Protein 9DIV (pdb70)

Foldseek 3Di:
DVVVVVVLVVVLLVVLLVQLVVVLVVVLVPDDVVVSVVLVVLSVLLSLLLVLLLQLVVLLVVLVVQLVVLVVCPVVDDVVVNCVVNVVSVVSNVVSVVSNVVSVVSLVVSCVVPVVSSVRSNVSSNVSSVVSSVVVD/DVVVVVVLVVVLLVVLLVLLVVVLVVVLVPDDVVVSVVLVVLLVLLSLLLVLLLQLVVLLVVLVVVLVVLVVCVPVDDPVVSCVVNVVSVVSNVVSVVSNVVSVVSLVVSCVPPNVSSVVSNVSSNVSSVVSNVVD/DVVVVVVVVLVVVLLVVLLVLLVVLLVVVLVPDDPVCNVVSVVLLVLLSLLLVLQLQLVLLLLVLVVQLVVLVVCPVVDDVVVSVVVNVVSVVSNVVSVVSNVVSVVSLVVSCVPPVVSNVSSNVSSNVSSVVSSVVCVVVPNSD/DVVVVVVVVLVVVLLVVLLVQLVVLLVVVLVVDDVVVSVVLVVLLVLLSLLLVLQLLLVLLLVVLVVQLVVLVVCVVVDDVVVSVVVNVVSVVSNVVSVVSNVVSVVSLVVSCVPPVVSSVRSNVSSNVSSVVSSVVCVVVPVSD/DVVVVVVVVLLVQLLVLLVVLLVVVCVVDDPVVSVLLVVLLVLLSLLLVLLLQLVVQLVVLVVQLVVCVVVPPVDDVVVSVVSNVVSVVSNVVSVVSNVVSVVSLVVSCVPDPVSSVRSNVSSNVSSVVD/DVVVVVVVVVVLLVVLLVLLVVLLVVVCVVDDVVVNVVSVVLSVLLSLLLVLLLQLVVQLVVLVVQLVVCVVCVVVDDVVVSVVSNVVSVVSNVVSVVSNVVSVVSLVVSCVPPVPSNVVSNVSSNVSSVVD/DVVVLVVLLVVLLVQLLVQLVVLLVVVCVPHDPVVSVVLVVLLVLLSLLLVLVLQLVVQLVVLVVVCVVCVPVHVVVVVVSVVSNVVSCVSVVVSCVSLVVVCVPPNVSSVRSNVSSNVSSVVSNVSSD/DVVVVLVVLLVVLLVQLLVQLVVLLVVVLVPPDPVVSVVLVVLLVLLSLLLVLVLQLVVQLVVLVVQCVVVVLVVSVPVSVVSNVVSCVSVVVSVVSLPVSCVPPNVSNVRSNVSSNVSSVVSSVSSD

Structure (mmCIF, N/CA/C/O backbone):
data_9DIV
#
_entry.id   9DIV
#
_cell.length_a   85.366
_cell.length_b   110.300
_cell.length_c   127.338
_cell.angle_alpha   90.00
_cell.angle_beta   90.00
_cell.angle_gamma   90.00
#
_symmetry.space_group_name_H-M   'P 21 21 21'
#
loop_
_entity.id
_entity.type
_entity.pdbx_description
1 polymer 'De novo designed ChuA binding protein C8'
2 water water
#
loop_
_atom_site.group_PDB
_atom_site.id
_atom_site.type_symbol
_atom_site.label_atom_id
_atom_site.label_alt_id
_atom_site.label_comp_id
_atom_site.label_asym_id
_atom_site.label_entity_id
_atom_site.label_seq_id
_atom_site.pdbx_PDB_ins_code
_atom_site.Cartn_x
_atom_site.Cartn_y
_atom_site.Cartn_z
_atom_site.occupancy
_atom_site.B_iso_or_equiv
_atom_site.auth_seq_id
_atom_site.auth_comp_id
_atom_site.auth_asym_id
_atom_site.auth_atom_id
_atom_site.pdbx_PDB_model_num
ATOM 1 N N . ILE A 1 5 ? 34.926 -19.163 -25.099 1.00 57.91 5 ILE A N 1
ATOM 2 C CA . ILE A 1 5 ? 34.506 -20.355 -24.377 1.00 71.16 5 ILE A CA 1
ATOM 3 C C . ILE A 1 5 ? 33.699 -19.851 -23.177 1.00 74.44 5 ILE A C 1
ATOM 4 O O . ILE A 1 5 ? 33.027 -18.823 -23.271 1.00 63.50 5 ILE A O 1
ATOM 9 N N . SER A 1 6 ? 33.755 -20.568 -22.052 1.00 74.36 6 SER A N 1
ATOM 10 C CA . SER A 1 6 ? 33.332 -19.986 -20.785 1.00 60.61 6 SER A CA 1
ATOM 11 C C . SER A 1 6 ? 34.297 -18.902 -20.331 1.00 62.17 6 SER A C 1
ATOM 12 O O . SER A 1 6 ? 33.942 -18.082 -19.477 1.00 56.31 6 SER A O 1
ATOM 15 N N . SER A 1 7 ? 35.513 -18.908 -20.881 1.00 47.68 7 SER A N 1
ATOM 16 C CA . SER A 1 7 ? 36.463 -17.815 -20.712 1.00 52.28 7 SER A CA 1
ATOM 17 C C . SER A 1 7 ? 35.803 -16.460 -20.950 1.00 66.62 7 SER A C 1
ATOM 18 O O . SER A 1 7 ? 35.729 -15.623 -20.046 1.00 59.93 7 SER A O 1
ATOM 21 N N . ALA A 1 8 ? 35.345 -16.222 -22.184 1.00 64.00 8 ALA A N 1
ATOM 22 C CA . ALA A 1 8 ? 34.800 -14.917 -22.555 1.00 57.35 8 ALA A CA 1
ATOM 23 C C . ALA A 1 8 ? 33.598 -14.515 -21.706 1.00 54.25 8 ALA A C 1
ATOM 24 O O . ALA A 1 8 ? 33.432 -13.331 -21.399 1.00 42.13 8 ALA A O 1
ATOM 26 N N . LEU A 1 9 ? 32.762 -15.470 -21.295 1.00 69.36 9 LEU A N 1
ATOM 27 C CA . LEU A 1 9 ? 31.646 -15.117 -20.421 1.00 67.74 9 LEU A CA 1
ATOM 28 C C . LEU A 1 9 ? 32.138 -14.613 -19.070 1.00 55.75 9 LEU A C 1
ATOM 29 O O . LEU A 1 9 ? 31.607 -13.635 -18.524 1.00 62.08 9 LEU A O 1
ATOM 34 N N . GLN A 1 10 ? 33.169 -15.258 -18.523 1.00 44.47 10 GLN A N 1
ATOM 35 C CA . GLN A 1 10 ? 33.745 -14.790 -17.267 1.00 62.72 10 GLN A CA 1
ATOM 36 C C . GLN A 1 10 ? 34.434 -13.449 -17.437 1.00 59.61 10 GLN A C 1
ATOM 37 O O . GLN A 1 10 ? 34.418 -12.619 -16.524 1.00 58.97 10 GLN A O 1
ATOM 43 N N . ASN A 1 11 ? 35.094 -13.234 -18.573 1.00 65.50 11 ASN A N 1
ATOM 44 C CA . ASN A 1 11 ? 35.667 -11.916 -18.826 1.00 54.49 11 ASN A CA 1
ATOM 45 C C . ASN A 1 11 ? 34.578 -10.847 -18.870 1.00 49.27 11 ASN A C 1
ATOM 46 O O . ASN A 1 11 ? 34.743 -9.754 -18.313 1.00 52.53 11 ASN A O 1
ATOM 51 N N . LEU A 1 12 ? 33.445 -11.160 -19.504 1.00 42.44 12 LEU A N 1
ATOM 52 C CA . LEU A 1 12 ? 32.313 -10.235 -19.533 1.00 50.48 12 LEU A CA 1
ATOM 53 C C . LEU A 1 12 ? 31.815 -9.919 -18.130 1.00 55.05 12 LEU A C 1
ATOM 54 O O . LEU A 1 12 ? 31.619 -8.753 -17.776 1.00 42.80 12 LEU A O 1
ATOM 59 N N . TRP A 1 13 ? 31.613 -10.947 -17.311 1.00 54.10 13 TRP A N 1
ATOM 60 C CA . TRP A 1 13 ? 31.140 -10.711 -15.944 1.00 65.81 13 TRP A CA 1
ATOM 61 C C . TRP A 1 13 ? 32.158 -9.948 -15.109 1.00 58.28 13 TRP A C 1
ATOM 62 O O . TRP A 1 13 ? 31.786 -9.028 -14.364 1.00 49.27 13 TRP A O 1
ATOM 73 N N . THR A 1 14 ? 33.442 -10.244 -15.294 1.00 56.33 14 THR A N 1
ATOM 74 C CA . THR A 1 14 ? 34.482 -9.523 -14.579 1.00 57.99 14 THR A CA 1
ATOM 75 C C . THR A 1 14 ? 34.468 -8.051 -14.946 1.00 51.05 14 THR A C 1
ATOM 76 O O . THR A 1 14 ? 34.526 -7.183 -14.068 1.00 37.97 14 THR A O 1
ATOM 80 N N . ALA A 1 15 ? 34.352 -7.754 -16.241 1.00 45.92 15 ALA A N 1
ATOM 81 C CA . ALA A 1 15 ? 34.336 -6.363 -16.672 1.00 36.15 15 ALA A CA 1
ATOM 82 C C . ALA A 1 15 ? 33.069 -5.651 -16.213 1.00 40.77 15 ALA A C 1
ATOM 83 O O . ALA A 1 15 ? 33.112 -4.454 -15.904 1.00 40.53 15 ALA A O 1
ATOM 85 N N . ALA A 1 16 ? 31.941 -6.362 -16.155 1.00 40.83 16 ALA A N 1
ATOM 86 C CA . ALA A 1 16 ? 30.712 -5.751 -15.659 1.00 42.90 16 ALA A CA 1
ATOM 87 C C . ALA A 1 16 ? 30.832 -5.404 -14.180 1.00 44.49 16 ALA A C 1
ATOM 88 O O . ALA A 1 16 ? 30.405 -4.325 -13.752 1.00 44.19 16 ALA A O 1
ATOM 90 N N . GLN A 1 17 ? 31.419 -6.303 -13.385 1.00 43.76 17 GLN A N 1
ATOM 91 C CA . GLN A 1 17 ? 31.658 -5.995 -11.978 1.00 52.48 17 GLN A CA 1
ATOM 92 C C . GLN A 1 17 ? 32.638 -4.841 -11.826 1.00 37.90 17 GLN A C 1
ATOM 93 O O . GLN A 1 17 ? 32.504 -4.017 -10.912 1.00 41.30 17 GLN A O 1
ATOM 99 N N . ALA A 1 18 ? 33.620 -4.750 -12.725 1.00 44.06 18 ALA A N 1
ATOM 100 C CA . ALA A 1 18 ? 34.552 -3.630 -12.672 1.00 49.32 18 ALA A CA 1
ATOM 101 C C . ALA A 1 18 ? 33.845 -2.315 -12.979 1.00 40.58 18 ALA A C 1
ATOM 102 O O . ALA A 1 18 ? 34.112 -1.296 -12.332 1.00 44.93 18 ALA A O 1
ATOM 104 N N . ALA A 1 19 ? 32.931 -2.320 -13.953 1.00 44.19 19 ALA A N 1
ATOM 105 C CA . ALA A 1 19 ? 32.152 -1.119 -14.250 1.00 49.94 19 ALA A CA 1
ATOM 106 C C . ALA A 1 19 ? 31.265 -0.729 -13.074 1.00 48.41 19 ALA A C 1
ATOM 107 O O . ALA A 1 19 ? 31.119 0.462 -12.760 1.00 38.83 19 ALA A O 1
ATOM 109 N N . MET A 1 20 ? 30.672 -1.720 -12.407 1.00 48.57 20 MET A N 1
ATOM 110 C CA . MET A 1 20 ? 29.875 -1.447 -11.212 1.00 42.47 20 MET A CA 1
ATOM 111 C C . MET A 1 20 ? 30.718 -0.773 -10.136 1.00 39.72 20 MET A C 1
ATOM 112 O O . MET A 1 20 ? 30.321 0.250 -9.556 1.00 38.22 20 MET A O 1
ATOM 117 N N . ALA A 1 21 ? 31.894 -1.343 -9.859 1.00 39.90 21 ALA A N 1
ATOM 118 C CA . ALA A 1 21 ? 32.771 -0.774 -8.843 1.00 46.65 21 ALA A CA 1
ATOM 119 C C . ALA A 1 21 ? 33.228 0.626 -9.232 1.00 46.18 21 ALA A C 1
ATOM 120 O O . ALA A 1 21 ? 33.364 1.504 -8.372 1.00 43.10 21 ALA A O 1
ATOM 122 N N . ALA A 1 22 ? 33.458 0.859 -10.527 1.00 40.68 22 ALA A N 1
ATOM 123 C CA . ALA A 1 22 ? 33.887 2.180 -10.972 1.00 51.34 22 ALA A CA 1
ATOM 124 C C . ALA A 1 22 ? 32.780 3.212 -10.791 1.00 44.54 22 ALA A C 1
ATOM 125 O O . ALA A 1 22 ? 33.048 4.355 -10.402 1.00 33.83 22 ALA A O 1
ATOM 127 N N . ALA A 1 23 ? 31.529 2.826 -11.054 1.00 42.71 23 ALA A N 1
ATOM 128 C CA . ALA A 1 23 ? 30.418 3.741 -10.803 1.00 35.29 23 ALA A CA 1
ATOM 129 C C . ALA A 1 23 ? 30.307 4.072 -9.319 1.00 40.69 23 ALA A C 1
ATOM 130 O O . ALA A 1 23 ? 30.136 5.244 -8.939 1.00 39.75 23 ALA A O 1
ATOM 132 N N . VAL A 1 24 ? 30.418 3.052 -8.464 1.00 46.71 24 VAL A N 1
ATOM 133 C CA . VAL A 1 24 ? 30.325 3.294 -7.026 1.00 40.51 24 VAL A CA 1
ATOM 134 C C . VAL A 1 24 ? 31.457 4.202 -6.560 1.00 43.06 24 VAL A C 1
ATOM 135 O O . VAL A 1 24 ? 31.251 5.098 -5.735 1.00 36.04 24 VAL A O 1
ATOM 139 N N . LYS A 1 25 ? 32.667 3.996 -7.085 1.00 40.87 25 LYS A N 1
ATOM 140 C CA . LYS A 1 25 ? 33.796 4.822 -6.667 1.00 36.98 25 LYS A CA 1
ATOM 141 C C . LYS A 1 25 ? 33.700 6.245 -7.209 1.00 40.20 25 LYS A C 1
ATOM 142 O O . LYS A 1 25 ? 34.171 7.183 -6.557 1.00 41.16 25 LYS A O 1
ATOM 148 N N . ALA A 1 26 ? 33.093 6.436 -8.382 1.00 39.85 26 ALA A N 1
ATOM 149 C CA . ALA A 1 26 ? 32.850 7.795 -8.855 1.00 42.43 26 ALA A CA 1
ATOM 150 C C . ALA A 1 26 ? 31.883 8.521 -7.928 1.00 39.19 26 ALA A C 1
ATOM 151 O O . ALA A 1 26 ? 32.110 9.684 -7.554 1.00 43.77 26 ALA A O 1
ATOM 153 N N . LYS A 1 27 ? 30.801 7.843 -7.534 1.00 43.16 27 LYS A N 1
ATOM 154 C CA . LYS A 1 27 ? 29.891 8.434 -6.556 1.00 43.30 27 LYS A CA 1
ATOM 155 C C . LYS A 1 27 ? 30.608 8.710 -5.236 1.00 37.24 27 LYS A C 1
ATOM 156 O O . LYS A 1 27 ? 30.356 9.730 -4.580 1.00 37.15 27 LYS A O 1
ATOM 162 N N . ALA A 1 28 ? 31.499 7.803 -4.827 1.00 44.28 28 ALA A N 1
ATOM 163 C CA . ALA A 1 28 ? 32.252 7.991 -3.591 1.00 38.40 28 ALA A CA 1
ATOM 164 C C . ALA A 1 28 ? 33.160 9.210 -3.669 1.00 48.96 28 ALA A C 1
ATOM 165 O O . ALA A 1 28 ? 33.330 9.927 -2.679 1.00 39.79 28 ALA A O 1
ATOM 167 N N . ALA A 1 29 ? 33.755 9.461 -4.836 1.00 54.84 29 ALA A N 1
ATOM 168 C CA . ALA A 1 29 ? 34.585 10.651 -4.993 1.00 49.68 29 ALA A CA 1
ATOM 169 C C . ALA A 1 29 ? 33.734 11.911 -4.914 1.00 43.11 29 ALA A C 1
ATOM 170 O O . ALA A 1 29 ? 34.115 12.893 -4.257 1.00 43.01 29 ALA A O 1
ATOM 172 N N . GLU A 1 30 ? 32.567 11.888 -5.566 1.00 43.20 30 GLU A N 1
ATOM 173 C CA . GLU A 1 30 ? 31.630 13.003 -5.454 1.00 38.88 30 GLU A CA 1
ATOM 174 C C . GLU A 1 30 ? 31.266 13.292 -4.002 1.00 50.32 30 GLU A C 1
ATOM 175 O O . GLU A 1 30 ? 31.223 14.456 -3.585 1.00 44.81 30 GLU A O 1
ATOM 181 N N . ILE A 1 31 ? 31.013 12.246 -3.214 1.00 45.97 31 ILE A N 1
ATOM 182 C CA . ILE A 1 31 ? 30.641 12.456 -1.817 1.00 50.89 31 ILE A CA 1
ATOM 183 C C . ILE A 1 31 ? 31.832 12.950 -1.001 1.00 50.06 31 ILE A C 1
ATOM 184 O O . ILE A 1 31 ? 31.708 13.882 -0.198 1.00 55.39 31 ILE A O 1
ATOM 189 N N . ALA A 1 32 ? 33.004 12.341 -1.197 1.00 56.09 32 ALA A N 1
ATOM 190 C CA . ALA A 1 32 ? 34.171 12.671 -0.388 1.00 55.56 32 ALA A CA 1
ATOM 191 C C . ALA A 1 32 ? 34.684 14.078 -0.661 1.00 55.07 32 ALA A C 1
ATOM 192 O O . ALA A 1 32 ? 35.338 14.671 0.205 1.00 54.56 32 ALA A O 1
ATOM 194 N N . ALA A 1 33 ? 34.415 14.627 -1.850 1.00 60.65 33 ALA A N 1
ATOM 195 C CA . ALA A 1 33 ? 34.886 15.978 -2.141 1.00 62.58 33 ALA A CA 1
ATOM 196 C C . ALA A 1 33 ? 34.294 17.028 -1.204 1.00 72.53 33 ALA A C 1
ATOM 197 O O . ALA A 1 33 ? 34.884 18.102 -1.046 1.00 70.47 33 ALA A O 1
ATOM 199 N N . THR A 1 34 ? 33.154 16.744 -0.570 1.00 78.73 34 THR A N 1
ATOM 200 C CA . THR A 1 34 ? 32.511 17.667 0.358 1.00 67.67 34 THR A CA 1
ATOM 201 C C . THR A 1 34 ? 32.720 17.257 1.811 1.00 81.59 34 THR A C 1
ATOM 202 O O . THR A 1 34 ? 31.875 17.541 2.667 1.00 79.94 34 THR A O 1
ATOM 206 N N . LYS A 1 35 ? 33.837 16.601 2.107 1.00 70.77 35 LYS A N 1
ATOM 207 C CA . LYS A 1 35 ? 34.088 16.044 3.424 1.00 68.61 35 LYS A CA 1
ATOM 208 C C . LYS A 1 35 ? 35.537 16.289 3.804 1.00 69.42 35 LYS A C 1
ATOM 209 O O . LYS A 1 35 ? 36.364 16.690 2.980 1.00 62.33 35 LYS A O 1
ATOM 215 N N . THR A 1 36 ? 35.834 16.056 5.070 1.00 74.90 36 THR A N 1
ATOM 216 C CA . THR A 1 36 ? 37.208 16.118 5.515 1.00 76.08 36 THR A CA 1
ATOM 217 C C . THR A 1 36 ? 37.904 14.837 5.072 1.00 73.61 36 THR A C 1
ATOM 218 O O . THR A 1 36 ? 37.245 13.822 4.832 1.00 71.62 36 THR A O 1
ATOM 222 N N . PRO A 1 37 ? 39.232 14.851 4.924 1.00 78.22 37 PRO A N 1
ATOM 223 C CA . PRO A 1 37 ? 39.910 13.608 4.519 1.00 81.98 37 PRO A CA 1
ATOM 224 C C . PRO A 1 37 ? 39.680 12.492 5.520 1.00 75.45 37 PRO A C 1
ATOM 225 O O . PRO A 1 37 ? 39.573 11.313 5.144 1.00 70.34 37 PRO A O 1
ATOM 229 N N . GLU A 1 38 ? 39.515 12.867 6.788 1.00 84.61 38 GLU A N 1
ATOM 230 C CA . GLU A 1 38 ? 39.300 11.907 7.858 1.00 83.01 38 GLU A CA 1
ATOM 231 C C . GLU A 1 38 ? 37.909 11.283 7.777 1.00 75.39 38 GLU A C 1
ATOM 232 O O . GLU A 1 38 ? 37.736 10.120 8.156 1.00 66.45 38 GLU A O 1
ATOM 238 N N . GLU A 1 39 ? 36.906 12.035 7.308 1.00 75.50 39 GLU A N 1
ATOM 239 C CA . GLU A 1 39 ? 35.603 11.452 6.991 1.00 70.80 39 GLU A CA 1
ATOM 240 C C . GLU A 1 39 ? 35.561 10.838 5.590 1.00 62.87 39 GLU A C 1
ATOM 241 O O . GLU A 1 39 ? 34.759 9.924 5.338 1.00 58.07 39 GLU A O 1
ATOM 247 N N . ALA A 1 40 ? 36.431 11.294 4.683 1.00 62.02 40 ALA A N 1
ATOM 248 C CA . ALA A 1 40 ? 36.467 10.729 3.337 1.00 67.86 40 ALA A CA 1
ATOM 249 C C . ALA A 1 40 ? 36.992 9.301 3.343 1.00 59.15 40 ALA A C 1
ATOM 250 O O . ALA A 1 40 ? 36.579 8.483 2.512 1.00 52.43 40 ALA A O 1
ATOM 252 N N . LYS A 1 41 ? 37.894 8.983 4.272 1.00 61.74 41 LYS A N 1
ATOM 253 C CA . LYS A 1 41 ? 38.348 7.602 4.420 1.00 72.38 41 LYS A CA 1
ATOM 254 C C . LYS A 1 41 ? 37.177 6.687 4.784 1.00 64.59 41 LYS A C 1
ATOM 255 O O . LYS A 1 41 ? 37.031 5.577 4.241 1.00 60.32 41 LYS A O 1
ATOM 261 N N . LYS A 1 42 ? 36.298 7.169 5.666 1.00 51.01 42 LYS A N 1
ATOM 262 C CA . LYS A 1 42 ? 35.088 6.435 6.019 1.00 62.67 42 LYS A CA 1
ATOM 263 C C . LYS A 1 42 ? 34.173 6.275 4.811 1.00 54.23 42 LYS A C 1
ATOM 264 O O . LYS A 1 42 ? 33.581 5.205 4.601 1.00 49.15 42 LYS A O 1
ATOM 270 N N . VAL A 1 43 ? 34.061 7.329 4.000 1.00 55.86 43 VAL A N 1
ATOM 271 C CA . VAL A 1 43 ? 33.254 7.241 2.783 1.00 53.35 43 VAL A CA 1
ATOM 272 C C . VAL A 1 43 ? 33.804 6.166 1.854 1.00 56.48 43 VAL A C 1
ATOM 273 O O . VAL A 1 43 ? 33.047 5.407 1.236 1.00 42.83 43 VAL A O 1
ATOM 277 N N . ALA A 1 44 ? 35.132 6.062 1.770 1.00 59.77 44 ALA A N 1
ATOM 278 C CA . ALA A 1 44 ? 35.745 5.050 0.911 1.00 51.64 44 ALA A CA 1
ATOM 279 C C . ALA A 1 44 ? 35.439 3.641 1.412 1.00 48.25 44 ALA A C 1
ATOM 280 O O . ALA A 1 44 ? 35.164 2.729 0.613 1.00 41.97 44 ALA A O 1
ATOM 282 N N . GLU A 1 45 ? 35.450 3.447 2.732 1.00 60.30 45 GLU A N 1
ATOM 283 C CA . GLU A 1 45 ? 35.162 2.109 3.252 1.00 56.64 45 GLU A CA 1
ATOM 284 C C . GLU A 1 45 ? 33.701 1.733 3.006 1.00 48.62 45 GLU A C 1
ATOM 285 O O . GLU A 1 45 ? 33.391 0.590 2.616 1.00 44.30 45 GLU A O 1
ATOM 291 N N . ILE A 1 46 ? 32.797 2.702 3.173 1.00 45.03 46 ILE A N 1
ATOM 292 C CA . ILE A 1 46 ? 31.390 2.455 2.872 1.00 40.15 46 ILE A CA 1
ATOM 293 C C . ILE A 1 46 ? 31.210 2.146 1.394 1.00 46.23 46 ILE A C 1
ATOM 294 O O . ILE A 1 46 ? 30.374 1.313 1.020 1.00 40.56 46 ILE A O 1
ATOM 299 N N . ALA A 1 47 ? 32.003 2.787 0.531 1.00 47.90 47 ALA A N 1
ATOM 300 C CA . ALA A 1 47 ? 31.904 2.518 -0.899 1.00 48.57 47 ALA A CA 1
ATOM 301 C C . ALA A 1 47 ? 32.341 1.097 -1.226 1.00 41.28 47 ALA A C 1
ATOM 302 O O . ALA A 1 47 ? 31.735 0.435 -2.078 1.00 35.45 47 ALA A O 1
ATOM 304 N N . GLU A 1 48 ? 33.394 0.613 -0.567 1.00 44.93 48 GLU A N 1
ATOM 305 C CA . GLU A 1 48 ? 33.814 -0.770 -0.789 1.00 46.45 48 GLU A CA 1
ATOM 306 C C . GLU A 1 48 ? 32.710 -1.745 -0.389 1.00 44.91 48 GLU A C 1
ATOM 307 O O . GLU A 1 48 ? 32.382 -2.688 -1.130 1.00 37.98 48 GLU A O 1
ATOM 313 N N . LYS A 1 49 ? 32.102 -1.516 0.778 1.00 47.70 49 LYS A N 1
ATOM 314 C CA . LYS A 1 49 ? 31.033 -2.416 1.205 1.00 49.68 49 LYS A CA 1
ATOM 315 C C . LYS A 1 49 ? 29.807 -2.318 0.294 1.00 46.33 49 LYS A C 1
ATOM 316 O O . LYS A 1 49 ? 29.117 -3.322 0.071 1.00 41.19 49 LYS A O 1
ATOM 322 N N . ALA A 1 50 ? 29.536 -1.135 -0.266 1.00 46.70 50 ALA A N 1
ATOM 323 C CA . ALA A 1 50 ? 28.431 -0.998 -1.213 1.00 46.05 50 ALA A CA 1
ATOM 324 C C . ALA A 1 50 ? 28.716 -1.736 -2.520 1.00 45.64 50 ALA A C 1
ATOM 325 O O . ALA A 1 50 ? 27.805 -2.322 -3.119 1.00 33.49 50 ALA A O 1
ATOM 327 N N . ILE A 1 51 ? 29.965 -1.690 -2.995 1.00 52.21 51 ILE A N 1
ATOM 328 C CA . ILE A 1 51 ? 30.357 -2.501 -4.148 1.00 44.99 51 ILE A CA 1
ATOM 329 C C . ILE A 1 51 ? 30.082 -3.972 -3.873 1.00 43.48 51 ILE A C 1
ATOM 330 O O . ILE A 1 51 ? 29.574 -4.706 -4.736 1.00 42.57 51 ILE A O 1
ATOM 335 N N . GLU A 1 52 ? 30.423 -4.425 -2.665 1.00 53.25 52 GLU A N 1
ATOM 336 C CA . GLU A 1 52 ? 30.150 -5.812 -2.300 1.00 39.34 52 GLU A CA 1
ATOM 337 C C . GLU A 1 52 ? 28.653 -6.107 -2.336 1.00 37.32 52 GLU A C 1
ATOM 338 O O . GLU A 1 52 ? 28.230 -7.165 -2.824 1.00 41.78 52 GLU A O 1
ATOM 344 N N . ILE A 1 53 ? 27.838 -5.185 -1.814 1.00 45.18 53 ILE A N 1
ATOM 345 C CA . ILE A 1 53 ? 26.383 -5.343 -1.867 1.00 47.18 53 ILE A CA 1
ATOM 346 C C . ILE A 1 53 ? 25.910 -5.502 -3.308 1.00 43.19 53 ILE A C 1
ATOM 347 O O . ILE A 1 53 ? 25.069 -6.357 -3.616 1.00 38.93 53 ILE A O 1
ATOM 352 N N . GLY A 1 54 ? 26.423 -4.657 -4.205 1.00 45.59 54 GLY A N 1
ATOM 353 C CA . GLY A 1 54 ? 26.011 -4.732 -5.600 1.00 43.57 54 GLY A CA 1
ATOM 354 C C . GLY A 1 54 ? 26.357 -6.064 -6.237 1.00 44.67 54 GLY A C 1
ATOM 355 O O . GLY A 1 54 ? 25.538 -6.666 -6.942 1.00 36.63 54 GLY A O 1
ATOM 356 N N . LYS A 1 55 ? 27.583 -6.539 -6.002 1.00 45.12 55 LYS A N 1
ATOM 357 C CA . LYS A 1 55 ? 27.978 -7.848 -6.520 1.00 40.96 55 LYS A CA 1
ATOM 358 C C . LYS A 1 55 ? 27.062 -8.949 -5.994 1.00 43.03 55 LYS A C 1
ATOM 359 O O . LYS A 1 55 ? 26.616 -9.820 -6.755 1.00 45.35 55 LYS A O 1
ATOM 365 N N . LEU A 1 56 ? 26.791 -8.939 -4.685 1.00 49.53 56 LEU A N 1
ATOM 366 C CA . LEU A 1 56 ? 25.921 -9.955 -4.097 1.00 43.64 56 LEU A CA 1
ATOM 367 C C . LEU A 1 56 ? 24.531 -9.925 -4.722 1.00 42.05 56 LEU A C 1
ATOM 368 O O . LEU A 1 56 ? 23.967 -10.974 -5.055 1.00 33.83 56 LEU A O 1
ATOM 373 N N . ALA A 1 57 ? 23.961 -8.728 -4.887 1.00 46.37 57 ALA A N 1
ATOM 374 C CA . ALA A 1 57 ? 22.614 -8.625 -5.439 1.00 40.14 57 ALA A CA 1
ATOM 375 C C . ALA A 1 57 ? 22.568 -9.099 -6.886 1.00 44.09 57 ALA A C 1
ATOM 376 O O . ALA A 1 57 ? 21.616 -9.778 -7.293 1.00 38.64 57 ALA A O 1
ATOM 378 N N . ALA A 1 58 ? 23.594 -8.766 -7.674 1.00 41.03 58 ALA A N 1
ATOM 379 C CA . ALA A 1 58 ? 23.639 -9.223 -9.059 1.00 50.71 58 ALA A CA 1
ATOM 380 C C . ALA A 1 58 ? 23.723 -10.744 -9.130 1.00 49.75 58 ALA A C 1
ATOM 381 O O . ALA A 1 58 ? 22.972 -11.388 -9.880 1.00 50.22 58 ALA A O 1
ATOM 383 N N . ASP A 1 59 ? 24.643 -11.335 -8.358 1.00 50.63 59 ASP A N 1
ATOM 384 C CA . ASP A 1 59 ? 24.776 -12.789 -8.345 1.00 42.88 59 ASP A CA 1
ATOM 385 C C . ASP A 1 59 ? 23.478 -13.458 -7.912 1.00 53.70 59 ASP A C 1
ATOM 386 O O . ASP A 1 59 ? 23.065 -14.469 -8.495 1.00 47.67 59 ASP A O 1
ATOM 391 N N . ALA A 1 60 ? 22.809 -12.893 -6.904 1.00 47.97 60 ALA A N 1
ATOM 392 C CA . ALA A 1 60 ? 21.573 -13.486 -6.411 1.00 42.54 60 ALA A CA 1
ATOM 393 C C . ALA A 1 60 ? 20.463 -13.410 -7.449 1.00 47.39 60 ALA A C 1
ATOM 394 O O . ALA A 1 60 ? 19.719 -14.379 -7.637 1.00 46.44 60 ALA A O 1
ATOM 396 N N . ALA A 1 61 ? 20.324 -12.265 -8.123 1.00 46.70 61 ALA A N 1
ATOM 397 C CA . ALA A 1 61 ? 19.293 -12.146 -9.149 1.00 52.26 61 ALA A CA 1
ATOM 398 C C . ALA A 1 61 ? 19.538 -13.127 -10.287 1.00 48.16 61 ALA A C 1
ATOM 399 O O . ALA A 1 61 ? 18.603 -13.782 -10.768 1.00 34.90 61 ALA A O 1
ATOM 401 N N . LEU A 1 62 ? 20.798 -13.263 -10.712 1.00 51.45 62 LEU A N 1
ATOM 402 C CA . LEU A 1 62 ? 21.107 -14.213 -11.776 1.00 45.25 62 LEU A CA 1
ATOM 403 C C . LEU A 1 62 ? 20.814 -15.645 -11.347 1.00 49.02 62 LEU A C 1
ATOM 404 O O . LEU A 1 62 ? 20.266 -16.433 -12.127 1.00 38.78 62 LEU A O 1
ATOM 409 N N . GLY A 1 63 ? 21.166 -16.001 -10.109 1.00 62.14 63 GLY A N 1
ATOM 410 C CA . GLY A 1 63 ? 20.894 -17.349 -9.638 1.00 34.71 63 GLY A CA 1
ATOM 411 C C . GLY A 1 63 ? 19.410 -17.645 -9.533 1.00 36.54 63 GLY A C 1
ATOM 412 O O . GLY A 1 63 ? 18.955 -18.726 -9.918 1.00 42.79 63 GLY A O 1
ATOM 413 N N . ILE A 1 64 ? 18.632 -16.685 -9.026 1.00 40.36 64 ILE A N 1
ATOM 414 C CA . ILE A 1 64 ? 17.185 -16.867 -8.928 1.00 44.10 64 ILE A CA 1
ATOM 415 C C . ILE A 1 64 ? 16.571 -17.025 -10.313 1.00 47.57 64 ILE A C 1
ATOM 416 O O . ILE A 1 64 ? 15.710 -17.890 -10.533 1.00 45.60 64 ILE A O 1
ATOM 421 N N . ALA A 1 65 ? 17.020 -16.214 -11.276 1.00 52.47 65 ALA A N 1
ATOM 422 C CA . ALA A 1 65 ? 16.466 -16.308 -12.623 1.00 50.57 65 ALA A CA 1
ATOM 423 C C . ALA A 1 65 ? 16.837 -17.632 -13.281 1.00 40.85 65 ALA A C 1
ATOM 424 O O . ALA A 1 65 ? 16.000 -18.257 -13.943 1.00 35.12 65 ALA A O 1
ATOM 426 N N . ALA A 1 66 ? 18.084 -18.077 -13.105 1.00 45.66 66 ALA A N 1
ATOM 427 C CA . ALA A 1 66 ? 18.501 -19.360 -13.662 1.00 39.40 66 ALA A CA 1
ATOM 428 C C . ALA A 1 66 ? 17.718 -20.513 -13.047 1.00 53.48 66 ALA A C 1
ATOM 429 O O . ALA A 1 66 ? 17.324 -21.450 -13.751 1.00 51.87 66 ALA A O 1
ATOM 431 N N . ALA A 1 67 ? 17.482 -20.463 -11.733 1.00 47.56 67 ALA A N 1
ATOM 432 C CA . ALA A 1 67 ? 16.716 -21.521 -11.081 1.00 51.42 67 ALA A CA 1
ATOM 433 C C . ALA A 1 67 ? 15.276 -21.547 -11.578 1.00 51.94 67 ALA A C 1
ATOM 434 O O . ALA A 1 67 ? 14.723 -22.624 -11.841 1.00 44.09 67 ALA A O 1
ATOM 436 N N . ALA A 1 68 ? 14.651 -20.373 -11.710 1.00 50.74 68 ALA A N 1
ATOM 437 C CA . ALA A 1 68 ? 13.288 -20.324 -12.229 1.00 47.50 68 ALA A CA 1
ATOM 438 C C . ALA A 1 68 ? 13.226 -20.850 -13.657 1.00 42.73 68 ALA A C 1
ATOM 439 O O . ALA A 1 68 ? 12.307 -21.598 -14.015 1.00 44.17 68 ALA A O 1
ATOM 441 N N . GLY A 1 69 ? 14.209 -20.483 -14.483 1.00 54.70 69 GLY A N 1
ATOM 442 C CA . GLY A 1 69 ? 14.237 -20.982 -15.847 1.00 54.10 69 GLY A CA 1
ATOM 443 C C . GLY A 1 69 ? 14.408 -22.487 -15.916 1.00 53.95 69 GLY A C 1
ATOM 444 O O . GLY A 1 69 ? 13.744 -23.159 -16.708 1.00 48.66 69 GLY A O 1
ATOM 445 N N . GLY A 1 70 ? 15.310 -23.036 -15.100 1.00 45.89 70 GLY A N 1
ATOM 446 C CA . GLY A 1 70 ? 15.464 -24.480 -15.056 1.00 47.12 70 GLY A CA 1
ATOM 447 C C . GLY A 1 70 ? 14.203 -25.198 -14.609 1.00 57.81 70 GLY A C 1
ATOM 448 O O . GLY A 1 70 ? 13.828 -26.229 -15.177 1.00 56.80 70 GLY A O 1
ATOM 449 N N . LYS A 1 71 ? 13.534 -24.668 -13.580 1.00 59.01 71 LYS A N 1
ATOM 450 C CA . LYS A 1 71 ? 12.295 -25.292 -13.124 1.00 58.87 71 LYS A CA 1
ATOM 451 C C . LYS A 1 71 ? 11.202 -25.197 -14.180 1.00 50.64 71 LYS A C 1
ATOM 452 O O . LYS A 1 71 ? 10.348 -26.087 -14.268 1.00 54.00 71 LYS A O 1
ATOM 458 N N . ALA A 1 72 ? 11.212 -24.135 -14.989 1.00 55.32 72 ALA A N 1
ATOM 459 C CA . ALA A 1 72 ? 10.263 -24.045 -16.095 1.00 64.39 72 ALA A CA 1
ATOM 460 C C . ALA A 1 72 ? 10.610 -25.037 -17.200 1.00 59.80 72 ALA A C 1
ATOM 461 O O . ALA A 1 72 ? 9.714 -25.609 -17.832 1.00 59.04 72 ALA A O 1
ATOM 463 N N . VAL A 1 73 ? 11.905 -25.245 -17.452 1.00 58.14 73 VAL A N 1
ATOM 464 C CA . VAL A 1 73 ? 12.327 -26.235 -18.441 1.00 57.45 73 VAL A CA 1
ATOM 465 C C . VAL A 1 73 ? 11.892 -27.630 -18.015 1.00 60.61 73 VAL A C 1
ATOM 466 O O . VAL A 1 73 ? 11.468 -28.446 -18.841 1.00 65.75 73 VAL A O 1
ATOM 470 N N . ILE A 1 74 ? 12.013 -27.939 -16.724 1.00 73.62 74 ILE A N 1
ATOM 471 C CA . ILE A 1 74 ? 11.562 -29.250 -16.271 1.00 63.29 74 ILE A CA 1
ATOM 472 C C . ILE A 1 74 ? 10.045 -29.354 -16.371 1.00 68.32 74 ILE A C 1
ATOM 473 O O . ILE A 1 74 ? 9.507 -30.435 -16.645 1.00 69.38 74 ILE A O 1
ATOM 478 N N . ALA A 1 75 ? 9.331 -28.239 -16.181 1.00 62.06 75 ALA A N 1
ATOM 479 C CA . ALA A 1 75 ? 7.876 -28.261 -16.274 1.00 62.35 75 ALA A CA 1
ATOM 480 C C . ALA A 1 75 ? 7.365 -28.401 -17.703 1.00 65.61 75 ALA A C 1
ATOM 481 O O . ALA A 1 75 ? 6.152 -28.539 -17.892 1.00 65.53 75 ALA A O 1
ATOM 483 N N . LYS A 1 76 ? 8.243 -28.379 -18.704 1.00 70.71 76 LYS A N 1
ATOM 484 C CA . LYS A 1 76 ? 7.852 -28.699 -20.072 1.00 71.56 76 LYS A CA 1
ATOM 485 C C . LYS A 1 76 ? 8.240 -30.133 -20.400 1.00 70.70 76 LYS A C 1
ATOM 486 O O . LYS A 1 76 ? 7.425 -30.890 -20.934 1.00 70.65 76 LYS A O 1
ATOM 492 N N . MET A 1 77 ? 9.482 -30.518 -20.099 1.00 66.06 77 MET A N 1
ATOM 493 C CA . MET A 1 77 ? 9.874 -31.920 -20.158 1.00 70.67 77 MET A CA 1
ATOM 494 C C . MET A 1 77 ? 9.062 -32.684 -19.118 1.00 79.95 77 MET A C 1
ATOM 495 O O . MET A 1 77 ? 9.631 -33.248 -18.179 1.00 83.52 77 MET A O 1
ATOM 500 N N . ALA A 1 78 ? 7.735 -32.689 -19.258 1.00 74.88 78 ALA A N 1
ATOM 501 C CA . ALA A 1 78 ? 6.846 -33.211 -18.228 1.00 82.60 78 ALA A CA 1
ATOM 502 C C . ALA A 1 78 ? 7.013 -34.716 -18.081 1.00 89.21 78 ALA A C 1
ATOM 503 O O . ALA A 1 78 ? 7.831 -35.178 -17.278 1.00 86.46 78 ALA A O 1
ATOM 505 N N . ASP A 1 79 ? 6.245 -35.491 -18.841 1.00 102.60 79 ASP A N 1
ATOM 506 C CA . ASP A 1 79 ? 6.446 -36.932 -18.850 1.00 98.19 79 ASP A CA 1
ATOM 507 C C . ASP A 1 79 ? 7.562 -37.363 -19.787 1.00 97.06 79 ASP A C 1
ATOM 508 O O . ASP A 1 79 ? 7.787 -38.567 -19.944 1.00 101.44 79 ASP A O 1
ATOM 513 N N . GLY A 1 80 ? 8.260 -36.417 -20.413 1.00 86.69 80 GLY A N 1
ATOM 514 C CA . GLY A 1 80 ? 9.476 -36.760 -21.118 1.00 64.59 80 GLY A CA 1
ATOM 515 C C . GLY A 1 80 ? 10.595 -37.231 -20.218 1.00 71.35 80 GLY A C 1
ATOM 516 O O . GLY A 1 80 ? 11.590 -37.761 -20.722 1.00 67.06 80 GLY A O 1
ATOM 517 N N . ILE A 1 81 ? 10.454 -37.054 -18.906 1.00 70.34 81 ILE A N 1
ATOM 518 C CA . ILE A 1 81 ? 11.438 -37.508 -17.934 1.00 66.92 81 ILE A CA 1
ATOM 519 C C . ILE A 1 81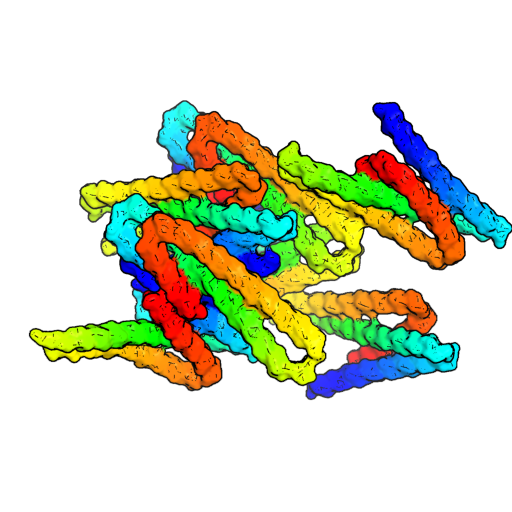 ? 10.701 -38.051 -16.716 1.00 66.08 81 ILE A C 1
ATOM 520 O O . ILE A 1 81 ? 9.586 -37.626 -16.399 1.00 56.46 81 ILE A O 1
ATOM 525 N N . SER A 1 82 ? 11.328 -39.016 -16.046 1.00 62.68 82 SER A N 1
ATOM 526 C CA . SER A 1 82 ? 10.678 -39.717 -14.950 1.00 60.63 82 SER A CA 1
ATOM 527 C C . SER A 1 82 ? 10.498 -38.794 -13.745 1.00 70.17 82 SER A C 1
ATOM 528 O O . SER A 1 82 ? 11.303 -37.886 -13.522 1.00 62.59 82 SER A O 1
ATOM 531 N N . PRO A 1 83 ? 9.447 -39.014 -12.949 1.00 67.74 83 PRO A N 1
ATOM 532 C CA . PRO A 1 83 ? 9.245 -38.187 -11.746 1.00 67.10 83 PRO A CA 1
ATOM 533 C C . PRO A 1 83 ? 10.439 -38.179 -10.806 1.00 60.81 83 PRO A C 1
ATOM 534 O O . PRO A 1 83 ? 10.676 -37.173 -10.122 1.00 64.12 83 PRO A O 1
ATOM 538 N N . GLU A 1 84 ? 11.211 -39.267 -10.766 1.00 64.00 84 GLU A N 1
ATOM 539 C CA . GLU A 1 84 ? 12.401 -39.304 -9.924 1.00 67.63 84 GLU A CA 1
ATOM 540 C C . GLU A 1 84 ? 13.438 -38.284 -10.386 1.00 56.06 84 GLU A C 1
ATOM 541 O O . GLU A 1 84 ? 13.994 -37.530 -9.576 1.00 61.85 84 GLU A O 1
ATOM 547 N N . LYS A 1 85 ? 13.681 -38.214 -11.696 1.00 67.37 85 LYS A N 1
ATOM 548 C CA . LYS A 1 85 ? 14.633 -37.234 -12.207 1.00 74.13 85 LYS A CA 1
ATOM 549 C C . LYS A 1 85 ? 14.053 -35.826 -12.140 1.00 64.41 85 LYS A C 1
ATOM 550 O O . LYS A 1 85 ? 14.788 -34.849 -11.927 1.00 55.49 85 LYS A O 1
ATOM 556 N N . GLN A 1 86 ? 12.735 -35.707 -12.333 1.00 59.38 86 GLN A N 1
ATOM 557 C CA . GLN A 1 86 ? 12.062 -34.430 -12.130 1.00 56.98 86 GLN A CA 1
ATOM 558 C C . GLN A 1 86 ? 12.374 -33.878 -10.748 1.00 65.03 86 GLN A C 1
ATOM 559 O O . GLN A 1 86 ? 12.783 -32.722 -10.605 1.00 58.25 86 GLN A O 1
ATOM 565 N N . ALA A 1 87 ? 12.204 -34.709 -9.715 1.00 56.28 87 ALA A N 1
ATOM 566 C CA . ALA A 1 87 ? 12.489 -34.267 -8.355 1.00 57.83 87 ALA A CA 1
ATOM 567 C C . ALA A 1 87 ? 13.971 -33.973 -8.161 1.00 55.15 87 ALA A C 1
ATOM 568 O O . ALA A 1 87 ? 14.333 -32.967 -7.539 1.00 48.70 87 ALA A O 1
ATOM 570 N N . LYS A 1 88 ? 14.843 -34.848 -8.678 1.00 50.50 88 LYS A N 1
ATOM 571 C CA . LYS A 1 88 ? 16.288 -34.607 -8.652 1.00 54.30 88 LYS A CA 1
ATOM 572 C C . LYS A 1 88 ? 16.641 -33.187 -9.088 1.00 51.44 88 LYS A C 1
ATOM 573 O O . LYS A 1 88 ? 17.254 -32.411 -8.329 1.00 57.10 88 LYS A O 1
ATOM 579 N N . TYR A 1 89 ? 16.139 -32.776 -10.245 1.00 65.21 89 TYR A N 1
ATOM 580 C CA . TYR A 1 89 ? 16.596 -31.492 -10.758 1.00 69.90 89 TYR A CA 1
ATOM 581 C C . TYR A 1 89 ? 15.800 -30.314 -10.201 1.00 58.01 89 TYR A C 1
ATOM 582 O O . TYR A 1 89 ? 16.364 -29.226 -10.022 1.00 54.76 89 TYR A O 1
ATOM 591 N N . LEU A 1 90 ? 14.524 -30.515 -9.861 1.00 54.67 90 LEU A N 1
ATOM 592 C CA . LEU A 1 90 ? 13.788 -29.470 -9.157 1.00 54.64 90 LEU A CA 1
ATOM 593 C C . LEU A 1 90 ? 14.412 -29.168 -7.798 1.00 65.88 90 LEU A C 1
ATOM 594 O O . LEU A 1 90 ? 14.433 -28.010 -7.366 1.00 55.62 90 LEU A O 1
ATOM 599 N N . ALA A 1 91 ? 15.019 -30.167 -7.156 1.00 61.18 91 ALA A N 1
ATOM 600 C CA . ALA A 1 91 ? 15.673 -29.930 -5.873 1.00 52.57 91 ALA A CA 1
ATOM 601 C C . ALA A 1 91 ? 16.992 -29.196 -6.063 1.00 62.96 91 ALA A C 1
ATOM 602 O O . ALA A 1 91 ? 17.264 -28.220 -5.356 1.00 59.57 91 ALA A O 1
ATOM 604 N N . LYS A 1 92 ? 17.870 -29.749 -6.906 1.00 78.66 92 LYS A N 1
ATOM 605 C CA . LYS A 1 92 ? 19.069 -29.036 -7.349 1.00 86.38 92 LYS A CA 1
ATOM 606 C C . LYS A 1 92 ? 18.789 -27.546 -7.613 1.00 91.08 92 LYS A C 1
ATOM 607 O O . LYS A 1 92 ? 19.474 -26.664 -7.068 1.00 89.93 92 LYS A O 1
ATOM 613 N N . PHE A 1 93 ? 17.692 -27.242 -8.313 1.00 68.33 93 PHE A N 1
ATOM 614 C CA . PHE A 1 93 ? 17.354 -25.850 -8.605 1.00 70.92 93 PHE A CA 1
ATOM 615 C C . PHE A 1 93 ? 16.827 -25.089 -7.384 1.00 60.99 93 PHE A C 1
ATOM 616 O O . PHE A 1 93 ? 17.101 -23.888 -7.238 1.00 51.92 93 PHE A O 1
ATOM 624 N N . ASP A 1 94 ? 16.075 -25.750 -6.498 1.00 55.41 94 ASP A N 1
ATOM 625 C CA . ASP A 1 94 ? 15.650 -25.086 -5.265 1.00 49.89 94 ASP A CA 1
ATOM 626 C C . ASP A 1 94 ? 16.842 -24.736 -4.381 1.00 48.98 94 ASP A C 1
ATOM 627 O O . ASP A 1 94 ? 16.873 -23.670 -3.754 1.00 47.88 94 ASP A O 1
ATOM 632 N N . ALA A 1 95 ? 17.850 -25.603 -4.355 1.00 59.54 95 ALA A N 1
ATOM 633 C CA . ALA A 1 95 ? 19.061 -25.290 -3.609 1.00 67.50 95 ALA A CA 1
ATOM 634 C C . ALA A 1 95 ? 19.781 -24.111 -4.243 1.00 58.39 95 ALA A C 1
ATOM 635 O O . ALA A 1 95 ? 20.332 -23.245 -3.550 1.00 59.06 95 ALA A O 1
ATOM 637 N N . GLU A 1 96 ? 19.780 -24.064 -5.577 1.00 67.96 96 GLU A N 1
ATOM 638 C CA . GLU A 1 96 ? 20.378 -22.939 -6.293 1.00 71.13 96 GLU A CA 1
ATOM 639 C C . GLU A 1 96 ? 19.711 -21.622 -5.866 1.00 65.85 96 GLU A C 1
ATOM 640 O O . GLU A 1 96 ? 20.389 -20.644 -5.498 1.00 64.85 96 GLU A O 1
ATOM 646 N N . ALA A 1 97 ? 18.372 -21.605 -5.838 1.00 56.17 97 ALA A N 1
ATOM 647 C CA . ALA A 1 97 ? 17.648 -20.410 -5.401 1.00 53.33 97 ALA A CA 1
ATOM 648 C C . ALA A 1 97 ? 17.937 -20.074 -3.938 1.00 68.26 97 ALA A C 1
ATOM 649 O O . ALA A 1 97 ? 18.018 -18.896 -3.565 1.00 56.02 97 ALA A O 1
ATOM 651 N N . ALA A 1 98 ? 18.038 -21.099 -3.085 1.00 69.55 98 ALA A N 1
A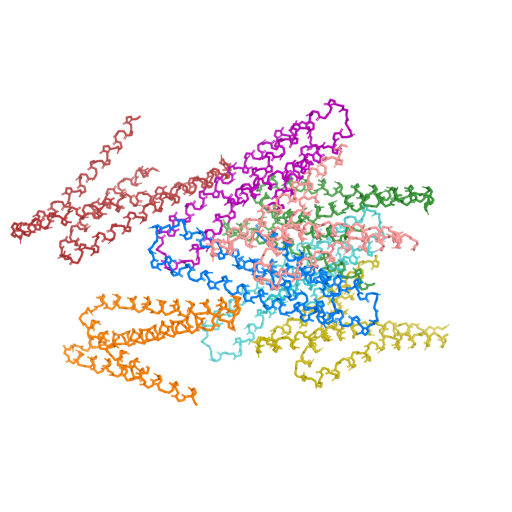TOM 652 C CA . ALA A 1 98 ? 18.313 -20.858 -1.672 1.00 60.50 98 ALA A CA 1
ATOM 653 C C . ALA A 1 98 ? 19.666 -20.189 -1.481 1.00 65.94 98 ALA A C 1
ATOM 654 O O . ALA A 1 98 ? 19.804 -19.286 -0.648 1.00 63.55 98 ALA A O 1
ATOM 656 N N . ALA A 1 99 ? 20.679 -20.624 -2.235 1.00 61.19 99 ALA A N 1
ATOM 657 C CA . ALA A 1 99 ? 21.983 -19.968 -2.152 1.00 63.32 99 ALA A CA 1
ATOM 658 C C . ALA A 1 99 ? 21.896 -18.511 -2.599 1.00 72.73 99 ALA A C 1
ATOM 659 O O . ALA A 1 99 ? 22.522 -17.618 -1.998 1.00 74.54 99 ALA A O 1
ATOM 661 N N . ALA A 1 100 ? 21.086 -18.243 -3.628 1.00 65.65 100 ALA A N 1
ATOM 662 C CA . ALA A 1 100 ? 20.914 -16.851 -4.043 1.00 62.86 100 ALA A CA 1
ATOM 663 C C . ALA A 1 100 ? 20.274 -16.016 -2.932 1.00 65.23 100 ALA A C 1
ATOM 664 O O . ALA A 1 100 ? 20.697 -14.880 -2.665 1.00 67.96 100 ALA A O 1
ATOM 666 N N . LYS A 1 101 ? 19.250 -16.563 -2.272 1.00 64.66 101 LYS A N 1
ATOM 667 C CA . LYS A 1 101 ? 18.616 -15.831 -1.178 1.00 62.33 101 LYS A CA 1
ATOM 668 C C . LYS A 1 101 ? 19.568 -15.640 -0.002 1.00 67.55 101 LYS A C 1
ATOM 669 O O . LYS A 1 101 ? 19.471 -14.639 0.719 1.00 66.01 101 LYS A O 1
ATOM 675 N N . GLU A 1 102 ? 20.492 -16.582 0.206 1.00 60.45 102 GLU A N 1
ATOM 676 C CA . GLU A 1 102 ? 21.537 -16.388 1.209 1.00 63.40 102 GLU A CA 1
ATOM 677 C C . GLU A 1 102 ? 22.400 -15.180 0.868 1.00 65.83 102 GLU A C 1
ATOM 678 O O . GLU A 1 102 ? 22.750 -14.376 1.748 1.00 53.93 102 GLU A O 1
ATOM 684 N N . GLY A 1 103 ? 22.755 -15.037 -0.410 1.00 51.00 103 GLY A N 1
ATOM 685 C CA . GLY A 1 103 ? 23.510 -13.860 -0.817 1.00 45.74 103 GLY A CA 1
ATOM 686 C C . GLY A 1 103 ? 22.736 -12.571 -0.595 1.00 50.86 103 GLY A C 1
ATOM 687 O O . GLY A 1 103 ? 23.302 -11.556 -0.170 1.00 52.01 103 GLY A O 1
ATOM 688 N N . LEU A 1 104 ? 21.424 -12.603 -0.847 1.00 46.81 104 LEU A N 1
ATOM 689 C CA . LEU A 1 104 ? 20.596 -11.427 -0.569 1.00 61.83 104 LEU A CA 1
ATOM 690 C C . LEU A 1 104 ? 20.571 -11.098 0.921 1.00 52.79 104 LEU A C 1
ATOM 691 O O . LEU A 1 104 ? 20.610 -9.922 1.310 1.00 54.14 104 LEU A O 1
ATOM 696 N N . ALA A 1 105 ? 20.493 -12.125 1.769 1.00 63.44 105 ALA A N 1
ATOM 697 C CA . ALA A 1 105 ? 20.503 -11.897 3.211 1.00 55.46 105 ALA A CA 1
ATOM 698 C C . ALA A 1 105 ? 21.810 -11.248 3.652 1.00 43.23 105 ALA A C 1
ATOM 699 O O . ALA A 1 105 ? 21.810 -10.326 4.479 1.00 41.60 105 ALA A O 1
ATOM 701 N N . GLU A 1 106 ? 22.936 -11.723 3.114 1.00 46.87 106 GLU A N 1
ATOM 702 C CA . GLU A 1 106 ? 24.225 -11.116 3.444 1.00 54.19 106 GLU A CA 1
ATOM 703 C C . GLU A 1 106 ? 24.291 -9.661 2.979 1.00 59.83 106 GLU A C 1
ATOM 704 O O . GLU A 1 106 ? 24.822 -8.791 3.690 1.00 41.71 106 GLU A O 1
ATOM 710 N N . ALA A 1 107 ? 23.745 -9.375 1.792 1.00 57.14 107 ALA A N 1
ATOM 711 C CA . ALA A 1 107 ? 23.687 -7.992 1.320 1.00 58.54 107 ALA A CA 1
ATOM 712 C C . ALA A 1 107 ? 22.883 -7.116 2.275 1.00 46.75 107 ALA A C 1
ATOM 713 O O . ALA A 1 107 ? 23.276 -5.979 2.568 1.00 39.87 107 ALA A O 1
ATOM 715 N N . GLU A 1 108 ? 21.750 -7.631 2.765 1.00 50.70 108 GLU A N 1
ATOM 716 C CA . GLU A 1 108 ? 20.934 -6.887 3.725 1.00 48.82 108 GLU A CA 1
ATOM 717 C C . GLU A 1 108 ? 21.684 -6.658 5.024 1.00 43.66 108 GLU A C 1
ATOM 718 O O . GLU A 1 108 ? 21.570 -5.597 5.653 1.00 51.36 108 GLU A O 1
ATOM 724 N N . LYS A 1 109 ? 22.468 -7.655 5.433 1.00 48.29 109 LYS A N 1
ATOM 725 C CA . LYS A 1 109 ? 23.251 -7.558 6.656 1.00 49.05 109 LYS A CA 1
ATOM 726 C C . LYS A 1 109 ? 24.246 -6.393 6.555 1.00 48.42 109 LYS A C 1
ATOM 727 O O . LYS A 1 109 ? 24.272 -5.484 7.412 1.00 53.42 109 LYS A O 1
ATOM 733 N N . ILE A 1 110 ? 24.967 -6.336 5.428 1.00 58.13 110 ILE A N 1
ATOM 734 C CA . ILE A 1 110 ? 25.920 -5.254 5.157 1.00 48.71 110 ILE A CA 1
ATOM 735 C C . ILE A 1 110 ? 25.215 -3.905 5.067 1.00 53.97 110 ILE A C 1
ATOM 736 O O . ILE A 1 110 ? 25.719 -2.895 5.577 1.00 47.49 110 ILE A O 1
ATOM 741 N N . LEU A 1 111 ? 24.053 -3.854 4.403 1.00 51.53 111 LEU A N 1
ATOM 742 C CA . LEU A 1 111 ? 23.360 -2.577 4.256 1.00 55.73 111 LEU A CA 1
ATOM 743 C C . LEU A 1 111 ? 22.885 -2.052 5.603 1.00 55.17 111 LEU A C 1
ATOM 744 O O . LEU A 1 111 ? 22.914 -0.841 5.843 1.00 54.40 111 LEU A O 1
ATOM 749 N N . LYS A 1 112 ? 22.445 -2.936 6.502 1.00 57.04 112 LYS A N 1
ATOM 750 C CA . LYS A 1 112 ? 21.993 -2.450 7.802 1.00 62.39 112 LYS A CA 1
ATOM 751 C C . LYS A 1 112 ? 23.143 -1.870 8.618 1.00 58.98 112 LYS A C 1
ATOM 752 O O . LYS A 1 112 ? 23.007 -0.788 9.207 1.00 51.67 112 LYS A O 1
ATOM 758 N N . GLU A 1 113 ? 24.307 -2.536 8.631 1.00 52.55 113 GLU A N 1
ATOM 759 C CA . GLU A 1 113 ? 25.417 -1.843 9.295 1.00 57.49 113 GLU A CA 1
ATOM 760 C C . GLU A 1 113 ? 25.879 -0.571 8.577 1.00 59.90 113 GLU A C 1
ATOM 761 O O . GLU A 1 113 ? 26.209 0.416 9.250 1.00 56.04 113 GLU A O 1
ATOM 767 N N . LEU A 1 114 ? 25.845 -0.520 7.242 1.00 68.33 114 LEU A N 1
ATOM 768 C CA . LEU A 1 114 ? 26.255 0.720 6.582 1.00 56.25 114 LEU A CA 1
ATOM 769 C C . LEU A 1 114 ? 25.294 1.850 6.922 1.00 54.41 114 LEU A C 1
ATOM 770 O O . LEU A 1 114 ? 25.726 2.996 7.104 1.00 52.80 114 LEU A O 1
ATOM 775 N N . LEU A 1 115 ? 24.010 1.533 7.103 1.00 53.15 115 LEU A N 1
ATOM 776 C CA . LEU A 1 115 ? 23.082 2.543 7.585 1.00 56.92 115 LEU A CA 1
ATOM 777 C C . LEU A 1 115 ? 23.362 2.891 9.040 1.00 56.94 115 LEU A C 1
ATOM 778 O O . LEU A 1 115 ? 23.046 4.002 9.472 1.00 44.99 115 LEU A O 1
ATOM 783 N N . LYS A 1 116 ? 23.966 1.978 9.799 1.00 68.79 116 LYS A N 1
ATOM 784 C CA . LYS A 1 116 ? 24.372 2.335 11.155 1.00 54.95 116 LYS A CA 1
ATOM 785 C C . LYS A 1 116 ? 25.695 3.093 11.197 1.00 62.91 116 LYS A C 1
ATOM 786 O O . LYS A 1 116 ? 26.105 3.525 12.278 1.00 65.87 116 LYS A O 1
ATOM 792 N N . GLU A 1 117 ? 26.370 3.271 10.061 1.00 72.51 117 GLU A N 1
ATOM 793 C CA . GLU A 1 117 ? 27.637 4.005 10.030 1.00 70.15 117 GLU A CA 1
ATOM 794 C C . GLU A 1 117 ? 27.527 5.405 9.439 1.00 65.62 117 GLU A C 1
ATOM 795 O O . GLU A 1 117 ? 28.176 6.331 9.937 1.00 66.16 117 GLU A O 1
ATOM 801 N N . ASP A 1 118 ? 26.686 5.591 8.433 1.00 66.88 118 ASP A N 1
ATOM 802 C CA . ASP A 1 118 ? 26.442 6.876 7.791 1.00 60.82 118 ASP A CA 1
ATOM 803 C C . ASP A 1 118 ? 25.280 6.675 6.832 1.00 58.96 118 ASP A C 1
ATOM 804 O O . ASP A 1 118 ? 25.490 6.262 5.685 1.00 49.84 118 ASP A O 1
ATOM 809 N N . PRO A 1 119 ? 24.050 6.968 7.257 1.00 61.66 119 PRO A N 1
ATOM 810 C CA . PRO A 1 119 ? 22.893 6.562 6.450 1.00 57.48 119 PRO A CA 1
ATOM 811 C C . PRO A 1 119 ? 22.805 7.248 5.101 1.00 61.68 119 PRO A C 1
ATOM 812 O O . PRO A 1 119 ? 22.416 6.595 4.129 1.00 50.44 119 PRO A O 1
ATOM 816 N N . GLU A 1 120 ? 23.194 8.517 4.984 1.00 55.99 120 GLU A N 1
ATOM 817 C CA . GLU A 1 120 ? 23.012 9.195 3.703 1.00 52.20 120 GLU A CA 1
ATOM 818 C C . GLU A 1 120 ? 24.035 8.720 2.676 1.00 48.80 120 GLU A C 1
ATOM 819 O O . GLU A 1 120 ? 23.687 8.456 1.515 1.00 44.41 120 GLU A O 1
ATOM 825 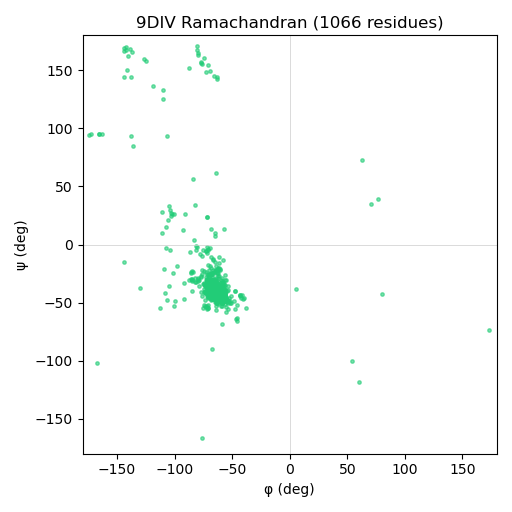N N . ALA A 1 121 ? 25.286 8.542 3.106 1.00 45.54 121 ALA A N 1
ATOM 826 C CA . ALA A 1 121 ? 26.307 8.020 2.206 1.00 46.48 121 ALA A CA 1
ATOM 827 C C . ALA A 1 121 ? 26.022 6.566 1.862 1.00 47.99 121 ALA A C 1
ATOM 828 O O . ALA A 1 121 ? 26.209 6.143 0.714 1.00 45.46 121 ALA A O 1
ATOM 830 N N . ALA A 1 122 ? 25.547 5.794 2.843 1.00 51.45 122 ALA A N 1
ATOM 831 C CA . ALA A 1 122 ? 25.161 4.412 2.581 1.00 56.73 122 ALA A CA 1
ATOM 832 C C . ALA A 1 122 ? 24.045 4.348 1.547 1.00 42.68 122 ALA A C 1
ATOM 833 O O . ALA A 1 122 ? 24.106 3.547 0.609 1.00 35.52 122 ALA A O 1
ATOM 835 N N . LYS A 1 123 ? 23.035 5.211 1.683 1.00 51.71 123 LYS A N 1
ATOM 836 C CA . LYS A 1 123 ? 21.913 5.195 0.750 1.00 44.20 123 LYS A CA 1
ATOM 837 C C . LYS A 1 123 ? 22.372 5.561 -0.654 1.00 48.06 123 LYS A C 1
ATOM 838 O O . LYS A 1 123 ? 22.031 4.878 -1.627 1.00 45.71 123 LYS A O 1
ATOM 844 N N . ALA A 1 124 ? 23.189 6.611 -0.776 1.00 45.22 124 ALA A N 1
ATOM 845 C CA . ALA A 1 124 ? 23.623 7.044 -2.103 1.00 37.05 124 ALA A CA 1
ATOM 846 C C . ALA A 1 124 ? 24.510 5.995 -2.769 1.00 40.71 124 ALA A C 1
ATOM 847 O O . ALA A 1 124 ? 24.300 5.637 -3.938 1.00 39.06 124 ALA A O 1
ATOM 849 N N . LEU A 1 125 ? 25.489 5.464 -2.029 1.00 45.65 125 LEU A N 1
ATOM 850 C CA . LEU A 1 125 ? 26.408 4.491 -2.609 1.00 40.39 125 LEU A CA 1
ATOM 851 C C . LEU A 1 125 ? 25.706 3.177 -2.929 1.00 42.52 125 LEU A C 1
ATOM 852 O O . LEU A 1 125 ? 25.979 2.561 -3.967 1.00 37.47 125 LEU A O 1
ATOM 857 N N . THR A 1 126 ? 24.779 2.739 -2.072 1.00 42.51 126 THR A N 1
ATOM 858 C CA . THR A 1 126 ? 24.060 1.503 -2.347 1.00 44.56 126 THR A CA 1
ATOM 859 C C . THR A 1 126 ? 23.095 1.671 -3.513 1.00 43.95 126 THR A C 1
ATOM 860 O O . THR A 1 126 ? 22.912 0.736 -4.299 1.00 45.76 126 THR A O 1
ATOM 864 N N . ALA A 1 127 ? 22.491 2.854 -3.663 1.00 35.60 127 ALA A N 1
ATOM 865 C CA . ALA A 1 127 ? 21.652 3.097 -4.830 1.00 35.84 127 ALA A CA 1
ATOM 866 C C . ALA A 1 127 ? 22.474 3.058 -6.111 1.00 44.51 127 ALA A C 1
ATOM 867 O O . ALA A 1 127 ? 22.052 2.462 -7.110 1.00 43.64 127 ALA A O 1
ATOM 869 N N . THR A 1 128 ? 23.658 3.679 -6.098 1.00 52.29 128 THR A N 1
ATOM 870 C CA . THR A 1 128 ? 24.535 3.601 -7.266 1.00 42.60 128 THR A CA 1
ATOM 871 C C . THR A 1 128 ? 24.930 2.158 -7.572 1.00 41.52 128 THR A C 1
ATOM 872 O O . THR A 1 128 ? 24.909 1.730 -8.736 1.00 38.21 128 THR A O 1
ATOM 876 N N . ALA A 1 129 ? 25.276 1.388 -6.535 1.00 51.18 129 ALA A N 1
ATOM 877 C CA . ALA A 1 129 ? 25.676 -0.002 -6.734 1.00 37.97 129 ALA A CA 1
ATOM 878 C C . ALA A 1 129 ? 24.539 -0.826 -7.323 1.00 38.89 129 ALA A C 1
ATOM 879 O O . ALA A 1 129 ? 24.741 -1.603 -8.262 1.00 34.09 129 ALA A O 1
ATOM 881 N N . LEU A 1 130 ? 23.328 -0.658 -6.789 1.00 41.94 130 LEU A N 1
ATOM 882 C CA . LEU A 1 130 ? 22.193 -1.433 -7.276 1.00 37.58 130 LEU A CA 1
ATOM 883 C C . LEU A 1 130 ? 21.791 -1.020 -8.686 1.00 42.10 130 LEU A C 1
ATOM 884 O O . LEU A 1 130 ? 21.370 -1.869 -9.477 1.00 34.83 130 LEU A O 1
ATOM 889 N N . ALA A 1 131 ? 21.922 0.265 -9.028 1.00 39.28 131 ALA A N 1
ATOM 890 C CA . ALA A 1 131 ? 21.628 0.684 -10.395 1.00 44.93 131 ALA A CA 1
ATOM 891 C C . ALA A 1 131 ? 22.632 0.097 -11.380 1.00 40.65 131 ALA A C 1
ATOM 892 O O . ALA A 1 131 ? 22.248 -0.393 -12.452 1.00 34.91 131 ALA A O 1
ATOM 894 N N . ALA A 1 132 ? 23.924 0.134 -11.035 1.00 44.43 132 ALA A N 1
ATOM 895 C CA . ALA A 1 132 ? 24.926 -0.489 -11.895 1.00 40.85 132 ALA A CA 1
ATOM 896 C C . ALA A 1 132 ? 24.685 -1.990 -12.015 1.00 46.70 132 ALA A C 1
ATOM 897 O O . ALA A 1 132 ? 24.858 -2.574 -13.094 1.00 36.78 132 ALA A O 1
ATOM 899 N N . ALA A 1 133 ? 24.260 -2.626 -10.920 1.00 50.92 133 ALA A N 1
ATOM 900 C CA . ALA A 1 133 ? 23.959 -4.052 -10.957 1.00 46.05 133 ALA A CA 1
ATOM 901 C C . ALA A 1 133 ? 22.776 -4.344 -11.867 1.00 47.87 133 ALA A C 1
ATOM 902 O O . ALA A 1 133 ? 22.794 -5.322 -12.620 1.00 42.53 133 ALA A O 1
ATOM 904 N N . ALA A 1 134 ? 21.730 -3.518 -11.800 1.00 45.06 134 ALA A N 1
ATOM 905 C CA . ALA A 1 134 ? 20.586 -3.701 -12.686 1.00 50.88 134 ALA A CA 1
ATOM 906 C C . ALA A 1 134 ? 20.994 -3.542 -14.144 1.00 53.36 134 ALA A C 1
ATOM 907 O O . ALA A 1 134 ? 20.568 -4.322 -15.006 1.00 56.80 134 ALA A O 1
ATOM 909 N N . ALA A 1 135 ? 21.838 -2.548 -14.434 1.00 48.09 135 ALA A N 1
ATOM 910 C CA . ALA A 1 135 ? 22.290 -2.353 -15.809 1.00 57.09 135 ALA A CA 1
ATOM 911 C C . ALA A 1 135 ? 23.090 -3.553 -16.299 1.00 57.39 135 ALA A C 1
ATOM 912 O O . ALA A 1 135 ? 22.902 -4.014 -17.432 1.00 60.82 135 ALA A O 1
ATOM 914 N N . ALA A 1 136 ? 23.955 -4.103 -15.443 1.00 67.18 136 ALA A N 1
ATOM 915 C CA . ALA A 1 136 ? 24.745 -5.265 -15.842 1.00 60.82 136 ALA A CA 1
ATOM 916 C C . ALA A 1 136 ? 23.860 -6.492 -16.037 1.00 55.43 136 ALA A C 1
ATOM 917 O O . ALA A 1 136 ? 24.005 -7.223 -17.024 1.00 51.26 136 ALA A O 1
ATOM 919 N N . ILE A 1 137 ? 22.933 -6.732 -15.104 1.00 61.65 137 ILE A N 1
ATOM 920 C CA . ILE A 1 137 ? 22.025 -7.870 -15.214 1.00 67.16 137 ILE A CA 1
ATOM 921 C C . ILE A 1 137 ? 21.222 -7.792 -16.505 1.00 72.20 137 ILE A C 1
ATOM 922 O O . ILE A 1 137 ? 21.051 -8.795 -17.208 1.00 79.66 137 ILE A O 1
ATOM 927 N N . ALA A 1 138 ? 20.725 -6.599 -16.843 1.00 81.34 138 ALA A N 1
ATOM 928 C CA . ALA A 1 138 ? 19.956 -6.450 -18.074 1.00 80.84 138 ALA A CA 1
ATOM 929 C C . ALA A 1 138 ? 20.835 -6.634 -19.305 1.00 81.52 138 ALA A C 1
ATOM 930 O O . ALA A 1 138 ? 20.398 -7.223 -20.301 1.00 79.71 138 ALA A O 1
ATOM 932 N N . ALA A 1 139 ? 22.077 -6.140 -19.259 1.00 100.31 139 ALA A N 1
ATOM 933 C CA . ALA A 1 139 ? 22.968 -6.284 -20.406 1.00 78.80 139 ALA A CA 1
ATOM 934 C C . ALA A 1 139 ? 23.308 -7.747 -20.666 1.00 90.11 139 ALA A C 1
ATOM 935 O O . ALA A 1 139 ? 23.348 -8.186 -21.822 1.00 84.41 139 ALA A O 1
ATOM 937 N N . LEU A 1 140 ? 23.560 -8.516 -19.605 1.00 94.65 140 LEU A N 1
ATOM 938 C CA . LEU A 1 140 ? 23.835 -9.941 -19.766 1.00 78.16 140 LEU A CA 1
ATOM 939 C C . LEU A 1 140 ? 22.623 -10.676 -20.330 1.00 90.34 140 LEU A C 1
ATOM 940 O O . LEU A 1 140 ? 22.710 -11.341 -21.368 1.00 96.24 140 LEU A O 1
ATOM 945 N N . LEU A 1 141 ? 21.483 -10.569 -19.655 1.00 86.11 141 LEU A N 1
ATOM 946 C CA . LEU A 1 141 ? 20.265 -11.232 -20.109 1.00 89.45 141 LEU A CA 1
ATOM 947 C C . LEU A 1 141 ? 19.750 -10.600 -21.399 1.00 84.74 141 LEU A C 1
ATOM 948 O O . LEU A 1 141 ? 19.587 -11.280 -22.412 1.00 93.85 141 LEU A O 1
ATOM 953 N N . ILE B 1 5 ? 34.977 -35.429 21.548 1.00 72.12 5 ILE B N 1
ATOM 954 C CA . ILE B 1 5 ? 33.531 -35.551 21.410 1.00 72.00 5 ILE B CA 1
ATOM 955 C C . ILE B 1 5 ? 33.129 -35.887 19.967 1.00 78.99 5 ILE B C 1
ATOM 956 O O . ILE B 1 5 ? 32.781 -37.032 19.685 1.00 74.11 5 ILE B O 1
ATOM 961 N N . SER B 1 6 ? 33.175 -34.910 19.054 1.00 79.10 6 SER B N 1
ATOM 962 C CA . SER B 1 6 ? 32.980 -35.221 17.640 1.00 75.43 6 SER B CA 1
ATOM 963 C C . SER B 1 6 ? 34.005 -36.242 17.166 1.00 71.63 6 SER B C 1
ATOM 964 O O . SER B 1 6 ? 33.712 -37.069 16.290 1.00 68.71 6 SER B O 1
ATOM 967 N N . SER B 1 7 ? 35.209 -36.187 17.739 1.00 63.29 7 SER B N 1
ATOM 968 C CA . SER B 1 7 ? 36.195 -37.253 17.605 1.00 62.59 7 SER B CA 1
ATOM 969 C C . SER B 1 7 ? 35.570 -38.627 17.828 1.00 65.63 7 SER B C 1
ATOM 970 O O . SER B 1 7 ? 35.546 -39.466 16.921 1.00 64.52 7 SER B O 1
ATOM 973 N N . ALA B 1 8 ? 35.118 -38.888 19.059 1.00 68.99 8 ALA B N 1
ATOM 974 C CA . ALA B 1 8 ? 34.586 -40.202 19.411 1.00 64.47 8 ALA B CA 1
ATOM 975 C C . ALA B 1 8 ? 33.361 -40.573 18.582 1.00 60.92 8 ALA B C 1
ATOM 976 O O . ALA B 1 8 ? 33.189 -41.741 18.216 1.00 53.92 8 ALA B O 1
ATOM 978 N N . LEU B 1 9 ? 32.507 -39.599 18.252 1.00 61.94 9 LEU B N 1
ATOM 979 C CA . LEU B 1 9 ? 31.345 -39.918 17.429 1.00 74.42 9 LEU B CA 1
ATOM 980 C C . LEU B 1 9 ? 31.759 -40.389 16.044 1.00 70.19 9 LEU B C 1
ATOM 981 O O . LEU B 1 9 ? 31.204 -41.364 15.515 1.00 66.56 9 LEU B O 1
ATOM 986 N N . GLN B 1 10 ? 32.744 -39.731 15.434 1.00 60.97 10 GLN B N 1
ATOM 987 C CA . GLN B 1 10 ? 33.181 -40.239 14.138 1.00 67.69 10 GLN B CA 1
ATOM 988 C C . GLN B 1 10 ? 33.958 -41.547 14.257 1.00 66.61 10 GLN B C 1
ATOM 989 O O . GLN B 1 10 ? 33.878 -42.404 13.369 1.00 65.51 10 GLN B O 1
ATOM 995 N N . ASN B 1 11 ? 34.730 -41.727 15.325 1.00 72.31 11 ASN B N 1
ATOM 996 C CA . ASN B 1 11 ? 35.362 -43.030 15.505 1.00 60.86 11 ASN B CA 1
ATOM 997 C C . ASN B 1 11 ? 34.298 -44.119 15.545 1.00 53.39 11 ASN B C 1
ATOM 998 O O . ASN B 1 11 ? 34.470 -45.194 14.954 1.00 58.50 11 ASN B O 1
ATOM 1003 N N . LEU B 1 12 ? 33.166 -43.824 16.188 1.00 61.05 12 LEU B N 1
ATOM 1004 C CA . LEU B 1 12 ? 32.023 -44.729 16.174 1.00 61.77 12 LEU B CA 1
ATOM 1005 C C . LEU B 1 12 ? 31.534 -44.974 14.751 1.00 58.15 12 LEU B C 1
ATOM 1006 O O . LEU B 1 12 ? 31.259 -46.117 14.364 1.00 44.58 12 LEU B O 1
ATOM 1011 N N . TRP B 1 13 ? 31.407 -43.907 13.959 1.00 64.91 13 TRP B N 1
ATOM 1012 C CA . TRP B 1 13 ? 30.902 -44.063 12.594 1.00 70.05 13 TRP B CA 1
ATOM 1013 C C . TRP B 1 13 ? 31.828 -44.960 11.776 1.00 57.92 13 TRP B C 1
ATOM 1014 O O . TRP B 1 13 ? 31.386 -45.870 11.057 1.00 59.23 13 TRP B O 1
ATOM 1025 N N . THR B 1 14 ? 33.133 -44.703 11.886 1.00 54.63 14 THR B N 1
ATOM 1026 C CA . THR B 1 14 ? 34.146 -45.457 11.152 1.00 60.57 14 THR B CA 1
ATOM 1027 C C . THR B 1 14 ? 34.138 -46.925 11.547 1.00 56.07 14 THR B C 1
ATOM 1028 O O . THR B 1 14 ? 34.184 -47.817 10.691 1.00 39.55 14 THR B O 1
ATOM 1032 N N . ALA B 1 15 ? 34.070 -47.197 12.849 1.00 50.24 15 ALA B N 1
ATOM 1033 C CA . ALA B 1 15 ? 34.071 -48.582 13.297 1.00 51.24 15 ALA B CA 1
ATOM 1034 C C . ALA B 1 15 ? 32.786 -49.296 12.894 1.00 44.66 15 ALA B C 1
ATOM 1035 O O . ALA B 1 15 ? 32.809 -50.500 12.611 1.00 41.34 15 ALA B O 1
ATOM 1037 N N . ALA B 1 16 ? 31.660 -48.578 12.847 1.00 47.36 16 ALA B N 1
ATOM 1038 C CA . ALA B 1 16 ? 30.423 -49.200 12.386 1.00 49.56 16 ALA B CA 1
ATOM 1039 C C . ALA B 1 16 ? 30.511 -49.565 10.908 1.00 53.27 16 ALA B C 1
ATOM 1040 O O . ALA B 1 16 ? 30.104 -50.665 10.506 1.00 43.41 16 ALA B O 1
ATOM 1042 N N . GLN B 1 17 ? 31.064 -48.667 10.085 1.00 44.23 17 GLN B N 1
ATOM 1043 C CA . GLN B 1 17 ? 31.243 -49.009 8.675 1.00 56.33 17 GLN B CA 1
ATOM 1044 C C . GLN B 1 17 ? 32.227 -50.160 8.515 1.00 54.74 17 GLN B C 1
ATOM 1045 O O . GLN B 1 17 ? 32.078 -50.986 7.606 1.00 49.37 17 GLN B O 1
ATOM 1051 N N . ALA B 1 18 ? 33.236 -50.226 9.386 1.00 54.40 18 ALA B N 1
ATOM 1052 C CA . ALA B 1 18 ? 34.190 -51.328 9.340 1.00 47.05 18 ALA B CA 1
ATOM 1053 C C . ALA B 1 18 ? 33.520 -52.651 9.687 1.00 44.82 18 ALA B C 1
ATOM 1054 O O . ALA B 1 18 ? 33.819 -53.680 9.073 1.00 44.80 18 ALA B O 1
ATOM 1056 N N . ALA B 1 19 ? 32.615 -52.646 10.669 1.00 46.08 19 ALA B N 1
ATOM 1057 C CA . ALA B 1 19 ? 31.860 -53.857 10.981 1.00 51.69 19 ALA B CA 1
ATOM 1058 C C . ALA B 1 19 ? 30.987 -54.272 9.803 1.00 41.93 19 ALA B C 1
ATOM 1059 O O . ALA B 1 19 ? 30.872 -55.465 9.488 1.00 42.27 19 ALA B O 1
ATOM 1061 N N . MET B 1 20 ? 30.380 -53.292 9.128 1.00 47.90 20 MET B N 1
ATOM 1062 C CA . MET B 1 20 ? 29.594 -53.583 7.930 1.00 51.42 20 MET B CA 1
ATOM 1063 C C . MET B 1 20 ? 30.450 -54.257 6.864 1.00 45.89 20 MET B C 1
ATOM 1064 O O . MET B 1 20 ? 30.076 -55.299 6.302 1.00 44.85 20 MET B O 1
ATOM 1069 N N . ALA B 1 21 ? 31.612 -53.666 6.578 1.00 43.01 21 ALA B N 1
ATOM 1070 C CA . ALA B 1 21 ? 32.503 -54.219 5.566 1.00 53.80 21 ALA B CA 1
ATOM 1071 C C . ALA B 1 21 ? 33.004 -55.598 5.967 1.00 46.12 21 ALA B C 1
ATOM 1072 O O . ALA B 1 21 ? 33.190 -56.467 5.112 1.00 51.61 21 ALA B O 1
ATOM 1074 N N . ALA B 1 22 ? 33.242 -55.816 7.262 1.00 42.49 22 ALA B N 1
ATOM 1075 C CA . ALA B 1 22 ? 33.712 -57.121 7.712 1.00 51.08 22 ALA B CA 1
ATOM 1076 C C . ALA B 1 22 ? 32.636 -58.184 7.539 1.00 49.85 22 ALA B C 1
ATOM 1077 O O . ALA B 1 22 ? 32.940 -59.327 7.181 1.00 44.81 22 ALA B O 1
ATOM 1079 N N . ALA B 1 23 ? 31.374 -57.831 7.791 1.00 50.19 23 ALA B N 1
ATOM 1080 C CA . ALA B 1 23 ? 30.287 -58.774 7.539 1.00 47.35 23 ALA B CA 1
ATOM 1081 C C . ALA B 1 23 ? 30.199 -59.107 6.054 1.00 47.26 23 ALA B C 1
ATOM 1082 O O . ALA B 1 23 ? 30.058 -60.279 5.663 1.00 42.86 23 ALA B O 1
ATOM 1084 N N . VAL B 1 24 ? 30.300 -58.078 5.203 1.00 53.89 24 VAL B N 1
ATOM 1085 C CA . VAL B 1 24 ? 30.250 -58.316 3.761 1.00 60.53 24 VAL B CA 1
ATOM 1086 C C . VAL B 1 24 ? 31.427 -59.189 3.314 1.00 53.02 24 VAL B C 1
ATOM 1087 O O . VAL B 1 24 ? 31.253 -60.097 2.493 1.00 46.72 24 VAL B O 1
ATOM 1091 N N . LYS B 1 25 ? 32.636 -58.950 3.840 1.00 61.11 25 LYS B N 1
ATOM 1092 C CA . LYS B 1 25 ? 33.769 -59.788 3.428 1.00 56.83 25 LYS B CA 1
ATOM 1093 C C . LYS B 1 25 ? 33.697 -61.201 4.010 1.00 58.42 25 LYS B C 1
ATOM 1094 O O . LYS B 1 25 ? 34.205 -62.141 3.389 1.00 52.46 25 LYS B O 1
ATOM 1100 N N . ALA B 1 26 ? 33.074 -61.391 5.174 1.00 50.81 26 ALA B N 1
ATOM 1101 C CA . ALA B 1 26 ? 32.862 -62.761 5.636 1.00 56.40 26 ALA B CA 1
ATOM 1102 C C . ALA B 1 26 ? 31.923 -63.508 4.698 1.00 50.14 26 ALA B C 1
ATOM 1103 O O . ALA B 1 26 ? 32.195 -64.659 4.316 1.00 49.40 26 ALA B O 1
ATOM 1105 N N . LYS B 1 27 ? 30.814 -62.869 4.309 1.00 52.10 27 LYS B N 1
ATOM 1106 C CA . LYS B 1 27 ? 29.918 -63.492 3.336 1.00 48.45 27 LYS B CA 1
ATOM 1107 C C . LYS B 1 27 ? 30.633 -63.735 2.011 1.00 50.46 27 LYS B C 1
ATOM 1108 O O . LYS B 1 27 ? 30.407 -64.758 1.349 1.00 44.28 27 LYS B O 1
ATOM 1114 N N . ALA B 1 28 ? 31.490 -62.797 1.603 1.00 61.28 28 ALA B N 1
ATOM 1115 C CA . ALA B 1 28 ? 32.242 -62.955 0.364 1.00 52.16 28 ALA B CA 1
ATOM 1116 C C . ALA B 1 28 ? 33.189 -64.143 0.436 1.00 52.72 28 ALA B C 1
ATOM 1117 O O . ALA B 1 28 ? 33.374 -64.852 -0.556 1.00 46.48 28 ALA B O 1
ATOM 1119 N N . ALA B 1 29 ? 33.802 -64.381 1.597 1.00 63.71 29 ALA B N 1
ATOM 1120 C CA . ALA B 1 29 ? 34.663 -65.553 1.726 1.00 63.92 29 ALA B CA 1
ATOM 1121 C C . ALA B 1 29 ? 33.843 -66.835 1.647 1.00 50.11 29 ALA B C 1
ATOM 1122 O O . ALA B 1 29 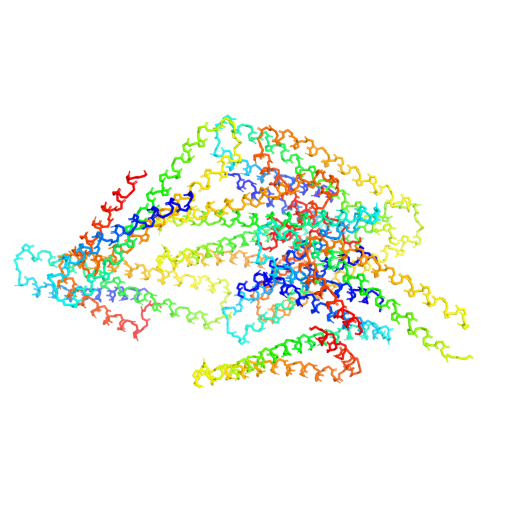? 34.246 -67.803 0.986 1.00 46.28 29 ALA B O 1
ATOM 1124 N N . GLU B 1 30 ? 32.683 -66.850 2.313 1.00 60.55 30 GLU B N 1
ATOM 1125 C CA . GLU B 1 30 ? 31.781 -67.996 2.209 1.00 51.27 30 GLU B CA 1
ATOM 1126 C C . GLU B 1 30 ? 31.395 -68.281 0.759 1.00 53.22 30 GLU B C 1
ATOM 1127 O O . GLU B 1 30 ? 31.340 -69.444 0.340 1.00 48.12 30 GLU B O 1
ATOM 1133 N N . ILE B 1 31 ? 31.120 -67.234 -0.021 1.00 67.18 31 ILE B N 1
ATOM 1134 C CA . ILE B 1 31 ? 30.736 -67.429 -1.418 1.00 71.39 31 ILE B CA 1
ATOM 1135 C C . ILE B 1 31 ? 31.927 -67.896 -2.250 1.00 73.95 31 ILE B C 1
ATOM 1136 O O . ILE B 1 31 ? 31.815 -68.827 -3.057 1.00 68.10 31 ILE B O 1
ATOM 1141 N N . ALA B 1 32 ? 33.086 -67.259 -2.065 1.00 79.01 32 ALA B N 1
ATOM 1142 C CA . ALA B 1 32 ? 34.254 -67.556 -2.887 1.00 61.32 32 ALA B CA 1
ATOM 1143 C C . ALA B 1 32 ? 34.812 -68.945 -2.616 1.00 60.72 32 ALA B C 1
ATOM 1144 O O . ALA B 1 32 ? 35.465 -69.525 -3.491 1.00 67.65 32 ALA B O 1
ATOM 1146 N N . ALA B 1 33 ? 34.582 -69.490 -1.417 1.00 59.03 33 ALA B N 1
ATOM 1147 C CA . ALA B 1 33 ? 35.088 -70.826 -1.117 1.00 58.38 33 ALA B CA 1
ATOM 1148 C C . ALA B 1 33 ? 34.492 -71.898 -2.023 1.00 72.67 33 ALA B C 1
ATOM 1149 O O . ALA B 1 33 ? 35.089 -72.970 -2.165 1.00 71.15 33 ALA B O 1
ATOM 1151 N N . THR B 1 34 ? 33.340 -71.637 -2.643 1.00 76.54 34 THR B N 1
ATOM 1152 C CA . THR B 1 34 ? 32.689 -72.602 -3.522 1.00 70.93 34 THR B CA 1
ATOM 1153 C C . THR B 1 34 ? 32.876 -72.264 -4.996 1.00 80.73 34 THR B C 1
ATOM 1154 O O . THR B 1 34 ? 32.037 -72.628 -5.828 1.00 77.74 34 THR B O 1
ATOM 1158 N N . LYS B 1 35 ? 33.960 -71.577 -5.340 1.00 77.85 35 LYS B N 1
ATOM 1159 C CA . LYS B 1 35 ? 34.182 -71.131 -6.704 1.00 79.50 35 LYS B CA 1
ATOM 1160 C C . LYS B 1 35 ? 35.657 -71.244 -7.052 1.00 84.00 35 LYS B C 1
ATOM 1161 O O . LYS B 1 35 ? 36.512 -71.493 -6.197 1.00 67.44 35 LYS B O 1
ATOM 1167 N N . THR B 1 36 ? 35.936 -71.058 -8.330 1.00 91.15 36 THR B N 1
ATOM 1168 C CA . THR B 1 36 ? 37.288 -71.064 -8.845 1.00 92.42 36 THR B CA 1
ATOM 1169 C C . THR B 1 36 ? 37.972 -69.758 -8.455 1.00 89.09 36 THR B C 1
ATOM 1170 O O . THR B 1 36 ? 37.301 -68.787 -8.098 1.00 89.71 36 THR B O 1
ATOM 1174 N N . PRO B 1 37 ? 39.308 -69.707 -8.482 1.00 92.21 37 PRO B N 1
ATOM 1175 C CA . PRO B 1 37 ? 39.980 -68.444 -8.133 1.00 96.77 37 PRO B CA 1
ATOM 1176 C C . PRO B 1 37 ? 39.510 -67.289 -8.999 1.00 90.44 37 PRO B C 1
ATOM 1177 O O . PRO B 1 37 ? 39.476 -66.137 -8.550 1.00 97.51 37 PRO B O 1
ATOM 1181 N N . GLU B 1 38 ? 39.053 -67.599 -10.206 1.00 96.02 38 GLU B N 1
ATOM 1182 C CA . GLU B 1 38 ? 38.648 -66.582 -11.164 1.00 95.78 38 GLU B CA 1
ATOM 1183 C C . GLU B 1 38 ? 37.383 -65.911 -10.652 1.00 87.15 38 GLU B C 1
ATOM 1184 O O . GLU B 1 38 ? 37.301 -64.673 -10.498 1.00 85.03 38 GLU B O 1
ATOM 1190 N N . GLU B 1 39 ? 36.430 -66.756 -10.248 1.00 83.51 39 GLU B N 1
ATOM 1191 C CA . GLU B 1 39 ? 35.170 -66.309 -9.694 1.00 85.91 39 GLU B CA 1
ATOM 1192 C C . GLU B 1 39 ? 35.328 -65.802 -8.274 1.00 83.15 39 GLU B C 1
ATOM 1193 O O . GLU B 1 39 ? 34.491 -65.027 -7.817 1.00 80.69 39 GLU B O 1
ATOM 1199 N N . ALA B 1 40 ? 36.375 -66.222 -7.561 1.00 83.69 40 ALA B N 1
ATOM 1200 C CA . ALA B 1 40 ? 36.620 -65.644 -6.246 1.00 78.48 40 ALA B CA 1
ATOM 1201 C C . ALA B 1 40 ? 37.091 -64.201 -6.378 1.00 77.52 40 ALA B C 1
ATOM 1202 O O . ALA B 1 40 ? 36.712 -63.342 -5.571 1.00 76.81 40 ALA B O 1
ATOM 1204 N N . LYS B 1 41 ? 37.875 -63.906 -7.424 1.00 89.54 41 LYS B N 1
ATOM 1205 C CA . LYS B 1 41 ? 38.236 -62.518 -7.706 1.00 91.21 41 LYS B CA 1
ATOM 1206 C C . LYS B 1 41 ? 36.993 -61.704 -8.026 1.00 83.23 41 LYS B C 1
ATOM 1207 O O . LYS B 1 41 ? 36.806 -60.581 -7.522 1.00 77.78 41 LYS B O 1
ATOM 1213 N N . LYS B 1 42 ? 36.105 -62.293 -8.830 1.00 77.44 42 LYS B N 1
ATOM 1214 C CA . LYS B 1 42 ? 34.848 -61.621 -9.151 1.00 63.44 42 LYS B CA 1
ATOM 1215 C C . LYS B 1 42 ? 33.993 -61.383 -7.907 1.00 62.71 42 LYS B C 1
ATOM 1216 O O . LYS B 1 42 ? 33.405 -60.303 -7.744 1.00 55.44 42 LYS B O 1
ATOM 1222 N N . VAL B 1 43 ? 33.929 -62.370 -7.011 1.00 69.77 43 VAL B N 1
ATOM 1223 C CA . VAL B 1 43 ? 33.172 -62.221 -5.772 1.00 57.31 43 VAL B CA 1
ATOM 1224 C C . VAL B 1 43 ? 33.755 -61.114 -4.908 1.00 61.96 43 VAL B C 1
ATOM 1225 O O . VAL B 1 43 ? 33.016 -60.340 -4.292 1.00 52.77 43 VAL B O 1
ATOM 1229 N N . ALA B 1 44 ? 35.084 -61.004 -4.863 1.00 62.53 44 ALA B N 1
ATOM 1230 C CA . ALA B 1 44 ? 35.694 -59.953 -4.051 1.00 60.28 44 ALA B CA 1
ATOM 1231 C C . ALA B 1 44 ? 35.347 -58.571 -4.592 1.00 54.93 44 ALA B C 1
ATOM 1232 O O . ALA B 1 44 ? 35.054 -57.641 -3.823 1.00 52.55 44 ALA B O 1
ATOM 1234 N N . GLU B 1 45 ? 35.332 -58.425 -5.917 1.00 62.71 45 GLU B N 1
ATOM 1235 C CA . GLU B 1 45 ? 35.020 -57.112 -6.482 1.00 69.70 45 GLU B CA 1
ATOM 1236 C C . GLU B 1 45 ? 33.548 -56.750 -6.267 1.00 55.83 45 GLU B C 1
ATOM 1237 O O . GLU B 1 45 ? 33.218 -55.605 -5.901 1.00 51.59 45 GLU B O 1
ATOM 1243 N N . ILE B 1 46 ? 32.656 -57.735 -6.420 1.00 56.59 46 ILE B N 1
ATOM 1244 C CA . ILE B 1 46 ? 31.245 -57.489 -6.137 1.00 55.94 46 ILE B CA 1
ATOM 1245 C C . ILE B 1 46 ? 31.047 -57.153 -4.664 1.00 62.11 46 ILE B C 1
ATOM 1246 O O . ILE B 1 46 ? 30.206 -56.313 -4.317 1.00 50.97 46 ILE B O 1
ATOM 1251 N N . ALA B 1 47 ? 31.829 -57.774 -3.778 1.00 56.28 47 ALA B N 1
ATOM 1252 C CA . ALA B 1 47 ? 31.717 -57.486 -2.353 1.00 54.62 47 ALA B CA 1
ATOM 1253 C C . ALA B 1 47 ? 32.152 -56.063 -2.040 1.00 45.06 47 ALA B C 1
ATOM 1254 O O . ALA B 1 47 ? 31.552 -55.400 -1.188 1.00 38.53 47 ALA B O 1
ATOM 1256 N N . GLU B 1 48 ? 33.203 -55.580 -2.703 1.00 54.22 48 GLU B N 1
ATOM 1257 C CA . GLU B 1 48 ? 33.611 -54.192 -2.494 1.00 59.16 48 GLU B CA 1
ATOM 1258 C C . GLU B 1 48 ? 32.506 -53.227 -2.923 1.00 48.43 48 GLU B C 1
ATOM 1259 O O . GLU B 1 48 ? 32.159 -52.280 -2.193 1.00 42.32 48 GLU B O 1
ATOM 1265 N N . LYS B 1 49 ? 31.910 -53.472 -4.095 1.00 54.28 49 LYS B N 1
ATOM 1266 C CA . LYS B 1 49 ? 30.830 -52.580 -4.519 1.00 54.81 49 LYS B CA 1
ATOM 1267 C C . LYS B 1 49 ? 29.621 -52.683 -3.590 1.00 51.82 49 LYS B C 1
ATOM 1268 O O . LYS B 1 49 ? 28.926 -51.685 -3.360 1.00 45.52 49 LYS B O 1
ATOM 1274 N N . ALA B 1 50 ? 29.369 -53.870 -3.031 1.00 48.05 50 ALA B N 1
ATOM 1275 C CA . ALA B 1 50 ? 28.269 -54.035 -2.083 1.00 47.14 50 ALA B CA 1
ATOM 1276 C C . ALA B 1 50 ? 28.536 -53.305 -0.769 1.00 51.99 50 ALA B C 1
ATOM 1277 O O . ALA B 1 50 ? 27.612 -52.750 -0.161 1.00 39.21 50 ALA B O 1
ATOM 1279 N N . ILE B 1 51 ? 29.785 -53.329 -0.297 1.00 54.06 51 ILE B N 1
ATOM 1280 C CA . ILE B 1 51 ? 30.159 -52.521 0.861 1.00 47.07 51 ILE B CA 1
ATOM 1281 C C . ILE B 1 51 ? 29.847 -51.057 0.594 1.00 45.91 51 ILE B C 1
ATOM 1282 O O . ILE B 1 51 ? 29.313 -50.344 1.459 1.00 45.28 51 ILE B O 1
ATOM 1287 N N . GLU B 1 52 ? 30.172 -50.588 -0.613 1.00 54.34 52 GLU B N 1
ATOM 1288 C CA . GLU B 1 52 ? 29.841 -49.209 -0.962 1.00 50.75 52 GLU B CA 1
ATOM 1289 C C . GLU B 1 52 ? 28.332 -48.978 -0.928 1.00 49.91 52 GLU B C 1
ATOM 1290 O O . GLU B 1 52 ? 27.867 -47.939 -0.441 1.00 44.92 52 GLU B O 1
ATOM 1296 N N . ILE B 1 53 ? 27.555 -49.930 -1.456 1.00 55.18 53 ILE B N 1
ATOM 1297 C CA . ILE B 1 53 ? 26.095 -49.824 -1.407 1.00 54.41 53 ILE B CA 1
ATOM 1298 C C . ILE B 1 53 ? 25.617 -49.665 0.032 1.00 47.91 53 ILE B C 1
ATOM 1299 O O . ILE B 1 53 ? 24.749 -48.837 0.333 1.00 37.88 53 ILE B O 1
ATOM 1304 N N . GLY B 1 54 ? 26.163 -50.481 0.935 1.00 45.35 54 GLY B N 1
ATOM 1305 C CA . GLY B 1 54 ? 25.764 -50.397 2.332 1.00 39.46 54 GLY B CA 1
ATOM 1306 C C . GLY B 1 54 ? 26.076 -49.044 2.941 1.00 48.78 54 GLY B C 1
ATOM 1307 O O . GLY B 1 54 ? 25.252 -48.469 3.664 1.00 38.72 54 GLY B O 1
ATOM 1308 N N . LYS B 1 55 ? 27.276 -48.524 2.668 1.00 45.92 55 LYS B N 1
ATOM 1309 C CA . LYS B 1 55 ? 27.640 -47.199 3.164 1.00 42.14 55 LYS B CA 1
ATOM 1310 C C . LYS B 1 55 ? 26.660 -46.144 2.661 1.00 40.82 55 LYS B C 1
ATOM 1311 O O . LYS B 1 55 ? 26.186 -45.295 3.431 1.00 43.28 55 LYS B O 1
ATOM 1317 N N . LEU B 1 56 ? 26.361 -46.177 1.359 1.00 55.69 56 LEU B N 1
ATOM 1318 C CA . LEU B 1 56 ? 25.430 -45.215 0.778 1.00 41.40 56 LEU B CA 1
ATOM 1319 C C . LEU B 1 56 ? 24.057 -45.305 1.431 1.00 42.37 56 LEU B C 1
ATOM 1320 O O . LEU B 1 56 ? 23.445 -44.281 1.755 1.00 37.36 56 LEU B O 1
ATOM 1325 N N . ALA B 1 57 ? 23.553 -46.526 1.628 1.00 43.82 57 ALA B N 1
ATOM 1326 C CA . ALA B 1 57 ? 22.221 -46.685 2.206 1.00 46.30 57 ALA B CA 1
ATOM 1327 C C . ALA B 1 57 ? 22.174 -46.185 3.643 1.00 38.88 57 ALA B C 1
ATOM 1328 O O . ALA B 1 57 ? 21.204 -45.530 4.047 1.00 43.24 57 ALA B O 1
ATOM 1330 N N . ALA B 1 58 ? 23.223 -46.459 4.422 1.00 38.79 58 ALA B N 1
ATOM 1331 C CA . ALA B 1 58 ? 23.263 -45.976 5.799 1.00 39.10 58 ALA B CA 1
ATOM 1332 C C . ALA B 1 58 ? 23.280 -44.453 5.841 1.00 44.88 58 ALA B C 1
ATOM 1333 O O . ALA B 1 58 ? 22.504 -43.828 6.582 1.00 44.55 58 ALA B O 1
ATOM 1335 N N . ASP B 1 59 ? 24.169 -43.837 5.054 1.00 39.68 59 ASP B N 1
ATOM 1336 C CA . ASP B 1 59 ? 24.241 -42.379 5.025 1.00 48.35 59 ASP B CA 1
ATOM 1337 C C . ASP B 1 59 ? 22.921 -41.767 4.574 1.00 43.17 59 ASP B C 1
ATOM 1338 O O . ASP B 1 59 ? 22.481 -40.751 5.125 1.00 38.41 59 ASP B O 1
ATOM 1343 N N . ALA B 1 60 ? 22.268 -42.374 3.580 1.00 43.14 60 ALA B N 1
ATOM 1344 C CA . ALA B 1 60 ? 21.012 -41.830 3.080 1.00 47.35 60 ALA B CA 1
ATOM 1345 C C . ALA B 1 60 ? 19.907 -41.922 4.124 1.00 46.87 60 ALA B C 1
ATOM 1346 O O . ALA B 1 60 ? 19.141 -40.967 4.307 1.00 41.12 60 ALA B O 1
ATOM 1348 N N . ALA B 1 61 ? 19.800 -43.062 4.813 1.00 46.00 61 ALA B N 1
ATOM 1349 C CA . ALA B 1 61 ? 18.778 -43.189 5.846 1.00 43.09 61 ALA B CA 1
ATOM 1350 C C . ALA B 1 61 ? 19.009 -42.188 6.969 1.00 44.02 61 ALA B C 1
ATOM 1351 O O . ALA B 1 61 ? 18.065 -41.536 7.438 1.00 39.79 61 ALA B O 1
ATOM 1353 N N . LEU B 1 62 ? 20.268 -42.026 7.391 1.00 49.28 62 LEU B N 1
ATOM 1354 C CA . LEU B 1 62 ? 20.564 -41.057 8.442 1.00 47.13 62 LEU B CA 1
ATOM 1355 C C . LEU B 1 62 ? 20.256 -39.632 7.994 1.00 52.68 62 LEU B C 1
ATOM 1356 O O . LEU B 1 62 ? 19.718 -38.836 8.772 1.00 39.15 62 LEU B O 1
ATOM 1361 N N . GLY B 1 63 ? 20.593 -39.286 6.750 1.00 54.57 63 GLY B N 1
ATOM 1362 C CA . GLY B 1 63 ? 20.310 -37.943 6.269 1.00 46.61 63 GLY B CA 1
ATOM 1363 C C . GLY B 1 63 ? 18.824 -37.657 6.174 1.00 40.52 63 GLY B C 1
ATOM 1364 O O . GLY B 1 63 ? 18.364 -36.578 6.562 1.00 46.83 63 GLY B O 1
ATOM 1365 N N . ILE B 1 64 ? 18.046 -38.624 5.678 1.00 47.27 64 ILE B N 1
ATOM 1366 C CA . ILE B 1 64 ? 16.599 -38.446 5.601 1.00 48.59 64 ILE B CA 1
ATOM 1367 C C . ILE B 1 64 ? 16.008 -38.285 6.996 1.00 47.10 64 ILE B C 1
ATOM 1368 O O . ILE B 1 64 ? 15.155 -37.416 7.232 1.00 49.92 64 ILE B O 1
ATOM 1373 N N . ALA B 1 65 ? 16.478 -39.092 7.953 1.00 54.65 65 ALA B N 1
ATOM 1374 C CA . ALA B 1 65 ? 15.947 -39.001 9.309 1.00 49.93 65 ALA B CA 1
ATOM 1375 C C . ALA B 1 65 ? 16.319 -37.676 9.965 1.00 47.05 65 ALA B C 1
ATOM 1376 O O . ALA B 1 65 ? 15.486 -37.057 10.638 1.00 40.66 65 ALA B O 1
ATOM 1378 N N . ALA B 1 66 ? 17.561 -37.224 9.777 1.00 49.83 66 ALA B N 1
ATOM 1379 C CA . ALA B 1 66 ? 17.984 -35.945 10.338 1.00 49.03 66 ALA B CA 1
ATOM 1380 C C . ALA B 1 66 ? 17.195 -34.788 9.741 1.00 52.62 66 ALA B C 1
ATOM 1381 O O . ALA B 1 66 ? 16.800 -33.862 10.459 1.00 58.77 66 ALA B O 1
ATOM 1383 N N . ALA B 1 67 ? 16.947 -34.826 8.429 1.00 51.88 67 ALA B N 1
ATOM 1384 C CA . ALA B 1 67 ? 16.172 -33.763 7.800 1.00 57.22 67 ALA B CA 1
ATOM 1385 C C . ALA B 1 67 ? 14.741 -33.745 8.320 1.00 55.46 67 ALA B C 1
ATOM 1386 O O . ALA B 1 67 ? 14.195 -32.676 8.623 1.00 57.59 67 ALA B O 1
ATOM 1388 N N . ALA B 1 68 ? 14.118 -34.922 8.441 1.00 60.86 68 ALA B N 1
ATOM 1389 C CA . ALA B 1 68 ? 12.759 -34.979 8.970 1.00 55.58 68 ALA B CA 1
ATOM 1390 C C . ALA B 1 68 ? 12.701 -34.479 10.409 1.00 54.23 68 ALA B C 1
ATOM 1391 O O . ALA B 1 68 ? 11.786 -33.731 10.779 1.00 56.78 68 ALA B O 1
ATOM 1393 N N . GLY B 1 69 ? 13.679 -34.866 11.231 1.00 58.74 69 GLY B N 1
ATOM 1394 C CA . GLY B 1 69 ? 13.701 -34.398 12.607 1.00 61.89 69 GLY B CA 1
ATOM 1395 C C . GLY B 1 69 ? 13.884 -32.897 12.712 1.00 60.87 69 GLY B C 1
ATOM 1396 O O . GLY B 1 69 ? 13.202 -32.232 13.495 1.00 52.76 69 GLY B O 1
ATOM 1397 N N . GLY B 1 70 ? 14.804 -32.341 11.922 1.00 58.43 70 GLY B N 1
ATOM 1398 C CA . GLY B 1 70 ? 14.972 -30.898 11.913 1.00 65.47 70 GLY B CA 1
ATOM 1399 C C . GLY B 1 70 ? 13.723 -30.158 11.473 1.00 63.67 70 GLY B C 1
ATOM 1400 O O . GLY B 1 70 ? 13.362 -29.129 12.052 1.00 63.11 70 GLY B O 1
ATOM 1401 N N . LYS B 1 71 ? 13.050 -30.664 10.436 1.00 67.92 71 LYS B N 1
ATOM 1402 C CA . LYS B 1 71 ? 11.826 -30.013 9.979 1.00 69.36 71 LYS B CA 1
ATOM 1403 C C . LYS B 1 71 ? 10.731 -30.097 11.034 1.00 60.39 71 LYS B C 1
ATOM 1404 O O . LYS B 1 71 ? 9.949 -29.152 11.201 1.00 67.90 71 LYS B O 1
ATOM 1410 N N . ALA B 1 72 ? 10.660 -31.216 11.760 1.00 58.10 72 ALA B N 1
ATOM 1411 C CA . ALA B 1 72 ? 9.726 -31.302 12.878 1.00 66.52 72 ALA B CA 1
ATOM 1412 C C . ALA B 1 72 ? 10.094 -30.322 13.985 1.00 65.28 72 ALA B C 1
ATOM 1413 O O . ALA B 1 72 ? 9.210 -29.803 14.675 1.00 63.74 72 ALA B O 1
ATOM 1415 N N . VAL B 1 73 ? 11.389 -30.061 14.169 1.00 60.58 73 VAL B N 1
ATOM 1416 C CA . VAL B 1 73 ? 11.810 -29.088 15.172 1.00 65.54 73 VAL B CA 1
ATOM 1417 C C . VAL B 1 73 ? 11.392 -27.679 14.765 1.00 72.17 73 VAL B C 1
ATOM 1418 O O . VAL B 1 73 ? 10.937 -26.887 15.600 1.00 75.81 73 VAL B O 1
ATOM 1422 N N . ILE B 1 74 ? 11.542 -27.337 13.483 1.00 77.52 74 ILE B N 1
ATOM 1423 C CA . ILE B 1 74 ? 11.175 -25.990 13.050 1.00 64.36 74 ILE B CA 1
ATOM 1424 C C . ILE B 1 74 ? 9.665 -25.769 13.095 1.00 72.50 74 ILE B C 1
ATOM 1425 O O . ILE B 1 74 ? 9.210 -24.664 13.416 1.00 82.21 74 ILE B O 1
ATOM 1430 N N . ALA B 1 75 ? 8.857 -26.798 12.818 1.00 74.80 75 ALA B N 1
ATOM 1431 C CA . ALA B 1 75 ? 7.410 -26.610 12.901 1.00 78.35 75 ALA B CA 1
ATOM 1432 C C . ALA B 1 75 ? 6.940 -26.487 14.344 1.00 74.47 75 ALA B C 1
ATOM 1433 O O . ALA B 1 75 ? 5.744 -26.292 14.588 1.00 78.68 75 ALA B O 1
ATOM 1435 N N . LYS B 1 76 ? 7.868 -26.601 15.290 1.00 97.37 76 LYS B N 1
ATOM 1436 C CA . LYS B 1 76 ? 7.690 -26.427 16.723 1.00 94.50 76 LYS B CA 1
ATOM 1437 C C . LYS B 1 76 ? 8.159 -25.059 17.199 1.00 89.25 76 LYS B C 1
ATOM 1438 O O . LYS B 1 76 ? 7.419 -24.361 17.896 1.00 91.41 76 LYS B O 1
ATOM 1444 N N . MET B 1 77 ? 9.399 -24.682 16.874 1.00 77.48 77 MET B N 1
ATOM 1445 C CA . MET B 1 77 ? 9.901 -23.338 17.161 1.00 79.04 77 MET B CA 1
ATOM 1446 C C . MET B 1 77 ? 9.158 -22.231 16.386 1.00 97.77 77 MET B C 1
ATOM 1447 O O . MET B 1 77 ? 9.663 -21.100 16.432 1.00 95.16 77 MET B O 1
ATOM 1452 N N . ALA B 1 78 ? 8.040 -22.516 15.713 1.00 111.34 78 ALA B N 1
ATOM 1453 C CA . ALA B 1 78 ? 7.347 -21.565 14.847 1.00 106.15 78 ALA B CA 1
ATOM 1454 C C . ALA B 1 78 ? 7.153 -20.197 15.493 1.00 99.88 78 ALA B C 1
ATOM 1455 O O . ALA B 1 78 ? 7.286 -19.165 14.826 1.00 94.80 78 ALA B O 1
ATOM 1457 N N . ASP B 1 79 ? 6.833 -20.183 16.786 1.00 106.67 79 ASP B N 1
ATOM 1458 C CA . ASP B 1 79 ? 6.593 -18.945 17.517 1.00 103.12 79 ASP B CA 1
ATOM 1459 C C . ASP B 1 79 ? 7.819 -18.043 17.475 1.00 97.10 79 ASP B C 1
ATOM 1460 O O . ASP B 1 79 ? 7.804 -16.988 16.832 1.00 91.52 79 ASP B O 1
ATOM 1465 N N . GLY B 1 80 ? 8.886 -18.459 18.151 1.00 92.74 80 GLY B N 1
ATOM 1466 C CA . GLY B 1 80 ? 10.081 -17.649 18.256 1.00 84.41 80 GLY B CA 1
ATOM 1467 C C . GLY B 1 80 ? 11.016 -17.752 17.070 1.00 75.50 80 GLY B C 1
ATOM 1468 O O . GLY B 1 80 ? 12.236 -17.682 17.235 1.00 81.02 80 GLY B O 1
ATOM 1469 N N . ILE B 1 81 ? 10.472 -17.924 15.869 1.00 77.40 81 ILE B N 1
ATOM 1470 C CA . ILE B 1 81 ? 11.274 -17.896 14.652 1.00 80.18 81 ILE B CA 1
ATOM 1471 C C . ILE B 1 81 ? 10.521 -17.100 13.596 1.00 65.00 81 ILE B C 1
ATOM 1472 O O . ILE B 1 81 ? 9.287 -17.134 13.534 1.00 60.39 81 ILE B O 1
ATOM 1477 N N . SER B 1 82 ? 11.260 -16.365 12.793 1.00 67.82 82 SER B N 1
ATOM 1478 C CA . SER B 1 82 ? 10.733 -15.553 11.711 1.00 72.79 82 SER B CA 1
ATOM 1479 C C . SER B 1 82 ? 10.618 -16.377 10.433 1.00 77.58 82 SER B C 1
ATOM 1480 O O . SER B 1 82 ? 11.365 -17.343 10.242 1.00 73.34 82 SER B O 1
ATOM 1483 N N . PRO B 1 83 ? 9.681 -16.023 9.548 1.00 79.35 83 PRO B N 1
ATOM 1484 C CA . PRO B 1 83 ? 9.524 -16.795 8.303 1.00 68.54 83 PRO B CA 1
ATOM 1485 C C . PRO B 1 83 ? 10.784 -16.853 7.456 1.00 72.80 83 PRO B C 1
ATOM 1486 O O . PRO B 1 83 ? 11.022 -17.866 6.785 1.00 75.88 83 PRO B O 1
ATOM 1490 N N . GLU B 1 84 ? 11.608 -15.803 7.476 1.00 83.47 84 GLU B N 1
ATOM 1491 C CA . GLU B 1 84 ? 12.852 -15.815 6.710 1.00 78.66 84 GLU B CA 1
ATOM 1492 C C . GLU B 1 84 ? 13.819 -16.879 7.225 1.00 90.61 84 GLU B C 1
ATOM 1493 O O . GLU B 1 84 ? 14.351 -17.681 6.449 1.00 83.75 84 GLU B O 1
ATOM 1499 N N . LYS B 1 85 ? 14.050 -16.905 8.538 1.00 82.83 85 LYS B N 1
ATOM 1500 C CA . LYS B 1 85 ? 14.940 -17.902 9.124 1.00 83.51 85 LYS B CA 1
ATOM 1501 C C . LYS B 1 85 ? 14.338 -19.298 9.013 1.00 74.60 85 LYS B C 1
ATOM 1502 O O . LYS B 1 85 ? 15.047 -20.286 8.757 1.00 65.31 85 LYS B O 1
ATOM 1508 N N . GLN B 1 86 ? 13.021 -19.390 9.209 1.00 61.30 86 GLN B N 1
ATOM 1509 C CA . GLN B 1 86 ? 12.313 -20.651 9.041 1.00 62.77 86 GLN B CA 1
ATOM 1510 C C . GLN B 1 86 ? 12.539 -21.226 7.648 1.00 75.17 86 GLN B C 1
ATOM 1511 O O . GLN B 1 86 ? 12.797 -22.424 7.496 1.00 71.04 86 GLN B O 1
ATOM 1517 N N . ALA B 1 87 ? 12.485 -20.375 6.619 1.00 72.66 87 ALA B N 1
ATOM 1518 C CA . ALA B 1 87 ? 12.737 -20.837 5.256 1.00 65.82 87 ALA B CA 1
ATOM 1519 C C . ALA B 1 87 ? 14.197 -21.208 5.052 1.00 68.77 87 ALA B C 1
ATOM 1520 O O . ALA B 1 87 ? 14.502 -22.246 4.452 1.00 70.45 87 ALA B O 1
ATOM 1522 N N . LYS B 1 88 ? 15.109 -20.345 5.515 1.00 74.17 88 LYS B N 1
ATOM 1523 C CA . LYS B 1 88 ? 16.540 -20.631 5.548 1.00 69.21 88 LYS B CA 1
ATOM 1524 C C . LYS B 1 88 ? 16.803 -22.088 5.917 1.00 73.59 88 LYS B C 1
ATOM 1525 O O . LYS B 1 88 ? 17.371 -22.872 5.136 1.00 74.24 88 LYS B O 1
ATOM 1531 N N . TYR B 1 89 ? 16.247 -22.504 7.053 1.00 79.09 89 TYR B N 1
ATOM 1532 C CA . TYR B 1 89 ? 16.580 -23.826 7.573 1.00 79.90 89 TYR B CA 1
ATOM 1533 C C . TYR B 1 89 ? 15.702 -24.955 7.036 1.00 69.44 89 TYR B C 1
ATOM 1534 O O . TYR B 1 89 ? 16.189 -26.088 6.904 1.00 60.19 89 TYR B O 1
ATOM 1543 N N . LEU B 1 90 ? 14.436 -24.688 6.694 1.00 70.57 90 LEU B N 1
ATOM 1544 C CA . LEU B 1 90 ? 13.638 -25.709 6.019 1.00 66.94 90 LEU B CA 1
ATOM 1545 C C . LEU B 1 90 ? 14.230 -26.064 4.662 1.00 74.95 90 LEU B C 1
ATOM 1546 O O . LEU B 1 90 ? 14.218 -27.235 4.258 1.00 67.98 90 LEU B O 1
ATOM 1551 N N . ALA B 1 91 ? 14.844 -25.090 3.994 1.00 76.22 91 ALA B N 1
ATOM 1552 C CA . ALA B 1 91 ? 15.522 -25.365 2.737 1.00 70.52 91 ALA B CA 1
ATOM 1553 C C . ALA B 1 91 ? 16.786 -26.167 2.991 1.00 70.08 91 ALA B C 1
ATOM 1554 O O . ALA B 1 91 ? 17.049 -27.140 2.276 1.00 67.97 91 ALA B O 1
ATOM 1556 N N . LYS B 1 92 ? 17.643 -25.691 3.900 1.00 78.96 92 LYS B N 1
ATOM 1557 C CA . LYS B 1 92 ? 18.797 -26.489 4.318 1.00 76.15 92 LYS B CA 1
ATOM 1558 C C . LYS B 1 92 ? 18.433 -27.967 4.548 1.00 72.84 92 LYS B C 1
ATOM 1559 O O . LYS B 1 92 ? 19.134 -28.879 4.076 1.00 64.80 92 LYS B O 1
ATOM 1565 N N . PHE B 1 93 ? 17.305 -28.226 5.222 1.00 64.56 93 PHE B N 1
ATOM 1566 C CA . PHE B 1 93 ? 16.915 -29.609 5.513 1.00 73.75 93 PHE B CA 1
ATOM 1567 C C . PHE B 1 93 ? 16.414 -30.348 4.273 1.00 72.56 93 PHE B C 1
ATOM 1568 O O . PHE B 1 93 ? 16.697 -31.545 4.093 1.00 61.59 93 PHE B O 1
ATOM 1576 N N . ASP B 1 94 ? 15.694 -29.652 3.391 1.00 73.96 94 ASP B N 1
ATOM 1577 C CA . ASP B 1 94 ? 15.312 -30.281 2.132 1.00 64.81 94 ASP B CA 1
ATOM 1578 C C . ASP B 1 94 ? 16.542 -30.634 1.307 1.00 64.56 94 ASP B C 1
ATOM 1579 O O . ASP B 1 94 ? 16.555 -31.654 0.607 1.00 62.76 94 ASP B O 1
ATOM 1584 N N . ALA B 1 95 ? 17.588 -29.812 1.392 1.00 61.09 95 ALA B N 1
ATOM 1585 C CA . ALA B 1 95 ? 18.836 -30.113 0.699 1.00 63.65 95 ALA B CA 1
ATOM 1586 C C . ALA B 1 95 ? 19.503 -31.357 1.277 1.00 66.77 95 ALA B C 1
ATOM 1587 O O . ALA B 1 95 ? 20.052 -32.178 0.527 1.00 67.41 95 ALA B O 1
ATOM 1589 N N . GLU B 1 96 ? 19.469 -31.515 2.604 1.00 73.12 96 GLU B N 1
ATOM 1590 C CA . GLU B 1 96 ? 19.994 -32.751 3.190 1.00 80.00 96 GLU B CA 1
ATOM 1591 C C . GLU B 1 96 ? 19.248 -33.969 2.649 1.00 64.53 96 GLU B C 1
ATOM 1592 O O . GLU B 1 96 ? 19.862 -34.974 2.254 1.00 57.31 96 GLU B O 1
ATOM 1598 N N . ALA B 1 97 ? 17.913 -33.892 2.622 1.00 54.29 97 ALA B N 1
ATOM 1599 C CA . ALA B 1 97 ? 17.122 -35.009 2.105 1.00 57.85 97 ALA B CA 1
ATOM 1600 C C . ALA B 1 97 ? 17.443 -35.294 0.639 1.00 59.76 97 ALA B C 1
ATOM 1601 O O . ALA B 1 97 ? 17.519 -36.460 0.222 1.00 61.66 97 ALA B O 1
ATOM 1603 N N . ALA B 1 98 ? 17.628 -34.240 -0.161 1.00 72.12 98 ALA B N 1
ATOM 1604 C CA . ALA B 1 98 ? 17.958 -34.428 -1.571 1.00 51.24 98 ALA B CA 1
ATOM 1605 C C . ALA B 1 98 ? 19.306 -35.121 -1.740 1.00 62.40 98 ALA B C 1
ATOM 1606 O O . ALA B 1 98 ? 19.455 -36.004 -2.593 1.00 65.43 98 ALA B O 1
ATOM 1608 N N . ALA B 1 99 ? 20.303 -34.730 -0.941 1.00 66.92 99 ALA B N 1
ATOM 1609 C CA . ALA B 1 99 ? 21.601 -35.400 -1.010 1.00 64.81 99 ALA B CA 1
ATOM 1610 C C . ALA B 1 99 ? 21.483 -36.871 -0.624 1.00 70.81 99 ALA B C 1
ATOM 1611 O O . ALA B 1 99 ? 22.145 -37.742 -1.214 1.00 64.02 99 ALA B O 1
ATOM 1613 N N . ALA B 1 100 ? 20.627 -37.172 0.356 1.00 64.72 100 ALA B N 1
ATOM 1614 C CA . ALA B 1 100 ? 20.413 -38.568 0.723 1.00 64.56 100 ALA B CA 1
ATOM 1615 C C . ALA B 1 100 ? 19.804 -39.354 -0.435 1.00 61.98 100 ALA B C 1
ATOM 1616 O O . ALA B 1 100 ? 20.210 -40.494 -0.710 1.00 62.32 100 ALA B O 1
ATOM 1618 N N . LYS B 1 101 ? 18.819 -38.768 -1.120 1.00 52.52 101 LYS B N 1
ATOM 1619 C CA . LYS B 1 101 ? 18.238 -39.463 -2.267 1.00 66.14 101 LYS B CA 1
ATOM 1620 C C . LYS B 1 101 ? 19.256 -39.615 -3.398 1.00 55.25 101 LYS B C 1
ATOM 1621 O O . LYS B 1 101 ? 19.201 -40.592 -4.156 1.00 58.02 101 LYS B O 1
ATOM 1627 N N . GLU B 1 102 ? 20.201 -38.674 -3.513 1.00 50.84 102 GLU B N 1
ATOM 1628 C CA . GLU B 1 102 ? 21.304 -38.828 -4.463 1.00 63.98 102 GLU B CA 1
ATOM 1629 C C . GLU B 1 102 ? 22.131 -40.069 -4.146 1.00 61.32 102 GLU B C 1
ATOM 1630 O O . GLU B 1 102 ? 22.477 -40.860 -5.043 1.00 53.15 102 GLU B O 1
ATOM 1636 N N . GLY B 1 103 ? 22.446 -40.256 -2.863 1.00 57.40 103 GLY B N 1
ATOM 1637 C CA . GLY B 1 103 ? 23.184 -41.445 -2.470 1.00 52.20 103 GLY B CA 1
ATOM 1638 C C . GLY B 1 103 ? 22.411 -42.722 -2.739 1.00 51.25 103 GLY B C 1
ATOM 1639 O O . GLY B 1 103 ? 22.978 -43.723 -3.194 1.00 43.04 103 GLY B O 1
ATOM 1640 N N . LEU B 1 104 ? 21.096 -42.692 -2.505 1.00 54.13 104 LEU B N 1
ATOM 1641 C CA . LEU B 1 104 ? 20.273 -43.859 -2.818 1.00 55.59 104 LEU B CA 1
ATOM 1642 C C . LEU B 1 104 ? 20.288 -44.166 -4.311 1.00 48.66 104 LEU B C 1
ATOM 1643 O O . LEU B 1 104 ? 20.327 -45.336 -4.713 1.00 50.28 104 LEU B O 1
ATOM 1648 N N . ALA B 1 105 ? 20.245 -43.127 -5.148 1.00 66.79 105 ALA B N 1
ATOM 1649 C CA . ALA B 1 105 ? 20.258 -43.345 -6.591 1.00 57.67 105 ALA B CA 1
ATOM 1650 C C . ALA B 1 105 ? 21.553 -44.012 -7.042 1.00 49.76 105 ALA B C 1
ATOM 1651 O O . ALA B 1 105 ? 21.529 -44.984 -7.811 1.00 51.49 105 ALA B O 1
ATOM 1653 N N . GLU B 1 106 ? 22.702 -43.515 -6.568 1.00 42.70 106 GLU B N 1
ATOM 1654 C CA . GLU B 1 106 ? 23.944 -44.185 -6.965 1.00 52.53 106 GLU B CA 1
ATOM 1655 C C . GLU B 1 106 ? 24.021 -45.609 -6.409 1.00 59.44 106 GLU B C 1
ATOM 1656 O O . GLU B 1 106 ? 24.582 -46.501 -7.062 1.00 49.28 106 GLU B O 1
ATOM 1662 N N . ALA B 1 107 ? 23.496 -45.845 -5.200 1.00 56.63 107 ALA B N 1
ATOM 1663 C CA . ALA B 1 107 ? 23.465 -47.212 -4.678 1.00 57.46 107 ALA B CA 1
ATOM 1664 C C . ALA B 1 107 ? 22.650 -48.141 -5.580 1.00 44.61 107 ALA B C 1
ATOM 1665 O O . ALA B 1 107 ? 23.070 -49.271 -5.867 1.00 40.81 107 ALA B O 1
ATOM 1667 N N . GLU B 1 108 ? 21.505 -47.672 -6.052 1.00 50.55 108 GLU B N 1
ATOM 1668 C CA . GLU B 1 108 ? 20.705 -48.476 -6.962 1.00 49.88 108 GLU B CA 1
ATOM 1669 C C . GLU B 1 108 ? 21.472 -48.710 -8.250 1.00 53.74 108 GLU B C 1
ATOM 1670 O O . GLU B 1 108 ? 21.374 -49.778 -8.851 1.00 51.19 108 GLU B O 1
ATOM 1676 N N . LYS B 1 109 ? 22.250 -47.720 -8.667 1.00 50.21 109 LYS B N 1
ATOM 1677 C CA . LYS B 1 109 ? 23.026 -47.844 -9.891 1.00 49.50 109 LYS B CA 1
ATOM 1678 C C . LYS B 1 109 ? 24.066 -48.933 -9.750 1.00 58.77 109 LYS B C 1
ATOM 1679 O O . LYS B 1 109 ? 24.293 -49.705 -10.678 1.00 60.53 109 LYS B O 1
ATOM 1685 N N . ILE B 1 110 ? 24.704 -48.997 -8.590 1.00 66.45 110 ILE B N 1
ATOM 1686 C CA . ILE B 1 110 ? 25.697 -50.032 -8.349 1.00 60.06 110 ILE B CA 1
ATOM 1687 C C . ILE B 1 110 ? 25.023 -51.391 -8.280 1.00 50.78 110 ILE B C 1
ATOM 1688 O O . ILE B 1 110 ? 25.556 -52.382 -8.773 1.00 50.82 110 ILE B O 1
ATOM 1693 N N . LEU B 1 111 ? 23.842 -51.437 -7.681 1.00 55.55 111 LEU B N 1
ATOM 1694 C CA . LEU B 1 111 ? 23.145 -52.708 -7.528 1.00 61.53 111 LEU B CA 1
ATOM 1695 C C . LEU B 1 111 ? 22.714 -53.273 -8.871 1.00 55.34 111 LEU B C 1
ATOM 1696 O O . LEU B 1 111 ? 22.814 -54.484 -9.104 1.00 56.17 111 LEU B O 1
ATOM 1701 N N . LYS B 1 112 ? 22.265 -52.409 -9.770 1.00 50.81 112 LYS B N 1
ATOM 1702 C CA . LYS B 1 112 ? 21.830 -52.863 -11.083 1.00 66.74 112 LYS B CA 1
ATOM 1703 C C . LYS B 1 112 ? 22.985 -53.471 -11.867 1.00 66.71 112 LYS B C 1
ATOM 1704 O O . LYS B 1 112 ? 22.845 -54.540 -12.458 1.00 58.12 112 LYS B O 1
ATOM 1710 N N . GLU B 1 113 ? 24.126 -52.797 -11.870 1.00 58.36 113 GLU B N 1
ATOM 1711 C CA . GLU B 1 113 ? 25.290 -53.320 -12.565 1.00 59.14 113 GLU B CA 1
ATOM 1712 C C . GLU B 1 113 ? 25.756 -54.626 -11.941 1.00 69.75 113 GLU B C 1
ATOM 1713 O O . GLU B 1 113 ? 26.153 -55.549 -12.648 1.00 61.86 113 GLU B O 1
ATOM 1719 N N . LEU B 1 114 ? 25.711 -54.708 -10.617 1.00 73.30 114 LEU B N 1
ATOM 1720 C CA . LEU B 1 114 ? 26.119 -55.924 -9.930 1.00 56.97 114 LEU B CA 1
ATOM 1721 C C . LEU B 1 114 ? 25.207 -57.073 -10.312 1.00 56.75 114 LEU B C 1
ATOM 1722 O O . LEU B 1 114 ? 25.667 -58.198 -10.491 1.00 56.06 114 LEU B O 1
ATOM 1727 N N . LEU B 1 115 ? 23.915 -56.797 -10.440 1.00 57.54 115 LEU B N 1
ATOM 1728 C CA . LEU B 1 115 ? 22.970 -57.824 -10.857 1.00 65.08 115 LEU B CA 1
ATOM 1729 C C . LEU B 1 115 ? 23.246 -58.240 -12.286 1.00 61.94 115 LEU B C 1
ATOM 1730 O O . LEU B 1 115 ? 22.833 -59.325 -12.715 1.00 56.21 115 LEU B O 1
ATOM 1735 N N . LYS B 1 116 ? 23.915 -57.377 -13.040 1.00 78.88 116 LYS B N 1
ATOM 1736 C CA . LYS B 1 116 ? 24.342 -57.800 -14.360 1.00 79.92 116 LYS B CA 1
ATOM 1737 C C . LYS B 1 116 ? 25.596 -58.658 -14.333 1.00 79.48 116 LYS B C 1
ATOM 1738 O O . LYS B 1 116 ? 25.713 -59.572 -15.159 1.00 68.02 116 LYS B O 1
ATOM 1744 N N . GLU B 1 117 ? 26.507 -58.450 -13.392 1.00 83.58 117 GLU B N 1
ATOM 1745 C CA . GLU B 1 117 ? 27.633 -59.375 -13.424 1.00 86.66 117 GLU B CA 1
ATOM 1746 C C . GLU B 1 117 ? 27.338 -60.791 -12.943 1.00 73.99 117 GLU B C 1
ATOM 1747 O O . GLU B 1 117 ? 27.683 -61.753 -13.631 1.00 75.65 117 GLU B O 1
ATOM 1753 N N . ASP B 1 118 ? 26.680 -60.945 -11.803 1.00 74.34 118 ASP B N 1
ATOM 1754 C CA . ASP B 1 118 ? 26.482 -62.228 -11.138 1.00 71.34 118 ASP B CA 1
ATOM 1755 C C . ASP B 1 118 ? 25.352 -62.003 -10.144 1.00 55.30 118 ASP B C 1
ATOM 1756 O O . ASP B 1 118 ? 25.582 -61.523 -9.028 1.00 46.10 118 ASP B O 1
ATOM 1761 N N . PRO B 1 119 ? 24.117 -62.321 -10.538 1.00 60.47 119 PRO B N 1
ATOM 1762 C CA . PRO B 1 119 ? 22.962 -61.883 -9.740 1.00 61.07 119 PRO B CA 1
ATOM 1763 C C . PRO B 1 119 ? 22.885 -62.498 -8.353 1.00 65.14 119 PRO B C 1
ATOM 1764 O O . PRO B 1 119 ? 22.511 -61.791 -7.413 1.00 58.95 119 PRO B O 1
ATOM 1768 N N . GLU B 1 120 ? 23.275 -63.763 -8.176 1.00 52.41 120 GLU B N 1
ATOM 1769 C CA . GLU B 1 120 ? 23.124 -64.406 -6.871 1.00 62.21 120 GLU B CA 1
ATOM 1770 C C . GLU B 1 120 ? 24.143 -63.891 -5.871 1.00 55.66 120 GLU B C 1
ATOM 1771 O O . GLU B 1 120 ? 23.816 -63.638 -4.709 1.00 51.47 120 GLU B O 1
ATOM 1777 N N . ALA B 1 121 ? 25.371 -63.690 -6.312 1.00 48.89 121 ALA B N 1
ATOM 1778 C CA . ALA B 1 121 ? 26.374 -63.121 -5.427 1.00 55.81 121 ALA B CA 1
ATOM 1779 C C . ALA B 1 121 ? 26.058 -61.663 -5.119 1.00 41.92 121 ALA B C 1
ATOM 1780 O O . ALA B 1 121 ? 26.178 -61.223 -3.968 1.00 48.77 121 ALA B O 1
ATOM 1782 N N . ALA B 1 122 ? 25.570 -60.923 -6.119 1.00 53.68 122 ALA B N 1
ATOM 1783 C CA . ALA B 1 122 ? 25.163 -59.542 -5.888 1.00 50.71 122 ALA B CA 1
ATOM 1784 C C . ALA B 1 122 ? 24.042 -59.471 -4.860 1.00 46.76 122 ALA B C 1
ATOM 1785 O O . ALA B 1 122 ? 24.098 -58.672 -3.918 1.00 47.36 122 ALA B O 1
ATOM 1787 N N . LYS B 1 123 ? 23.039 -60.340 -4.997 1.00 57.97 123 LYS B N 1
ATOM 1788 C CA . LYS B 1 123 ? 21.909 -60.326 -4.076 1.00 47.45 123 LYS B CA 1
ATOM 1789 C C . LYS B 1 123 ? 22.351 -60.693 -2.666 1.00 49.12 123 LYS B C 1
ATOM 1790 O O . LYS B 1 123 ? 22.000 -60.006 -1.700 1.00 48.17 123 LYS B O 1
ATOM 1796 N N . ALA B 1 124 ? 23.167 -61.743 -2.530 1.00 47.71 124 ALA B N 1
ATOM 1797 C CA . ALA B 1 124 ? 23.580 -62.172 -1.197 1.00 42.07 124 ALA B CA 1
ATOM 1798 C C . ALA B 1 124 ? 24.459 -61.123 -0.522 1.00 42.39 124 ALA B C 1
ATOM 1799 O O . ALA B 1 124 ? 24.237 -60.769 0.644 1.00 47.02 124 ALA B O 1
ATOM 1801 N N . LEU B 1 125 ? 25.449 -60.593 -1.246 1.00 43.31 125 LEU B N 1
ATOM 1802 C CA . LEU B 1 125 ? 26.360 -59.621 -0.649 1.00 48.88 125 LEU B CA 1
ATOM 1803 C C . LEU B 1 125 ? 25.656 -58.303 -0.347 1.00 48.60 125 LEU B C 1
ATOM 1804 O O . LEU B 1 125 ? 25.919 -57.679 0.688 1.00 45.19 125 LEU B O 1
ATOM 1809 N N . THR B 1 126 ? 24.739 -57.871 -1.218 1.00 41.62 126 THR B N 1
ATOM 1810 C CA . THR B 1 126 ? 24.013 -56.637 -0.956 1.00 43.14 126 THR B CA 1
ATOM 1811 C C . THR B 1 126 ? 23.036 -56.804 0.201 1.00 50.96 126 THR B C 1
ATOM 1812 O O . THR B 1 126 ? 22.848 -55.870 0.987 1.00 47.14 126 THR B O 1
ATOM 1816 N N . ALA B 1 127 ? 22.430 -57.987 0.342 1.00 47.71 127 ALA B N 1
ATOM 1817 C CA . ALA B 1 127 ? 21.580 -58.243 1.498 1.00 42.07 127 ALA B CA 1
ATOM 1818 C C . ALA B 1 127 ? 22.390 -58.226 2.787 1.00 46.15 127 ALA B C 1
ATOM 1819 O O . ALA B 1 127 ? 21.947 -57.670 3.799 1.00 48.34 127 ALA B O 1
ATOM 1821 N N . THR B 1 128 ? 23.578 -58.837 2.772 1.00 47.84 128 THR B N 1
ATOM 1822 C CA . THR B 1 128 ? 24.449 -58.780 3.943 1.00 54.02 128 THR B CA 1
ATOM 1823 C C . THR B 1 128 ? 24.823 -57.339 4.282 1.00 48.79 128 THR B C 1
ATOM 1824 O O . THR B 1 128 ? 24.783 -56.934 5.454 1.00 43.04 128 THR B O 1
ATOM 1828 N N . ALA B 1 129 ? 25.162 -56.546 3.262 1.00 50.94 129 ALA B N 1
ATOM 1829 C CA . ALA B 1 129 ? 25.528 -55.151 3.487 1.00 43.40 129 ALA B CA 1
ATOM 1830 C C . ALA B 1 129 ? 24.367 -54.362 4.074 1.00 41.97 129 ALA B C 1
ATOM 1831 O O . ALA B 1 129 ? 24.548 -53.588 5.020 1.00 40.94 129 ALA B O 1
ATOM 1833 N N . LEU B 1 130 ? 23.163 -54.548 3.529 1.00 54.44 130 LEU B N 1
ATOM 1834 C CA . LEU B 1 130 ? 22.007 -53.804 4.014 1.00 42.97 130 LEU B CA 1
ATOM 1835 C C . LEU B 1 130 ? 21.603 -54.238 5.416 1.00 47.19 130 LEU B C 1
ATOM 1836 O O . LEU B 1 130 ? 21.155 -53.406 6.212 1.00 45.73 130 LEU B O 1
ATOM 1841 N N . ALA B 1 131 ? 21.760 -55.522 5.747 1.00 51.75 131 ALA B N 1
ATOM 1842 C CA . ALA B 1 131 ? 21.469 -55.960 7.109 1.00 56.25 131 ALA B CA 1
ATOM 1843 C C . ALA B 1 131 ? 22.455 -55.352 8.099 1.00 50.89 131 ALA B C 1
ATOM 1844 O O . ALA B 1 131 ? 22.056 -54.873 9.171 1.00 43.50 131 ALA B O 1
ATOM 1846 N N . ALA B 1 132 ? 23.746 -55.351 7.753 1.00 51.30 132 ALA B N 1
ATOM 1847 C CA . ALA B 1 132 ? 24.730 -54.706 8.617 1.00 45.83 132 ALA B CA 1
ATOM 1848 C C . ALA B 1 132 ? 24.448 -53.214 8.748 1.00 46.71 132 ALA B C 1
ATOM 1849 O O . ALA B 1 132 ? 24.606 -52.635 9.830 1.00 42.39 132 ALA B O 1
ATOM 1851 N N . ALA B 1 133 ? 24.006 -52.580 7.659 1.00 46.39 133 ALA B N 1
ATOM 1852 C CA . ALA B 1 133 ? 23.675 -51.160 7.702 1.00 46.33 133 ALA B CA 1
ATOM 1853 C C . ALA B 1 133 ? 22.482 -50.889 8.608 1.00 45.20 133 ALA B C 1
ATOM 1854 O O . ALA B 1 133 ? 22.489 -49.920 9.371 1.00 41.74 133 ALA B O 1
ATOM 1856 N N . ALA B 1 134 ? 21.442 -51.721 8.525 1.00 47.98 134 ALA B N 1
ATOM 1857 C CA . ALA B 1 134 ? 20.292 -51.553 9.408 1.00 45.75 134 ALA B CA 1
ATOM 1858 C C . ALA B 1 134 ? 20.690 -51.734 10.866 1.00 45.29 134 ALA B C 1
ATOM 1859 O O . ALA B 1 134 ? 20.264 -50.963 11.738 1.00 50.87 134 ALA B O 1
ATOM 1861 N N . ALA B 1 135 ? 21.530 -52.736 11.145 1.00 49.49 135 ALA B N 1
ATOM 1862 C CA . ALA B 1 135 ? 21.980 -52.957 12.516 1.00 50.17 135 ALA B CA 1
ATOM 1863 C C . ALA B 1 135 ? 22.789 -51.772 13.025 1.00 51.84 135 ALA B C 1
ATOM 1864 O O . ALA B 1 135 ? 22.654 -51.371 14.187 1.00 52.22 135 ALA B O 1
ATOM 1866 N N . ALA B 1 136 ? 23.637 -51.198 12.169 1.00 57.23 136 ALA B N 1
ATOM 1867 C CA . ALA B 1 136 ? 24.428 -50.043 12.578 1.00 51.22 136 ALA B CA 1
ATOM 1868 C C . ALA B 1 136 ? 23.542 -48.826 12.812 1.00 61.20 136 ALA B C 1
ATOM 1869 O O . ALA B 1 136 ? 23.668 -48.145 13.836 1.00 58.86 136 ALA B O 1
ATOM 1871 N N . ILE B 1 137 ? 22.629 -48.545 11.877 1.00 58.98 137 ILE B N 1
ATOM 1872 C CA . ILE B 1 137 ? 21.731 -47.397 12.006 1.00 63.42 137 ILE B CA 1
ATOM 1873 C C . ILE B 1 137 ? 20.932 -47.484 13.299 1.00 69.93 137 ILE B C 1
ATOM 1874 O O . ILE B 1 137 ? 20.848 -46.516 14.065 1.00 77.47 137 ILE B O 1
ATOM 1879 N N . ALA B 1 138 ? 20.334 -48.650 13.561 1.00 87.21 138 ALA B N 1
ATOM 1880 C CA . ALA B 1 138 ? 19.476 -48.789 14.734 1.00 82.74 138 ALA B CA 1
ATOM 1881 C C . ALA B 1 138 ? 20.244 -48.571 16.033 1.00 95.13 138 ALA B C 1
ATOM 1882 O O . ALA B 1 138 ? 19.658 -48.144 17.034 1.00 102.77 138 ALA B O 1
ATOM 1884 N N . ALA B 1 139 ? 21.550 -48.844 16.036 1.00 83.85 139 ALA B N 1
ATOM 1885 C CA . ALA B 1 139 ? 22.369 -48.678 17.233 1.00 68.19 139 ALA B CA 1
ATOM 1886 C C . ALA B 1 139 ? 22.560 -47.219 17.633 1.00 93.51 139 ALA B C 1
ATOM 1887 O O . ALA B 1 139 ? 23.189 -46.959 18.665 1.00 93.59 139 ALA B O 1
ATOM 1889 N N . LEU B 1 140 ? 22.048 -46.273 16.852 1.00 82.34 140 LEU B N 1
ATOM 1890 C CA . LEU B 1 140 ? 22.110 -44.856 17.193 1.00 83.21 140 LEU B CA 1
ATOM 1891 C C . LEU B 1 140 ? 21.057 -44.070 16.420 1.00 88.99 140 LEU B C 1
ATOM 1892 O O . LEU B 1 140 ? 19.857 -44.276 16.605 1.00 92.09 140 LEU B O 1
ATOM 1897 N N . SER C 1 3 ? 41.927 16.152 -10.576 1.00 78.37 3 SER C N 1
ATOM 1898 C CA . SER C 1 3 ? 40.867 15.986 -9.588 1.00 69.30 3 SER C CA 1
ATOM 1899 C C . SER C 1 3 ? 40.508 14.513 -9.424 1.00 65.69 3 SER C C 1
ATOM 1900 O O . SER C 1 3 ? 40.541 13.749 -10.388 1.00 65.53 3 SER C O 1
ATOM 1903 N N . ARG C 1 4 ? 40.165 14.117 -8.195 1.00 68.26 4 ARG C N 1
ATOM 1904 C CA . ARG C 1 4 ? 39.824 12.720 -7.950 1.00 67.54 4 ARG C CA 1
ATOM 1905 C C . ARG C 1 4 ? 38.507 12.335 -8.608 1.00 61.49 4 ARG C C 1
ATOM 1906 O O . ARG C 1 4 ? 38.290 11.157 -8.914 1.00 53.58 4 ARG C O 1
ATOM 1914 N N . ILE C 1 5 ? 37.620 13.304 -8.832 1.00 59.59 5 ILE C N 1
ATOM 1915 C CA . ILE C 1 5 ? 36.322 12.997 -9.421 1.00 57.44 5 ILE C CA 1
ATOM 1916 C C . ILE C 1 5 ? 36.457 12.746 -10.917 1.00 58.40 5 ILE C C 1
ATOM 1917 O O . ILE C 1 5 ? 35.884 11.789 -11.451 1.00 50.66 5 ILE C O 1
ATOM 1922 N N . SER C 1 6 ? 37.218 13.594 -11.616 1.00 62.43 6 SER C N 1
ATOM 1923 C CA . SER C 1 6 ? 37.386 13.428 -13.056 1.00 57.05 6 SER C CA 1
ATOM 1924 C C . SER C 1 6 ? 38.096 12.118 -13.380 1.00 45.19 6 SER C C 1
ATOM 1925 O O . SER C 1 6 ? 37.753 11.440 -14.358 1.00 48.01 6 SER C O 1
ATOM 1928 N N . SER C 1 7 ? 39.084 11.740 -12.563 1.00 62.63 7 SER C N 1
ATOM 1929 C CA . SER C 1 7 ? 39.742 10.449 -12.742 1.00 57.92 7 SER C CA 1
ATOM 1930 C C . SER C 1 7 ? 38.759 9.301 -12.549 1.00 49.27 7 SER C C 1
ATOM 1931 O O . SER C 1 7 ? 38.792 8.314 -13.293 1.00 46.66 7 SER C O 1
ATOM 1934 N N . ALA C 1 8 ? 37.906 9.391 -11.525 1.00 45.91 8 ALA C N 1
ATOM 1935 C CA . ALA C 1 8 ? 36.938 8.328 -11.279 1.00 46.43 8 ALA C CA 1
ATOM 1936 C C . ALA C 1 8 ? 35.950 8.213 -12.434 1.00 48.73 8 ALA C C 1
ATOM 1937 O O . ALA C 1 8 ? 35.546 7.107 -12.812 1.00 47.60 8 ALA C O 1
ATOM 1939 N N . LEU C 1 9 ? 35.559 9.349 -13.018 1.00 45.26 9 LEU C N 1
ATOM 1940 C CA . LEU C 1 9 ? 34.689 9.319 -14.189 1.00 57.65 9 LEU C CA 1
ATOM 1941 C C . LEU C 1 9 ? 35.402 8.696 -15.383 1.00 52.03 9 LEU C C 1
ATOM 1942 O O . LEU C 1 9 ? 34.786 7.968 -16.173 1.00 41.51 9 LEU C O 1
ATOM 1947 N N . GLN C 1 10 ? 36.704 8.961 -15.524 1.00 54.16 10 GLN C N 1
ATOM 1948 C CA . GLN C 1 10 ? 37.470 8.330 -16.593 1.00 57.19 10 GLN C CA 1
ATOM 1949 C C . GLN C 1 10 ? 37.537 6.818 -16.404 1.00 51.04 10 GLN C C 1
ATOM 1950 O O . GLN C 1 10 ? 37.412 6.056 -17.371 1.00 51.37 10 GLN C O 1
ATOM 1956 N N . ASN C 1 11 ? 37.730 6.366 -15.161 1.00 51.85 11 ASN C N 1
ATOM 1957 C CA . ASN C 1 11 ? 37.697 4.932 -14.876 1.00 50.83 11 ASN C CA 1
ATOM 1958 C C . ASN C 1 11 ? 36.329 4.332 -15.172 1.00 44.00 11 ASN C C 1
ATOM 1959 O O . ASN C 1 11 ? 36.235 3.212 -15.685 1.00 37.24 11 ASN C O 1
ATOM 1964 N N . LEU C 1 12 ? 35.257 5.053 -14.837 1.00 46.49 12 LEU C N 1
ATOM 1965 C CA . LEU C 1 12 ? 33.913 4.585 -15.165 1.00 49.79 12 LEU C CA 1
ATOM 1966 C C . LEU C 1 12 ? 33.750 4.411 -16.669 1.00 42.80 12 LEU C C 1
ATOM 1967 O O . LEU C 1 12 ? 33.218 3.397 -17.138 1.00 36.79 12 LEU C O 1
ATOM 1972 N N . TRP C 1 13 ? 34.214 5.394 -17.440 1.00 51.77 13 TRP C N 1
ATOM 1973 C CA . TRP C 1 13 ? 34.109 5.325 -18.894 1.00 54.63 13 TRP C CA 1
ATOM 1974 C C . TRP C 1 13 ? 34.896 4.142 -19.446 1.00 54.81 13 TRP C C 1
ATOM 1975 O O . TRP C 1 13 ? 34.385 3.365 -20.270 1.00 44.38 13 TRP C O 1
ATOM 1986 N N . THR C 1 14 ? 36.115 3.948 -18.937 1.00 52.11 14 THR C N 1
ATOM 1987 C CA . THR C 1 14 ? 36.957 2.844 -19.383 1.00 45.57 14 THR C CA 1
ATOM 1988 C C . THR C 1 14 ? 36.330 1.493 -19.058 1.00 40.10 14 THR C C 1
ATOM 1989 O O . THR C 1 14 ? 36.273 0.600 -19.911 1.00 44.27 14 THR C O 1
ATOM 1993 N N . ALA C 1 15 ? 35.834 1.332 -17.829 1.00 48.89 15 ALA C N 1
ATOM 1994 C CA . ALA C 1 15 ? 35.271 0.050 -17.420 1.00 42.33 15 ALA C CA 1
ATOM 1995 C C . ALA C 1 15 ? 33.961 -0.248 -18.140 1.00 40.96 15 ALA C C 1
ATOM 1996 O O . ALA C 1 15 ? 33.683 -1.407 -18.473 1.00 44.43 15 ALA C O 1
ATOM 1998 N N . ALA C 1 16 ? 33.149 0.778 -18.408 1.00 35.33 16 ALA C N 1
ATOM 1999 C CA . ALA C 1 16 ? 31.910 0.542 -19.140 1.00 39.67 16 ALA C CA 1
ATOM 2000 C C . ALA C 1 16 ? 32.196 0.118 -20.574 1.00 41.78 16 ALA C C 1
ATOM 2001 O O . ALA C 1 16 ? 31.574 -0.824 -21.089 1.00 41.04 16 ALA C O 1
ATOM 2003 N N . GLN C 1 17 ? 33.152 0.785 -21.231 1.00 44.66 17 GLN C N 1
ATOM 2004 C CA . GLN C 1 17 ? 33.519 0.361 -22.577 1.00 47.82 17 GLN C CA 1
ATOM 2005 C C . GLN C 1 17 ? 34.149 -1.026 -22.580 1.00 43.58 17 GLN C C 1
ATOM 2006 O O . GLN C 1 17 ? 33.933 -1.801 -23.521 1.00 42.79 17 GLN C O 1
ATOM 2012 N N . ALA C 1 18 ? 34.897 -1.372 -21.531 1.00 48.81 18 ALA C N 1
ATOM 2013 C CA . ALA C 1 18 ? 35.467 -2.711 -21.450 1.00 35.93 18 ALA C CA 1
ATOM 2014 C C . ALA C 1 18 ? 34.379 -3.767 -21.296 1.00 45.29 18 ALA C C 1
ATOM 2015 O O . ALA C 1 18 ? 34.456 -4.833 -21.913 1.00 43.07 18 ALA C O 1
ATOM 2017 N N . ALA C 1 19 ? 33.352 -3.486 -20.489 1.00 52.35 19 ALA C N 1
ATOM 2018 C CA . ALA C 1 19 ? 32.241 -4.427 -20.357 1.00 41.99 19 ALA C CA 1
ATOM 2019 C C . ALA C 1 19 ? 31.484 -4.588 -21.672 1.00 40.68 19 ALA C C 1
ATOM 2020 O O . ALA C 1 19 ? 31.102 -5.706 -22.046 1.00 36.27 19 ALA C O 1
ATOM 2022 N N . MET C 1 20 ? 31.266 -3.485 -22.392 1.00 39.55 20 MET C N 1
ATOM 2023 C CA . MET C 1 20 ? 30.608 -3.570 -23.696 1.00 48.46 20 MET C CA 1
ATOM 2024 C C . MET C 1 20 ? 31.412 -4.433 -24.667 1.00 47.69 20 MET C C 1
ATOM 2025 O O . MET C 1 20 ? 30.873 -5.351 -25.312 1.00 42.88 20 MET C O 1
ATOM 2030 N N . ALA C 1 21 ? 32.717 -4.164 -24.767 1.00 42.38 21 ALA C N 1
ATOM 2031 C CA . ALA C 1 21 ? 33.567 -4.940 -25.662 1.00 44.83 21 ALA C CA 1
ATOM 2032 C C . ALA C 1 21 ? 33.616 -6.404 -25.242 1.00 50.44 21 ALA C C 1
ATOM 2033 O O . ALA C 1 21 ? 33.673 -7.298 -26.092 1.00 49.88 21 ALA C O 1
ATOM 2035 N N . ALA C 1 22 ? 33.587 -6.669 -23.934 1.00 52.33 22 ALA C N 1
ATOM 2036 C CA . ALA C 1 22 ? 33.615 -8.047 -23.455 1.00 45.17 22 ALA C CA 1
ATOM 2037 C C . ALA C 1 22 ? 32.336 -8.787 -23.822 1.00 38.01 22 ALA C C 1
ATOM 2038 O O . ALA C 1 22 ? 32.376 -9.977 -24.153 1.00 42.69 22 ALA C O 1
ATOM 2040 N N . ALA C 1 23 ? 31.189 -8.104 -23.767 1.00 40.85 23 ALA C N 1
ATOM 2041 C CA . ALA C 1 23 ? 29.952 -8.734 -24.222 1.00 48.78 23 ALA C CA 1
ATOM 2042 C C . ALA C 1 23 ? 30.038 -9.081 -25.702 1.00 40.12 23 ALA C C 1
ATOM 2043 O O . ALA C 1 23 ? 29.660 -10.189 -26.122 1.00 44.94 23 ALA C O 1
ATOM 2045 N N . VAL C 1 24 ? 30.560 -8.149 -26.505 1.00 53.42 24 VAL C N 1
ATOM 2046 C CA . VAL C 1 24 ? 30.693 -8.415 -27.935 1.00 46.37 24 VAL C CA 1
ATOM 2047 C C . VAL C 1 24 ? 31.629 -9.596 -28.174 1.00 49.49 24 VAL C C 1
ATOM 2048 O O . VAL C 1 24 ? 31.371 -10.449 -29.031 1.00 38.98 24 VAL C O 1
ATOM 2052 N N . LYS C 1 25 ? 32.718 -9.676 -27.405 1.00 50.82 25 LYS C N 1
ATOM 2053 C CA . LYS C 1 25 ? 33.680 -10.759 -27.587 1.00 44.78 25 LYS C CA 1
ATOM 2054 C C . LYS C 1 25 ? 33.126 -12.101 -27.123 1.00 57.08 25 LYS C C 1
ATOM 2055 O O . LYS C 1 25 ? 33.465 -13.139 -27.699 1.00 48.89 25 LYS C O 1
ATOM 2061 N N . ALA C 1 26 ? 32.268 -12.104 -26.102 1.00 52.69 26 ALA C N 1
ATOM 2062 C CA . ALA C 1 26 ? 31.606 -13.343 -25.707 1.00 49.80 26 ALA C CA 1
ATOM 2063 C C . ALA C 1 26 ? 30.684 -13.839 -26.812 1.00 48.07 26 ALA C C 1
ATOM 2064 O O . ALA C 1 26 ? 30.666 -15.038 -27.135 1.00 48.12 26 ALA C O 1
ATOM 2066 N N . LYS C 1 27 ? 29.910 -12.927 -27.407 1.00 51.32 27 LYS C N 1
ATOM 2067 C CA . LYS C 1 27 ? 29.084 -13.314 -28.547 1.00 53.35 27 LYS C CA 1
ATOM 2068 C C . LYS C 1 27 ? 29.946 -13.824 -29.700 1.00 52.52 27 LYS C C 1
ATOM 2069 O O . LYS C 1 27 ? 29.594 -14.807 -30.368 1.00 52.78 27 LYS C O 1
ATOM 2075 N N . ALA C 1 28 ? 31.087 -13.172 -29.938 1.00 59.69 28 ALA C N 1
ATOM 2076 C CA . ALA C 1 28 ? 31.986 -13.596 -31.008 1.00 50.78 28 ALA C CA 1
ATOM 2077 C C . ALA C 1 28 ? 32.552 -14.985 -30.745 1.00 54.01 28 ALA C C 1
ATOM 2078 O O . ALA C 1 28 ? 32.735 -15.771 -31.678 1.00 57.44 28 ALA C O 1
ATOM 2080 N N . ALA C 1 29 ? 32.847 -15.303 -29.484 1.00 71.19 29 ALA C N 1
ATOM 2081 C CA . ALA C 1 29 ? 33.341 -16.638 -29.159 1.00 66.00 29 ALA C CA 1
ATOM 2082 C C . ALA C 1 29 ? 32.258 -17.685 -29.374 1.00 59.53 29 ALA C C 1
ATOM 2083 O O . ALA C 1 29 ? 32.525 -18.763 -29.925 1.00 51.66 29 ALA C O 1
ATOM 2085 N N . GLU C 1 30 ? 31.028 -17.381 -28.947 1.00 59.74 30 GLU C N 1
ATOM 2086 C CA . GLU C 1 30 ? 29.910 -18.282 -29.218 1.00 59.04 30 GLU C CA 1
ATOM 2087 C C . GLU C 1 30 ? 29.755 -18.542 -30.712 1.00 64.75 30 GLU C C 1
ATOM 2088 O O . GLU C 1 30 ? 29.504 -19.679 -31.130 1.00 62.39 30 GLU C O 1
ATOM 2094 N N . ILE C 1 31 ? 29.902 -17.501 -31.533 1.00 66.24 31 ILE C N 1
ATOM 2095 C CA . ILE C 1 31 ? 29.758 -17.672 -32.978 1.00 58.33 31 ILE C CA 1
ATOM 2096 C C . ILE C 1 31 ? 30.930 -18.464 -33.553 1.00 63.26 31 ILE C C 1
ATOM 2097 O O . ILE C 1 31 ? 30.744 -19.385 -34.357 1.00 61.02 31 ILE C O 1
ATOM 2102 N N . ALA C 1 32 ? 32.153 -18.122 -33.141 1.00 67.48 32 ALA C N 1
ATOM 2103 C CA . ALA C 1 32 ? 33.348 -18.738 -33.708 1.00 65.01 32 ALA C CA 1
ATOM 2104 C C . ALA C 1 32 ? 33.477 -20.205 -33.325 1.00 66.45 32 ALA C C 1
ATOM 2105 O O . ALA C 1 32 ? 34.118 -20.975 -34.050 1.00 67.00 32 ALA C O 1
ATOM 2107 N N . ALA C 1 33 ? 32.893 -20.610 -32.193 1.00 68.44 33 ALA C N 1
ATOM 2108 C CA . ALA C 1 33 ? 32.964 -22.013 -31.803 1.00 72.04 33 ALA C CA 1
ATOM 2109 C C . ALA C 1 33 ? 32.284 -22.924 -32.816 1.00 86.55 33 ALA C C 1
ATOM 2110 O O . ALA C 1 33 ? 32.576 -24.125 -32.845 1.00 82.83 33 ALA C O 1
ATOM 2112 N N . THR C 1 34 ? 31.392 -22.385 -33.649 1.00 79.72 34 THR C N 1
ATOM 2113 C CA . THR C 1 34 ? 30.692 -23.167 -34.660 1.00 72.12 34 THR C CA 1
ATOM 2114 C C . THR C 1 34 ? 31.264 -22.947 -36.053 1.00 87.66 34 THR C C 1
ATOM 2115 O O . THR C 1 34 ? 30.567 -23.147 -37.054 1.00 83.08 34 THR C O 1
ATOM 2119 N N . LYS C 1 35 ? 32.525 -22.540 -36.135 1.00 97.30 35 LYS C N 1
ATOM 2120 C CA . LYS C 1 35 ? 33.179 -22.282 -37.404 1.00 90.72 35 LYS C CA 1
ATOM 2121 C C . LYS C 1 35 ? 34.620 -22.748 -37.292 1.00 88.33 35 LYS C C 1
ATOM 2122 O O . LYS C 1 35 ? 35.125 -23.030 -36.201 1.00 84.52 35 LYS C O 1
ATOM 2128 N N . THR C 1 36 ? 35.278 -22.820 -38.433 1.00 91.75 36 THR C N 1
ATOM 2129 C CA . THR C 1 36 ? 36.674 -23.194 -38.462 1.00 98.06 36 THR C CA 1
ATOM 2130 C C . THR C 1 36 ? 37.507 -21.999 -38.013 1.00 96.34 36 THR C C 1
ATOM 2131 O O . THR C 1 36 ? 37.067 -20.853 -38.124 1.00 96.37 36 THR C O 1
ATOM 2135 N N . PRO C 1 37 ? 38.714 -22.231 -37.486 1.00 102.69 37 PRO C N 1
ATOM 2136 C CA . PRO C 1 37 ? 39.546 -21.090 -37.074 1.00 101.83 37 PRO C CA 1
ATOM 2137 C C . PRO C 1 37 ? 39.823 -20.130 -38.214 1.00 103.45 37 PRO C C 1
ATOM 2138 O O . PRO C 1 37 ? 40.261 -19.002 -37.975 1.00 97.83 37 PRO C O 1
ATOM 2142 N N . GLU C 1 38 ? 39.550 -20.544 -39.447 1.00 111.05 38 GLU C N 1
ATOM 2143 C CA . GLU C 1 38 ? 39.942 -19.769 -40.608 1.00 108.26 38 GLU C CA 1
ATOM 2144 C C . GLU C 1 38 ? 39.083 -18.524 -40.691 1.00 93.43 38 GLU C C 1
ATOM 2145 O O . GLU C 1 38 ? 39.603 -17.411 -40.857 1.00 87.80 38 GLU C O 1
ATOM 2151 N N . GLU C 1 39 ? 37.760 -18.696 -40.508 1.00 87.91 39 GLU C N 1
ATOM 2152 C CA . GLU C 1 39 ? 36.853 -17.564 -40.384 1.00 99.49 39 GLU C CA 1
ATOM 2153 C C . GLU C 1 39 ? 36.329 -17.345 -38.990 1.00 98.70 39 GLU C C 1
ATOM 2154 O O . GLU C 1 39 ? 35.402 -16.550 -38.802 1.00 90.99 39 GLU C O 1
ATOM 2160 N N . ALA C 1 40 ? 36.956 -17.973 -38.007 1.00 94.65 40 ALA C N 1
ATOM 2161 C CA . ALA C 1 40 ? 36.598 -17.675 -36.641 1.00 83.87 40 ALA C CA 1
ATOM 2162 C C . ALA C 1 40 ? 37.312 -16.368 -36.408 1.00 82.68 40 ALA C C 1
ATOM 2163 O O . ALA C 1 40 ? 37.124 -15.722 -35.380 1.00 85.18 40 ALA C O 1
ATOM 2165 N N . LYS C 1 41 ? 38.140 -15.973 -37.370 1.00 76.69 41 LYS C N 1
ATOM 2166 C CA . LYS C 1 41 ? 38.877 -14.723 -37.261 1.00 85.14 41 LYS C CA 1
ATOM 2167 C C . LYS C 1 41 ? 38.091 -13.602 -37.900 1.00 82.15 41 LYS C C 1
ATOM 2168 O O . LYS C 1 41 ? 38.169 -12.459 -37.458 1.00 81.97 41 LYS C O 1
ATOM 2174 N N . LYS C 1 42 ? 37.343 -13.908 -38.952 1.00 85.39 42 LYS C N 1
ATOM 2175 C CA . LYS C 1 42 ? 36.486 -12.891 -39.532 1.00 96.62 42 LYS C CA 1
ATOM 2176 C C . LYS C 1 42 ? 35.569 -12.481 -38.413 1.00 80.25 42 LYS C C 1
ATOM 2177 O O . LYS C 1 42 ? 35.380 -11.296 -38.158 1.00 75.83 42 LYS C O 1
ATOM 2183 N N . VAL C 1 43 ? 34.996 -13.462 -37.730 1.00 71.88 43 VAL C N 1
ATOM 2184 C CA . VAL C 1 43 ? 34.173 -13.153 -36.564 1.00 65.60 43 VAL C CA 1
ATOM 2185 C C . VAL C 1 43 ? 34.890 -12.160 -35.656 1.00 65.33 43 VAL C C 1
ATOM 2186 O O . VAL C 1 43 ? 34.275 -11.226 -35.136 1.00 70.03 43 VAL C O 1
ATOM 2190 N N . ALA C 1 44 ? 36.208 -12.318 -35.484 1.00 69.61 44 ALA C N 1
ATOM 2191 C CA . ALA C 1 44 ? 36.947 -11.409 -34.608 1.00 61.49 44 ALA C CA 1
ATOM 2192 C C . ALA C 1 44 ? 36.997 -9.992 -35.178 1.00 69.43 44 ALA C C 1
ATOM 2193 O O . ALA C 1 44 ? 36.779 -9.018 -34.444 1.00 65.25 44 ALA C O 1
ATOM 2195 N N . GLU C 1 45 ? 37.209 -9.856 -36.495 1.00 97.94 45 GLU C N 1
ATOM 2196 C CA . GLU C 1 45 ? 37.290 -8.514 -37.084 1.00 100.72 45 GLU C CA 1
ATOM 2197 C C . GLU C 1 45 ? 35.927 -7.843 -37.094 1.00 92.71 45 GLU C C 1
ATOM 2198 O O . GLU C 1 45 ? 35.796 -6.650 -36.766 1.00 88.99 45 GLU C O 1
ATOM 2204 N N . ILE C 1 46 ? 34.885 -8.616 -37.405 1.00 72.13 46 ILE C N 1
ATOM 2205 C CA . ILE C 1 46 ? 33.532 -8.078 -37.354 1.00 74.53 46 ILE C CA 1
ATOM 2206 C C . ILE C 1 46 ? 33.171 -7.672 -35.923 1.00 68.61 46 ILE C C 1
ATOM 2207 O O . ILE C 1 46 ? 32.497 -6.655 -35.697 1.00 51.94 46 ILE C O 1
ATOM 2212 N N . ALA C 1 47 ? 33.646 -8.433 -34.933 1.00 59.56 47 ALA C N 1
ATOM 2213 C CA . ALA C 1 47 ? 33.357 -8.115 -33.537 1.00 63.75 47 ALA C CA 1
ATOM 2214 C C . ALA C 1 47 ? 34.044 -6.828 -33.096 1.00 48.63 47 ALA C C 1
ATOM 2215 O O . ALA C 1 47 ? 33.452 -6.022 -32.370 1.00 45.45 47 ALA C O 1
ATOM 2217 N N . GLU C 1 48 ? 35.293 -6.622 -33.518 1.00 52.42 48 GLU C N 1
ATOM 2218 C CA . GLU C 1 48 ? 35.976 -5.368 -33.203 1.00 59.86 48 GLU C CA 1
ATOM 2219 C C . GLU C 1 48 ? 35.239 -4.181 -33.823 1.00 56.10 48 GLU C C 1
ATOM 2220 O O . GLU C 1 48 ? 34.995 -3.157 -33.163 1.00 48.75 48 GLU C O 1
ATOM 2226 N N . LYS C 1 49 ? 34.831 -4.325 -35.093 1.00 57.37 49 LYS C N 1
ATOM 2227 C CA . LYS C 1 49 ? 34.099 -3.249 -35.763 1.00 57.70 49 LYS C CA 1
ATOM 2228 C C . LYS C 1 49 ? 32.773 -2.981 -35.052 1.00 55.55 49 LYS C C 1
ATOM 2229 O O . LYS C 1 49 ? 32.348 -1.824 -34.915 1.00 59.71 49 LYS C O 1
ATOM 2235 N N . ALA C 1 50 ? 32.143 -4.040 -34.535 1.00 57.08 50 ALA C N 1
ATOM 2236 C CA . ALA C 1 50 ? 30.888 -3.910 -33.797 1.00 56.04 50 ALA C CA 1
ATOM 2237 C C . ALA C 1 50 ? 31.080 -3.216 -32.451 1.00 48.12 50 ALA C C 1
ATOM 2238 O O . ALA C 1 50 ? 30.216 -2.449 -32.008 1.00 42.63 50 ALA C O 1
ATOM 2240 N N . ILE C 1 51 ? 32.183 -3.516 -31.767 1.00 45.57 51 ILE C N 1
ATOM 2241 C CA . ILE C 1 51 ? 32.548 -2.776 -30.563 1.00 46.03 51 ILE C CA 1
ATOM 2242 C C . ILE C 1 51 ? 32.653 -1.293 -30.882 1.00 43.45 51 ILE C C 1
ATOM 2243 O O . ILE C 1 51 ? 32.214 -0.435 -30.103 1.00 41.99 51 ILE C O 1
ATOM 2248 N N . GLU C 1 52 ? 33.257 -0.973 -32.030 1.00 53.75 52 GLU C N 1
ATOM 2249 C CA . GLU C 1 52 ? 33.352 0.425 -32.444 1.00 52.98 52 GLU C CA 1
ATOM 2250 C C . GLU C 1 52 ? 31.970 1.042 -32.635 1.00 51.94 52 GLU C C 1
ATOM 2251 O O . GLU C 1 52 ? 31.724 2.177 -32.207 1.00 44.97 52 GLU C O 1
ATOM 2257 N N . ILE C 1 53 ? 31.062 0.309 -33.286 1.00 54.34 53 ILE C N 1
ATOM 2258 C CA . ILE C 1 53 ? 29.686 0.787 -33.437 1.00 49.70 53 ILE C CA 1
ATOM 2259 C C . ILE C 1 53 ? 29.066 1.067 -32.072 1.00 47.11 53 ILE C C 1
ATOM 2260 O O . ILE C 1 53 ? 28.376 2.079 -31.878 1.00 41.87 53 ILE C O 1
ATOM 2265 N N . GLY C 1 54 ? 29.276 0.159 -31.116 1.00 49.47 54 GLY C N 1
ATOM 2266 C CA . GLY C 1 54 ? 28.721 0.357 -29.786 1.00 44.20 54 GLY C CA 1
ATOM 2267 C C . GLY C 1 54 ? 29.246 1.615 -29.121 1.00 42.03 54 GLY C C 1
ATOM 2268 O O . GLY C 1 54 ? 28.480 2.396 -28.545 1.00 38.37 54 GLY C O 1
ATOM 2269 N N . LYS C 1 55 ? 30.564 1.834 -29.200 1.00 44.58 55 LYS C N 1
ATOM 2270 C CA . LYS C 1 55 ? 31.136 3.067 -28.659 1.00 47.66 55 LYS C CA 1
ATOM 2271 C C . LYS C 1 55 ? 30.520 4.296 -29.304 1.00 50.69 55 LYS C C 1
ATOM 2272 O O . LYS C 1 55 ? 30.169 5.263 -28.617 1.00 43.90 55 LYS C O 1
ATOM 2278 N N . LEU C 1 56 ? 30.441 4.299 -30.635 1.00 53.53 56 LEU C N 1
ATOM 2279 C CA . LEU C 1 56 ? 29.913 5.462 -31.338 1.00 46.50 56 LEU C CA 1
ATOM 2280 C C . LEU C 1 56 ? 28.478 5.753 -30.926 1.00 48.82 56 LEU C C 1
ATOM 2281 O O . LEU C 1 56 ? 28.127 6.908 -30.658 1.00 40.90 56 LEU C O 1
ATOM 2286 N N . ALA C 1 57 ? 27.637 4.719 -30.854 1.00 54.99 57 ALA C N 1
ATOM 2287 C CA . ALA C 1 57 ? 26.243 4.937 -30.482 1.00 61.39 57 ALA C CA 1
ATOM 2288 C C . ALA C 1 57 ? 26.127 5.433 -29.046 1.00 46.22 57 ALA C C 1
ATOM 2289 O O . ALA C 1 57 ? 25.317 6.323 -28.752 1.00 37.74 57 ALA C O 1
ATOM 2291 N N . ALA C 1 58 ? 26.948 4.888 -28.143 1.00 48.93 58 ALA C N 1
ATOM 2292 C CA . ALA C 1 58 ? 26.923 5.331 -26.754 1.00 46.77 58 ALA C CA 1
ATOM 2293 C C . ALA C 1 58 ? 27.324 6.797 -26.638 1.00 49.47 58 ALA C C 1
ATOM 2294 O O . ALA C 1 58 ? 26.632 7.599 -25.992 1.00 45.85 58 ALA C O 1
ATOM 2296 N N . ASP C 1 59 ? 28.450 7.161 -27.259 1.00 55.78 59 ASP C N 1
ATOM 2297 C CA . ASP C 1 59 ? 28.913 8.543 -27.222 1.00 49.06 59 ASP C CA 1
ATOM 2298 C C . ASP C 1 59 ? 27.887 9.480 -27.839 1.00 44.15 59 ASP C C 1
ATOM 2299 O O . ASP C 1 59 ? 27.678 10.592 -27.346 1.00 44.51 59 ASP C O 1
ATOM 2304 N N . ALA C 1 60 ? 27.241 9.050 -28.925 1.00 57.87 60 ALA C N 1
ATOM 2305 C CA . ALA C 1 60 ? 26.258 9.901 -29.583 1.00 56.07 60 ALA C CA 1
ATOM 2306 C C . ALA C 1 60 ? 25.039 10.132 -28.701 1.00 56.76 60 ALA C C 1
ATOM 2307 O O . ALA C 1 60 ? 24.536 11.259 -28.612 1.00 57.29 60 ALA C O 1
ATOM 2309 N N . ALA C 1 61 ? 24.542 9.078 -28.048 1.00 54.34 61 ALA C N 1
ATOM 2310 C CA . ALA C 1 61 ? 23.403 9.254 -27.152 1.00 51.88 61 ALA C CA 1
ATOM 2311 C C . ALA C 1 61 ? 23.761 10.178 -25.995 1.00 41.90 61 ALA C C 1
ATOM 2312 O O . ALA C 1 61 ? 22.982 11.077 -25.637 1.00 41.50 61 ALA C O 1
ATOM 2314 N N . LEU C 1 62 ? 24.958 10.002 -25.425 1.00 44.69 62 LEU C N 1
ATOM 2315 C CA . LEU C 1 62 ? 25.388 10.875 -24.337 1.00 51.05 62 LEU C CA 1
ATOM 2316 C C . LEU C 1 62 ? 25.517 12.319 -24.802 1.00 45.95 62 LEU C C 1
ATOM 2317 O O . LEU C 1 62 ? 25.122 13.245 -24.087 1.00 43.44 62 LEU C O 1
ATOM 2322 N N . GLY C 1 63 ? 26.073 12.530 -25.996 1.00 56.99 63 GLY C N 1
ATOM 2323 C CA . GLY C 1 63 ? 26.226 13.882 -26.505 1.00 52.53 63 GLY C CA 1
ATOM 2324 C C . GLY C 1 63 ? 24.899 14.560 -26.782 1.00 50.26 63 GLY C C 1
ATOM 2325 O O . GLY C 1 63 ? 24.723 15.742 -26.475 1.00 43.10 63 GLY C O 1
ATOM 2326 N N . ILE C 1 64 ? 23.947 13.827 -27.363 1.00 51.51 64 ILE C N 1
ATOM 2327 C CA . ILE C 1 64 ? 22.628 14.402 -27.616 1.00 45.19 64 ILE C CA 1
ATOM 2328 C C . ILE C 1 64 ? 21.948 14.774 -26.304 1.00 43.45 64 ILE C C 1
ATOM 2329 O O . ILE C 1 64 ? 21.373 15.866 -26.172 1.00 49.85 64 ILE C O 1
ATOM 2334 N N . ALA C 1 65 ? 22.043 13.900 -25.297 1.00 56.92 65 ALA C N 1
ATOM 2335 C CA . ALA C 1 65 ? 21.408 14.205 -24.019 1.00 44.15 65 ALA C CA 1
ATOM 2336 C C . ALA C 1 65 ? 22.081 15.388 -23.335 1.00 46.98 65 ALA C C 1
ATOM 2337 O O . ALA C 1 65 ? 21.402 16.260 -22.778 1.00 41.23 65 ALA C O 1
ATOM 2339 N N . ALA C 1 66 ? 23.415 15.442 -23.377 1.00 44.47 66 ALA C N 1
ATOM 2340 C CA . ALA C 1 66 ? 24.141 16.555 -22.776 1.00 49.78 66 ALA C CA 1
ATOM 2341 C C . ALA C 1 66 ? 23.821 17.873 -23.466 1.00 57.74 66 ALA C C 1
ATOM 2342 O O . ALA C 1 66 ? 23.663 18.903 -22.803 1.00 51.67 66 ALA C O 1
ATOM 2344 N N . ALA C 1 67 ? 23.730 17.866 -24.798 1.00 53.28 67 ALA C N 1
ATOM 2345 C CA . ALA C 1 67 ? 23.406 19.092 -25.518 1.00 48.32 67 ALA C CA 1
ATOM 2346 C C . ALA C 1 67 ? 21.996 19.566 -25.193 1.00 48.55 67 ALA C C 1
ATOM 2347 O O . ALA C 1 67 ? 21.775 20.763 -24.968 1.00 50.60 67 ALA C O 1
ATOM 2349 N N . ALA C 1 68 ? 21.029 18.643 -25.156 1.00 53.14 68 ALA C N 1
ATOM 2350 C CA . ALA C 1 68 ? 19.667 19.032 -24.804 1.00 60.79 68 ALA C CA 1
ATOM 2351 C C . ALA C 1 68 ? 19.601 19.582 -23.383 1.00 57.18 68 ALA C C 1
ATOM 2352 O O . ALA C 1 68 ? 18.935 20.596 -23.128 1.00 55.86 68 ALA C O 1
ATOM 2354 N N . GLY C 1 69 ? 20.306 18.941 -22.447 1.00 44.67 69 GLY C N 1
ATOM 2355 C CA . GLY C 1 69 ? 20.325 19.437 -21.081 1.00 54.89 69 GLY C CA 1
ATOM 2356 C C . GLY C 1 69 ? 20.965 20.806 -20.961 1.00 57.70 69 GLY C C 1
ATOM 2357 O O . GLY C 1 69 ? 20.473 21.669 -20.232 1.00 61.09 69 GLY C O 1
ATOM 2358 N N . GLY C 1 70 ? 22.087 21.014 -21.654 1.00 49.28 70 GLY C N 1
ATOM 2359 C CA . GLY C 1 70 ? 22.712 22.326 -21.654 1.00 59.13 70 GLY C CA 1
ATOM 2360 C C . GLY C 1 70 ? 21.813 23.406 -22.223 1.00 64.52 70 GLY C C 1
ATOM 2361 O O . GLY C 1 70 ? 21.741 24.515 -21.686 1.00 53.68 70 GLY C O 1
ATOM 2362 N N . LYS C 1 71 ? 21.114 23.096 -23.317 1.00 63.59 71 LYS C N 1
ATOM 2363 C CA . LYS C 1 71 ? 20.202 24.072 -23.903 1.00 52.36 71 LYS C CA 1
ATOM 2364 C C . LYS C 1 71 ? 19.056 24.390 -22.948 1.00 56.44 71 LYS C C 1
ATOM 2365 O O . LYS C 1 71 ? 18.642 25.549 -22.828 1.00 60.77 71 LYS C O 1
ATOM 2371 N N . ALA C 1 72 ? 18.556 23.379 -22.231 1.00 68.81 72 ALA C N 1
ATOM 2372 C CA . ALA C 1 72 ? 17.506 23.624 -21.243 1.00 57.13 72 ALA C CA 1
ATOM 2373 C C . ALA C 1 72 ? 18.013 24.483 -20.087 1.00 66.51 72 ALA C C 1
ATOM 2374 O O . ALA C 1 72 ? 17.317 25.403 -19.634 1.00 59.34 72 ALA C O 1
ATOM 2376 N N . VAL C 1 73 ? 19.218 24.194 -19.591 1.00 62.29 73 VAL C N 1
ATOM 2377 C CA . VAL C 1 73 ? 19.782 24.989 -18.503 1.00 62.12 73 VAL C CA 1
ATOM 2378 C C . VAL C 1 73 ? 19.967 26.436 -18.943 1.00 65.99 73 VAL C C 1
ATOM 2379 O O . VAL C 1 73 ? 19.688 27.373 -18.182 1.00 59.88 73 VAL C O 1
ATOM 2383 N N . ILE C 1 74 ? 20.433 26.645 -20.176 1.00 75.23 74 ILE C N 1
ATOM 2384 C CA . ILE C 1 74 ? 20.615 28.011 -20.655 1.00 77.28 74 ILE C CA 1
ATOM 2385 C C . ILE C 1 74 ? 19.269 28.701 -20.829 1.00 85.15 74 ILE C C 1
ATOM 2386 O O . ILE C 1 74 ? 19.133 29.899 -20.549 1.00 89.17 74 ILE C O 1
ATOM 2391 N N . ALA C 1 75 ? 18.246 27.962 -21.266 1.00 67.43 75 ALA C N 1
ATOM 2392 C CA . ALA C 1 75 ? 16.933 28.572 -21.409 1.00 63.02 75 ALA C CA 1
ATOM 2393 C C . ALA C 1 75 ? 16.219 28.778 -20.081 1.00 67.50 75 ALA C C 1
ATOM 2394 O O . ALA C 1 75 ? 15.197 29.472 -20.052 1.00 74.05 75 ALA C O 1
ATOM 2396 N N . LYS C 1 76 ? 16.729 28.218 -18.983 1.00 64.91 76 LYS C N 1
ATOM 2397 C CA . LYS C 1 76 ? 16.127 28.513 -17.689 1.00 73.42 76 LYS C CA 1
ATOM 2398 C C . LYS C 1 76 ? 16.917 29.540 -16.890 1.00 83.40 76 LYS C C 1
ATOM 2399 O O . LYS C 1 76 ? 16.339 30.194 -16.015 1.00 80.61 76 LYS C O 1
ATOM 2405 N N . MET C 1 77 ? 18.219 29.688 -17.151 1.00 75.57 77 MET C N 1
ATOM 2406 C CA . MET C 1 77 ? 18.952 30.789 -16.533 1.00 75.76 77 MET C CA 1
ATOM 2407 C C . MET C 1 77 ? 18.433 32.130 -17.036 1.00 80.93 77 MET C C 1
ATOM 2408 O O . MET C 1 77 ? 18.218 33.056 -16.246 1.00 79.34 77 MET C O 1
ATOM 2413 N N . ALA C 1 78 ? 18.228 32.245 -18.350 1.00 76.90 78 ALA C N 1
ATOM 2414 C CA . ALA C 1 78 ? 17.572 33.390 -18.990 1.00 85.07 78 ALA C CA 1
ATOM 2415 C C . ALA C 1 78 ? 18.393 34.652 -18.685 1.00 86.04 78 ALA C C 1
ATOM 2416 O O . ALA C 1 78 ? 19.556 34.715 -19.084 1.00 84.23 78 ALA C O 1
ATOM 2418 N N . ASP C 1 79 ? 17.822 35.646 -18.005 1.00 102.08 79 ASP C N 1
ATOM 2419 C CA . ASP C 1 79 ? 18.482 36.907 -17.670 1.00 104.00 79 ASP C CA 1
ATOM 2420 C C . ASP C 1 79 ? 19.612 36.751 -16.647 1.00 101.83 79 ASP C C 1
ATOM 2421 O O . ASP C 1 79 ? 20.072 37.766 -16.114 1.00 98.62 79 ASP C O 1
ATOM 2426 N N . GLY C 1 80 ? 20.072 35.531 -16.358 1.00 86.86 80 GLY C N 1
ATOM 2427 C CA . GLY C 1 80 ? 21.194 35.350 -15.455 1.00 79.93 80 GLY C CA 1
ATOM 2428 C C . GLY C 1 80 ? 22.551 35.451 -16.116 1.00 86.06 80 GLY C C 1
ATOM 2429 O O . GLY C 1 80 ? 23.539 35.749 -15.438 1.00 82.52 80 GLY C O 1
ATOM 2430 N N . ILE C 1 81 ? 22.624 35.201 -17.425 1.00 103.42 81 ILE C N 1
ATOM 2431 C CA . ILE C 1 81 ? 23.868 35.286 -18.175 1.00 91.30 81 ILE C CA 1
ATOM 2432 C C . ILE C 1 81 ? 23.653 36.205 -19.370 1.00 75.86 81 ILE C C 1
ATOM 2433 O O . ILE C 1 81 ? 22.525 36.449 -19.804 1.00 63.76 81 ILE C O 1
ATOM 2438 N N . SER C 1 82 ? 24.759 36.721 -19.901 1.00 71.11 82 SER C N 1
ATOM 2439 C CA . SER C 1 82 ? 24.671 37.722 -20.952 1.00 71.26 82 SER C CA 1
ATOM 2440 C C . SER C 1 82 ? 24.223 37.063 -22.270 1.00 70.15 82 SER C C 1
ATOM 2441 O O . SER C 1 82 ? 24.534 35.902 -22.512 1.00 74.31 82 SER C O 1
ATOM 2444 N N . PRO C 1 83 ? 23.491 37.803 -23.113 1.00 77.67 83 PRO C N 1
ATOM 2445 C CA . PRO C 1 83 ? 23.025 37.224 -24.391 1.00 65.09 83 PRO C CA 1
ATOM 2446 C C . PRO C 1 83 ? 24.136 36.639 -25.248 1.00 68.44 83 PRO C C 1
ATOM 2447 O O . PRO C 1 83 ? 23.962 35.581 -25.866 1.00 74.63 83 PRO C O 1
ATOM 2451 N N . GLU C 1 84 ? 25.279 37.329 -25.294 1.00 78.97 84 GLU C N 1
ATOM 2452 C CA . GLU C 1 84 ? 26.437 36.819 -26.025 1.00 77.08 84 GLU C CA 1
ATOM 2453 C C . GLU C 1 84 ? 26.890 35.458 -25.500 1.00 72.48 84 GLU C C 1
ATOM 2454 O O . GLU C 1 84 ? 27.220 34.558 -26.285 1.00 66.18 84 GLU C O 1
ATOM 2460 N N . LYS C 1 85 ? 26.913 35.286 -24.177 1.00 79.03 85 LYS C N 1
ATOM 2461 C CA . LYS C 1 85 ? 27.313 34.000 -23.613 1.00 78.35 85 LYS C CA 1
ATOM 2462 C C . LYS C 1 85 ? 26.269 32.929 -23.902 1.00 69.81 85 LYS C C 1
ATOM 2463 O O . LYS C 1 85 ? 26.617 31.769 -24.167 1.00 67.06 85 LYS C O 1
ATOM 2469 N N . GLN C 1 86 ? 24.986 33.302 -23.857 1.00 70.93 86 GLN C N 1
ATOM 2470 C CA . GLN C 1 86 ? 23.928 32.413 -24.327 1.00 69.02 86 GLN C CA 1
ATOM 2471 C C . GLN C 1 86 ? 24.218 31.907 -25.733 1.00 65.63 86 GLN C C 1
ATOM 2472 O O . GLN C 1 86 ? 24.154 30.703 -25.996 1.00 59.44 86 GLN C O 1
ATOM 2478 N N . ALA C 1 87 ? 24.535 32.820 -26.655 1.00 65.75 87 ALA C N 1
ATOM 2479 C CA . ALA C 1 87 ? 24.793 32.417 -28.035 1.00 62.33 87 ALA C CA 1
ATOM 2480 C C . ALA C 1 87 ? 26.004 31.496 -28.123 1.00 60.27 87 ALA C C 1
ATOM 2481 O O . ALA C 1 87 ? 25.956 30.444 -28.775 1.00 56.87 87 ALA C O 1
ATOM 2483 N N . LYS C 1 88 ? 27.103 31.881 -27.467 1.00 53.17 88 LYS C N 1
ATOM 2484 C CA . LYS C 1 88 ? 28.326 31.081 -27.494 1.00 57.57 88 LYS C CA 1
ATOM 2485 C C . LYS C 1 88 ? 28.069 29.654 -27.017 1.00 60.28 88 LYS C C 1
ATOM 2486 O O . LYS C 1 88 ? 28.503 28.684 -27.656 1.00 49.77 88 LYS C O 1
ATOM 2492 N N . TYR C 1 89 ? 27.323 29.503 -25.921 1.00 60.00 89 TYR C N 1
ATOM 2493 C CA . TYR C 1 89 ? 27.157 28.180 -25.331 1.00 64.64 89 TYR C CA 1
ATOM 2494 C C . TYR C 1 89 ? 26.077 27.364 -26.035 1.00 52.45 89 TYR C C 1
ATOM 2495 O O . TYR C 1 89 ? 26.214 26.139 -26.152 1.00 49.77 89 TYR C O 1
ATOM 2504 N N . LEU C 1 90 ? 25.035 28.016 -26.562 1.00 52.57 90 LEU C N 1
ATOM 2505 C CA . LEU C 1 90 ? 24.078 27.318 -27.414 1.00 65.69 90 LEU C CA 1
ATOM 2506 C C . LEU C 1 90 ? 24.744 26.813 -28.683 1.00 59.89 90 LEU C C 1
ATOM 2507 O O . LEU C 1 90 ? 24.413 25.726 -29.174 1.00 61.03 90 LEU C O 1
ATOM 2512 N N . ALA C 1 91 ? 25.745 27.542 -29.178 1.00 48.09 91 ALA C N 1
ATOM 2513 C CA . ALA C 1 91 ? 26.477 27.065 -30.342 1.00 60.02 91 ALA C CA 1
ATOM 2514 C C . ALA C 1 91 ? 27.338 25.868 -29.974 1.00 50.97 91 ALA C C 1
ATOM 2515 O O . ALA C 1 91 ? 27.313 24.852 -30.677 1.00 50.05 91 ALA C O 1
ATOM 2517 N N . LYS C 1 92 ? 28.200 26.019 -28.964 1.00 56.79 92 LYS C N 1
ATOM 2518 C CA . LYS C 1 92 ? 28.957 24.877 -28.448 1.00 58.90 92 LYS C CA 1
ATOM 2519 C C . LYS C 1 92 ? 28.090 23.625 -28.297 1.00 57.40 92 LYS C C 1
ATOM 2520 O O . LYS C 1 92 ? 28.498 22.523 -28.690 1.00 48.25 92 LYS C O 1
ATOM 2526 N N . PHE C 1 93 ? 26.875 23.777 -27.762 1.00 60.88 93 PHE C N 1
ATOM 2527 C CA . PHE C 1 93 ? 26.016 22.614 -27.548 1.00 57.92 93 PHE C CA 1
ATOM 2528 C C . PHE C 1 93 ? 25.439 22.070 -28.853 1.00 54.67 93 PHE C C 1
ATOM 2529 O O . PHE C 1 93 ? 25.301 20.848 -29.015 1.00 50.53 93 PHE C O 1
ATOM 2537 N N . ASP C 1 94 ? 25.115 22.947 -29.807 1.00 61.18 94 ASP C N 1
ATOM 2538 C CA . ASP C 1 94 ? 24.699 22.456 -31.117 1.00 55.73 94 ASP C CA 1
ATOM 2539 C C . ASP C 1 94 ? 25.833 21.702 -31.798 1.00 53.32 94 ASP C C 1
ATOM 2540 O O . ASP C 1 94 ? 25.600 20.713 -32.500 1.00 53.08 94 ASP C O 1
ATOM 2545 N N . ALA C 1 95 ? 27.072 22.151 -31.591 1.00 60.01 95 ALA C N 1
ATOM 2546 C CA . ALA C 1 95 ? 28.228 21.449 -32.139 1.00 47.98 95 ALA C CA 1
ATOM 2547 C C . ALA C 1 95 ? 28.402 20.085 -31.485 1.00 55.14 95 ALA C C 1
ATOM 2548 O O . ALA C 1 95 ? 28.766 19.111 -32.153 1.00 53.17 95 ALA C O 1
ATOM 2550 N N . GLU C 1 96 ? 28.166 20.006 -30.176 1.00 59.64 96 GLU C N 1
ATOM 2551 C CA . GLU C 1 96 ? 28.203 18.718 -29.486 1.00 56.55 96 GLU C CA 1
ATOM 2552 C C . GLU C 1 96 ? 27.170 17.754 -30.070 1.00 63.50 96 GLU C C 1
ATOM 2553 O O . GLU C 1 96 ? 27.478 16.591 -30.374 1.00 45.66 96 GLU C O 1
ATOM 2559 N N . ALA C 1 97 ? 25.936 18.235 -30.260 1.00 59.46 97 ALA C N 1
ATOM 2560 C CA . ALA C 1 97 ? 24.897 17.400 -30.861 1.00 55.90 97 ALA C CA 1
ATOM 2561 C C . ALA C 1 97 ? 25.261 16.993 -32.288 1.00 55.30 97 ALA C C 1
ATOM 2562 O O . ALA C 1 97 ? 25.000 15.856 -32.708 1.00 51.68 97 ALA C O 1
ATOM 2564 N N . ALA C 1 98 ? 25.844 17.919 -33.054 1.00 62.55 98 ALA C N 1
ATOM 2565 C CA . ALA C 1 98 ? 26.252 17.611 -34.420 1.00 60.19 98 ALA C CA 1
ATOM 2566 C C . ALA C 1 98 ? 27.332 16.539 -34.440 1.00 57.71 98 ALA C C 1
ATOM 2567 O O . ALA C 1 98 ? 27.313 15.647 -35.294 1.00 55.62 98 ALA C O 1
ATOM 2569 N N . ALA C 1 99 ? 28.291 16.621 -33.516 1.00 55.75 99 ALA C N 1
ATOM 2570 C CA . ALA C 1 99 ? 29.315 15.586 -33.418 1.00 55.97 99 ALA C CA 1
ATOM 2571 C C . ALA C 1 99 ? 28.695 14.241 -33.066 1.00 51.71 99 ALA C C 1
ATOM 2572 O O . ALA C 1 99 ? 29.140 13.194 -33.553 1.00 47.39 99 ALA C O 1
ATOM 2574 N N . ALA C 1 100 ? 27.659 14.250 -32.224 1.00 54.42 100 ALA C N 1
ATOM 2575 C CA . ALA C 1 100 ? 26.976 13.000 -31.897 1.00 58.02 100 ALA C CA 1
ATOM 2576 C C . ALA C 1 100 ? 26.305 12.395 -33.129 1.00 55.37 100 ALA C C 1
ATOM 2577 O O . ALA C 1 100 ? 26.414 11.187 -33.386 1.00 50.22 100 ALA C O 1
ATOM 2579 N N . LYS C 1 101 ? 25.607 13.223 -33.910 1.00 50.82 101 LYS C N 1
ATOM 2580 C CA . LYS C 1 101 ? 24.970 12.711 -35.123 1.00 56.95 101 LYS C CA 1
ATOM 2581 C C . LYS C 1 101 ? 26.005 12.262 -36.151 1.00 60.33 101 LYS C C 1
ATOM 2582 O O . LYS C 1 101 ? 25.775 11.302 -36.898 1.00 50.11 101 LYS C O 1
ATOM 2588 N N . GLU C 1 102 ? 27.157 12.931 -36.171 1.00 58.02 102 GLU C N 1
ATOM 2589 C CA . GLU C 1 102 ? 28.283 12.537 -37.009 1.00 66.54 102 GLU C CA 1
ATOM 2590 C C . GLU C 1 102 ? 28.793 11.149 -36.629 1.00 62.81 102 GLU C C 1
ATOM 2591 O O . GLU C 1 102 ? 29.054 10.303 -37.500 1.00 50.85 102 GLU C O 1
ATOM 2597 N N . GLY C 1 103 ? 28.919 10.896 -35.325 1.00 62.22 103 GLY C N 1
ATOM 2598 C CA . GLY C 1 103 ? 29.315 9.574 -34.870 1.00 53.51 103 GLY C CA 1
ATOM 2599 C C . GLY C 1 103 ? 28.294 8.508 -35.212 1.00 51.62 103 GLY C C 1
ATOM 2600 O O . GLY C 1 103 ? 28.654 7.389 -35.590 1.00 49.66 103 GLY C O 1
ATOM 2601 N N . LEU C 1 104 ? 27.002 8.843 -35.110 1.00 50.83 104 LEU C N 1
ATOM 2602 C CA . LEU C 1 104 ? 25.976 7.883 -35.514 1.00 52.34 104 LEU C CA 1
ATOM 2603 C C . LEU C 1 104 ? 26.067 7.566 -36.999 1.00 57.93 104 LEU C C 1
ATOM 2604 O O . LEU C 1 104 ? 25.918 6.407 -37.404 1.00 50.74 104 LEU C O 1
ATOM 2609 N N . ALA C 1 105 ? 26.312 8.581 -37.828 1.00 68.72 105 ALA C N 1
ATOM 2610 C CA . ALA C 1 105 ? 26.413 8.346 -39.265 1.00 67.26 105 ALA C CA 1
ATOM 2611 C C . ALA C 1 105 ? 27.591 7.439 -39.602 1.00 56.63 105 ALA C C 1
ATOM 2612 O O . ALA C 1 105 ? 27.458 6.494 -40.392 1.00 49.27 105 ALA C O 1
ATOM 2614 N N . GLU C 1 106 ? 28.762 7.710 -39.018 1.00 62.09 106 GLU C N 1
ATOM 2615 C CA . GLU C 1 106 ? 29.912 6.852 -39.304 1.00 59.96 106 GLU C CA 1
ATOM 2616 C C . GLU C 1 106 ? 29.726 5.436 -38.741 1.00 68.67 106 GLU C C 1
ATOM 2617 O O . GLU C 1 106 ? 30.149 4.455 -39.370 1.00 56.25 106 GLU C O 1
ATOM 2623 N N . ALA C 1 107 ? 29.084 5.297 -37.574 1.00 68.58 107 ALA C N 1
ATOM 2624 C CA . ALA C 1 107 ? 28.750 3.961 -37.076 1.00 53.03 107 ALA C CA 1
ATOM 2625 C C . ALA C 1 107 ? 27.826 3.225 -38.044 1.00 60.10 107 ALA C C 1
ATOM 2626 O O . ALA C 1 107 ? 27.988 2.021 -38.285 1.00 48.24 107 ALA C O 1
ATOM 2628 N N . GLU C 1 108 ? 26.841 3.935 -38.598 1.00 61.30 108 GLU C N 1
ATOM 2629 C CA . GLU C 1 108 ? 25.927 3.343 -39.571 1.00 63.16 108 GLU C CA 1
ATOM 2630 C C . GLU C 1 108 ? 26.669 2.903 -40.829 1.00 60.01 108 GLU C C 1
ATOM 2631 O O . GLU C 1 108 ? 26.356 1.859 -41.419 1.00 54.17 108 GLU C O 1
ATOM 2637 N N . LYS C 1 109 ? 27.660 3.690 -41.252 1.00 66.25 109 LYS C N 1
ATOM 2638 C CA . LYS C 1 109 ? 28.491 3.294 -42.386 1.00 66.10 109 LYS C CA 1
ATOM 2639 C C . LYS C 1 109 ? 29.252 2.008 -42.079 1.00 68.30 109 LYS C C 1
ATOM 2640 O O . LYS C 1 109 ? 29.354 1.105 -42.929 1.00 59.95 109 LYS C O 1
ATOM 2646 N N . ILE C 1 110 ? 29.799 1.913 -40.862 1.00 70.67 110 ILE C N 1
ATOM 2647 C CA . ILE C 1 110 ? 30.476 0.688 -40.445 1.00 48.43 110 ILE C CA 1
ATOM 2648 C C . ILE C 1 110 ? 29.513 -0.489 -40.510 1.00 59.83 110 ILE C C 1
ATOM 2649 O O . ILE C 1 110 ? 29.870 -1.581 -40.971 1.00 54.05 110 ILE C O 1
ATOM 2654 N N . LEU C 1 111 ? 28.273 -0.281 -40.065 1.00 63.63 111 LEU C N 1
ATOM 2655 C CA . LEU C 1 111 ? 27.309 -1.376 -40.073 1.00 55.90 111 LEU C CA 1
ATOM 2656 C C . LEU C 1 111 ? 26.979 -1.810 -41.495 1.00 61.83 111 LEU C C 1
ATOM 2657 O O . LEU C 1 111 ? 26.779 -3.000 -41.753 1.00 56.65 111 LEU C O 1
ATOM 2662 N N . LYS C 1 112 ? 26.894 -0.863 -42.429 1.00 68.21 112 LYS C N 1
ATOM 2663 C CA . LYS C 1 112 ? 26.593 -1.254 -43.805 1.00 62.45 112 LYS C CA 1
ATOM 2664 C C . LYS C 1 112 ? 27.737 -2.053 -44.420 1.00 70.74 112 LYS C C 1
ATOM 2665 O O . LYS C 1 112 ? 27.503 -3.070 -45.092 1.00 66.71 112 LYS C O 1
ATOM 2671 N N . GLU C 1 113 ? 28.983 -1.639 -44.173 1.00 70.00 113 GLU C N 1
ATOM 2672 C CA . GLU C 1 113 ? 30.098 -2.446 -44.664 1.00 59.88 113 GLU C CA 1
ATOM 2673 C C . GLU C 1 113 ? 30.139 -3.815 -43.986 1.00 73.90 113 GLU C C 1
ATOM 2674 O O . GLU C 1 113 ? 30.547 -4.802 -44.611 1.00 71.14 113 GLU C O 1
ATOM 2680 N N . LEU C 1 114 ? 29.708 -3.905 -42.719 1.00 69.80 114 LEU C N 1
ATOM 2681 C CA . LEU C 1 114 ? 29.653 -5.211 -42.064 1.00 58.49 114 LEU C CA 1
ATOM 2682 C C . LEU C 1 114 ? 28.538 -6.082 -42.629 1.00 61.32 114 LEU C C 1
ATOM 2683 O O . LEU C 1 114 ? 28.684 -7.307 -42.695 1.00 62.82 114 LEU C O 1
ATOM 2688 N N . LEU C 1 115 ? 27.417 -5.477 -43.024 1.00 65.16 115 LEU C N 1
ATOM 2689 C CA . LEU C 1 115 ? 26.345 -6.264 -43.620 1.00 63.80 115 LEU C CA 1
ATOM 2690 C C . LEU C 1 115 ? 26.729 -6.745 -45.010 1.00 70.05 115 LEU C C 1
ATOM 2691 O O . LEU C 1 115 ? 26.229 -7.778 -45.470 1.00 58.40 115 LEU C O 1
ATOM 2696 N N . LYS C 1 116 ? 27.616 -6.019 -45.689 1.00 87.11 116 LYS C N 1
ATOM 2697 C CA . LYS C 1 116 ? 28.134 -6.472 -46.982 1.00 87.77 116 LYS C CA 1
ATOM 2698 C C . LYS C 1 116 ? 29.312 -7.435 -46.789 1.00 99.59 116 LYS C C 1
ATOM 2699 O O . LYS C 1 116 ? 30.414 -7.231 -47.294 1.00 96.30 116 LYS C O 1
ATOM 2705 N N . GLU C 1 117 ? 29.053 -8.505 -46.035 1.00 80.88 117 GLU C N 1
ATOM 2706 C CA . GLU C 1 117 ? 30.058 -9.517 -45.718 1.00 69.19 117 GLU C CA 1
ATOM 2707 C C . GLU C 1 117 ? 29.375 -10.738 -45.114 1.00 74.89 117 GLU C C 1
ATOM 2708 O O . GLU C 1 117 ? 28.798 -11.556 -45.837 1.00 82.26 117 GLU C O 1
ATOM 2714 N N . ASP C 1 118 ? 29.447 -10.871 -43.788 1.00 69.46 118 ASP C N 1
ATOM 2715 C CA . ASP C 1 118 ? 28.768 -11.933 -43.064 1.00 64.26 118 ASP C CA 1
ATOM 2716 C C . ASP C 1 118 ? 27.593 -11.282 -42.360 1.00 67.28 118 ASP C C 1
ATOM 2717 O O . ASP C 1 118 ? 27.753 -10.770 -41.241 1.00 61.33 118 ASP C O 1
ATOM 2722 N N . PRO C 1 119 ? 26.402 -11.261 -42.962 1.00 77.11 119 PRO C N 1
ATOM 2723 C CA . PRO C 1 119 ? 25.305 -10.477 -42.380 1.00 64.85 119 PRO C CA 1
ATOM 2724 C C . PRO C 1 119 ? 24.855 -11.008 -41.036 1.00 62.71 119 PRO C C 1
ATOM 2725 O O . PRO C 1 119 ? 24.473 -10.218 -40.164 1.00 63.03 119 PRO C O 1
ATOM 2729 N N . GLU C 1 120 ? 24.935 -12.324 -40.830 1.00 68.28 120 GLU C N 1
ATOM 2730 C CA . GLU C 1 120 ? 24.408 -12.912 -39.607 1.00 56.90 120 GLU C CA 1
ATOM 2731 C C . GLU C 1 120 ? 25.293 -12.561 -38.422 1.00 57.41 120 GLU C C 1
ATOM 2732 O O . GLU C 1 120 ? 24.803 -12.136 -37.367 1.00 55.14 120 GLU C O 1
ATOM 2738 N N . ALA C 1 121 ? 26.610 -12.664 -38.613 1.00 56.28 121 ALA C N 1
ATOM 2739 C CA . ALA C 1 121 ? 27.549 -12.325 -37.554 1.00 64.29 121 ALA C CA 1
ATOM 2740 C C . ALA C 1 121 ? 27.561 -10.828 -37.300 1.00 51.93 121 ALA C C 1
ATOM 2741 O O . ALA C 1 121 ? 27.609 -10.390 -36.146 1.00 50.66 121 ALA C O 1
ATOM 2743 N N . ALA C 1 122 ? 27.482 -10.028 -38.366 1.00 53.46 122 ALA C N 1
ATOM 2744 C CA . ALA C 1 122 ? 27.433 -8.581 -38.198 1.00 56.44 122 ALA C CA 1
ATOM 2745 C C . ALA C 1 122 ? 26.212 -8.172 -37.387 1.00 55.87 122 ALA C C 1
ATOM 2746 O O . ALA C 1 122 ? 26.323 -7.403 -36.427 1.00 53.03 122 ALA C O 1
ATOM 2748 N N . LYS C 1 123 ? 25.041 -8.716 -37.729 1.00 48.78 123 LYS C N 1
ATOM 2749 C CA . LYS C 1 123 ? 23.827 -8.345 -37.009 1.00 43.67 123 LYS C CA 1
ATOM 2750 C C . LYS C 1 123 ? 23.859 -8.829 -35.565 1.00 59.48 123 LYS C C 1
ATOM 2751 O O . LYS C 1 123 ? 23.494 -8.079 -34.655 1.00 47.60 123 LYS C O 1
ATOM 2757 N N . ALA C 1 124 ? 24.302 -10.067 -35.323 1.00 53.99 124 ALA C N 1
ATOM 2758 C CA . ALA C 1 124 ? 24.313 -10.573 -33.953 1.00 54.91 124 ALA C CA 1
ATOM 2759 C C . ALA C 1 124 ? 25.290 -9.788 -33.082 1.00 58.35 124 ALA C C 1
ATOM 2760 O O . ALA C 1 124 ? 24.951 -9.369 -31.964 1.00 44.80 124 ALA C O 1
ATOM 2762 N N . LEU C 1 125 ? 26.503 -9.551 -33.591 1.00 59.88 125 LEU C N 1
ATOM 2763 C CA . LEU C 1 125 ? 27.506 -8.832 -32.814 1.00 50.47 125 LEU C CA 1
ATOM 2764 C C . LEU C 1 125 ? 27.108 -7.375 -32.613 1.00 52.94 125 LEU C C 1
ATOM 2765 O O . LEU C 1 125 ? 27.327 -6.811 -31.534 1.00 50.05 125 LEU C O 1
ATOM 2770 N N . THR C 1 126 ? 26.495 -6.753 -33.625 1.00 45.48 126 THR C N 1
ATOM 2771 C CA . THR C 1 126 ? 26.058 -5.371 -33.482 1.00 48.02 126 THR C CA 1
ATOM 2772 C C . THR C 1 126 ? 24.887 -5.258 -32.515 1.00 45.24 126 THR C C 1
ATOM 2773 O O . THR C 1 126 ? 24.801 -4.281 -31.766 1.00 42.70 126 THR C O 1
ATOM 2777 N N . ALA C 1 127 ? 23.996 -6.253 -32.493 1.00 50.17 127 ALA C N 1
ATOM 2778 C CA . ALA C 1 127 ? 22.919 -6.255 -31.511 1.00 41.71 127 ALA C CA 1
ATOM 2779 C C . ALA C 1 127 ? 23.467 -6.387 -30.097 1.00 44.56 127 ALA C C 1
ATOM 2780 O O . ALA C 1 127 ? 23.011 -5.692 -29.181 1.00 42.65 127 ALA C O 1
ATOM 2782 N N . THR C 1 128 ? 24.443 -7.279 -29.897 1.00 43.35 128 THR C N 1
ATOM 2783 C CA . THR C 1 128 ? 25.072 -7.387 -28.581 1.00 50.35 128 THR C CA 1
ATOM 2784 C C . THR C 1 128 ? 25.740 -6.075 -28.176 1.00 48.77 128 THR C C 1
ATOM 2785 O O . THR C 1 128 ? 25.598 -5.617 -27.030 1.00 39.35 128 THR C O 1
ATOM 2789 N N . ALA C 1 129 ? 26.454 -5.445 -29.115 1.00 48.28 129 ALA C N 1
ATOM 2790 C CA . ALA C 1 129 ? 27.122 -4.181 -28.821 1.00 44.40 129 ALA C CA 1
ATOM 2791 C C . ALA C 1 129 ? 26.116 -3.101 -28.453 1.00 41.82 129 ALA C C 1
ATOM 2792 O O . ALA C 1 129 ? 26.314 -2.362 -27.481 1.00 48.14 129 ALA C O 1
ATOM 2794 N N . LEU C 1 130 ? 25.023 -3.004 -29.210 1.00 47.88 130 LEU C N 1
ATOM 2795 C CA . LEU C 1 130 ? 24.025 -1.978 -28.943 1.00 49.24 130 LEU C CA 1
ATOM 2796 C C . LEU C 1 130 ? 23.284 -2.238 -27.641 1.00 47.76 130 LEU C C 1
ATOM 2797 O O . LEU C 1 130 ? 22.911 -1.288 -26.953 1.00 42.49 130 LEU C O 1
ATOM 2802 N N . ALA C 1 131 ? 23.062 -3.504 -27.278 1.00 47.54 131 ALA C N 1
ATOM 2803 C CA . ALA C 1 131 ? 22.424 -3.789 -25.997 1.00 48.08 131 ALA C CA 1
ATOM 2804 C C . ALA C 1 131 ? 23.322 -3.396 -24.829 1.00 45.49 131 ALA C C 1
ATOM 2805 O O . ALA C 1 131 ? 22.861 -2.767 -23.865 1.00 37.96 131 ALA C O 1
ATOM 2807 N N . ALA C 1 132 ? 24.611 -3.747 -24.900 1.00 45.01 132 ALA C N 1
ATOM 2808 C CA . ALA C 1 132 ? 25.529 -3.331 -23.842 1.00 45.39 132 ALA C CA 1
ATOM 2809 C C . ALA C 1 132 ? 25.630 -1.811 -23.770 1.00 55.20 132 ALA C C 1
ATOM 2810 O O . ALA C 1 132 ? 25.645 -1.226 -22.675 1.00 47.17 132 ALA C O 1
ATOM 2812 N N . ALA C 1 133 ? 25.644 -1.152 -24.932 1.00 54.31 133 ALA C N 1
ATOM 2813 C CA . ALA C 1 133 ? 25.700 0.304 -24.957 1.00 50.84 133 ALA C CA 1
ATOM 2814 C C . ALA C 1 133 ? 24.440 0.917 -24.368 1.00 43.49 133 ALA C C 1
ATOM 2815 O O . ALA C 1 133 ? 24.518 1.882 -23.607 1.00 44.43 133 ALA C O 1
ATOM 2817 N N . ALA C 1 134 ? 23.271 0.367 -24.699 1.00 48.26 134 ALA C N 1
ATOM 2818 C CA . ALA C 1 134 ? 22.025 0.882 -24.148 1.00 47.70 134 ALA C CA 1
ATOM 2819 C C . ALA C 1 134 ? 21.991 0.744 -22.634 1.00 46.83 134 ALA C C 1
ATOM 2820 O O . ALA C 1 134 ? 21.567 1.670 -21.933 1.00 40.81 134 ALA C O 1
ATOM 2822 N N . ALA C 1 135 ? 22.446 -0.396 -22.107 1.00 51.00 135 ALA C N 1
ATOM 2823 C CA . ALA C 1 135 ? 22.445 -0.562 -20.655 1.00 48.04 135 ALA C CA 1
ATOM 2824 C C . ALA C 1 135 ? 23.387 0.431 -19.982 1.00 49.95 135 ALA C C 1
ATOM 2825 O O . ALA C 1 135 ? 23.013 1.087 -18.996 1.00 43.10 135 ALA C O 1
ATOM 2827 N N . ALA C 1 136 ? 24.585 0.616 -20.547 1.00 52.10 136 ALA C N 1
ATOM 2828 C CA . ALA C 1 136 ? 25.529 1.550 -19.939 1.00 52.69 136 ALA C CA 1
ATOM 2829 C C . ALA C 1 136 ? 25.029 2.988 -20.038 1.00 56.41 136 ALA C C 1
ATOM 2830 O O . ALA C 1 136 ? 25.168 3.766 -19.087 1.00 47.07 136 ALA C O 1
ATOM 2832 N N . ILE C 1 137 ? 24.422 3.350 -21.170 1.00 55.07 137 ILE C N 1
ATOM 2833 C CA . ILE C 1 137 ? 23.948 4.716 -21.362 1.00 55.42 137 ILE C CA 1
ATOM 2834 C C . ILE C 1 137 ? 22.761 5.007 -20.456 1.00 57.74 137 ILE C C 1
ATOM 2835 O O . ILE C 1 137 ? 22.660 6.095 -19.877 1.00 55.58 137 ILE C O 1
ATOM 2840 N N . ALA C 1 138 ? 21.847 4.044 -20.309 1.00 60.80 138 ALA C N 1
ATOM 2841 C CA . ALA C 1 138 ? 20.738 4.224 -19.382 1.00 50.55 138 ALA C CA 1
ATOM 2842 C C . ALA C 1 138 ? 21.243 4.394 -17.956 1.00 49.45 138 ALA C C 1
ATOM 2843 O O . ALA C 1 138 ? 20.722 5.224 -17.202 1.00 47.10 138 ALA C O 1
ATOM 2845 N N . ALA C 1 139 ? 22.266 3.625 -17.570 1.00 53.03 139 ALA C N 1
ATOM 2846 C CA . ALA C 1 139 ? 22.839 3.805 -16.239 1.00 46.49 139 ALA C CA 1
ATOM 2847 C C . ALA C 1 139 ? 23.472 5.184 -16.087 1.00 59.65 139 ALA C C 1
ATOM 2848 O O . ALA C 1 139 ? 23.357 5.815 -15.030 1.00 44.82 139 ALA C O 1
ATOM 2850 N N . LEU C 1 140 ? 24.135 5.675 -17.138 1.00 59.50 140 LEU C N 1
ATOM 2851 C CA . LEU C 1 140 ? 24.843 6.948 -17.039 1.00 56.38 140 LEU C CA 1
ATOM 2852 C C . LEU C 1 140 ? 23.913 8.151 -17.159 1.00 47.61 140 LEU C C 1
ATOM 2853 O O . LEU C 1 140 ? 24.208 9.210 -16.594 1.00 45.42 140 LEU C O 1
ATOM 2858 N N . LEU C 1 141 ? 22.800 8.021 -17.884 1.00 51.45 141 LEU C N 1
ATOM 2859 C CA . LEU C 1 141 ? 21.884 9.148 -18.035 1.00 59.00 141 LEU C CA 1
ATOM 2860 C C . LEU C 1 141 ? 20.948 9.295 -16.844 1.00 60.11 141 LEU C C 1
ATOM 2861 O O . LEU C 1 141 ? 20.553 10.418 -16.510 1.00 55.17 141 LEU C O 1
ATOM 2866 N N . ALA C 1 142 ? 20.578 8.188 -16.200 1.00 54.23 142 ALA C N 1
ATOM 2867 C CA . ALA C 1 142 ? 19.749 8.250 -15.005 1.00 57.54 142 ALA C CA 1
ATOM 2868 C C . ALA C 1 142 ? 20.500 8.785 -13.793 1.00 48.75 142 ALA C C 1
ATOM 2869 O O . ALA C 1 142 ? 19.879 9.013 -12.750 1.00 41.45 142 ALA C O 1
ATOM 2871 N N . ALA C 1 143 ? 21.814 8.986 -13.903 1.00 52.92 143 ALA C N 1
ATOM 2872 C CA . ALA C 1 143 ? 22.604 9.580 -12.836 1.00 45.65 143 ALA C CA 1
ATOM 2873 C C . ALA C 1 143 ? 23.041 11.007 -13.134 1.00 49.86 143 ALA C C 1
ATOM 2874 O O . ALA C 1 143 ? 23.665 11.637 -12.273 1.00 45.14 143 ALA C O 1
ATOM 2876 N N . GLY C 1 144 ? 22.734 11.530 -14.317 1.00 57.01 144 GLY C N 1
ATOM 2877 C CA . GLY C 1 144 ? 23.131 12.880 -14.670 1.00 60.22 144 GLY C CA 1
ATOM 2878 C C . GLY C 1 144 ? 24.592 13.022 -15.033 1.00 60.87 144 GLY C C 1
ATOM 2879 O O . GLY C 1 144 ? 25.223 14.024 -14.672 1.00 56.36 144 GLY C O 1
ATOM 2880 N N . LEU C 1 145 ? 25.150 12.046 -15.747 1.00 60.30 145 LEU C N 1
ATOM 2881 C CA . LEU C 1 145 ? 26.570 12.025 -16.070 1.00 58.33 145 LEU C CA 1
ATOM 2882 C C . LEU C 1 145 ? 26.845 12.252 -17.552 1.00 44.52 145 LEU C C 1
ATOM 2883 O O . LEU C 1 145 ? 27.985 12.074 -17.994 1.00 44.13 145 LEU C O 1
ATOM 2888 N N . GLU C 1 146 ? 25.832 12.642 -18.331 1.00 51.41 146 GLU C N 1
ATOM 2889 C CA . GLU C 1 146 ? 26.065 13.002 -19.725 1.00 55.69 146 GLU C CA 1
ATOM 2890 C C . GLU C 1 146 ? 26.908 14.262 -19.866 1.00 61.04 146 GLU C C 1
ATOM 2891 O O . GLU C 1 146 ? 27.391 14.540 -20.969 1.00 56.35 146 GLU C O 1
ATOM 2897 N N . HIS C 1 147 ? 27.086 15.011 -18.778 1.00 66.49 147 HIS C N 1
ATOM 2898 C CA . HIS C 1 147 ? 27.839 16.269 -18.714 1.00 56.59 147 HIS C CA 1
ATOM 2899 C C . HIS C 1 147 ? 27.016 17.401 -19.320 1.00 61.07 147 HIS C C 1
ATOM 2900 O O . HIS C 1 147 ? 25.866 17.620 -18.939 1.00 57.82 147 HIS C O 1
ATOM 2907 N N . SER D 1 3 ? 2.767 -38.558 -57.946 1.00 92.56 3 SER D N 1
ATOM 2908 C CA . SER D 1 3 ? 2.330 -39.392 -56.834 1.00 63.34 3 SER D CA 1
ATOM 2909 C C . SER D 1 3 ? 2.392 -40.869 -57.203 1.00 68.32 3 SER D C 1
ATOM 2910 O O . SER D 1 3 ? 2.329 -41.736 -56.330 1.00 74.44 3 SER D O 1
ATOM 2913 N N . ARG D 1 4 ? 2.511 -41.157 -58.502 1.00 54.86 4 ARG D N 1
ATOM 2914 C CA . ARG D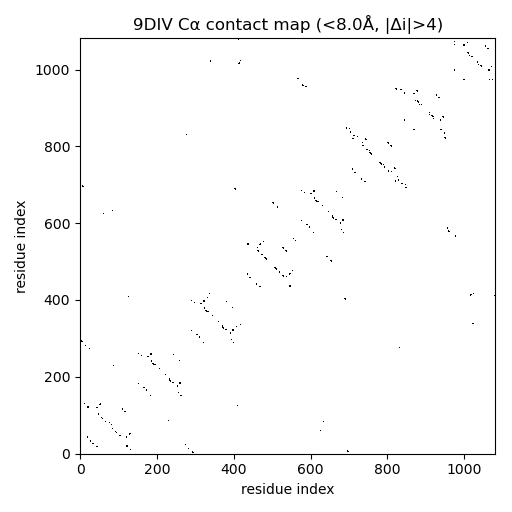 1 4 ? 2.785 -42.527 -58.919 1.00 64.06 4 ARG D CA 1
ATOM 2915 C C . ARG D 1 4 ? 4.146 -42.991 -58.423 1.00 65.37 4 ARG D C 1
ATOM 2916 O O . ARG D 1 4 ? 4.408 -44.199 -58.386 1.00 63.69 4 ARG D O 1
ATOM 2924 N N . ILE D 1 5 ? 5.015 -42.052 -58.045 1.00 62.13 5 ILE D N 1
ATOM 2925 C CA . ILE D 1 5 ? 6.305 -42.393 -57.457 1.00 66.70 5 ILE D CA 1
ATOM 2926 C C . ILE D 1 5 ? 6.163 -42.628 -55.958 1.00 65.19 5 ILE D C 1
ATOM 2927 O O . ILE D 1 5 ? 6.772 -43.550 -55.404 1.00 65.83 5 ILE D O 1
ATOM 2932 N N . SER D 1 6 ? 5.357 -41.805 -55.281 1.00 64.12 6 SER D N 1
ATOM 2933 C CA . SER D 1 6 ? 5.123 -42.000 -53.852 1.00 60.34 6 SER D CA 1
ATOM 2934 C C . SER D 1 6 ? 4.448 -43.339 -53.584 1.00 59.35 6 SER D C 1
ATOM 2935 O O . SER D 1 6 ? 4.788 -44.033 -52.619 1.00 58.99 6 SER D O 1
ATOM 2938 N N . SER D 1 7 ? 3.481 -43.708 -54.426 1.00 62.96 7 SER D N 1
ATOM 2939 C CA . SER D 1 7 ? 2.866 -45.031 -54.368 1.00 57.31 7 SER D CA 1
ATOM 2940 C C . SER D 1 7 ? 3.918 -46.133 -54.437 1.00 60.59 7 SER D C 1
ATOM 2941 O O . SER D 1 7 ? 3.944 -47.041 -53.598 1.00 56.18 7 SER D O 1
ATOM 2944 N N . ALA D 1 8 ? 4.746 -46.106 -55.484 1.00 59.74 8 ALA D N 1
ATOM 2945 C CA . ALA D 1 8 ? 5.748 -47.151 -55.670 1.00 56.24 8 ALA D CA 1
ATOM 2946 C C . ALA D 1 8 ? 6.746 -47.188 -54.516 1.00 54.89 8 ALA D C 1
ATOM 2947 O O . ALA D 1 8 ? 7.205 -48.265 -54.123 1.00 56.76 8 ALA D O 1
ATOM 2949 N N . LEU D 1 9 ? 7.104 -46.027 -53.964 1.00 58.96 9 LEU D N 1
ATOM 2950 C CA . LEU D 1 9 ? 7.979 -46.015 -52.792 1.00 63.42 9 LEU D CA 1
ATOM 2951 C C . LEU D 1 9 ? 7.283 -46.633 -51.582 1.00 57.69 9 LEU D C 1
ATOM 2952 O O . LEU D 1 9 ? 7.917 -47.329 -50.778 1.00 52.68 9 LEU D O 1
ATOM 2957 N N . GLN D 1 10 ? 5.976 -46.399 -51.447 1.00 53.99 10 GLN D N 1
ATOM 2958 C CA . GLN D 1 10 ? 5.207 -47.014 -50.371 1.00 62.68 10 GLN D CA 1
ATOM 2959 C C . GLN D 1 10 ? 5.188 -48.531 -50.525 1.00 63.19 10 GLN D C 1
ATOM 2960 O O . GLN D 1 10 ? 5.320 -49.274 -49.544 1.00 55.25 10 GLN D O 1
ATOM 2966 N N . ASN D 1 11 ? 5.027 -49.004 -51.763 1.00 63.60 11 ASN D N 1
ATOM 2967 C CA . ASN D 1 11 ? 5.095 -50.435 -52.043 1.00 53.67 11 ASN D CA 1
ATOM 2968 C C . ASN D 1 11 ? 6.482 -51.001 -51.758 1.00 53.89 11 ASN D C 1
ATOM 2969 O O . ASN D 1 11 ? 6.608 -52.131 -51.277 1.00 51.00 11 ASN D O 1
ATOM 2974 N N . LEU D 1 12 ? 7.536 -50.249 -52.087 1.00 52.66 12 LEU D N 1
ATOM 2975 C CA . LEU D 1 12 ? 8.888 -50.679 -51.739 1.00 62.49 12 LEU D CA 1
ATOM 2976 C C . LEU D 1 12 ? 9.020 -50.838 -50.231 1.00 48.73 12 LEU D C 1
ATOM 2977 O O . LEU D 1 12 ? 9.578 -51.833 -49.749 1.00 43.71 12 LEU D O 1
ATOM 2982 N N . TRP D 1 13 ? 8.488 -49.874 -49.471 1.00 56.28 13 TRP D N 1
ATOM 2983 C CA . TRP D 1 13 ? 8.479 -50.003 -48.017 1.00 56.08 13 TRP D CA 1
ATOM 2984 C C . TRP D 1 13 ? 7.798 -51.288 -47.592 1.00 56.00 13 TRP D C 1
ATOM 2985 O O . TRP D 1 13 ? 8.393 -52.123 -46.900 1.00 48.07 13 TRP D O 1
ATOM 2996 N N . THR D 1 14 ? 6.572 -51.493 -48.073 1.00 54.88 14 THR D N 1
ATOM 2997 C CA . THR D 1 14 ? 5.781 -52.639 -47.646 1.00 47.53 14 THR D CA 1
ATOM 2998 C C . THR D 1 14 ? 6.457 -53.957 -47.996 1.00 47.72 14 THR D C 1
ATOM 2999 O O . THR D 1 14 ? 6.520 -54.866 -47.162 1.00 51.36 14 THR D O 1
ATOM 3003 N N . ALA D 1 15 ? 6.983 -54.078 -49.217 1.00 53.60 15 ALA D N 1
ATOM 3004 C CA . ALA D 1 15 ? 7.596 -55.334 -49.639 1.00 45.03 15 ALA D CA 1
ATOM 3005 C C . ALA D 1 15 ? 8.910 -55.603 -48.913 1.00 43.13 15 ALA D C 1
ATOM 3006 O O . ALA D 1 15 ? 9.201 -56.754 -48.559 1.00 44.03 15 ALA D O 1
ATOM 3008 N N . ALA D 1 16 ? 9.706 -54.561 -48.649 1.00 46.23 16 ALA D N 1
ATOM 3009 C CA . ALA D 1 16 ? 10.938 -54.782 -47.901 1.00 50.63 16 ALA D CA 1
ATOM 3010 C C . ALA D 1 16 ? 10.625 -55.220 -46.478 1.00 45.66 16 ALA D C 1
ATOM 3011 O O . ALA D 1 16 ? 11.234 -56.165 -45.955 1.00 42.73 16 ALA D O 1
ATOM 3013 N N . GLN D 1 17 ? 9.624 -54.585 -45.867 1.00 50.75 17 GLN D N 1
ATOM 3014 C CA . GLN D 1 17 ? 9.212 -54.958 -44.520 1.00 41.63 17 GLN D CA 1
ATOM 3015 C C . GLN D 1 17 ? 8.635 -56.369 -44.477 1.00 47.78 17 GLN D C 1
ATOM 3016 O O . GLN D 1 17 ? 8.895 -57.123 -43.528 1.00 49.10 17 GLN D O 1
ATOM 3022 N N . ALA D 1 18 ? 7.874 -56.737 -45.508 1.00 55.59 18 ALA D N 1
ATOM 3023 C CA . ALA D 1 18 ? 7.298 -58.100 -45.570 1.00 42.87 18 ALA D CA 1
ATOM 3024 C C . ALA D 1 18 ? 8.430 -59.125 -45.634 1.00 45.94 18 ALA D C 1
ATOM 3025 O O . ALA D 1 18 ? 8.369 -60.133 -44.904 1.00 52.44 18 ALA D O 1
ATOM 3027 N N . ALA D 1 19 ? 9.431 -58.871 -46.478 1.00 53.06 19 ALA D N 1
ATOM 3028 C CA . ALA D 1 19 ? 10.578 -59.800 -46.613 1.00 51.67 19 ALA D CA 1
ATOM 3029 C C . ALA D 1 19 ? 11.349 -59.862 -45.294 1.00 42.31 19 ALA D C 1
ATOM 3030 O O . ALA D 1 19 ? 11.773 -60.966 -44.903 1.00 49.00 19 ALA D O 1
ATOM 3032 N N . MET D 1 20 ? 11.522 -58.715 -44.633 1.00 45.47 20 MET D N 1
ATOM 3033 C CA . MET D 1 20 ? 12.220 -58.686 -43.323 1.00 44.84 20 MET D CA 1
ATOM 3034 C C . MET D 1 20 ? 11.463 -59.586 -42.339 1.00 54.07 20 MET D C 1
ATOM 3035 O O . MET D 1 20 ? 12.111 -60.429 -41.687 1.00 49.89 20 MET D O 1
ATOM 3040 N N . ALA D 1 21 ? 10.144 -59.410 -42.248 1.00 47.97 21 ALA D N 1
ATOM 3041 C CA . ALA D 1 21 ? 9.325 -60.221 -41.321 1.00 43.92 21 ALA D CA 1
ATOM 3042 C C . ALA D 1 21 ? 9.382 -61.687 -41.745 1.00 53.40 21 ALA D C 1
ATOM 3043 O O . ALA D 1 21 ? 9.480 -62.567 -40.867 1.00 54.70 21 ALA D O 1
ATOM 3045 N N . ALA D 1 22 ? 9.329 -61.938 -43.054 1.00 53.02 22 ALA D N 1
ATOM 3046 C CA . ALA D 1 22 ? 9.350 -63.326 -43.567 1.00 51.45 22 ALA D CA 1
ATOM 3047 C C . ALA D 1 22 ? 10.618 -64.033 -43.087 1.00 45.08 22 ALA D C 1
ATOM 3048 O O . ALA D 1 22 ? 10.534 -65.205 -42.668 1.00 51.39 22 ALA D O 1
ATOM 3050 N N . ALA D 1 23 ? 11.757 -63.342 -43.147 1.00 47.78 23 ALA D N 1
ATOM 3051 C CA . ALA D 1 23 ? 13.007 -63.948 -42.685 1.00 48.34 23 ALA D CA 1
ATOM 3052 C C . ALA D 1 23 ? 12.930 -64.270 -41.197 1.00 48.43 23 ALA D C 1
ATOM 3053 O O . ALA D 1 23 ? 13.313 -65.371 -40.757 1.00 45.78 23 ALA D O 1
ATOM 3055 N N . VAL D 1 24 ? 12.403 -63.327 -40.413 1.00 52.49 24 VAL D N 1
ATOM 3056 C CA . VAL D 1 24 ? 12.279 -63.567 -38.976 1.00 52.92 24 VAL D CA 1
ATOM 3057 C C . VAL D 1 24 ? 11.373 -64.765 -38.712 1.00 53.20 24 VAL D C 1
ATOM 3058 O O . VAL D 1 24 ? 11.662 -65.612 -37.858 1.00 47.94 24 VAL D O 1
ATOM 3062 N N . LYS D 1 25 ? 10.277 -64.871 -39.467 1.00 56.15 25 LYS D N 1
ATOM 3063 C CA . LYS D 1 25 ? 9.325 -65.961 -39.271 1.00 56.15 25 LYS D CA 1
ATOM 3064 C C . LYS D 1 25 ? 9.873 -67.302 -39.744 1.00 60.43 25 LYS D C 1
ATOM 3065 O O . LYS D 1 25 ? 9.537 -68.341 -39.168 1.00 48.96 25 LYS D O 1
ATOM 3071 N N . ALA D 1 26 ? 10.722 -67.304 -40.774 1.00 58.71 26 ALA D N 1
ATOM 3072 C CA . ALA D 1 26 ? 11.380 -68.541 -41.181 1.00 60.22 26 ALA D CA 1
ATOM 3073 C C . ALA D 1 26 ? 12.291 -69.049 -40.075 1.00 59.63 26 ALA D C 1
ATOM 3074 O O . ALA D 1 26 ? 12.293 -70.248 -39.747 1.00 55.96 26 ALA D O 1
ATOM 3076 N N . LYS D 1 27 ? 13.079 -68.142 -39.488 1.00 62.05 27 LYS D N 1
ATOM 3077 C CA . LYS D 1 27 ? 13.904 -68.544 -38.354 1.00 58.36 27 LYS D CA 1
ATOM 3078 C C . LYS D 1 27 ? 13.030 -69.023 -37.196 1.00 62.00 27 LYS D C 1
ATOM 3079 O O . LYS D 1 27 ? 13.385 -69.977 -36.489 1.00 56.79 27 LYS D O 1
ATOM 3085 N N . ALA D 1 28 ? 11.888 -68.361 -36.976 1.00 67.28 28 ALA D N 1
ATOM 3086 C CA . ALA D 1 28 ? 10.983 -68.771 -35.905 1.00 51.83 28 ALA D CA 1
ATOM 3087 C C . ALA D 1 28 ? 10.434 -70.169 -36.149 1.00 61.76 28 ALA D C 1
ATOM 3088 O O . ALA D 1 28 ? 10.215 -70.927 -35.202 1.00 65.43 28 ALA D O 1
ATOM 3090 N N . ALA D 1 29 ? 10.174 -70.513 -37.409 1.00 74.48 29 ALA D N 1
ATOM 3091 C CA . ALA D 1 29 ? 9.698 -71.855 -37.726 1.00 79.29 29 ALA D CA 1
ATOM 3092 C C . ALA D 1 29 ? 10.785 -72.889 -37.480 1.00 76.69 29 ALA D C 1
ATOM 3093 O O . ALA D 1 29 ? 10.513 -73.961 -36.921 1.00 77.52 29 ALA D O 1
ATOM 3095 N N . GLU D 1 30 ? 12.021 -72.584 -37.892 1.00 80.59 30 GLU D N 1
ATOM 3096 C CA . GLU D 1 30 ? 13.135 -73.483 -37.599 1.00 60.29 30 GLU D CA 1
ATOM 3097 C C . GLU D 1 30 ? 13.265 -73.730 -36.099 1.00 70.57 30 GLU D C 1
ATOM 3098 O O . GLU D 1 30 ? 13.516 -74.861 -35.665 1.00 72.25 30 GLU D O 1
ATOM 3104 N N . ILE D 1 31 ? 13.102 -72.679 -35.293 1.00 63.65 31 ILE D N 1
ATOM 3105 C CA . ILE D 1 31 ? 13.202 -72.834 -33.842 1.00 60.38 31 ILE D CA 1
ATOM 3106 C C . ILE D 1 31 ? 12.001 -73.595 -33.284 1.00 68.20 31 ILE D C 1
ATOM 3107 O O . ILE D 1 31 ? 12.154 -74.496 -32.449 1.00 69.60 31 ILE D O 1
ATOM 3112 N N . ALA D 1 32 ? 10.791 -73.251 -33.732 1.00 64.72 32 ALA D N 1
ATOM 3113 C CA . ALA D 1 32 ? 9.581 -73.854 -33.191 1.00 65.36 32 ALA D CA 1
ATOM 3114 C C . ALA D 1 32 ? 9.485 -75.331 -33.527 1.00 71.06 32 ALA D C 1
ATOM 3115 O O . ALA D 1 32 ? 8.798 -76.071 -32.815 1.00 66.93 32 ALA D O 1
ATOM 3117 N N . ALA D 1 33 ? 10.132 -75.768 -34.609 1.00 77.16 33 ALA D N 1
ATOM 3118 C CA . ALA D 1 33 ? 10.147 -77.183 -34.942 1.00 87.78 33 ALA D CA 1
ATOM 3119 C C . ALA D 1 33 ? 10.804 -78.000 -33.847 1.00 85.69 33 ALA D C 1
ATOM 3120 O O . ALA D 1 33 ? 10.661 -79.222 -33.819 1.00 81.40 33 ALA D O 1
ATOM 3122 N N . THR D 1 34 ? 11.542 -77.348 -32.949 1.00 89.54 34 THR D N 1
ATOM 3123 C CA . THR D 1 34 ? 12.288 -78.116 -31.928 1.00 104.67 34 THR D CA 1
ATOM 3124 C C . THR D 1 34 ? 11.603 -77.986 -30.588 1.00 111.56 34 THR D C 1
ATOM 3125 O O . THR D 1 34 ? 12.277 -78.233 -29.564 1.00 102.95 34 THR D O 1
ATOM 3129 N N . LYS D 1 35 ? 10.314 -77.635 -30.573 1.00 90.48 35 LYS D N 1
ATOM 3130 C CA . LYS D 1 35 ? 9.632 -77.394 -29.316 1.00 88.51 35 LYS D CA 1
ATOM 3131 C C . LYS D 1 35 ? 8.183 -77.867 -29.381 1.00 91.60 35 LYS D C 1
ATOM 3132 O O . LYS D 1 35 ? 7.665 -78.245 -30.435 1.00 95.14 35 LYS D O 1
ATOM 3138 N N . THR D 1 36 ? 7.554 -77.887 -28.211 1.00 110.17 36 THR D N 1
ATOM 3139 C CA . THR D 1 36 ? 6.157 -78.233 -28.022 1.00 105.99 36 THR D CA 1
ATOM 3140 C C . THR D 1 36 ? 5.280 -77.058 -28.437 1.00 98.92 36 THR D C 1
ATOM 3141 O O . THR D 1 36 ? 5.744 -75.917 -28.466 1.00 101.11 36 THR D O 1
ATOM 3145 N N . PRO D 1 37 ? 4.012 -77.307 -28.792 1.00 97.16 37 PRO D N 1
ATOM 3146 C CA . PRO D 1 37 ? 3.155 -76.196 -29.247 1.00 104.17 37 PRO D CA 1
ATOM 3147 C C . PRO D 1 37 ? 2.992 -75.083 -28.227 1.00 98.15 37 PRO D C 1
ATOM 3148 O O . PRO D 1 37 ? 2.898 -73.901 -28.605 1.00 89.67 37 PRO D O 1
ATOM 3152 N N . GLU D 1 38 ? 3.026 -75.420 -26.937 1.00 100.87 38 GLU D N 1
ATOM 3153 C CA . GLU D 1 38 ? 2.850 -74.393 -25.922 1.00 102.33 38 GLU D CA 1
ATOM 3154 C C . GLU D 1 38 ? 4.059 -73.469 -25.905 1.00 95.29 38 GLU D C 1
ATOM 3155 O O . GLU D 1 38 ? 3.934 -72.261 -25.659 1.00 91.61 38 GLU D O 1
ATOM 3161 N N . GLU D 1 39 ? 5.234 -74.014 -26.202 1.00 96.95 39 GLU D N 1
ATOM 3162 C CA . GLU D 1 39 ? 6.450 -73.237 -26.358 1.00 103.62 39 GLU D CA 1
ATOM 3163 C C . GLU D 1 39 ? 6.609 -72.653 -27.764 1.00 95.00 39 GLU D C 1
ATOM 3164 O O . GLU D 1 39 ? 7.280 -71.623 -27.930 1.00 93.90 39 GLU D O 1
ATOM 3170 N N . ALA D 1 40 ? 5.955 -73.246 -28.770 1.00 93.71 40 ALA D N 1
ATOM 3171 C CA . ALA D 1 40 ? 6.000 -72.672 -30.111 1.00 80.21 40 ALA D CA 1
ATOM 3172 C C . ALA D 1 40 ? 5.226 -71.363 -30.181 1.00 76.02 40 ALA D C 1
ATOM 3173 O O . ALA D 1 40 ? 5.618 -70.453 -30.922 1.00 71.10 40 ALA D O 1
ATOM 3175 N N . LYS D 1 41 ? 4.138 -71.236 -29.417 1.00 78.82 41 LYS D N 1
ATOM 3176 C CA . LYS D 1 41 ? 3.452 -69.943 -29.363 1.00 73.03 41 LYS D CA 1
ATOM 3177 C C . LYS D 1 41 ? 4.343 -68.862 -28.752 1.00 73.17 41 LYS D C 1
ATOM 3178 O O . LYS D 1 41 ? 4.350 -67.708 -29.215 1.00 64.57 41 LYS D O 1
ATOM 3184 N N . LYS D 1 42 ? 5.111 -69.219 -27.717 1.00 78.65 42 LYS D N 1
ATOM 3185 C CA . LYS D 1 42 ? 6.048 -68.264 -27.136 1.00 85.97 42 LYS D CA 1
ATOM 3186 C C . LYS D 1 42 ? 7.094 -67.856 -28.167 1.00 77.00 42 LYS D C 1
ATOM 3187 O O . LYS D 1 42 ? 7.457 -66.676 -28.270 1.00 76.41 42 LYS D O 1
ATOM 3193 N N . VAL D 1 43 ? 7.567 -68.822 -28.958 1.00 67.25 43 VAL D N 1
ATOM 3194 C CA . VAL D 1 43 ? 8.517 -68.508 -30.025 1.00 67.36 43 VAL D CA 1
ATOM 3195 C C . VAL D 1 43 ? 7.897 -67.552 -31.038 1.00 66.48 43 VAL D C 1
ATOM 3196 O O . VAL D 1 43 ? 8.561 -66.632 -31.532 1.00 66.14 43 VAL D O 1
ATOM 3200 N N . ALA D 1 44 ? 6.610 -67.737 -31.344 1.00 67.53 44 ALA D N 1
ATOM 3201 C CA . ALA D 1 44 ? 5.954 -66.865 -32.317 1.00 60.02 44 ALA D CA 1
ATOM 3202 C C . ALA D 1 44 ? 5.864 -65.428 -31.810 1.00 67.10 44 ALA D C 1
ATOM 3203 O O . ALA D 1 44 ? 6.120 -64.474 -32.561 1.00 59.22 44 ALA D O 1
ATOM 3205 N N . GLU D 1 45 ? 5.537 -65.249 -30.529 1.00 70.67 45 GLU D N 1
ATOM 3206 C CA . GLU D 1 45 ? 5.459 -63.880 -30.015 1.00 68.51 45 GLU D CA 1
ATOM 3207 C C . GLU D 1 45 ? 6.846 -63.244 -29.898 1.00 60.33 45 GLU D C 1
ATOM 3208 O O . GLU D 1 45 ? 7.007 -62.040 -30.171 1.00 61.15 45 GLU D O 1
ATOM 3214 N N . ILE D 1 46 ? 7.863 -64.034 -29.538 1.00 64.35 46 ILE D N 1
ATOM 3215 C CA . ILE D 1 46 ? 9.229 -63.511 -29.531 1.00 68.58 46 ILE D CA 1
ATOM 3216 C C . ILE D 1 46 ? 9.634 -63.092 -30.940 1.00 64.23 46 ILE D C 1
ATOM 3217 O O . ILE D 1 46 ? 10.331 -62.087 -31.134 1.00 51.69 46 ILE D O 1
ATOM 3222 N N . ALA D 1 47 ? 9.177 -63.841 -31.947 1.00 62.48 47 ALA D N 1
ATOM 3223 C CA . ALA D 1 47 ? 9.476 -63.492 -33.331 1.00 70.53 47 ALA D CA 1
ATOM 3224 C C . ALA D 1 47 ? 8.805 -62.186 -33.724 1.00 54.45 47 ALA D C 1
ATOM 3225 O O . ALA D 1 47 ? 9.386 -61.377 -34.456 1.00 39.20 47 ALA D O 1
ATOM 3227 N N . GLU D 1 48 ? 7.575 -61.970 -33.259 1.00 54.59 48 GLU D N 1
ATOM 3228 C CA . GLU D 1 48 ? 6.905 -60.702 -33.536 1.00 56.03 48 GLU D CA 1
ATOM 3229 C C . GLU D 1 48 ? 7.695 -59.534 -32.950 1.00 57.58 48 GLU D C 1
ATOM 3230 O O . GLU D 1 48 ? 7.922 -58.510 -33.615 1.00 53.53 48 GLU D O 1
ATOM 3236 N N . LYS D 1 49 ? 8.148 -59.683 -31.703 1.00 57.63 49 LYS D N 1
ATOM 3237 C CA . LYS D 1 49 ? 8.910 -58.596 -31.093 1.00 49.38 49 LYS D CA 1
ATOM 3238 C C . LYS D 1 49 ? 10.262 -58.394 -31.780 1.00 51.79 49 LYS D C 1
ATOM 3239 O O . LYS D 1 49 ? 10.747 -57.257 -31.875 1.00 42.54 49 LYS D O 1
ATOM 3245 N N . ALA D 1 50 ? 10.877 -59.470 -32.281 1.00 50.85 50 ALA D N 1
ATOM 3246 C CA . ALA D 1 50 ? 12.125 -59.328 -33.027 1.00 56.06 50 ALA D CA 1
ATOM 3247 C C . ALA D 1 50 ? 11.898 -58.615 -34.358 1.00 50.91 50 ALA D C 1
ATOM 3248 O O . ALA D 1 50 ? 12.733 -57.813 -34.789 1.00 39.52 50 ALA D O 1
ATOM 3250 N N . ILE D 1 51 ? 10.775 -58.906 -35.018 1.00 52.24 51 ILE D N 1
ATOM 3251 C CA . ILE D 1 51 ? 10.386 -58.150 -36.213 1.00 40.90 51 ILE D CA 1
ATOM 3252 C C . ILE D 1 51 ? 10.295 -56.668 -35.895 1.00 51.53 51 ILE D C 1
ATOM 3253 O O . ILE D 1 51 ? 10.758 -55.813 -36.673 1.00 53.27 51 ILE D O 1
ATOM 3258 N N . GLU D 1 52 ? 9.678 -56.319 -34.760 1.00 62.21 52 GLU D N 1
ATOM 3259 C CA . GLU D 1 52 ? 9.586 -54.908 -34.381 1.00 51.62 52 GLU D CA 1
ATOM 3260 C C . GLU D 1 52 ? 10.964 -54.296 -34.167 1.00 53.86 52 GLU D C 1
ATOM 3261 O O . GLU D 1 52 ? 11.230 -53.171 -34.608 1.00 49.75 52 GLU D O 1
ATOM 3267 N N . ILE D 1 53 ? 11.843 -55.015 -33.470 1.00 51.26 53 ILE D N 1
ATOM 3268 C CA . ILE D 1 53 ? 13.229 -54.499 -33.265 1.00 49.92 53 ILE D CA 1
ATOM 3269 C C . ILE D 1 53 ? 13.822 -54.149 -34.639 1.00 55.83 53 ILE D C 1
ATOM 3270 O O . ILE D 1 53 ? 14.352 -53.026 -34.784 1.00 49.74 53 ILE D O 1
ATOM 3275 N N . GLY D 1 54 ? 13.707 -55.060 -35.609 1.00 64.01 54 GLY D N 1
ATOM 3276 C CA . GLY D 1 54 ? 14.296 -54.836 -36.943 1.00 53.43 54 GLY D CA 1
ATOM 3277 C C . GLY D 1 54 ? 13.714 -53.618 -37.632 1.00 53.58 54 GLY D C 1
ATOM 3278 O O . GLY D 1 54 ? 14.501 -52.827 -38.189 1.00 41.83 54 GLY D O 1
ATOM 3279 N N . LYS D 1 55 ? 12.388 -53.470 -37.605 1.00 66.39 55 LYS D N 1
ATOM 3280 C CA . LYS D 1 55 ? 11.729 -52.333 -38.297 1.00 69.19 55 LYS D CA 1
ATOM 3281 C C . LYS D 1 55 ? 12.197 -51.015 -37.668 1.00 75.06 55 LYS D C 1
ATOM 3282 O O . LYS D 1 55 ? 12.553 -50.088 -38.425 1.00 60.93 55 LYS D O 1
ATOM 3288 N N . LEU D 1 56 ? 12.203 -50.947 -36.335 1.00 60.45 56 LEU D N 1
ATOM 3289 C CA . LEU D 1 56 ? 12.625 -49.708 -35.636 1.00 56.85 56 LEU D CA 1
ATOM 3290 C C . LEU D 1 56 ? 14.071 -49.388 -36.033 1.00 53.13 56 LEU D C 1
ATOM 3291 O O . LEU D 1 56 ? 14.353 -48.214 -36.344 1.00 42.39 56 LEU D O 1
ATOM 3296 N N . ALA D 1 57 ? 14.939 -50.401 -36.035 1.00 55.03 57 ALA D N 1
ATOM 3297 C CA . ALA D 1 57 ? 16.363 -50.191 -36.385 1.00 56.78 57 ALA D CA 1
ATOM 3298 C C . ALA D 1 57 ? 16.474 -49.693 -37.827 1.00 45.52 57 ALA D C 1
ATOM 3299 O O . ALA D 1 57 ? 17.225 -48.728 -38.074 1.00 32.99 57 ALA D O 1
ATOM 3301 N N . ALA D 1 58 ? 15.750 -50.335 -38.748 1.00 56.62 58 ALA D N 1
ATOM 3302 C CA . ALA D 1 58 ? 15.796 -49.920 -40.155 1.00 45.28 58 ALA D CA 1
ATOM 3303 C C . ALA D 1 58 ? 15.356 -48.465 -40.329 1.00 49.42 58 ALA D C 1
ATOM 3304 O O . ALA D 1 58 ? 16.049 -47.657 -40.971 1.00 38.50 58 ALA D O 1
ATOM 3306 N N . ASP D 1 59 ? 14.196 -48.123 -39.759 1.00 53.81 59 ASP D N 1
ATOM 3307 C CA . ASP D 1 59 ? 13.684 -46.758 -39.834 1.00 41.85 59 ASP D CA 1
ATOM 3308 C C . ASP D 1 59 ? 14.664 -45.779 -39.213 1.00 49.87 59 ASP D C 1
ATOM 3309 O O . ASP D 1 59 ? 14.872 -44.678 -39.733 1.00 50.16 59 ASP D O 1
ATOM 3314 N N . ALA D 1 60 ? 15.283 -46.171 -38.102 1.00 55.44 60 ALA D N 1
ATOM 3315 C CA . ALA D 1 60 ? 16.220 -45.301 -37.411 1.00 50.30 60 ALA D CA 1
ATOM 3316 C C . ALA D 1 60 ? 17.477 -45.057 -38.234 1.00 49.58 60 ALA D C 1
ATOM 3317 O O . ALA D 1 60 ? 17.966 -43.922 -38.307 1.00 45.34 60 ALA D O 1
ATOM 3319 N N . ALA D 1 61 ? 18.027 -46.107 -38.848 1.00 53.35 61 ALA D N 1
ATOM 3320 C CA . ALA D 1 61 ? 19.206 -45.923 -39.688 1.00 49.91 61 ALA D CA 1
ATOM 3321 C C . ALA D 1 61 ? 18.887 -45.024 -40.874 1.00 45.43 61 ALA D C 1
ATOM 3322 O O . ALA D 1 61 ? 19.667 -44.119 -41.211 1.00 42.94 61 ALA D O 1
ATOM 3324 N N . LEU D 1 62 ? 17.721 -45.232 -41.495 1.00 44.00 62 LEU D N 1
ATOM 3325 C CA . LEU D 1 62 ? 17.327 -44.375 -42.607 1.00 49.51 62 LEU D CA 1
ATOM 3326 C C . LEU D 1 62 ? 17.152 -42.931 -42.155 1.00 47.97 62 LEU D C 1
ATOM 3327 O O . LEU D 1 62 ? 17.561 -42.002 -42.859 1.00 43.44 62 LEU D O 1
ATOM 3332 N N . GLY D 1 63 ? 16.552 -42.721 -40.982 1.00 59.34 63 GLY D N 1
ATOM 3333 C CA . GLY D 1 63 ? 16.360 -41.367 -40.492 1.00 54.77 63 GLY D CA 1
ATOM 3334 C C . GLY D 1 63 ? 17.664 -40.658 -40.178 1.00 49.61 63 GLY D C 1
ATOM 3335 O O . GLY D 1 63 ? 17.831 -39.480 -40.504 1.00 39.87 63 GLY D O 1
ATOM 3336 N N . ILE D 1 64 ? 18.609 -41.363 -39.549 1.00 42.53 64 ILE D N 1
ATOM 3337 C CA . ILE D 1 64 ? 19.907 -40.757 -39.255 1.00 48.34 64 ILE D CA 1
ATOM 3338 C C . ILE D 1 64 ? 20.641 -40.404 -40.542 1.00 42.01 64 ILE D C 1
ATOM 3339 O O . ILE D 1 64 ? 21.213 -39.310 -40.670 1.00 40.82 64 ILE D O 1
ATOM 3344 N N . ALA D 1 65 ? 20.605 -41.302 -41.532 1.00 57.90 65 ALA D N 1
ATOM 3345 C CA . ALA D 1 65 ? 21.294 -41.016 -42.787 1.00 48.84 65 ALA D CA 1
ATOM 3346 C C . ALA D 1 65 ? 20.636 -39.854 -43.522 1.00 44.95 65 ALA D C 1
ATOM 3347 O O . ALA D 1 65 ? 21.328 -38.985 -44.069 1.00 35.93 65 ALA D O 1
ATOM 3349 N N . ALA D 1 66 ? 19.301 -39.816 -43.530 1.00 45.36 66 ALA D N 1
ATOM 3350 C CA . ALA D 1 66 ? 18.581 -38.722 -44.170 1.00 44.75 66 ALA D CA 1
ATOM 3351 C C . ALA D 1 66 ? 18.867 -37.392 -43.490 1.00 55.31 66 ALA D C 1
ATOM 3352 O O . ALA D 1 66 ? 19.019 -36.367 -44.162 1.00 44.17 66 ALA D O 1
ATOM 3354 N N . ALA D 1 67 ? 18.930 -37.381 -42.156 1.00 56.30 67 ALA D N 1
ATOM 3355 C CA . ALA D 1 67 ? 19.226 -36.142 -41.446 1.00 44.71 67 ALA D CA 1
ATOM 3356 C C . ALA D 1 67 ? 20.635 -35.654 -41.754 1.00 46.47 67 ALA D C 1
ATOM 3357 O O . ALA D 1 67 ? 20.846 -34.457 -41.987 1.00 46.57 67 ALA D O 1
ATOM 3359 N N . ALA D 1 68 ? 21.613 -36.566 -41.767 1.00 47.03 68 ALA D N 1
ATOM 3360 C CA . ALA D 1 68 ? 22.976 -36.162 -42.104 1.00 49.05 68 ALA D CA 1
ATOM 3361 C C . ALA D 1 68 ? 23.057 -35.624 -43.529 1.00 53.97 68 ALA D C 1
ATOM 3362 O O . ALA D 1 68 ? 23.710 -34.600 -43.782 1.00 41.59 68 ALA D O 1
ATOM 3364 N N . GLY D 1 69 ? 22.377 -36.285 -44.470 1.00 49.85 69 GLY D N 1
ATOM 3365 C CA . GLY D 1 69 ? 22.368 -35.804 -45.841 1.00 49.14 69 GLY D CA 1
ATOM 3366 C C . GLY D 1 69 ? 21.705 -34.447 -45.984 1.00 47.14 69 GLY D C 1
ATOM 3367 O O . GLY D 1 69 ? 22.196 -33.579 -46.709 1.00 52.13 69 GLY D O 1
ATOM 3368 N N . GLY D 1 70 ? 20.570 -34.254 -45.309 1.00 44.73 70 GLY D N 1
ATOM 3369 C CA . GLY D 1 70 ? 19.923 -32.955 -45.328 1.00 50.59 70 GLY D CA 1
ATOM 3370 C C . GLY D 1 70 ? 20.803 -31.857 -44.764 1.00 60.04 70 GLY D C 1
ATOM 3371 O O . GLY D 1 70 ? 20.859 -30.752 -45.310 1.00 54.78 70 GLY D O 1
ATOM 3372 N N . LYS D 1 71 ? 21.510 -32.148 -43.665 1.00 50.47 71 LYS D N 1
ATOM 3373 C CA . LYS D 1 71 ? 22.412 -31.149 -43.097 1.00 48.67 71 LYS D CA 1
ATOM 3374 C C . LYS D 1 71 ? 23.549 -30.823 -44.059 1.00 50.23 71 LYS D C 1
ATOM 3375 O O . LYS D 1 71 ? 23.943 -29.658 -44.192 1.00 55.52 71 LYS D O 1
ATOM 3381 N N . ALA D 1 72 ? 24.074 -31.830 -44.761 1.00 56.08 72 ALA D N 1
ATOM 3382 C CA . ALA D 1 72 ? 25.118 -31.563 -45.748 1.00 48.29 72 ALA D CA 1
ATOM 3383 C C . ALA D 1 72 ? 24.592 -30.704 -46.897 1.00 68.20 72 ALA D C 1
ATOM 3384 O O . ALA D 1 72 ? 25.254 -29.747 -47.329 1.00 62.23 72 ALA D O 1
ATOM 3386 N N . VAL D 1 73 ? 23.396 -31.028 -47.396 1.00 64.95 73 VAL D N 1
ATOM 3387 C CA . VAL D 1 73 ? 22.792 -30.235 -48.465 1.00 58.97 73 VAL D CA 1
ATOM 3388 C C . VAL D 1 73 ? 22.596 -28.795 -48.008 1.00 62.28 73 VAL D C 1
ATOM 3389 O O . VAL D 1 73 ? 22.820 -27.850 -48.775 1.00 63.40 73 VAL D O 1
ATOM 3393 N N . ILE D 1 74 ? 22.178 -28.604 -46.753 1.00 66.49 74 ILE D N 1
ATOM 3394 C CA . ILE D 1 74 ? 22.011 -27.246 -46.245 1.00 61.15 74 ILE D CA 1
ATOM 3395 C C . ILE D 1 74 ? 23.361 -26.547 -46.152 1.00 61.87 74 ILE D C 1
ATOM 3396 O O . ILE D 1 74 ? 23.464 -25.341 -46.408 1.00 50.80 74 ILE D O 1
ATOM 3401 N N . ALA D 1 75 ? 24.421 -27.285 -45.806 1.00 62.33 75 ALA D N 1
ATOM 3402 C CA . ALA D 1 75 ? 25.749 -26.683 -45.750 1.00 62.69 75 ALA D CA 1
ATOM 3403 C C . ALA D 1 75 ? 26.350 -26.460 -47.131 1.00 65.76 75 ALA D C 1
ATOM 3404 O O . ALA D 1 75 ? 27.393 -25.805 -47.238 1.00 64.89 75 ALA D O 1
ATOM 3406 N N . LYS D 1 76 ? 25.678 -26.907 -48.192 1.00 68.78 76 LYS D N 1
ATOM 3407 C CA . LYS D 1 76 ? 26.178 -26.637 -49.539 1.00 75.64 76 LYS D CA 1
ATOM 3408 C C . LYS D 1 76 ? 25.584 -25.350 -50.087 1.00 80.82 76 LYS D C 1
ATOM 3409 O O . LYS D 1 76 ? 26.302 -24.504 -50.632 1.00 86.55 76 LYS D O 1
ATOM 3415 N N . MET D 1 77 ? 24.268 -25.195 -49.948 1.00 83.53 77 MET D N 1
ATOM 3416 C CA . MET D 1 77 ? 23.596 -23.984 -50.400 1.00 81.27 77 MET D CA 1
ATOM 3417 C C . MET D 1 77 ? 24.147 -22.739 -49.710 1.00 83.22 77 MET D C 1
ATOM 3418 O O . MET D 1 77 ? 24.546 -21.779 -50.379 1.00 79.97 77 MET D O 1
ATOM 3423 N N . ALA D 1 78 ? 24.192 -22.741 -48.376 1.00 90.46 78 ALA D N 1
ATOM 3424 C CA . ALA D 1 78 ? 24.711 -21.611 -47.607 1.00 82.26 78 ALA D CA 1
ATOM 3425 C C . ALA D 1 78 ? 24.013 -20.303 -47.970 1.00 88.48 78 ALA D C 1
ATOM 3426 O O . ALA D 1 78 ? 22.903 -20.039 -47.498 1.00 86.22 78 ALA D O 1
ATOM 3428 N N . ASP D 1 79 ? 24.653 -19.481 -48.811 1.00 95.10 79 ASP D N 1
ATOM 3429 C CA . ASP D 1 79 ? 24.089 -18.178 -49.161 1.00 101.58 79 ASP D CA 1
ATOM 3430 C C . ASP D 1 79 ? 22.719 -18.302 -49.811 1.00 97.56 79 ASP D C 1
ATOM 3431 O O . ASP D 1 79 ? 21.865 -17.427 -49.625 1.00 105.10 79 ASP D O 1
ATOM 3436 N N . GLY D 1 80 ? 22.489 -19.371 -50.574 1.00 71.60 80 GLY D N 1
ATOM 3437 C CA . GLY D 1 80 ? 21.255 -19.493 -51.329 1.00 62.29 80 GLY D CA 1
ATOM 3438 C C . GLY D 1 80 ? 20.007 -19.608 -50.481 1.00 70.87 80 GLY D C 1
ATOM 3439 O O . GLY D 1 80 ? 18.900 -19.432 -51.000 1.00 71.26 80 GLY D O 1
ATOM 3440 N N . ILE D 1 81 ? 20.154 -19.899 -49.192 1.00 77.16 81 ILE D N 1
ATOM 3441 C CA . ILE D 1 81 ? 19.027 -20.024 -48.277 1.00 82.02 81 ILE D CA 1
ATOM 3442 C C . ILE D 1 81 ? 19.181 -18.979 -47.178 1.00 79.92 81 ILE D C 1
ATOM 3443 O O . ILE D 1 81 ? 20.276 -18.773 -46.654 1.00 78.01 81 ILE D O 1
ATOM 3448 N N . SER D 1 82 ? 18.074 -18.317 -46.845 1.00 71.34 82 SER D N 1
ATOM 3449 C CA . SER D 1 82 ? 18.103 -17.328 -45.787 1.00 61.06 82 SER D CA 1
ATOM 3450 C C . SER D 1 82 ? 18.464 -17.997 -44.454 1.00 66.87 82 SER D C 1
ATOM 3451 O O . SER D 1 82 ? 18.025 -19.129 -44.203 1.00 70.91 82 SER D O 1
ATOM 3454 N N . PRO D 1 83 ? 19.242 -17.340 -43.608 1.00 73.36 83 PRO D N 1
ATOM 3455 C CA . PRO D 1 83 ? 19.741 -17.996 -42.383 1.00 61.66 83 PRO D CA 1
ATOM 3456 C C . PRO D 1 83 ? 18.636 -18.541 -41.493 1.00 59.27 83 PRO D C 1
ATOM 3457 O O . PRO D 1 83 ? 18.790 -19.610 -40.886 1.00 60.98 83 PRO D O 1
ATOM 3461 N N . GLU D 1 84 ? 17.526 -17.808 -41.392 1.00 61.90 84 GLU D N 1
ATOM 3462 C CA . GLU D 1 84 ? 16.357 -18.290 -40.663 1.00 64.40 84 GLU D CA 1
ATOM 3463 C C . GLU D 1 84 ? 15.901 -19.655 -41.167 1.00 65.67 84 GLU D C 1
ATOM 3464 O O . GLU D 1 84 ? 15.648 -20.570 -40.374 1.00 58.89 84 GLU D O 1
ATOM 3470 N N . LYS D 1 85 ? 15.791 -19.812 -42.488 1.00 74.71 85 LYS D N 1
ATOM 3471 C CA . LYS D 1 85 ? 15.324 -21.078 -43.041 1.00 76.17 85 LYS D CA 1
ATOM 3472 C C . LYS D 1 85 ? 16.376 -22.167 -42.886 1.00 71.28 85 LYS D C 1
ATOM 3473 O O . LYS D 1 85 ? 16.031 -23.340 -42.677 1.00 72.05 85 LYS D O 1
ATOM 3479 N N . GLN D 1 86 ? 17.656 -21.797 -42.983 1.00 61.20 86 GLN D N 1
ATOM 3480 C CA . GLN D 1 86 ? 18.728 -22.734 -42.674 1.00 63.74 86 GLN D CA 1
ATOM 3481 C C . GLN D 1 86 ? 18.547 -23.309 -41.277 1.00 63.83 86 GLN D C 1
ATOM 3482 O O . GLN D 1 86 ? 18.603 -24.528 -41.081 1.00 52.86 86 GLN D O 1
ATOM 3488 N N . ALA D 1 87 ? 18.319 -22.437 -40.290 1.00 58.86 87 ALA D N 1
ATOM 3489 C CA . ALA D 1 87 ? 18.120 -22.899 -38.920 1.00 55.89 87 ALA D CA 1
ATOM 3490 C C . ALA D 1 87 ? 16.859 -23.746 -38.797 1.00 47.66 87 ALA D C 1
ATOM 3491 O O . ALA D 1 87 ? 16.865 -24.786 -38.126 1.00 54.38 87 ALA D O 1
ATOM 3493 N N . LYS D 1 88 ? 15.767 -23.312 -39.436 1.00 51.34 88 LYS D N 1
ATOM 3494 C CA . LYS D 1 88 ? 14.520 -24.071 -39.389 1.00 54.92 88 LYS D CA 1
ATOM 3495 C C . LYS D 1 88 ? 14.730 -25.504 -39.859 1.00 60.43 88 LYS D C 1
ATOM 3496 O O . LYS D 1 88 ? 14.293 -26.459 -39.203 1.00 51.81 88 LYS D O 1
ATOM 3502 N N . TYR D 1 89 ? 15.434 -25.681 -40.979 1.00 59.02 89 TYR D N 1
ATOM 3503 C CA . TYR D 1 89 ? 15.553 -27.027 -41.526 1.00 57.67 89 TYR D CA 1
ATOM 3504 C C . TYR D 1 89 ? 16.655 -27.829 -40.845 1.00 50.44 89 TYR D C 1
ATOM 3505 O O . TYR D 1 89 ? 16.536 -29.053 -40.742 1.00 48.86 89 TYR D O 1
ATOM 3514 N N . LEU D 1 90 ? 17.706 -27.176 -40.340 1.00 49.24 90 LEU D N 1
ATOM 3515 C CA . LEU D 1 90 ? 18.673 -27.888 -39.508 1.00 54.48 90 LEU D CA 1
ATOM 3516 C C . LEU D 1 90 ? 18.026 -28.411 -38.233 1.00 54.14 90 LEU D C 1
ATOM 3517 O O . LEU D 1 90 ? 18.334 -29.523 -37.786 1.00 47.36 90 LEU D O 1
ATOM 3522 N N . ALA D 1 91 ? 17.052 -27.679 -37.696 1.00 43.85 91 ALA D N 1
ATOM 3523 C CA . ALA D 1 91 ? 16.342 -28.163 -36.520 1.00 51.44 91 ALA D CA 1
ATOM 3524 C C . ALA D 1 91 ? 15.411 -29.304 -36.895 1.00 50.03 91 ALA D C 1
ATOM 3525 O O . ALA D 1 91 ? 15.384 -30.327 -36.210 1.00 44.55 91 ALA D O 1
ATOM 3527 N N . LYS D 1 92 ? 14.539 -29.070 -37.874 1.00 54.78 92 LYS D N 1
ATOM 3528 C CA . LYS D 1 92 ? 13.704 -30.123 -38.448 1.00 56.36 92 LYS D CA 1
ATOM 3529 C C . LYS D 1 92 ? 14.489 -31.429 -38.658 1.00 51.01 92 LYS D C 1
ATOM 3530 O O . LYS D 1 92 ? 14.026 -32.519 -38.283 1.00 41.97 92 LYS D O 1
ATOM 3536 N N . PHE D 1 93 ? 15.721 -31.330 -39.174 1.00 50.02 93 PHE D N 1
ATOM 3537 C CA . PHE D 1 93 ? 16.547 -32.519 -39.393 1.00 46.91 93 PHE D CA 1
ATOM 3538 C C . PHE D 1 93 ? 17.080 -33.094 -38.082 1.00 54.19 93 PHE D C 1
ATOM 3539 O O . PHE D 1 93 ? 17.183 -34.320 -37.928 1.00 50.07 93 PHE D O 1
ATOM 3547 N N . ASP D 1 94 ? 17.414 -32.230 -37.118 1.00 52.93 94 ASP D N 1
ATOM 3548 C CA . ASP D 1 94 ? 17.808 -32.727 -35.803 1.00 47.37 94 ASP D CA 1
ATOM 3549 C C . ASP D 1 94 ? 16.660 -33.474 -35.137 1.00 44.38 94 ASP D C 1
ATOM 3550 O O . ASP D 1 94 ? 16.876 -34.460 -34.425 1.00 42.29 94 ASP D O 1
ATOM 3555 N N . ALA D 1 95 ? 15.430 -33.014 -35.363 1.00 46.54 95 ALA D N 1
ATOM 3556 C CA . ALA D 1 95 ? 14.255 -33.701 -34.839 1.00 43.08 95 ALA D CA 1
ATOM 3557 C C . ALA D 1 95 ? 14.081 -35.059 -35.501 1.00 57.94 95 ALA D C 1
ATOM 3558 O O . ALA D 1 95 ? 13.698 -36.036 -34.843 1.00 45.99 95 ALA D O 1
ATOM 3560 N N . GLU D 1 96 ? 14.343 -35.137 -36.808 1.00 59.93 96 GLU D N 1
ATOM 3561 C CA . GLU D 1 96 ? 14.322 -36.434 -37.481 1.00 56.21 96 GLU D CA 1
ATOM 3562 C C . GLU D 1 96 ? 15.333 -37.390 -36.846 1.00 57.76 96 GLU D C 1
ATOM 3563 O O . GLU D 1 96 ? 15.018 -38.553 -36.553 1.00 41.39 96 GLU D O 1
ATOM 3569 N N . ALA D 1 97 ? 16.554 -36.902 -36.611 1.00 61.99 97 ALA D N 1
ATOM 3570 C CA . ALA D 1 97 ? 17.576 -37.729 -35.969 1.00 54.15 97 ALA D CA 1
ATOM 3571 C C . ALA D 1 97 ? 17.157 -38.148 -34.562 1.00 51.93 97 ALA D C 1
ATOM 3572 O O . ALA D 1 97 ? 17.416 -39.283 -34.138 1.00 53.41 97 ALA D O 1
ATOM 3574 N N . ALA D 1 98 ? 16.533 -37.234 -33.815 1.00 60.38 98 ALA D N 1
ATOM 3575 C CA . ALA D 1 98 ? 16.082 -37.562 -32.467 1.00 56.95 98 ALA D CA 1
ATOM 3576 C C . ALA D 1 98 ? 15.020 -38.651 -32.495 1.00 55.96 98 ALA D C 1
ATOM 3577 O O . ALA D 1 98 ? 15.043 -39.567 -31.669 1.00 58.37 98 ALA D O 1
ATOM 3579 N N . ALA D 1 99 ? 14.080 -38.568 -33.438 1.00 58.23 99 ALA D N 1
ATOM 3580 C CA . ALA D 1 99 ? 13.075 -39.619 -33.569 1.00 58.08 99 ALA D CA 1
ATOM 3581 C C . ALA D 1 99 ? 13.719 -40.955 -33.932 1.00 55.32 99 ALA D C 1
ATOM 3582 O O . ALA D 1 99 ? 13.257 -42.019 -33.494 1.00 54.85 99 ALA D O 1
ATOM 3584 N N . ALA D 1 100 ? 14.782 -40.920 -34.746 1.00 49.01 100 ALA D N 1
ATOM 3585 C CA . ALA D 1 100 ? 15.493 -42.156 -35.084 1.00 62.95 100 ALA D CA 1
ATOM 3586 C C . ALA D 1 100 ? 16.159 -42.775 -33.856 1.00 66.82 100 ALA D C 1
ATOM 3587 O O . ALA D 1 100 ? 16.031 -43.985 -33.605 1.00 49.56 100 ALA D O 1
ATOM 3589 N N . LYS D 1 101 ? 16.847 -41.955 -33.060 1.00 64.53 101 LYS D N 1
ATOM 3590 C CA . LYS D 1 101 ? 17.429 -42.480 -31.829 1.00 58.16 101 LYS D CA 1
ATOM 3591 C C . LYS D 1 101 ? 16.341 -42.947 -30.866 1.00 57.71 101 LYS D C 1
ATOM 3592 O O . LYS D 1 101 ? 16.547 -43.885 -30.092 1.00 52.01 101 LYS D O 1
ATOM 3598 N N . GLU D 1 102 ? 15.174 -42.307 -30.914 1.00 64.43 102 GLU D N 1
ATOM 3599 C CA . GLU D 1 102 ? 14.024 -42.706 -30.106 1.00 66.44 102 GLU D CA 1
ATOM 3600 C C . GLU D 1 102 ? 13.584 -44.126 -30.464 1.00 68.29 102 GLU D C 1
ATOM 3601 O O . GLU D 1 102 ? 13.308 -44.959 -29.580 1.00 48.57 102 GLU D O 1
ATOM 3607 N N . GLY D 1 103 ? 13.535 -44.415 -31.766 1.00 67.15 103 GLY D N 1
ATOM 3608 C CA . GLY D 1 103 ? 13.204 -45.754 -32.219 1.00 51.89 103 GLY D CA 1
ATOM 3609 C C . GLY D 1 103 ? 14.250 -46.784 -31.836 1.00 46.17 103 GLY D C 1
ATOM 3610 O O . GLY D 1 103 ? 13.903 -47.885 -31.412 1.00 50.49 103 GLY D O 1
ATOM 3611 N N . LEU D 1 104 ? 15.537 -46.417 -31.934 1.00 47.71 104 LEU D N 1
ATOM 3612 C CA . LEU D 1 104 ? 16.555 -47.372 -31.491 1.00 57.62 104 LEU D CA 1
ATOM 3613 C C . LEU D 1 104 ? 16.434 -47.639 -30.000 1.00 58.31 104 LEU D C 1
ATOM 3614 O O . LEU D 1 104 ? 16.677 -48.760 -29.541 1.00 59.64 104 LEU D O 1
ATOM 3619 N N . ALA D 1 105 ? 16.104 -46.609 -29.221 1.00 72.18 105 ALA D N 1
ATOM 3620 C CA . ALA D 1 105 ? 15.981 -46.794 -27.782 1.00 64.59 105 ALA D CA 1
ATOM 3621 C C . ALA D 1 105 ? 14.846 -47.756 -27.422 1.00 68.04 105 ALA D C 1
ATOM 3622 O O . ALA D 1 105 ? 15.058 -48.693 -26.635 1.00 62.27 105 ALA D O 1
ATOM 3624 N N . GLU D 1 106 ? 13.650 -47.581 -28.002 1.00 56.72 106 GLU D N 1
ATOM 3625 C CA . GLU D 1 106 ? 12.591 -48.532 -27.650 1.00 59.18 106 GLU D CA 1
ATOM 3626 C C . GLU D 1 106 ? 12.914 -49.925 -28.214 1.00 64.09 106 GLU D C 1
ATOM 3627 O O . GLU D 1 106 ? 12.519 -50.944 -27.637 1.00 68.00 106 GLU D O 1
ATOM 3633 N N . ALA D 1 107 ? 13.596 -49.987 -29.368 1.00 59.10 107 ALA D N 1
ATOM 3634 C CA . ALA D 1 107 ? 14.041 -51.282 -29.879 1.00 56.26 107 ALA D CA 1
ATOM 3635 C C . ALA D 1 107 ? 14.965 -51.976 -28.880 1.00 56.97 107 ALA D C 1
ATOM 3636 O O . ALA D 1 107 ? 14.861 -53.189 -28.660 1.00 49.09 107 ALA D O 1
ATOM 3638 N N . GLU D 1 108 ? 15.883 -51.218 -28.270 1.00 58.77 108 GLU D N 1
ATOM 3639 C CA . GLU D 1 108 ? 16.766 -51.773 -27.247 1.00 56.33 108 GLU D CA 1
ATOM 3640 C C . GLU D 1 108 ? 15.973 -52.250 -26.036 1.00 56.48 108 GLU D C 1
ATOM 3641 O O . GLU D 1 108 ? 16.275 -53.300 -25.449 1.00 56.65 108 GLU D O 1
ATOM 3647 N N . LYS D 1 109 ? 14.945 -51.491 -25.656 1.00 62.38 109 LYS D N 1
ATOM 3648 C CA . LYS D 1 109 ? 14.084 -51.902 -24.550 1.00 58.10 109 LYS D CA 1
ATOM 3649 C C . LYS D 1 109 ? 13.356 -53.204 -24.874 1.00 59.77 109 LYS D C 1
ATOM 3650 O O . LYS D 1 109 ? 13.320 -54.129 -24.050 1.00 60.50 109 LYS D O 1
ATOM 3656 N N . ILE D 1 110 ? 12.819 -53.309 -26.090 1.00 65.41 110 ILE D N 1
ATOM 3657 C CA . ILE D 1 110 ? 12.153 -54.540 -26.508 1.00 59.51 110 ILE D CA 1
ATOM 3658 C C . ILE D 1 110 ? 13.128 -55.707 -26.448 1.00 60.79 110 ILE D C 1
ATOM 3659 O O . ILE D 1 110 ? 12.789 -56.797 -25.968 1.00 59.02 110 ILE D O 1
ATOM 3664 N N . LEU D 1 111 ? 14.368 -55.495 -26.904 1.00 60.54 111 LEU D N 1
ATOM 3665 C CA . LEU D 1 111 ? 15.329 -56.596 -26.937 1.00 55.61 111 LEU D CA 1
ATOM 3666 C C . LEU D 1 111 ? 15.732 -57.055 -25.539 1.00 62.94 111 LEU D C 1
ATOM 3667 O O . LEU D 1 111 ? 15.857 -58.259 -25.292 1.00 60.36 111 LEU D O 1
ATOM 3672 N N . LYS D 1 112 ? 15.939 -56.113 -24.613 1.00 73.75 112 LYS D N 1
ATOM 3673 C CA . LYS D 1 112 ? 16.328 -56.476 -23.252 1.00 72.50 112 LYS D CA 1
ATOM 3674 C C . LYS D 1 112 ? 15.201 -57.192 -22.517 1.00 72.74 112 LYS D C 1
ATOM 3675 O O . LYS D 1 112 ? 15.449 -58.174 -21.802 1.00 72.14 112 LYS D O 1
ATOM 3681 N N . GLU D 1 113 ? 13.957 -56.735 -22.692 1.00 70.21 113 GLU D N 1
ATOM 3682 C CA . GLU D 1 113 ? 12.847 -57.498 -22.134 1.00 63.29 113 GLU D CA 1
ATOM 3683 C C . GLU D 1 113 ? 12.715 -58.868 -22.788 1.00 65.45 113 GLU D C 1
ATOM 3684 O O . GLU D 1 113 ? 12.284 -59.821 -22.129 1.00 57.91 113 GLU D O 1
ATOM 3690 N N . LEU D 1 114 ? 13.084 -58.998 -24.064 1.00 73.72 114 LEU D N 1
ATOM 3691 C CA . LEU D 1 114 ? 13.073 -60.323 -24.678 1.00 63.34 114 LEU D CA 1
ATOM 3692 C C . LEU D 1 114 ? 14.186 -61.215 -24.134 1.00 57.53 114 LEU D C 1
ATOM 3693 O O . LEU D 1 114 ? 14.010 -62.435 -24.042 1.00 55.96 114 LEU D O 1
ATOM 3698 N N . LEU D 1 115 ? 15.328 -60.630 -23.769 1.00 62.25 115 LEU D N 1
ATOM 3699 C CA . LEU D 1 115 ? 16.448 -61.415 -23.255 1.00 67.99 115 LEU D CA 1
ATOM 3700 C C . LEU D 1 115 ? 16.193 -61.997 -21.869 1.00 63.13 115 LEU D C 1
ATOM 3701 O O . LEU D 1 115 ? 16.847 -62.977 -21.501 1.00 65.32 115 LEU D O 1
ATOM 3706 N N . LYS D 1 116 ? 15.271 -61.427 -21.096 1.00 69.61 116 LYS D N 1
ATOM 3707 C CA . LYS D 1 116 ? 14.934 -61.974 -19.786 1.00 68.37 116 LYS D CA 1
ATOM 3708 C C . LYS D 1 116 ? 13.977 -63.156 -19.863 1.00 67.48 116 LYS D C 1
ATOM 3709 O O . LYS D 1 116 ? 13.661 -63.748 -18.826 1.00 66.70 116 LYS D O 1
ATOM 3715 N N . GLU D 1 117 ? 13.525 -63.520 -21.060 1.00 62.09 117 GLU D N 1
ATOM 3716 C CA . GLU D 1 117 ? 12.504 -64.538 -21.265 1.00 70.58 117 GLU D CA 1
ATOM 3717 C C . GLU D 1 117 ? 13.032 -65.856 -21.818 1.00 72.70 117 GLU D C 1
ATOM 3718 O O . GLU D 1 117 ? 12.737 -66.921 -21.269 1.00 79.53 117 GLU D O 1
ATOM 3724 N N . ASP D 1 118 ? 13.852 -65.798 -22.856 1.00 76.87 118 ASP D N 1
ATOM 3725 C CA . ASP D 1 118 ? 14.406 -66.941 -23.568 1.00 74.69 118 ASP D CA 1
ATOM 3726 C C . ASP D 1 118 ? 15.534 -66.396 -24.426 1.00 70.92 118 ASP D C 1
ATOM 3727 O O . ASP D 1 118 ? 15.303 -65.914 -25.543 1.00 62.88 118 ASP D O 1
ATOM 3732 N N . PRO D 1 119 ? 16.766 -66.457 -23.923 1.00 79.53 119 PRO D N 1
ATOM 3733 C CA . PRO D 1 119 ? 17.864 -65.753 -24.594 1.00 74.22 119 PRO D CA 1
ATOM 3734 C C . PRO D 1 119 ? 18.142 -66.283 -25.977 1.00 67.37 119 PRO D C 1
ATOM 3735 O O . PRO D 1 119 ? 18.508 -65.506 -26.866 1.00 70.08 119 PRO D O 1
ATOM 3739 N N . GLU D 1 120 ? 17.948 -67.580 -26.199 1.00 73.89 120 GLU D N 1
ATOM 3740 C CA . GLU D 1 120 ? 18.343 -68.146 -27.480 1.00 65.94 120 GLU D CA 1
ATOM 3741 C C . GLU D 1 120 ? 17.386 -67.702 -28.586 1.00 67.81 120 GLU D C 1
ATOM 3742 O O . GLU D 1 120 ? 17.839 -67.281 -29.660 1.00 68.60 120 GLU D O 1
ATOM 3748 N N . ALA D 1 121 ? 16.071 -67.685 -28.310 1.00 67.04 121 ALA D N 1
ATOM 3749 C CA . ALA D 1 121 ? 15.111 -67.242 -29.321 1.00 68.85 121 ALA D CA 1
ATOM 3750 C C . ALA D 1 121 ? 15.228 -65.746 -29.574 1.00 54.27 121 ALA D C 1
ATOM 3751 O O . ALA D 1 121 ? 15.178 -65.299 -30.726 1.00 63.75 121 ALA D O 1
ATOM 3753 N N . ALA D 1 122 ? 15.401 -64.958 -28.510 1.00 54.83 122 ALA D N 1
ATOM 3754 C CA . ALA D 1 122 ? 15.566 -63.521 -28.684 1.00 61.27 122 ALA D CA 1
ATOM 3755 C C . ALA D 1 122 ? 16.794 -63.215 -29.528 1.00 54.28 122 ALA D C 1
ATOM 3756 O O . ALA D 1 122 ? 16.715 -62.455 -30.498 1.00 47.02 122 ALA D O 1
ATOM 3758 N N . LYS D 1 123 ? 17.924 -63.857 -29.220 1.00 52.12 123 LYS D N 1
ATOM 3759 C CA . LYS D 1 123 ? 19.155 -63.570 -29.951 1.00 56.20 123 LYS D CA 1
ATOM 3760 C C . LYS D 1 123 ? 19.059 -64.013 -31.405 1.00 69.12 123 LYS D C 1
ATOM 3761 O O . LYS D 1 123 ? 19.413 -63.256 -32.313 1.00 50.03 123 LYS D O 1
ATOM 3767 N N . ALA D 1 124 ? 18.552 -65.225 -31.651 1.00 55.95 124 ALA D N 1
ATOM 3768 C CA . ALA D 1 124 ? 18.493 -65.725 -33.022 1.00 56.08 124 ALA D CA 1
ATOM 3769 C C . ALA D 1 124 ? 17.517 -64.916 -33.870 1.00 51.81 124 ALA D C 1
ATOM 3770 O O . ALA D 1 124 ? 17.845 -64.500 -34.992 1.00 46.93 124 ALA D O 1
ATOM 3772 N N . LEU D 1 125 ? 16.317 -64.660 -33.342 1.00 57.72 125 LEU D N 1
ATOM 3773 C CA . LEU D 1 125 ? 15.318 -63.928 -34.106 1.00 58.69 125 LEU D CA 1
ATOM 3774 C C . LEU D 1 125 ? 15.732 -62.476 -34.310 1.00 49.78 125 LEU D C 1
ATOM 3775 O O . LEU D 1 125 ? 15.524 -61.915 -35.393 1.00 49.99 125 LEU D O 1
ATOM 3780 N N . THR D 1 126 ? 16.356 -61.859 -33.301 1.00 46.10 126 THR D N 1
ATOM 3781 C CA . THR D 1 126 ? 16.801 -60.479 -33.446 1.00 46.94 126 THR D CA 1
ATOM 3782 C C . THR D 1 126 ? 17.982 -60.377 -34.403 1.00 44.61 126 THR D C 1
ATOM 3783 O O . THR D 1 126 ? 18.090 -59.404 -35.154 1.00 44.89 126 THR D O 1
ATOM 3787 N N . ALA D 1 127 ? 18.868 -61.376 -34.409 1.00 49.49 127 ALA D N 1
ATOM 3788 C CA . ALA D 1 127 ? 19.958 -61.382 -35.376 1.00 44.99 127 ALA D CA 1
ATOM 3789 C C . ALA D 1 127 ? 19.429 -61.517 -36.797 1.00 48.59 127 ALA D C 1
ATOM 3790 O O . ALA D 1 127 ? 19.896 -60.824 -37.707 1.00 41.40 127 ALA D O 1
ATOM 3792 N N . THR D 1 128 ? 18.456 -62.410 -37.009 1.00 48.26 128 THR D N 1
ATOM 3793 C CA . THR D 1 128 ? 17.839 -62.516 -38.330 1.00 46.02 128 THR D CA 1
ATOM 3794 C C . THR D 1 128 ? 17.170 -61.205 -38.737 1.00 46.67 128 THR D C 1
ATOM 3795 O O . THR D 1 128 ? 17.319 -60.744 -39.881 1.00 45.53 128 THR D O 1
ATOM 3799 N N . ALA D 1 129 ? 16.449 -60.576 -37.802 1.00 50.89 129 ALA D N 1
ATOM 3800 C CA . ALA D 1 129 ? 15.783 -59.313 -38.098 1.00 47.88 129 ALA D CA 1
ATOM 3801 C C . ALA D 1 129 ? 16.789 -58.232 -38.461 1.00 44.76 129 ALA D C 1
ATOM 3802 O O . ALA D 1 129 ? 16.598 -57.501 -39.438 1.00 46.16 129 ALA D O 1
ATOM 3804 N N . LEU D 1 130 ? 17.875 -58.128 -37.696 1.00 47.60 130 LEU D N 1
ATOM 3805 C CA . LEU D 1 130 ? 18.875 -57.101 -37.953 1.00 51.81 130 LEU D CA 1
ATOM 3806 C C . LEU D 1 130 ? 19.645 -57.369 -39.239 1.00 46.12 130 LEU D C 1
ATOM 3807 O O . LEU D 1 130 ? 20.037 -56.422 -39.921 1.00 39.89 130 LEU D O 1
ATOM 3812 N N . ALA D 1 131 ? 19.876 -58.636 -39.590 1.00 51.07 131 ALA D N 1
ATOM 3813 C CA . ALA D 1 131 ? 20.543 -58.924 -40.856 1.00 40.89 131 ALA D CA 1
ATOM 3814 C C . ALA D 1 131 ? 19.665 -58.536 -42.041 1.00 47.57 131 ALA D C 1
ATOM 3815 O O . ALA D 1 131 ? 20.138 -57.901 -42.997 1.00 39.66 131 ALA D O 1
ATOM 3817 N N . ALA D 1 132 ? 18.378 -58.892 -41.991 1.00 51.01 132 ALA D N 1
ATOM 3818 C CA . ALA D 1 132 ? 17.468 -58.468 -43.052 1.00 47.66 132 ALA D CA 1
ATOM 3819 C C . ALA D 1 132 ? 17.363 -56.946 -43.103 1.00 52.26 132 ALA D C 1
ATOM 3820 O O . ALA D 1 132 ? 17.318 -56.343 -44.190 1.00 46.27 132 ALA D O 1
ATOM 3822 N N . ALA D 1 133 ? 17.371 -56.306 -41.928 1.00 52.20 133 ALA D N 1
ATOM 3823 C CA . ALA D 1 133 ? 17.315 -54.853 -41.864 1.00 48.66 133 ALA D CA 1
ATOM 3824 C C . ALA D 1 133 ? 18.552 -54.227 -42.480 1.00 46.53 133 ALA D C 1
ATOM 3825 O O . ALA D 1 133 ? 18.452 -53.248 -43.225 1.00 47.46 133 ALA D O 1
ATOM 3827 N N . ALA D 1 134 ? 19.724 -54.787 -42.193 1.00 40.52 134 ALA D N 1
ATOM 3828 C CA . ALA D 1 134 ? 20.953 -54.278 -42.780 1.00 48.18 134 ALA D CA 1
ATOM 3829 C C . ALA D 1 134 ? 20.932 -54.404 -44.293 1.00 47.81 134 ALA D C 1
ATOM 3830 O O . ALA D 1 134 ? 21.317 -53.468 -45.004 1.00 42.97 134 ALA D O 1
ATOM 3832 N N . ALA D 1 135 ? 20.450 -55.540 -44.808 1.00 50.49 135 ALA D N 1
ATOM 3833 C CA . ALA D 1 135 ? 20.423 -55.717 -46.257 1.00 54.02 135 ALA D CA 1
ATOM 3834 C C . ALA D 1 135 ? 19.508 -54.703 -46.932 1.00 56.17 135 ALA D C 1
ATOM 3835 O O . ALA D 1 135 ? 19.901 -54.058 -47.916 1.00 52.36 135 ALA D O 1
ATOM 3837 N N . ALA D 1 136 ? 18.306 -54.501 -46.391 1.00 50.30 136 ALA D N 1
ATOM 3838 C CA . ALA D 1 136 ? 17.398 -53.551 -47.028 1.00 52.44 136 ALA D CA 1
ATOM 3839 C C . ALA D 1 136 ? 17.858 -52.107 -46.861 1.00 53.93 136 ALA D C 1
ATOM 3840 O O . ALA D 1 136 ? 17.742 -51.313 -47.800 1.00 46.83 136 ALA D O 1
ATOM 3842 N N . ILE D 1 137 ? 18.380 -51.736 -45.685 1.00 52.87 137 ILE D N 1
ATOM 3843 C CA . ILE D 1 137 ? 18.811 -50.349 -45.522 1.00 57.80 137 ILE D CA 1
ATOM 3844 C C . ILE D 1 137 ? 20.041 -50.073 -46.373 1.00 58.52 137 ILE D C 1
ATOM 3845 O O . ILE D 1 137 ? 20.202 -48.962 -46.886 1.00 50.74 137 ILE D O 1
ATOM 3850 N N . ALA D 1 138 ? 20.912 -51.068 -46.569 1.00 59.83 138 ALA D N 1
ATOM 3851 C CA . ALA D 1 138 ? 22.032 -50.886 -47.484 1.00 50.40 138 ALA D CA 1
ATOM 3852 C C . ALA D 1 138 ? 21.544 -50.704 -48.914 1.00 49.20 138 ALA D C 1
ATOM 3853 O O . ALA D 1 138 ? 22.029 -49.819 -49.632 1.00 42.71 138 ALA D O 1
ATOM 3855 N N . ALA D 1 139 ? 20.580 -51.525 -49.343 1.00 57.22 139 ALA D N 1
ATOM 3856 C CA . ALA D 1 139 ? 20.028 -51.368 -50.687 1.00 52.08 139 ALA D CA 1
ATOM 3857 C C . ALA D 1 139 ? 19.386 -49.996 -50.869 1.00 55.66 139 ALA D C 1
ATOM 3858 O O . ALA D 1 139 ? 19.537 -49.365 -51.922 1.00 41.87 139 ALA D O 1
ATOM 3860 N N . LEU D 1 140 ? 18.674 -49.515 -49.848 1.00 57.28 140 LEU D N 1
ATOM 3861 C CA . LEU D 1 140 ? 17.953 -48.252 -49.955 1.00 47.73 140 LEU D CA 1
ATOM 3862 C C . LEU D 1 140 ? 18.873 -47.042 -49.834 1.00 48.05 140 LEU D C 1
ATOM 3863 O O . LEU D 1 140 ? 18.566 -45.981 -50.388 1.00 40.64 140 LEU D O 1
ATOM 3868 N N . LEU D 1 141 ? 19.992 -47.172 -49.117 1.00 51.45 141 LEU D N 1
ATOM 3869 C CA . LEU D 1 141 ? 20.956 -46.080 -49.043 1.00 50.72 141 LEU D CA 1
ATOM 3870 C C . LEU D 1 141 ? 21.817 -46.013 -50.298 1.00 52.59 141 LEU D C 1
ATOM 3871 O O . LEU D 1 141 ? 22.172 -44.918 -50.749 1.00 47.48 141 LEU D O 1
ATOM 3876 N N . ALA D 1 142 ? 22.162 -47.170 -50.874 1.00 54.89 142 ALA D N 1
ATOM 3877 C CA . ALA D 1 142 ? 22.933 -47.178 -52.113 1.00 52.62 142 ALA D CA 1
ATOM 3878 C C . ALA D 1 142 ? 22.203 -46.472 -53.247 1.00 51.17 142 ALA D C 1
ATOM 3879 O O . ALA D 1 142 ? 22.843 -46.058 -54.220 1.00 37.33 142 ALA D O 1
ATOM 3881 N N . ALA D 1 143 ? 20.883 -46.327 -53.146 1.00 53.18 143 ALA D N 1
ATOM 3882 C CA . ALA D 1 143 ? 20.097 -45.569 -54.107 1.00 46.49 143 ALA D CA 1
ATOM 3883 C C . ALA D 1 143 ? 19.683 -44.201 -53.581 1.00 53.51 143 ALA D C 1
ATOM 3884 O O . ALA D 1 143 ? 19.080 -43.422 -54.327 1.00 44.64 143 ALA D O 1
ATOM 3886 N N . GLY D 1 144 ? 19.989 -43.891 -52.326 1.00 57.13 144 GLY D N 1
ATOM 3887 C CA . GLY D 1 144 ? 19.642 -42.596 -51.765 1.00 60.04 144 GLY D CA 1
ATOM 3888 C C . GLY D 1 144 ? 18.161 -42.403 -51.522 1.00 58.30 144 GLY D C 1
ATOM 3889 O O . GLY D 1 144 ? 17.654 -41.284 -51.670 1.00 46.35 144 GLY D O 1
ATOM 3890 N N . LEU D 1 145 ? 17.454 -43.466 -51.148 1.00 59.40 145 LEU D N 1
ATOM 3891 C CA . LEU D 1 145 ? 16.017 -43.411 -50.921 1.00 53.41 145 LEU D CA 1
ATOM 3892 C C . LEU D 1 145 ? 15.658 -43.132 -49.467 1.00 51.05 145 LEU D C 1
ATOM 3893 O O . LEU D 1 145 ? 14.492 -43.289 -49.088 1.00 45.79 145 LEU D O 1
ATOM 3898 N N . GLU D 1 146 ? 16.628 -42.722 -48.647 1.00 50.16 146 GLU D N 1
ATOM 3899 C CA . GLU D 1 146 ? 16.347 -42.346 -47.266 1.00 54.81 146 GLU D CA 1
ATOM 3900 C C . GLU D 1 146 ? 15.586 -41.032 -47.156 1.00 63.71 146 GLU D C 1
ATOM 3901 O O . GLU D 1 146 ? 15.229 -40.645 -46.039 1.00 54.80 146 GLU D O 1
ATOM 3907 N N . HIS D 1 147 ? 15.340 -40.356 -48.279 1.00 69.08 147 HIS D N 1
ATOM 3908 C CA . HIS D 1 147 ? 14.668 -39.055 -48.364 1.00 52.89 147 HIS D CA 1
ATOM 3909 C C . HIS D 1 147 ? 15.609 -37.949 -47.897 1.00 54.56 147 HIS D C 1
ATOM 3910 O O . HIS D 1 147 ? 16.704 -37.781 -48.438 1.00 48.39 147 HIS D O 1
ATOM 3917 N N . SER E 1 7 ? -3.262 -14.601 -16.488 1.00 74.77 7 SER E N 1
ATOM 3918 C CA . SER E 1 7 ? -2.314 -14.483 -15.388 1.00 63.00 7 SER E CA 1
ATOM 3919 C C . SER E 1 7 ? -1.657 -13.099 -15.363 1.00 77.21 7 SER E C 1
ATOM 3920 O O . SER E 1 7 ? -1.780 -12.320 -16.312 1.00 69.35 7 SER E O 1
ATOM 3923 N N . ALA E 1 8 ? -0.976 -12.808 -14.248 1.00 73.66 8 ALA E N 1
ATOM 3924 C CA . ALA E 1 8 ? -0.341 -11.508 -14.040 1.00 58.97 8 ALA E CA 1
ATOM 3925 C C . ALA E 1 8 ? 0.783 -11.238 -15.036 1.00 58.72 8 ALA E C 1
ATOM 3926 O O . ALA E 1 8 ? 0.990 -10.088 -15.441 1.00 58.92 8 ALA E O 1
ATOM 3928 N N . LEU E 1 9 ? 1.506 -12.279 -15.453 1.00 60.10 9 LEU E N 1
ATOM 3929 C CA . LEU E 1 9 ? 2.593 -12.085 -16.411 1.00 70.88 9 LEU E CA 1
ATOM 3930 C C . LEU E 1 9 ? 2.086 -11.537 -17.737 1.00 66.70 9 LEU E C 1
ATOM 3931 O O . LEU E 1 9 ? 2.754 -10.714 -18.372 1.00 71.26 9 LEU E O 1
ATOM 3936 N N . GLN E 1 10 ? 0.909 -11.975 -18.177 1.00 72.43 10 GLN E N 1
ATOM 3937 C CA . GLN E 1 10 ? 0.366 -11.450 -19.425 1.00 73.63 10 GLN E CA 1
ATOM 3938 C C . GLN E 1 10 ? 0.040 -9.965 -19.311 1.00 75.45 10 GLN E C 1
ATOM 3939 O O . GLN E 1 10 ? 0.328 -9.191 -20.231 1.00 75.11 10 GLN E O 1
ATOM 3945 N N . ASN E 1 11 ? -0.536 -9.550 -18.183 1.00 70.43 11 ASN E N 1
ATOM 3946 C CA . ASN E 1 11 ? -0.802 -8.135 -17.949 1.00 69.34 11 ASN E CA 1
ATOM 3947 C C . ASN E 1 11 ? 0.490 -7.320 -17.903 1.00 64.96 11 ASN E C 1
ATOM 3948 O O . ASN E 1 11 ? 0.559 -6.208 -18.444 1.00 57.36 11 ASN E O 1
ATOM 3953 N N . LEU E 1 12 ? 1.520 -7.862 -17.248 1.00 68.68 12 LEU E N 1
ATOM 3954 C CA . LEU E 1 12 ? 2.834 -7.232 -17.242 1.00 64.90 12 LEU E CA 1
ATOM 3955 C C . LEU E 1 12 ? 3.322 -7.044 -18.667 1.00 70.84 12 LEU E C 1
ATOM 3956 O O . LEU E 1 12 ? 3.841 -5.981 -19.036 1.00 70.82 12 LEU E O 1
ATOM 3961 N N . TRP E 1 13 ? 3.137 -8.081 -19.478 1.00 85.39 13 TRP E N 1
ATOM 3962 C CA . TRP E 1 13 ? 3.587 -8.075 -20.859 1.00 86.10 13 TRP E CA 1
ATOM 3963 C C . TRP E 1 13 ? 2.865 -6.995 -21.661 1.00 74.31 13 TRP E C 1
ATOM 3964 O O . TRP E 1 13 ? 3.479 -6.233 -22.422 1.00 75.36 13 TRP E O 1
ATOM 3975 N N . THR E 1 14 ? 1.542 -6.907 -21.477 1.00 65.51 14 THR E N 1
ATOM 3976 C CA . THR E 1 14 ? 0.725 -5.906 -22.167 1.00 66.76 14 THR E CA 1
ATOM 3977 C C . THR E 1 14 ? 1.139 -4.484 -21.780 1.00 60.66 14 THR E C 1
ATOM 3978 O O . THR E 1 14 ? 1.252 -3.593 -22.638 1.00 69.05 14 THR E O 1
ATOM 3982 N N . ALA E 1 15 ? 1.371 -4.252 -20.488 1.00 60.37 15 ALA E N 1
ATOM 3983 C CA . ALA E 1 15 ? 1.772 -2.920 -20.045 1.00 59.23 15 ALA E CA 1
ATOM 3984 C C . ALA E 1 15 ? 3.157 -2.551 -20.566 1.00 52.48 15 ALA E C 1
ATOM 3985 O O . ALA E 1 15 ? 3.408 -1.383 -20.893 1.00 54.46 15 ALA E O 1
ATOM 3987 N N . ALA E 1 16 ? 4.057 -3.531 -20.683 1.00 51.62 16 ALA E N 1
ATOM 3988 C CA . ALA E 1 16 ? 5.372 -3.246 -21.248 1.00 58.90 16 ALA E CA 1
ATOM 3989 C C . ALA E 1 16 ? 5.278 -2.885 -22.728 1.00 54.43 16 ALA E C 1
ATOM 3990 O O . ALA E 1 16 ? 5.943 -1.944 -23.188 1.00 57.80 16 ALA E O 1
ATOM 3992 N N . GLN E 1 17 ? 4.448 -3.610 -23.494 1.00 57.13 17 GLN E N 1
ATOM 3993 C CA . GLN E 1 17 ? 4.298 -3.246 -24.903 1.00 63.72 17 GLN E CA 1
ATOM 3994 C C . GLN E 1 17 ? 3.665 -1.866 -25.036 1.00 51.90 17 GLN E C 1
ATOM 3995 O O . GLN E 1 17 ? 4.000 -1.106 -25.956 1.00 47.25 17 GLN E O 1
ATOM 4001 N N . ALA E 1 18 ? 2.747 -1.529 -24.125 1.00 59.37 18 ALA E N 1
ATOM 4002 C CA . ALA E 1 18 ? 2.131 -0.207 -24.146 1.00 51.29 18 ALA E CA 1
ATOM 4003 C C . ALA E 1 18 ? 3.160 0.875 -23.858 1.00 55.05 18 ALA E C 1
ATOM 4004 O O . ALA E 1 18 ? 3.122 1.952 -24.464 1.00 53.52 18 ALA E O 1
ATOM 4006 N N . ALA E 1 19 ? 4.088 0.604 -22.937 1.00 57.67 19 ALA E N 1
ATOM 4007 C CA . ALA E 1 19 ? 5.170 1.551 -22.687 1.00 54.29 19 ALA E CA 1
ATOM 4008 C C . ALA E 1 19 ? 6.037 1.731 -23.929 1.00 54.70 19 ALA E C 1
ATOM 4009 O O . ALA E 1 19 ? 6.455 2.853 -24.250 1.00 51.24 19 ALA E O 1
ATOM 4011 N N . MET E 1 20 ? 6.301 0.636 -24.651 1.00 56.00 20 MET E N 1
ATOM 4012 C CA . MET E 1 20 ? 7.055 0.738 -25.902 1.00 58.40 20 MET E CA 1
ATOM 4013 C C . MET E 1 20 ? 6.344 1.655 -26.890 1.00 50.36 20 MET E C 1
ATOM 4014 O O . MET E 1 20 ? 6.948 2.573 -27.468 1.00 50.87 20 MET E O 1
ATOM 4019 N N . ALA E 1 21 ? 5.048 1.407 -27.093 1.00 47.77 21 ALA E N 1
ATOM 4020 C CA . ALA E 1 21 ? 4.280 2.195 -28.049 1.00 54.37 21 ALA E CA 1
ATOM 4021 C C . ALA E 1 21 ? 4.222 3.657 -27.636 1.00 61.61 21 ALA E C 1
ATOM 4022 O O . ALA E 1 21 ? 4.304 4.550 -28.484 1.00 56.89 21 ALA E O 1
ATOM 4024 N N . ALA E 1 22 ? 4.119 3.924 -26.333 1.00 56.91 22 ALA E N 1
ATOM 4025 C CA . ALA E 1 22 ? 4.061 5.304 -25.868 1.00 49.37 22 ALA E CA 1
ATOM 4026 C C . ALA E 1 22 ? 5.386 6.026 -26.092 1.00 53.72 22 ALA E C 1
ATOM 4027 O O . ALA E 1 22 ? 5.400 7.210 -26.455 1.00 51.86 22 ALA E O 1
ATOM 4029 N N . ALA E 1 23 ? 6.511 5.333 -25.891 1.00 49.88 23 ALA E N 1
ATOM 4030 C CA . ALA E 1 23 ? 7.805 5.945 -26.189 1.00 52.24 23 ALA E CA 1
ATOM 4031 C C . ALA E 1 23 ? 7.930 6.270 -27.673 1.00 49.84 23 ALA E C 1
ATOM 4032 O O . ALA E 1 23 ? 8.387 7.363 -28.053 1.00 49.69 23 ALA E O 1
ATOM 4034 N N . VAL E 1 24 ? 7.522 5.330 -28.530 1.00 62.58 24 VAL E N 1
ATOM 4035 C CA . VAL E 1 24 ? 7.586 5.574 -29.969 1.00 55.27 24 VAL E CA 1
ATOM 4036 C C . VAL E 1 24 ? 6.694 6.752 -30.343 1.00 46.69 24 VAL E C 1
ATOM 4037 O O . VAL E 1 24 ? 7.052 7.576 -31.193 1.00 50.48 24 VAL E O 1
ATOM 4041 N N . LYS E 1 25 ? 5.528 6.860 -29.702 1.00 56.20 25 LYS E N 1
ATOM 4042 C CA . LYS E 1 25 ? 4.612 7.956 -30.003 1.00 50.84 25 LYS E CA 1
ATOM 4043 C C . LYS E 1 25 ? 5.162 9.293 -29.526 1.00 57.30 25 LYS E C 1
ATOM 4044 O O . LYS E 1 25 ? 4.914 10.322 -30.160 1.00 54.83 25 LYS E O 1
ATOM 4050 N N . ALA E 1 26 ? 5.919 9.299 -28.427 1.00 62.95 26 ALA E N 1
ATOM 4051 C CA . ALA E 1 26 ? 6.574 10.530 -27.991 1.00 60.05 26 ALA E CA 1
ATOM 4052 C C . ALA E 1 26 ? 7.621 10.983 -29.003 1.00 58.22 26 ALA E C 1
ATOM 4053 O O . ALA E 1 26 ? 7.702 12.173 -29.343 1.00 59.29 26 ALA E O 1
ATOM 4055 N N . LYS E 1 27 ? 8.443 10.046 -29.488 1.00 60.29 27 LYS E N 1
ATOM 4056 C CA . LYS E 1 27 ? 9.395 10.400 -30.541 1.00 61.59 27 LYS E CA 1
ATOM 4057 C C . LYS E 1 27 ? 8.673 10.894 -31.792 1.00 59.02 27 LYS E C 1
ATOM 4058 O O . LYS E 1 27 ? 9.108 11.861 -32.434 1.00 54.48 27 LYS E O 1
ATOM 4064 N N . ALA E 1 28 ? 7.558 10.250 -32.143 1.00 60.39 28 ALA E N 1
ATOM 4065 C CA . ALA E 1 28 ? 6.786 10.671 -33.307 1.00 61.86 28 ALA E CA 1
ATOM 4066 C C . ALA E 1 28 ? 6.224 12.073 -33.116 1.00 62.70 28 ALA E C 1
ATOM 4067 O O . ALA E 1 28 ? 6.148 12.853 -34.069 1.00 59.06 28 ALA E O 1
ATOM 4069 N N . ALA E 1 29 ? 5.820 12.407 -31.889 1.00 65.49 29 ALA E N 1
ATOM 4070 C CA . ALA E 1 29 ? 5.316 13.747 -31.612 1.00 64.52 29 ALA E CA 1
ATOM 4071 C C . ALA E 1 29 ? 6.422 14.783 -31.734 1.00 60.27 29 ALA E C 1
ATOM 4072 O O . ALA E 1 29 ? 6.200 15.868 -32.285 1.00 58.43 29 ALA E O 1
ATOM 4074 N N . GLU E 1 30 ? 7.613 14.482 -31.206 1.00 62.77 30 GLU E N 1
ATOM 4075 C CA . GLU E 1 30 ? 8.739 15.390 -31.409 1.00 64.15 30 GLU E CA 1
ATOM 4076 C C . GLU E 1 30 ? 9.020 15.600 -32.887 1.00 64.36 30 GLU E C 1
ATOM 4077 O O . GLU E 1 30 ? 9.292 16.725 -33.321 1.00 61.32 30 GLU E O 1
ATOM 4083 N N . ILE E 1 31 ? 8.955 14.534 -33.681 1.00 60.91 31 ILE E N 1
ATOM 4084 C CA . ILE E 1 31 ? 9.236 14.702 -35.100 1.00 69.38 31 ILE E CA 1
ATOM 4085 C C . ILE E 1 31 ? 8.151 15.557 -35.744 1.00 74.58 31 ILE E C 1
ATOM 4086 O O . ILE E 1 31 ? 8.443 16.570 -36.389 1.00 82.00 31 ILE E O 1
ATOM 4091 N N . ALA E 1 32 ? 6.884 15.243 -35.457 1.00 73.29 32 ALA E N 1
ATOM 4092 C CA . ALA E 1 32 ? 5.763 15.929 -36.093 1.00 70.08 32 ALA E CA 1
ATOM 4093 C C . ALA E 1 32 ? 5.646 17.386 -35.657 1.00 80.58 32 ALA E C 1
ATOM 4094 O O . ALA E 1 32 ? 5.062 18.198 -36.383 1.00 83.65 32 ALA E O 1
ATOM 4096 N N . ALA E 1 33 ? 6.147 17.731 -34.468 1.00 79.55 33 ALA E N 1
ATOM 4097 C CA . ALA E 1 33 ? 6.126 19.122 -34.037 1.00 84.09 33 ALA E CA 1
ATOM 4098 C C . ALA E 1 33 ? 6.970 20.002 -34.945 1.00 88.20 33 ALA E C 1
ATOM 4099 O O . ALA E 1 33 ? 6.733 21.212 -35.012 1.00 80.60 33 ALA E O 1
ATOM 4101 N N . THR E 1 34 ? 7.925 19.418 -35.674 1.00 90.88 34 THR E N 1
ATOM 4102 C CA . THR E 1 34 ? 8.762 20.154 -36.616 1.00 101.87 34 THR E CA 1
ATOM 4103 C C . THR E 1 34 ? 8.266 19.967 -38.035 1.00 104.84 34 THR E C 1
ATOM 4104 O O . THR E 1 34 ? 9.035 20.084 -38.983 1.00 99.62 34 THR E O 1
ATOM 4108 N N . LYS E 1 35 ? 6.980 19.692 -38.193 1.00 100.77 35 LYS E N 1
ATOM 4109 C CA . LYS E 1 35 ? 6.379 19.288 -39.449 1.00 101.10 35 LYS E CA 1
ATOM 4110 C C . LYS E 1 35 ? 5.027 19.980 -39.567 1.00 97.64 35 LYS E C 1
ATOM 4111 O O . LYS E 1 35 ? 4.446 20.437 -38.582 1.00 85.83 35 LYS E O 1
ATOM 4117 N N . THR E 1 36 ? 4.507 20.018 -40.780 1.00 95.96 36 THR E N 1
ATOM 4118 C CA . THR E 1 36 ? 3.182 20.593 -41.040 1.00 96.83 36 THR E CA 1
ATOM 4119 C C . THR E 1 36 ? 2.111 19.561 -40.685 1.00 97.98 36 THR E C 1
ATOM 4120 O O . THR E 1 36 ? 2.437 18.395 -40.454 1.00 95.96 36 THR E O 1
ATOM 4124 N N . PRO E 1 37 ? 0.830 19.962 -40.595 1.00 94.35 37 PRO E N 1
ATOM 4125 C CA . PRO E 1 37 ? -0.225 18.986 -40.238 1.00 93.72 37 PRO E CA 1
ATOM 4126 C C . PRO E 1 37 ? -0.270 17.777 -41.171 1.00 94.98 37 PRO E C 1
ATOM 4127 O O . PRO E 1 37 ? -0.629 16.675 -40.729 1.00 81.69 37 PRO E O 1
ATOM 4131 N N . GLU E 1 38 ? 0.094 17.954 -42.453 1.00 96.87 38 GLU E N 1
ATOM 4132 C CA . GLU E 1 38 ? 0.146 16.844 -43.412 1.00 103.02 38 GLU E CA 1
ATOM 4133 C C . GLU E 1 38 ? 1.380 15.966 -43.216 1.00 95.65 38 GLU E C 1
ATOM 4134 O O . GLU E 1 38 ? 1.381 14.797 -43.604 1.00 90.01 38 GLU E O 1
ATOM 4140 N N . GLU E 1 39 ? 2.446 16.522 -42.655 1.00 110.83 39 GLU E N 1
ATOM 4141 C CA . GLU E 1 39 ? 3.661 15.765 -42.366 1.00 116.63 39 GLU E CA 1
ATOM 4142 C C . GLU E 1 39 ? 3.429 14.810 -41.192 1.00 113.83 39 GLU E C 1
ATOM 4143 O O . GLU E 1 39 ? 4.075 13.746 -41.103 1.00 106.96 39 GLU E O 1
ATOM 4149 N N . ALA E 1 40 ? 2.462 15.158 -40.318 1.00 101.47 40 ALA E N 1
ATOM 4150 C CA . ALA E 1 40 ? 2.179 14.379 -39.110 1.00 94.03 40 ALA E CA 1
ATOM 4151 C C . ALA E 1 40 ? 1.500 13.046 -39.405 1.00 88.60 40 ALA E C 1
ATOM 4152 O O . ALA E 1 40 ? 1.708 12.087 -38.649 1.00 84.88 40 ALA E O 1
ATOM 4154 N N . LYS E 1 41 ? 0.672 12.949 -40.452 1.00 88.42 41 LYS E N 1
ATOM 4155 C CA . LYS E 1 41 ? 0.147 11.626 -40.791 1.00 94.73 41 LYS E CA 1
ATOM 4156 C C . LYS E 1 41 ? 1.266 10.668 -41.163 1.00 85.36 41 LYS E C 1
ATOM 4157 O O . LYS E 1 41 ? 1.238 9.493 -40.771 1.00 88.03 41 LYS E O 1
ATOM 4163 N N . LYS E 1 42 ? 2.226 11.129 -41.961 1.00 113.45 42 LYS E N 1
ATOM 4164 C CA . LYS E 1 42 ? 3.281 10.225 -42.400 1.00 105.33 42 LYS E CA 1
ATOM 4165 C C . LYS E 1 42 ? 4.141 9.790 -41.209 1.00 103.99 42 LYS E C 1
ATOM 4166 O O . LYS E 1 42 ? 4.537 8.614 -41.096 1.00 97.11 42 LYS E O 1
ATOM 4172 N N . VAL E 1 43 ? 4.432 10.743 -40.305 1.00 92.85 43 VAL E N 1
ATOM 4173 C CA . VAL E 1 43 ? 5.182 10.389 -39.100 1.00 77.77 43 VAL E CA 1
ATOM 4174 C C . VAL E 1 43 ? 4.400 9.385 -38.238 1.00 69.01 43 VAL E C 1
ATOM 4175 O O . VAL E 1 43 ? 4.980 8.446 -37.672 1.00 64.13 43 VAL E O 1
ATOM 4179 N N . ALA E 1 44 ? 3.068 9.543 -38.139 1.00 64.96 44 ALA E N 1
ATOM 4180 C CA . ALA E 1 44 ? 2.280 8.635 -37.301 1.00 72.56 44 ALA E CA 1
ATOM 4181 C C . ALA E 1 44 ? 2.279 7.209 -37.841 1.00 76.00 44 ALA E C 1
ATOM 4182 O O . ALA E 1 44 ? 2.413 6.248 -37.063 1.00 70.92 44 ALA E O 1
ATOM 4184 N N . GLU E 1 45 ? 2.143 7.032 -39.162 1.00 75.73 45 GLU E N 1
ATOM 4185 C CA . GLU E 1 45 ? 2.147 5.655 -39.667 1.00 74.60 45 GLU E CA 1
ATOM 4186 C C . GLU E 1 45 ? 3.536 5.029 -39.586 1.00 69.63 45 GLU E C 1
ATOM 4187 O O . GLU E 1 45 ? 3.664 3.837 -39.243 1.00 70.75 45 GLU E O 1
ATOM 4193 N N . ILE E 1 46 ? 4.587 5.811 -39.866 1.00 64.61 46 ILE E N 1
ATOM 4194 C CA . ILE E 1 46 ? 5.935 5.267 -39.717 1.00 72.21 46 ILE E CA 1
ATOM 4195 C C . ILE E 1 46 ? 6.162 4.834 -38.267 1.00 63.36 46 ILE E C 1
ATOM 4196 O O . ILE E 1 46 ? 6.827 3.821 -37.997 1.00 56.48 46 ILE E O 1
ATOM 4201 N N . ALA E 1 47 ? 5.587 5.584 -37.311 1.00 59.80 47 ALA E N 1
ATOM 4202 C CA . ALA E 1 47 ? 5.704 5.249 -35.889 1.00 64.02 47 ALA E CA 1
ATOM 4203 C C . ALA E 1 47 ? 4.979 3.962 -35.533 1.00 69.82 47 ALA E C 1
ATOM 4204 O O . ALA E 1 47 ? 5.460 3.189 -34.697 1.00 53.60 47 ALA E O 1
ATOM 4206 N N . GLU E 1 48 ? 3.799 3.753 -36.112 1.00 68.63 48 GLU E N 1
ATOM 4207 C CA . GLU E 1 48 ? 3.061 2.525 -35.874 1.00 67.44 48 GLU E CA 1
ATOM 4208 C C . GLU E 1 48 ? 3.869 1.320 -36.354 1.00 70.35 48 GLU E C 1
ATOM 4209 O O . GLU E 1 48 ? 4.006 0.314 -35.647 1.00 62.02 48 GLU E O 1
ATOM 4215 N N . LYS E 1 49 ? 4.448 1.429 -37.555 1.00 72.10 49 LYS E N 1
ATOM 4216 C CA . LYS E 1 49 ? 5.269 0.336 -38.078 1.00 75.60 49 LYS E CA 1
ATOM 4217 C C . LYS E 1 49 ? 6.520 0.113 -37.230 1.00 66.29 49 LYS E C 1
ATOM 4218 O O . LYS E 1 49 ? 6.985 -1.026 -37.083 1.00 58.49 49 LYS E O 1
ATOM 4224 N N . ALA E 1 50 ? 7.081 1.189 -36.671 1.00 58.19 50 ALA E N 1
ATOM 4225 C CA . ALA E 1 50 ? 8.214 1.044 -35.766 1.00 58.64 50 ALA E CA 1
ATOM 4226 C C . ALA E 1 50 ? 7.795 0.359 -34.470 1.00 61.56 50 ALA E C 1
ATOM 4227 O O . ALA E 1 50 ? 8.551 -0.445 -33.911 1.00 53.66 50 ALA E O 1
ATOM 4229 N N . ILE E 1 51 ? 6.596 0.676 -33.969 1.00 60.41 51 ILE E N 1
ATOM 4230 C CA . ILE E 1 51 ? 6.051 -0.035 -32.812 1.00 55.24 51 ILE E CA 1
ATOM 4231 C C . ILE E 1 51 ? 5.972 -1.528 -33.095 1.00 64.88 51 ILE E C 1
ATOM 4232 O O . ILE E 1 51 ? 6.328 -2.360 -32.249 1.00 54.00 51 ILE E O 1
ATOM 4237 N N . GLU E 1 52 ? 5.497 -1.888 -34.288 1.00 53.72 52 GLU E N 1
ATOM 4238 C CA . GLU E 1 52 ? 5.418 -3.300 -34.659 1.00 59.43 52 GLU E CA 1
ATOM 4239 C C . GLU E 1 52 ? 6.807 -3.936 -34.703 1.00 52.95 52 GLU E C 1
ATOM 4240 O O . GLU E 1 52 ? 6.986 -5.093 -34.296 1.00 53.03 52 GLU E O 1
ATOM 4246 N N . ILE E 1 53 ? 7.788 -3.209 -35.249 1.00 64.40 53 ILE E N 1
ATOM 4247 C CA . ILE E 1 53 ? 9.171 -3.695 -35.243 1.00 57.41 53 ILE E CA 1
ATOM 4248 C C . ILE E 1 53 ? 9.616 -3.986 -33.818 1.00 51.24 53 ILE E C 1
ATOM 4249 O O . ILE E 1 53 ? 10.257 -5.011 -33.538 1.00 44.48 53 ILE E O 1
ATOM 4254 N N . GLY E 1 54 ? 9.305 -3.074 -32.896 1.00 50.38 54 GLY E N 1
ATOM 4255 C CA . GLY E 1 54 ? 9.635 -3.300 -31.500 1.00 44.27 54 GLY E CA 1
ATOM 4256 C C . GLY E 1 54 ? 8.959 -4.546 -30.958 1.00 38.78 54 GLY E C 1
ATOM 4257 O O . GLY E 1 54 ? 9.565 -5.325 -30.214 1.00 44.60 54 GLY E O 1
ATOM 4258 N N . LYS E 1 55 ? 7.688 -4.747 -31.317 1.00 45.21 55 LYS E N 1
ATOM 4259 C CA . LYS E 1 55 ? 6.972 -5.948 -30.892 1.00 46.39 55 LYS E CA 1
ATOM 4260 C C . LYS E 1 55 ? 7.726 -7.202 -31.323 1.00 52.77 55 LYS E C 1
ATOM 4261 O O . LYS E 1 55 ? 8.025 -8.087 -30.504 1.00 48.43 55 LYS E O 1
ATOM 4267 N N . LEU E 1 56 ? 8.081 -7.260 -32.611 1.00 59.72 56 LEU E N 1
ATOM 4268 C CA . LEU E 1 56 ? 8.779 -8.420 -33.159 1.00 48.11 56 LEU E CA 1
ATOM 4269 C C . LEU E 1 56 ? 10.131 -8.640 -32.489 1.00 41.94 56 LEU E C 1
ATOM 4270 O O . LEU E 1 56 ? 10.480 -9.775 -32.142 1.00 50.58 56 LEU E O 1
ATOM 4275 N N . ALA E 1 57 ? 10.909 -7.570 -32.302 1.00 49.47 57 ALA E N 1
ATOM 4276 C CA . ALA E 1 57 ? 12.239 -7.723 -31.719 1.00 48.81 57 ALA E CA 1
ATOM 4277 C C . ALA E 1 57 ? 12.165 -8.206 -30.276 1.00 47.10 57 ALA E C 1
ATOM 4278 O O . ALA E 1 57 ? 12.959 -9.060 -29.862 1.00 44.34 57 ALA E O 1
ATOM 4280 N N . ALA E 1 58 ? 11.206 -7.691 -29.502 1.00 49.78 58 ALA E N 1
ATOM 4281 C CA . ALA E 1 58 ? 11.060 -8.137 -28.120 1.00 48.52 58 ALA E CA 1
ATOM 4282 C C . ALA E 1 58 ? 10.690 -9.614 -28.055 1.00 44.46 58 ALA E C 1
ATOM 4283 O O . ALA E 1 58 ? 11.306 -10.395 -27.309 1.00 42.93 58 ALA E O 1
ATOM 4285 N N . ASP E 1 59 ? 9.670 -10.015 -28.825 1.00 53.33 59 ASP E N 1
ATOM 4286 C CA . ASP E 1 59 ? 9.269 -11.421 -28.813 1.00 51.09 59 ASP E CA 1
ATOM 4287 C C . ASP E 1 59 ? 10.409 -12.329 -29.258 1.00 47.80 59 ASP E C 1
ATOM 4288 O O . ASP E 1 59 ? 10.627 -13.400 -28.675 1.00 47.51 59 ASP E O 1
ATOM 4293 N N . ALA E 1 60 ? 11.161 -11.907 -30.278 1.00 49.55 60 ALA E N 1
ATOM 4294 C CA . ALA E 1 60 ? 12.257 -12.727 -30.778 1.00 54.72 60 ALA E CA 1
ATOM 4295 C C . ALA E 1 60 ? 13.368 -12.860 -29.746 1.00 45.92 60 ALA E C 1
ATOM 4296 O O . ALA E 1 60 ? 13.919 -13.953 -29.561 1.00 45.22 60 ALA E O 1
ATOM 4298 N N . ALA E 1 61 ? 13.700 -11.760 -29.085 1.00 44.79 61 ALA E N 1
ATOM 4299 C CA . ALA E 1 61 ? 14.752 -11.785 -28.082 1.00 53.40 61 ALA E CA 1
ATOM 4300 C C . ALA E 1 61 ? 14.375 -12.719 -26.951 1.00 46.56 61 ALA E C 1
ATOM 4301 O O . ALA E 1 61 ? 15.210 -13.465 -26.448 1.00 39.02 61 ALA E O 1
ATOM 4303 N N . LEU E 1 62 ? 13.112 -12.686 -26.560 1.00 36.35 62 LEU E N 1
ATOM 4304 C CA . LEU E 1 62 ? 12.659 -13.536 -25.478 1.00 41.29 62 LEU E CA 1
ATOM 4305 C C . LEU E 1 62 ? 12.672 -15.005 -25.885 1.00 52.50 62 LEU E C 1
ATOM 4306 O O . LEU E 1 62 ? 13.094 -15.859 -25.109 1.00 38.77 62 LEU E O 1
ATOM 4311 N N . GLY E 1 63 ? 12.221 -15.303 -27.098 1.00 48.05 63 GLY E N 1
ATOM 4312 C CA . GLY E 1 63 ? 12.233 -16.677 -27.571 1.00 39.85 63 GLY E CA 1
ATOM 4313 C C . GLY E 1 63 ? 13.638 -17.243 -27.667 1.00 44.50 63 GLY E C 1
ATOM 4314 O O . GLY E 1 63 ? 13.891 -18.381 -27.253 1.00 39.19 63 GLY E O 1
ATOM 4315 N N . ILE E 1 64 ? 14.577 -16.447 -28.185 1.00 53.69 64 ILE E N 1
ATOM 4316 C CA . ILE E 1 64 ? 15.967 -16.887 -28.272 1.00 49.59 64 ILE E CA 1
ATOM 4317 C C . ILE E 1 64 ? 16.544 -17.119 -26.881 1.00 46.56 64 ILE E C 1
ATOM 4318 O O . ILE E 1 64 ? 17.263 -18.101 -26.648 1.00 48.10 64 ILE E O 1
ATOM 4323 N N . ALA E 1 65 ? 16.229 -16.234 -25.930 1.00 50.21 65 ALA E N 1
ATOM 4324 C CA . ALA E 1 65 ? 16.756 -16.394 -24.578 1.00 43.54 65 ALA E CA 1
ATOM 4325 C C . ALA E 1 65 ? 16.184 -17.635 -23.904 1.00 44.98 65 ALA E C 1
ATOM 4326 O O . ALA E 1 65 ? 16.913 -18.375 -23.231 1.00 36.53 65 ALA E O 1
ATOM 4328 N N . ALA E 1 66 ? 14.883 -17.884 -24.081 1.00 42.89 66 ALA E N 1
ATOM 4329 C CA . ALA E 1 66 ? 14.272 -19.080 -23.510 1.00 40.89 66 ALA E CA 1
ATOM 4330 C C . ALA E 1 66 ? 14.875 -20.344 -24.108 1.00 45.29 66 ALA E C 1
ATOM 4331 O O . ALA E 1 66 ? 15.134 -21.318 -23.389 1.00 46.71 66 ALA E O 1
ATOM 4333 N N . ALA E 1 67 ? 15.118 -20.345 -25.423 1.00 47.72 67 ALA E N 1
ATOM 4334 C CA . ALA E 1 67 ? 15.721 -21.513 -26.057 1.00 52.35 67 ALA E CA 1
ATOM 4335 C C . ALA E 1 67 ? 17.139 -21.748 -25.548 1.00 47.60 67 ALA E C 1
ATOM 4336 O O . ALA E 1 67 ? 17.527 -22.890 -25.273 1.00 52.25 67 ALA E O 1
ATOM 4338 N N . ALA E 1 68 ? 17.930 -20.678 -25.418 1.00 50.20 68 ALA E N 1
ATOM 4339 C CA . ALA E 1 68 ? 19.285 -20.823 -24.892 1.00 48.46 68 ALA E CA 1
ATOM 4340 C C . ALA E 1 68 ? 19.271 -21.344 -23.459 1.00 56.44 68 ALA E C 1
ATOM 4341 O O . ALA E 1 68 ? 20.097 -22.189 -23.086 1.00 58.33 68 ALA E O 1
ATOM 4343 N N . GLY E 1 69 ? 18.344 -20.845 -22.638 1.00 54.56 69 GLY E N 1
ATOM 4344 C CA . GLY E 1 69 ? 18.244 -21.336 -21.274 1.00 56.15 69 GLY E CA 1
ATOM 4345 C C . GLY E 1 69 ? 17.870 -22.803 -21.210 1.00 52.38 69 GLY E C 1
ATOM 4346 O O . GLY E 1 69 ? 18.450 -23.566 -20.432 1.00 51.38 69 GLY E O 1
ATOM 4347 N N . GLY E 1 70 ? 16.895 -23.220 -22.025 1.00 49.35 70 GLY E N 1
ATOM 4348 C CA . GLY E 1 70 ? 16.558 -24.634 -22.097 1.00 60.24 70 GLY E CA 1
ATOM 4349 C C . GLY E 1 70 ? 17.737 -25.482 -22.530 1.00 57.30 70 GLY E C 1
ATOM 4350 O O . GLY E 1 70 ? 17.974 -26.568 -21.986 1.00 52.65 70 GLY E O 1
ATOM 4351 N N . LYS E 1 71 ? 18.518 -24.983 -23.494 1.00 48.16 71 LYS E N 1
ATOM 4352 C CA . LYS E 1 71 ? 19.695 -25.715 -23.947 1.00 62.97 71 LYS E CA 1
ATOM 4353 C C . LYS E 1 71 ? 20.693 -25.896 -22.817 1.00 57.22 71 LYS E C 1
ATOM 4354 O O . LYS E 1 71 ? 21.212 -26.994 -22.604 1.00 57.78 71 LYS E O 1
ATOM 4360 N N . ALA E 1 72 ? 21.005 -24.810 -22.106 1.00 62.23 72 ALA E N 1
ATOM 4361 C CA . ALA E 1 72 ? 21.977 -24.899 -21.020 1.00 68.40 72 ALA E CA 1
ATOM 4362 C C . ALA E 1 72 ? 21.482 -25.821 -19.914 1.00 53.32 72 ALA E C 1
ATOM 4363 O O . ALA E 1 72 ? 22.267 -26.590 -19.338 1.00 49.69 72 ALA E O 1
ATOM 4365 N N . VAL E 1 73 ? 20.181 -25.767 -19.612 1.00 49.82 73 VAL E N 1
ATOM 4366 C CA . VAL E 1 73 ? 19.618 -26.668 -18.612 1.00 59.02 73 VAL E CA 1
ATOM 4367 C C . VAL E 1 73 ? 19.827 -28.116 -19.029 1.00 63.15 73 VAL E C 1
ATOM 4368 O O . VAL E 1 73 ? 20.233 -28.956 -18.219 1.00 57.54 73 VAL E O 1
ATOM 4372 N N . ILE E 1 74 ? 19.589 -28.426 -20.306 1.00 67.09 74 ILE E N 1
ATOM 4373 C CA . ILE E 1 74 ? 19.797 -29.795 -20.769 1.00 57.02 74 ILE E CA 1
ATOM 4374 C C . ILE E 1 74 ? 21.279 -30.153 -20.777 1.00 54.62 74 ILE E C 1
ATOM 4375 O O . ILE E 1 74 ? 21.651 -31.305 -20.519 1.00 57.28 74 ILE E O 1
ATOM 4380 N N . ALA E 1 75 ? 22.147 -29.174 -21.042 1.00 65.17 75 ALA E N 1
ATOM 4381 C CA . ALA E 1 75 ? 23.580 -29.438 -21.111 1.00 68.60 75 ALA E CA 1
ATOM 4382 C C . ALA E 1 75 ? 24.176 -29.725 -19.742 1.00 77.07 75 ALA E C 1
ATOM 4383 O O . ALA E 1 75 ? 25.158 -30.468 -19.644 1.00 76.40 75 ALA E O 1
ATOM 4385 N N . LYS E 1 76 ? 23.604 -29.169 -18.674 1.00 74.00 76 LYS E N 1
ATOM 4386 C CA . LYS E 1 76 ? 24.097 -29.539 -17.354 1.00 65.45 76 LYS E CA 1
ATOM 4387 C C . LYS E 1 76 ? 23.251 -30.619 -16.691 1.00 61.96 76 LYS E C 1
ATOM 4388 O O . LYS E 1 76 ? 23.721 -31.248 -15.736 1.00 66.67 76 LYS E O 1
ATOM 4394 N N . MET E 1 77 ? 22.015 -30.830 -17.149 1.00 63.34 77 MET E N 1
ATOM 4395 C CA . MET E 1 77 ? 21.255 -32.032 -16.810 1.00 59.13 77 MET E CA 1
ATOM 4396 C C . MET E 1 77 ? 21.809 -33.263 -17.524 1.00 63.67 77 MET E C 1
ATOM 4397 O O . MET E 1 77 ? 21.079 -34.240 -17.721 1.00 65.67 77 MET E O 1
ATOM 4402 N N . ALA E 1 78 ? 23.084 -33.225 -17.924 1.00 71.21 78 ALA E N 1
ATOM 4403 C CA . ALA E 1 78 ? 23.588 -34.147 -18.941 1.00 71.29 78 ALA E CA 1
ATOM 4404 C C . ALA E 1 78 ? 23.438 -35.606 -18.520 1.00 68.28 78 ALA E C 1
ATOM 4405 O O . ALA E 1 78 ? 22.872 -36.421 -19.259 1.00 69.88 78 ALA E O 1
ATOM 4407 N N . ASP E 1 79 ? 23.938 -35.954 -17.335 1.00 82.44 79 ASP E N 1
ATOM 4408 C CA . ASP E 1 79 ? 24.072 -37.361 -16.969 1.00 91.02 79 ASP E CA 1
ATOM 4409 C C . ASP E 1 79 ? 22.713 -38.023 -16.778 1.00 79.63 79 ASP E C 1
ATOM 4410 O O . ASP E 1 79 ? 22.471 -39.125 -17.286 1.00 74.67 79 ASP E O 1
ATOM 4415 N N . GLY E 1 80 ? 21.812 -37.367 -16.048 1.00 70.47 80 GLY E N 1
ATOM 4416 C CA . GLY E 1 80 ? 20.533 -37.969 -15.720 1.00 66.68 80 GLY E CA 1
ATOM 4417 C C . GLY E 1 80 ? 19.558 -38.070 -16.875 1.00 73.85 80 GLY E C 1
ATOM 4418 O O . GLY E 1 80 ? 18.487 -38.663 -16.703 1.00 78.15 80 GLY E O 1
ATOM 4419 N N . ILE E 1 81 ? 19.893 -37.513 -18.034 1.00 87.13 81 ILE E N 1
ATOM 4420 C CA . ILE E 1 81 ? 19.043 -37.571 -19.216 1.00 73.91 81 ILE E CA 1
ATOM 4421 C C . ILE E 1 81 ? 19.710 -38.484 -20.233 1.00 75.15 81 ILE E C 1
ATOM 4422 O O . ILE E 1 81 ? 20.916 -38.367 -20.485 1.00 66.96 81 ILE E O 1
ATOM 4427 N N . SER E 1 82 ? 18.933 -39.396 -20.809 1.00 74.03 82 SER E N 1
ATOM 4428 C CA . SER E 1 82 ? 19.449 -40.205 -21.897 1.00 71.82 82 SER E CA 1
ATOM 4429 C C . SER E 1 82 ? 19.739 -39.324 -23.098 1.00 65.67 82 SER E C 1
ATOM 4430 O O . SER E 1 82 ? 19.026 -38.334 -23.345 1.00 57.03 82 SER E O 1
ATOM 4433 N N . PRO E 1 83 ? 20.781 -39.626 -23.872 1.00 79.21 83 PRO E N 1
ATOM 4434 C CA . PRO E 1 83 ? 21.134 -38.775 -25.012 1.00 75.62 83 PRO E CA 1
ATOM 4435 C C . PRO E 1 83 ? 20.041 -38.694 -26.061 1.00 64.62 83 PRO E C 1
ATOM 4436 O O . PRO E 1 83 ? 19.967 -37.701 -26.792 1.00 65.41 83 PRO E O 1
ATOM 4440 N N . GLU E 1 84 ? 19.199 -39.722 -26.165 1.00 58.21 84 GLU E N 1
ATOM 4441 C CA . GLU E 1 84 ? 18.017 -39.636 -27.017 1.00 65.03 84 GLU E CA 1
ATOM 4442 C C . GLU E 1 84 ? 17.089 -38.510 -26.570 1.00 61.30 84 GLU E C 1
ATOM 4443 O O . GLU E 1 84 ? 16.645 -37.691 -27.387 1.00 59.17 84 GLU E O 1
ATOM 4449 N N . LYS E 1 85 ? 16.785 -38.451 -25.272 1.00 67.67 85 LYS E N 1
ATOM 4450 C CA . LYS E 1 85 ? 15.941 -37.374 -24.765 1.00 59.68 85 LYS E CA 1
ATOM 4451 C C . LYS E 1 85 ? 16.654 -36.027 -24.866 1.00 55.74 85 LYS E C 1
ATOM 4452 O O . LYS E 1 85 ? 16.033 -35.005 -25.206 1.00 50.76 85 LYS E O 1
ATOM 4458 N N . GLN E 1 86 ? 17.965 -36.017 -24.596 1.00 50.37 86 GLN E N 1
ATOM 4459 C CA . GLN E 1 86 ? 18.773 -34.817 -24.791 1.00 46.03 86 GLN E CA 1
ATOM 4460 C C . GLN E 1 86 ? 18.612 -34.275 -26.204 1.00 59.48 86 GLN E C 1
ATOM 4461 O O . GLN E 1 86 ? 18.405 -33.074 -26.401 1.00 56.97 86 GLN E O 1
ATOM 4467 N N . ALA E 1 87 ? 18.713 -35.155 -27.202 1.00 53.14 87 ALA E N 1
ATOM 4468 C CA . ALA E 1 87 ? 18.627 -34.730 -28.594 1.00 61.07 87 ALA E CA 1
ATOM 4469 C C . ALA E 1 87 ? 17.226 -34.241 -28.933 1.00 49.88 87 ALA E C 1
ATOM 4470 O O . ALA E 1 87 ? 17.062 -33.205 -29.593 1.00 47.42 87 ALA E O 1
ATOM 4472 N N . LYS E 1 88 ? 16.202 -34.987 -28.499 1.00 46.36 88 LYS E N 1
ATOM 4473 C CA . LYS E 1 88 ? 14.822 -34.546 -28.686 1.00 45.43 88 LYS E CA 1
ATOM 4474 C C . LYS E 1 88 ? 14.636 -33.103 -28.239 1.00 50.27 88 LYS E C 1
ATOM 4475 O O . LYS E 1 88 ? 14.114 -32.261 -28.986 1.00 50.23 88 LYS E O 1
ATOM 4481 N N . TYR E 1 89 ? 15.124 -32.778 -27.043 1.00 59.00 89 TYR E N 1
ATOM 4482 C CA . TYR E 1 89 ? 14.813 -31.450 -26.528 1.00 58.42 89 TYR E CA 1
ATOM 4483 C C . TYR E 1 89 ? 15.775 -30.376 -27.036 1.00 47.25 89 TYR E C 1
ATOM 4484 O O . TYR E 1 89 ? 15.354 -29.229 -27.223 1.00 39.94 89 TYR E O 1
ATOM 4493 N N . LEU E 1 90 ? 17.036 -30.718 -27.327 1.00 45.21 90 LEU E N 1
ATOM 4494 C CA . LEU E 1 90 ? 17.915 -29.751 -27.982 1.00 45.49 90 LEU E CA 1
ATOM 4495 C C . LEU E 1 90 ? 17.382 -29.366 -29.354 1.00 55.28 90 LEU E C 1
ATOM 4496 O O . LEU E 1 90 ? 17.466 -28.195 -29.754 1.00 42.58 90 LEU E O 1
ATOM 4501 N N . ALA E 1 91 ? 16.738 -30.307 -30.044 1.00 47.80 91 ALA E N 1
ATOM 4502 C CA . ALA E 1 91 ? 16.133 -29.981 -31.326 1.00 47.34 91 ALA E CA 1
ATOM 4503 C C . ALA E 1 91 ? 14.905 -29.108 -31.127 1.00 41.85 91 ALA E C 1
ATOM 4504 O O . ALA E 1 91 ? 14.739 -28.108 -31.833 1.00 49.71 91 ALA E O 1
ATOM 4506 N N . LYS E 1 92 ? 13.974 -29.552 -30.279 1.00 44.77 92 LYS E N 1
ATOM 4507 C CA . LYS E 1 92 ? 12.829 -28.721 -29.913 1.00 49.88 92 LYS E CA 1
ATOM 4508 C C . LYS E 1 92 ? 13.229 -27.262 -29.649 1.00 48.69 92 LYS E C 1
ATOM 4509 O O . LYS E 1 92 ? 12.610 -26.326 -30.181 1.00 41.68 92 LYS E O 1
ATOM 4515 N N . PHE E 1 93 ? 14.309 -27.045 -28.886 1.00 50.05 93 PHE E N 1
ATOM 4516 C CA . PHE E 1 93 ? 14.714 -25.669 -28.592 1.00 48.52 93 PHE E CA 1
ATOM 4517 C C . PHE E 1 93 ? 15.366 -24.977 -29.789 1.00 43.71 93 PHE E C 1
ATOM 4518 O O . PHE E 1 93 ? 15.203 -23.759 -29.958 1.00 45.36 93 PHE E O 1
ATOM 4526 N N . ASP E 1 94 ? 16.099 -25.714 -30.632 1.00 47.00 94 ASP E N 1
ATOM 4527 C CA . ASP E 1 94 ? 16.602 -25.101 -31.861 1.00 48.82 94 ASP E CA 1
ATOM 4528 C C . ASP E 1 94 ? 15.454 -24.639 -32.751 1.00 54.17 94 ASP E C 1
ATOM 4529 O O . ASP E 1 94 ? 15.531 -23.580 -33.390 1.00 40.15 94 ASP E O 1
ATOM 4534 N N . ALA E 1 95 ? 14.366 -25.408 -32.775 1.00 47.95 95 ALA E N 1
ATOM 4535 C CA . ALA E 1 95 ? 13.193 -25.015 -33.548 1.00 56.18 95 ALA E CA 1
ATOM 4536 C C . ALA E 1 95 ? 12.548 -23.764 -32.963 1.00 48.03 95 ALA E C 1
ATOM 4537 O O . ALA E 1 95 ? 12.100 -22.880 -33.708 1.00 50.55 95 ALA E O 1
ATOM 4539 N N . GLU E 1 96 ? 12.494 -23.672 -31.632 1.00 53.12 96 GLU E N 1
ATOM 4540 C CA . GLU E 1 96 ? 11.987 -22.452 -31.003 1.00 54.71 96 GLU E CA 1
ATOM 4541 C C . GLU E 1 96 ? 12.818 -21.234 -31.408 1.00 51.55 96 GLU E C 1
ATOM 4542 O O . GLU E 1 96 ? 12.274 -20.174 -31.760 1.00 44.19 96 GLU E O 1
ATOM 4548 N N . ALA E 1 97 ? 14.148 -21.370 -31.362 1.00 47.97 97 ALA E N 1
ATOM 4549 C CA . ALA E 1 97 ? 15.021 -20.264 -31.754 1.00 46.50 97 ALA E CA 1
ATOM 4550 C C . ALA E 1 97 ? 14.809 -19.872 -33.215 1.00 49.33 97 ALA E C 1
ATOM 4551 O O . ALA E 1 97 ? 14.804 -18.680 -33.554 1.00 49.02 97 ALA E O 1
ATOM 4553 N N . ALA E 1 98 ? 14.634 -20.859 -34.098 1.00 62.43 98 ALA E N 1
ATOM 4554 C CA . ALA E 1 98 ? 14.379 -20.552 -35.505 1.00 54.21 98 ALA E CA 1
ATOM 4555 C C . ALA E 1 98 ? 13.060 -19.801 -35.678 1.00 49.90 98 ALA E C 1
ATOM 4556 O O . ALA E 1 98 ? 12.956 -18.874 -36.500 1.00 50.45 98 ALA E O 1
ATOM 4558 N N . ALA E 1 99 ? 12.032 -20.199 -34.923 1.00 48.23 99 ALA E N 1
ATOM 4559 C CA . ALA E 1 99 ? 10.758 -19.489 -34.988 1.00 47.36 99 ALA E CA 1
ATOM 4560 C C . ALA E 1 99 ? 10.912 -18.039 -34.543 1.00 56.89 99 ALA E C 1
ATOM 4561 O O . ALA E 1 99 ? 10.293 -17.136 -35.118 1.00 48.18 99 ALA E O 1
ATOM 4563 N N . ALA E 1 100 ? 11.739 -17.794 -33.523 1.00 63.02 100 ALA E N 1
ATOM 4564 C CA . ALA E 1 100 ? 12.016 -16.412 -33.124 1.00 54.90 100 ALA E CA 1
ATOM 4565 C C . ALA E 1 100 ? 12.726 -15.656 -34.248 1.00 52.91 100 ALA E C 1
ATOM 4566 O O . ALA E 1 100 ? 12.479 -14.456 -34.480 1.00 52.97 100 ALA E O 1
ATOM 4568 N N . LYS E 1 101 ? 13.646 -16.337 -34.934 1.00 58.23 101 LYS E N 1
ATOM 4569 C CA . LYS E 1 101 ? 14.340 -15.696 -36.042 1.00 58.54 101 LYS E CA 1
ATOM 4570 C C . LYS E 1 101 ? 13.386 -15.325 -37.180 1.00 59.84 101 LYS E C 1
ATOM 4571 O O . LYS E 1 101 ? 13.648 -14.350 -37.896 1.00 52.99 101 LYS E O 1
ATOM 4577 N N . GLU E 1 102 ? 12.274 -16.064 -37.371 1.00 66.17 102 GLU E N 1
ATOM 4578 C CA . GLU E 1 102 ? 11.281 -15.562 -38.336 1.00 62.64 102 GLU E CA 1
ATOM 4579 C C . GLU E 1 102 ? 10.783 -14.178 -37.934 1.00 57.15 102 GLU E C 1
ATOM 4580 O O . GLU E 1 102 ? 10.611 -13.301 -38.788 1.00 55.86 102 GLU E O 1
ATOM 4586 N N . GLY E 1 103 ? 10.521 -13.970 -36.641 1.00 66.94 103 GLY E N 1
ATOM 4587 C CA . GLY E 1 103 ? 10.060 -12.664 -36.199 1.00 50.93 103 GLY E CA 1
ATOM 4588 C C . GLY E 1 103 ? 11.083 -11.574 -36.442 1.00 49.19 103 GLY E C 1
ATOM 4589 O O . GLY E 1 103 ? 10.735 -10.461 -36.853 1.00 53.62 103 GLY E O 1
ATOM 4590 N N . LEU E 1 104 ? 12.364 -11.889 -36.235 1.00 54.17 104 LEU E N 1
ATOM 4591 C CA . LEU E 1 104 ? 13.390 -10.897 -36.571 1.00 59.71 104 LEU E CA 1
ATOM 4592 C C . LEU E 1 104 ? 13.402 -10.587 -38.068 1.00 58.69 104 LEU E C 1
ATOM 4593 O O . LEU E 1 104 ? 13.557 -9.424 -38.472 1.00 61.28 104 LEU E O 1
ATOM 4598 N N . ALA E 1 105 ? 13.235 -11.612 -38.908 1.00 66.42 105 ALA E N 1
ATOM 4599 C CA . ALA E 1 105 ? 13.199 -11.378 -40.351 1.00 59.27 105 ALA E CA 1
ATOM 4600 C C . ALA E 1 105 ? 12.021 -10.492 -40.743 1.00 52.32 105 ALA E C 1
ATOM 4601 O O . ALA E 1 105 ? 12.154 -9.603 -41.595 1.00 59.16 105 ALA E O 1
ATOM 4603 N N . GLU E 1 106 ? 10.850 -10.738 -40.150 1.00 55.67 106 GLU E N 1
ATOM 4604 C CA . GLU E 1 106 ? 9.687 -9.900 -40.432 1.00 57.64 106 GLU E CA 1
ATOM 4605 C C . GLU E 1 106 ? 9.931 -8.457 -40.003 1.00 58.38 106 GLU E C 1
ATOM 4606 O O . GLU E 1 106 ? 9.520 -7.510 -40.696 1.00 61.17 106 GLU E O 1
ATOM 4612 N N . ALA E 1 107 ? 10.596 -8.268 -38.859 1.00 63.59 107 ALA E N 1
ATOM 4613 C CA . ALA E 1 107 ? 10.954 -6.917 -38.440 1.00 66.68 107 ALA E CA 1
ATOM 4614 C C . ALA E 1 107 ? 11.850 -6.247 -39.473 1.00 57.54 107 ALA E C 1
ATOM 4615 O O . ALA E 1 107 ? 11.679 -5.062 -39.781 1.00 51.03 107 ALA E O 1
ATOM 4617 N N . GLU E 1 108 ? 12.816 -6.993 -40.015 1.00 63.98 108 GLU E N 1
ATOM 4618 C CA . GLU E 1 108 ? 13.686 -6.430 -41.047 1.00 65.11 108 GLU E CA 1
ATOM 4619 C C . GLU E 1 108 ? 12.899 -6.078 -42.307 1.00 63.19 108 GLU E C 1
ATOM 4620 O O . GLU E 1 108 ? 13.197 -5.080 -42.977 1.00 64.84 108 GLU E O 1
ATOM 4626 N N . LYS E 1 109 ? 11.891 -6.888 -42.646 1.00 62.68 109 LYS E N 1
ATOM 4627 C CA . LYS E 1 109 ? 11.041 -6.577 -43.796 1.00 66.53 109 LYS E CA 1
ATOM 4628 C C . LYS E 1 109 ? 10.348 -5.238 -43.607 1.00 66.98 109 LYS E C 1
ATOM 4629 O O . LYS E 1 109 ? 10.386 -4.353 -44.484 1.00 65.90 109 LYS E O 1
ATOM 4635 N N . ILE E 1 110 ? 9.733 -5.067 -42.434 1.00 71.23 110 ILE E N 1
ATOM 4636 C CA . ILE E 1 110 ? 9.046 -3.818 -42.130 1.00 71.84 110 ILE E CA 1
ATOM 4637 C C . ILE E 1 110 ? 10.025 -2.654 -42.157 1.00 55.39 110 ILE E C 1
ATOM 4638 O O . ILE E 1 110 ? 9.716 -1.582 -42.686 1.00 45.46 110 ILE E O 1
ATOM 4643 N N . LEU E 1 111 ? 11.224 -2.847 -41.601 1.00 58.34 111 LEU E N 1
ATOM 4644 C CA . LEU E 1 111 ? 12.174 -1.741 -41.537 1.00 53.70 111 LEU E CA 1
ATOM 4645 C C . LEU E 1 111 ? 12.679 -1.339 -42.918 1.00 63.30 111 LEU E C 1
ATOM 4646 O O . LEU E 1 111 ? 12.873 -0.150 -43.175 1.00 58.94 111 LEU E O 1
ATOM 4651 N N . LYS E 1 112 ? 12.923 -2.295 -43.818 1.00 70.54 112 LYS E N 1
ATOM 4652 C CA . LYS E 1 112 ? 13.391 -1.886 -45.142 1.00 79.60 112 LYS E CA 1
ATOM 4653 C C . LYS E 1 112 ? 12.293 -1.157 -45.910 1.00 74.94 112 LYS E C 1
ATOM 4654 O O . LYS E 1 112 ? 12.549 -0.111 -46.530 1.00 67.27 112 LYS E O 1
ATOM 4660 N N . GLU E 1 113 ? 11.050 -1.649 -45.835 1.00 73.25 113 GLU E N 1
ATOM 4661 C CA . GLU E 1 113 ? 9.977 -0.898 -46.485 1.00 63.34 113 GLU E CA 1
ATOM 4662 C C . GLU E 1 113 ? 9.767 0.464 -45.832 1.00 71.30 113 GLU E C 1
ATOM 4663 O O . GLU E 1 113 ? 9.379 1.422 -46.510 1.00 63.33 113 GLU E O 1
ATOM 4669 N N . LEU E 1 114 ? 10.021 0.568 -44.527 1.00 82.01 114 LEU E N 1
ATOM 4670 C CA . LEU E 1 114 ? 9.895 1.841 -43.827 1.00 72.11 114 LEU E CA 1
ATOM 4671 C C . LEU E 1 114 ? 11.019 2.802 -44.206 1.00 63.15 114 LEU E C 1
ATOM 4672 O O . LEU E 1 114 ? 10.803 4.016 -44.294 1.00 66.39 114 LEU E O 1
ATOM 4677 N N . LEU E 1 115 ? 12.219 2.271 -44.437 1.00 66.92 115 LEU E N 1
ATOM 4678 C CA . LEU E 1 115 ? 13.351 3.054 -44.909 1.00 61.67 115 LEU E CA 1
ATOM 4679 C C . LEU E 1 115 ? 13.174 3.479 -46.348 1.00 75.32 115 LEU E C 1
ATOM 4680 O O . LEU E 1 115 ? 13.852 4.408 -46.797 1.00 69.68 115 LEU E O 1
ATOM 4685 N N . LYS E 1 116 ? 12.267 2.835 -47.074 1.00 82.80 116 LYS E N 1
ATOM 4686 C CA . LYS E 1 116 ? 12.126 3.209 -48.469 1.00 80.55 116 LYS E CA 1
ATOM 4687 C C . LYS E 1 116 ? 11.497 4.568 -48.710 1.00 84.24 116 LYS E C 1
ATOM 4688 O O . LYS E 1 116 ? 11.430 4.968 -49.867 1.00 89.73 116 LYS E O 1
ATOM 4694 N N . GLU E 1 117 ? 11.023 5.318 -47.730 1.00 99.82 117 GLU E N 1
ATOM 4695 C CA . GLU E 1 117 ? 10.728 6.664 -48.196 1.00 102.73 117 GLU E CA 1
ATOM 4696 C C . GLU E 1 117 ? 11.002 7.780 -47.183 1.00 87.69 117 GLU E C 1
ATOM 4697 O O . GLU E 1 117 ? 11.023 8.957 -47.575 1.00 89.95 117 GLU E O 1
ATOM 4703 N N . ASP E 1 118 ? 11.187 7.472 -45.904 1.00 95.78 118 ASP E N 1
ATOM 4704 C CA . ASP E 1 118 ? 11.590 8.563 -45.019 1.00 86.15 118 ASP E CA 1
ATOM 4705 C C . ASP E 1 118 ? 12.671 8.028 -44.090 1.00 69.75 118 ASP E C 1
ATOM 4706 O O . ASP E 1 118 ? 12.355 7.437 -43.049 1.00 69.80 118 ASP E O 1
ATOM 4711 N N . PRO E 1 119 ? 13.954 8.189 -44.441 1.00 79.59 119 PRO E N 1
ATOM 4712 C CA . PRO E 1 119 ? 14.999 7.495 -43.671 1.00 77.61 119 PRO E CA 1
ATOM 4713 C C . PRO E 1 119 ? 15.117 7.981 -42.240 1.00 68.68 119 PRO E C 1
ATOM 4714 O O . PRO E 1 119 ? 15.334 7.165 -41.339 1.00 67.76 119 PRO E O 1
ATOM 4718 N N . GLU E 1 120 ? 14.930 9.276 -41.984 1.00 82.19 120 GLU E N 1
ATOM 4719 C CA . GLU E 1 120 ? 15.135 9.768 -40.625 1.00 71.73 120 GLU E CA 1
ATOM 4720 C C . GLU E 1 120 ? 14.014 9.354 -39.688 1.00 64.04 120 GLU E C 1
ATOM 4721 O O . GLU E 1 120 ? 14.277 8.973 -38.543 1.00 58.99 120 GLU E O 1
ATOM 4727 N N . ALA E 1 121 ? 12.767 9.381 -40.156 1.00 65.25 121 ALA E N 1
ATOM 4728 C CA . ALA E 1 121 ? 11.680 8.952 -39.288 1.00 67.45 121 ALA E CA 1
ATOM 4729 C C . ALA E 1 121 ? 11.777 7.460 -39.011 1.00 57.87 121 ALA E C 1
ATOM 4730 O O . ALA E 1 121 ? 11.628 7.027 -37.863 1.00 64.27 121 ALA E O 1
ATOM 4732 N N . ALA E 1 122 ? 12.111 6.671 -40.033 1.00 56.80 122 ALA E N 1
ATOM 4733 C CA . ALA E 1 122 ? 12.282 5.237 -39.832 1.00 65.98 122 ALA E CA 1
ATOM 4734 C C . ALA E 1 122 ? 13.409 4.948 -38.848 1.00 58.03 122 ALA E C 1
ATOM 4735 O O . ALA E 1 122 ? 13.231 4.184 -37.895 1.00 59.70 122 ALA E O 1
ATOM 4737 N N . LYS E 1 123 ? 14.561 5.600 -39.028 1.00 65.05 123 LYS E N 1
ATOM 4738 C CA . LYS E 1 123 ? 15.710 5.326 -38.170 1.00 57.22 123 LYS E CA 1
ATOM 4739 C C . LYS E 1 123 ? 15.455 5.766 -36.734 1.00 52.48 123 LYS E C 1
ATOM 4740 O O . LYS E 1 123 ? 15.703 5.005 -35.792 1.00 57.86 123 LYS E O 1
ATOM 4746 N N . ALA E 1 124 ? 14.933 6.981 -36.544 1.00 59.25 124 ALA E N 1
ATOM 4747 C CA . ALA E 1 124 ? 14.715 7.488 -35.194 1.00 51.69 124 ALA E CA 1
ATOM 4748 C C . ALA E 1 124 ? 13.640 6.687 -34.472 1.00 60.74 124 ALA E C 1
ATOM 4749 O O . ALA E 1 124 ? 13.817 6.294 -33.311 1.00 47.00 124 ALA E O 1
ATOM 4751 N N . LEU E 1 125 ? 12.518 6.421 -35.148 1.00 59.86 125 LEU E N 1
ATOM 4752 C CA . LEU E 1 125 ? 11.432 5.689 -34.515 1.00 54.27 125 LEU E CA 1
ATOM 4753 C C . LEU E 1 125 ? 11.823 4.243 -34.242 1.00 57.61 125 LEU E C 1
ATOM 4754 O O . LEU E 1 125 ? 11.460 3.689 -33.200 1.00 53.95 125 LEU E O 1
ATOM 4759 N N . THR E 1 126 ? 12.587 3.618 -35.144 1.00 50.74 126 THR E N 1
ATOM 4760 C CA . THR E 1 126 ? 13.019 2.245 -34.911 1.00 56.21 126 THR E CA 1
ATOM 4761 C C . THR E 1 126 ? 14.059 2.172 -33.799 1.00 48.84 126 THR E C 1
ATOM 4762 O O . THR E 1 126 ? 14.064 1.219 -33.015 1.00 46.57 126 THR E O 1
ATOM 4766 N N . ALA E 1 127 ? 14.937 3.174 -33.697 1.00 50.59 127 ALA E N 1
ATOM 4767 C CA . ALA E 1 127 ? 15.882 3.203 -32.586 1.00 49.28 127 ALA E CA 1
ATOM 4768 C C . ALA E 1 127 ? 15.160 3.377 -31.256 1.00 50.71 127 ALA E C 1
ATOM 4769 O O . ALA E 1 127 ? 15.478 2.691 -30.276 1.00 42.32 127 ALA E O 1
ATOM 4771 N N . THR E 1 128 ? 14.179 4.283 -31.206 1.00 54.35 128 THR E N 1
ATOM 4772 C CA . THR E 1 128 ? 13.376 4.439 -29.997 1.00 47.01 128 THR E CA 1
ATOM 4773 C C . THR E 1 128 ? 12.639 3.149 -29.655 1.00 42.80 128 THR E C 1
ATOM 4774 O O . THR E 1 128 ? 12.595 2.738 -28.488 1.00 41.23 128 THR E O 1
ATOM 4778 N N . ALA E 1 129 ? 12.063 2.491 -30.666 1.00 50.66 129 ALA E N 1
ATOM 4779 C CA . ALA E 1 129 ? 11.345 1.242 -30.440 1.00 41.22 129 ALA E CA 1
ATOM 4780 C C . ALA E 1 129 ? 12.271 0.158 -29.910 1.00 49.97 129 ALA E C 1
ATOM 4781 O O . ALA E 1 129 ? 11.913 -0.571 -28.980 1.00 53.82 129 ALA E O 1
ATOM 4783 N N . LEU E 1 130 ? 13.466 0.031 -30.491 1.00 44.15 130 LEU E N 1
ATOM 4784 C CA . LEU E 1 130 ? 14.391 -1.008 -30.053 1.00 53.07 130 LEU E CA 1
ATOM 4785 C C . LEU E 1 130 ? 14.922 -0.721 -28.656 1.00 45.76 130 LEU E C 1
ATOM 4786 O O . LEU E 1 130 ? 15.128 -1.649 -27.868 1.00 40.95 130 LEU E O 1
ATOM 4791 N N . ALA E 1 131 ? 15.131 0.553 -28.317 1.00 51.42 131 ALA E N 1
ATOM 4792 C CA . ALA E 1 131 ? 15.558 0.879 -26.960 1.00 52.46 131 ALA E CA 1
ATOM 4793 C C . ALA E 1 131 ? 14.460 0.572 -25.947 1.00 43.96 131 ALA E C 1
ATOM 4794 O O . ALA E 1 131 ? 14.727 -0.011 -24.887 1.00 37.68 131 ALA E O 1
ATOM 4796 N N . ALA E 1 132 ? 13.216 0.949 -26.259 1.00 49.09 132 ALA E N 1
ATOM 4797 C CA . ALA E 1 132 ? 12.101 0.632 -25.372 1.00 52.94 132 ALA E CA 1
ATOM 4798 C C . ALA E 1 132 ? 11.911 -0.875 -25.231 1.00 57.24 132 ALA E C 1
ATOM 4799 O O . ALA E 1 132 ? 11.594 -1.369 -24.143 1.00 51.35 132 ALA E O 1
ATOM 4801 N N . ALA E 1 133 ? 12.095 -1.620 -26.324 1.00 56.03 133 ALA E N 1
ATOM 4802 C CA . ALA E 1 133 ? 11.992 -3.074 -26.265 1.00 50.32 133 ALA E CA 1
ATOM 4803 C C . ALA E 1 133 ? 13.112 -3.673 -25.425 1.00 49.54 133 ALA E C 1
ATOM 4804 O O . ALA E 1 133 ? 12.881 -4.603 -24.644 1.00 61.12 133 ALA E O 1
ATOM 4806 N N . ALA E 1 134 ? 14.334 -3.156 -25.579 1.00 49.29 134 ALA E N 1
ATOM 4807 C CA . ALA E 1 134 ? 15.452 -3.626 -24.771 1.00 57.05 134 ALA E CA 1
ATOM 4808 C C . ALA E 1 134 ? 15.190 -3.389 -23.293 1.00 61.09 134 ALA E C 1
ATOM 4809 O O . ALA E 1 134 ? 15.513 -4.238 -22.453 1.00 51.47 134 ALA E O 1
ATOM 4811 N N . ALA E 1 135 ? 14.613 -2.233 -22.952 1.00 57.05 135 ALA E N 1
ATOM 4812 C CA . ALA E 1 135 ? 14.277 -1.979 -21.555 1.00 66.69 135 ALA E CA 1
ATOM 4813 C C . ALA E 1 135 ? 13.227 -2.967 -21.061 1.00 77.57 135 ALA E C 1
ATOM 4814 O O . ALA E 1 135 ? 13.318 -3.472 -19.936 1.00 73.22 135 ALA E O 1
ATOM 4816 N N . ALA E 1 136 ? 12.226 -3.254 -21.887 1.00 83.04 136 ALA E N 1
ATOM 4817 C CA . ALA E 1 136 ? 11.184 -4.217 -21.544 1.00 62.81 136 ALA E CA 1
ATOM 4818 C C . ALA E 1 136 ? 11.731 -5.642 -21.529 1.00 61.77 136 ALA E C 1
ATOM 4819 O O . ALA E 1 136 ? 12.445 -6.040 -20.610 1.00 73.83 136 ALA E O 1
ATOM 4821 N N . ILE F 1 5 ? 40.342 -15.801 -8.394 1.00 56.86 5 ILE F N 1
ATOM 4822 C CA . ILE F 1 5 ? 41.718 -15.392 -8.647 1.00 64.96 5 ILE F CA 1
ATOM 4823 C C . ILE F 1 5 ? 41.936 -15.063 -10.122 1.00 74.63 5 ILE F C 1
ATOM 4824 O O . ILE F 1 5 ? 42.575 -14.063 -10.452 1.00 69.59 5 ILE F O 1
ATOM 4829 N N . SER F 1 6 ? 41.399 -15.909 -11.007 1.00 64.11 6 SER F N 1
ATOM 4830 C CA . SER F 1 6 ? 41.583 -15.697 -12.441 1.00 58.97 6 SER F CA 1
ATOM 4831 C C . SER F 1 6 ? 40.970 -14.376 -12.889 1.00 61.82 6 SER F C 1
ATOM 4832 O O . SER F 1 6 ? 41.527 -13.683 -13.753 1.00 59.28 6 SER F O 1
ATOM 4835 N N . SER F 1 7 ? 39.822 -14.013 -12.314 1.00 58.08 7 SER F N 1
ATOM 4836 C CA . SER F 1 7 ? 39.191 -12.741 -12.646 1.00 69.24 7 SER F CA 1
ATOM 4837 C C . SER F 1 7 ? 40.125 -11.575 -12.347 1.00 73.08 7 SER F C 1
ATOM 4838 O O . SER F 1 7 ? 40.243 -10.639 -13.146 1.00 74.28 7 SER F O 1
ATOM 4841 N N . ALA F 1 8 ? 40.782 -11.604 -11.184 1.00 58.18 8 ALA F N 1
ATOM 4842 C CA . ALA F 1 8 ? 41.658 -10.501 -10.802 1.00 58.72 8 ALA F CA 1
ATOM 4843 C C . ALA F 1 8 ? 42.856 -10.371 -11.740 1.00 61.92 8 ALA F C 1
ATOM 4844 O O . ALA F 1 8 ? 43.248 -9.257 -12.095 1.00 66.65 8 ALA F O 1
ATOM 4846 N N . LEU F 1 9 ? 43.441 -11.494 -12.170 1.00 71.93 9 LEU F N 1
ATOM 4847 C CA . LEU F 1 9 ? 44.563 -11.436 -13.112 1.00 68.42 9 LEU F CA 1
ATOM 4848 C C . LEU F 1 9 ? 44.129 -10.951 -14.493 1.00 65.02 9 LEU F C 1
ATOM 4849 O O . LEU F 1 9 ? 44.855 -10.189 -15.157 1.00 63.63 9 LEU F O 1
ATOM 4854 N N . GLN F 1 10 ? 42.956 -11.392 -14.950 1.00 66.70 10 GLN F N 1
ATOM 4855 C CA . GLN F 1 10 ? 42.461 -10.931 -16.239 1.00 67.28 10 GLN F CA 1
ATOM 4856 C C . GLN F 1 10 ? 42.179 -9.440 -16.198 1.00 72.95 10 GLN F C 1
ATOM 4857 O O . GLN F 1 10 ? 42.538 -8.694 -17.120 1.00 70.87 10 GLN F O 1
ATOM 4863 N N . ASN F 1 11 ? 41.581 -8.988 -15.093 1.00 72.46 11 ASN F N 1
ATOM 4864 C CA . ASN F 1 11 ? 41.303 -7.536 -14.925 1.00 67.23 11 ASN F CA 1
ATOM 4865 C C . ASN F 1 11 ? 42.638 -6.791 -14.837 1.00 63.68 11 ASN F C 1
ATOM 4866 O O . ASN F 1 11 ? 42.701 -5.630 -15.291 1.00 50.33 11 ASN F O 1
ATOM 4871 N N . LEU F 1 12 ? 43.663 -7.441 -14.277 1.00 65.43 12 LEU F N 1
ATOM 4872 C CA . LEU F 1 12 ? 44.994 -6.796 -14.128 1.00 53.04 12 LEU F CA 1
ATOM 4873 C C . LEU F 1 12 ? 45.551 -6.456 -15.519 1.00 57.80 12 LEU F C 1
ATOM 4874 O O . LEU F 1 12 ? 45.945 -5.288 -15.715 1.00 56.08 12 LEU F O 1
ATOM 4879 N N . TRP F 1 13 ? 45.581 -7.416 -16.450 1.00 56.63 13 TRP F N 1
ATOM 4880 C CA . TRP F 1 13 ? 46.195 -7.062 -17.757 1.00 69.51 13 TRP F CA 1
ATOM 4881 C C . TRP F 1 13 ? 45.213 -6.205 -18.558 1.00 57.35 13 TRP F C 1
ATOM 4882 O O . TRP F 1 13 ? 45.670 -5.444 -19.432 1.00 55.90 13 TRP F O 1
ATOM 4893 N N . THR F 1 14 ? 43.920 -6.284 -18.236 1.00 51.92 14 THR F N 1
ATOM 4894 C CA . THR F 1 14 ? 42.955 -5.387 -18.900 1.00 51.93 14 THR F CA 1
ATOM 4895 C C . THR F 1 14 ? 43.343 -3.967 -18.550 1.00 55.31 14 THR F C 1
ATOM 4896 O O . THR F 1 14 ? 43.319 -3.109 -19.455 1.00 53.14 14 THR F O 1
ATOM 4900 N N . ALA F 1 15 ? 43.721 -3.727 -17.290 1.00 52.49 15 ALA F N 1
ATOM 4901 C CA . ALA F 1 15 ? 44.146 -2.398 -16.865 1.00 49.22 15 ALA F CA 1
ATOM 4902 C C . ALA F 1 15 ? 45.550 -2.068 -17.363 1.00 47.86 15 ALA F C 1
ATOM 4903 O O . ALA F 1 15 ? 45.841 -0.908 -17.673 1.00 48.51 15 ALA F O 1
ATOM 4905 N N . ALA F 1 16 ? 46.429 -3.070 -17.451 1.00 51.56 16 ALA F N 1
ATOM 4906 C CA . ALA F 1 16 ? 47.779 -2.826 -17.957 1.00 53.05 16 ALA F CA 1
ATOM 4907 C C . ALA F 1 16 ? 47.761 -2.445 -19.434 1.00 50.79 16 ALA F C 1
ATOM 4908 O O . ALA F 1 16 ? 48.459 -1.512 -19.852 1.00 47.93 16 ALA F O 1
ATOM 4910 N N . GLN F 1 17 ? 46.959 -3.147 -20.236 1.00 48.09 17 GLN F N 1
ATOM 4911 C CA . GLN F 1 17 ? 46.804 -2.781 -21.638 1.00 52.16 17 GLN F CA 1
ATOM 4912 C C . GLN F 1 17 ? 46.143 -1.419 -21.773 1.00 43.33 17 GLN F C 1
ATOM 4913 O O . GLN F 1 17 ? 46.456 -0.668 -22.705 1.00 51.57 17 GLN F O 1
ATOM 4919 N N . ALA F 1 18 ? 45.235 -1.080 -20.854 1.00 55.86 18 ALA F N 1
ATOM 4920 C CA . ALA F 1 18 ? 44.634 0.248 -20.887 1.00 42.89 18 ALA F CA 1
ATOM 4921 C C . ALA F 1 18 ? 45.674 1.328 -20.604 1.00 49.82 18 ALA F C 1
ATOM 4922 O O . ALA F 1 18 ? 45.667 2.384 -21.244 1.00 46.32 18 ALA F O 1
ATOM 4924 N N . ALA F 1 19 ? 46.580 1.079 -19.655 1.00 55.75 19 ALA F N 1
ATOM 4925 C CA . ALA F 1 19 ? 47.665 2.024 -19.397 1.00 48.82 19 ALA F CA 1
ATOM 4926 C C . ALA F 1 19 ? 48.590 2.146 -20.603 1.00 46.78 19 ALA F C 1
ATOM 4927 O O . ALA F 1 19 ? 49.055 3.244 -20.93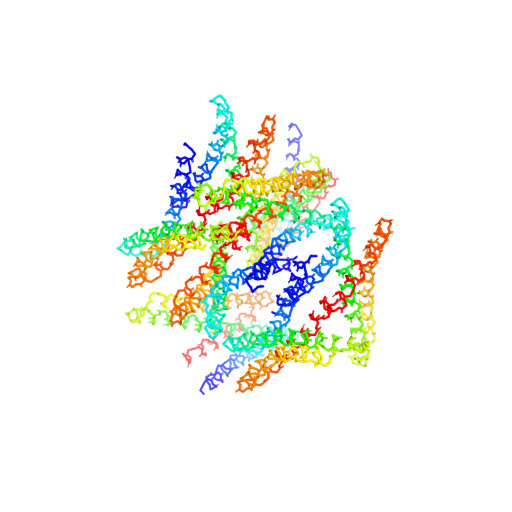6 1.00 42.60 19 ALA F O 1
ATOM 4929 N N . MET F 1 20 ? 48.860 1.022 -21.270 1.00 55.76 20 MET F N 1
ATOM 4930 C CA . MET F 1 20 ? 49.666 1.037 -22.489 1.00 51.09 20 MET F CA 1
ATOM 4931 C C . MET F 1 20 ? 49.026 1.923 -23.551 1.00 48.45 20 MET F C 1
ATOM 4932 O O . MET F 1 20 ? 49.673 2.813 -24.131 1.00 47.23 20 MET F O 1
ATOM 4937 N N . ALA F 1 21 ? 47.734 1.701 -23.801 1.00 49.91 21 ALA F N 1
ATOM 4938 C CA . ALA F 1 21 ? 47.022 2.486 -24.799 1.00 57.00 21 ALA F CA 1
ATOM 4939 C C . ALA F 1 21 ? 46.972 3.955 -24.404 1.00 56.98 21 ALA F C 1
ATOM 4940 O O . ALA F 1 21 ? 47.100 4.835 -25.259 1.00 51.53 21 ALA F O 1
ATOM 4942 N N . ALA F 1 22 ? 46.831 4.238 -23.107 1.00 56.44 22 ALA F N 1
ATOM 4943 C CA . ALA F 1 22 ? 46.769 5.624 -22.657 1.00 44.35 22 ALA F CA 1
ATOM 4944 C C . ALA F 1 22 ? 48.101 6.335 -22.861 1.00 46.41 22 ALA F C 1
ATOM 4945 O O . ALA F 1 22 ? 48.127 7.518 -23.21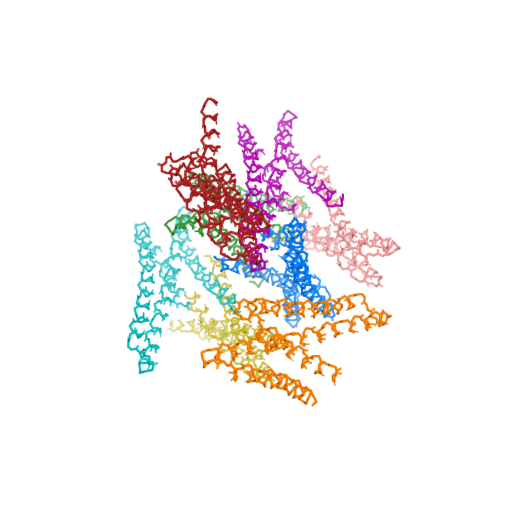7 1.00 45.68 22 ALA F O 1
ATOM 4947 N N . ALA F 1 23 ? 49.218 5.636 -22.637 1.00 54.29 23 ALA F N 1
ATOM 4948 C CA . ALA F 1 23 ? 50.523 6.225 -22.931 1.00 45.24 23 ALA F CA 1
ATOM 4949 C C . ALA F 1 23 ? 50.668 6.519 -24.421 1.00 46.81 23 ALA F C 1
ATOM 4950 O O . ALA F 1 23 ? 51.132 7.607 -24.809 1.00 47.45 23 ALA F O 1
ATOM 4952 N N . VAL F 1 24 ? 50.254 5.570 -25.269 1.00 51.65 24 VAL F N 1
ATOM 4953 C CA . VAL F 1 24 ? 50.349 5.783 -26.711 1.00 46.30 24 VAL F CA 1
ATOM 4954 C C . VAL F 1 24 ? 49.491 6.967 -27.119 1.00 51.82 24 VAL F C 1
ATOM 4955 O O . VAL F 1 24 ? 49.878 7.791 -27.951 1.00 51.73 24 VAL F O 1
ATOM 4959 N N . LYS F 1 25 ? 48.319 7.086 -26.508 1.00 56.97 25 LYS F N 1
ATOM 4960 C CA . LYS F 1 25 ? 47.408 8.163 -26.859 1.00 56.60 25 LYS F CA 1
ATOM 4961 C C . LYS F 1 25 ? 47.895 9.509 -26.346 1.00 54.55 25 LYS F C 1
ATOM 4962 O O . LYS F 1 25 ? 47.641 10.541 -26.978 1.00 52.04 25 LYS F O 1
ATOM 4968 N N . ALA F 1 26 ? 48.607 9.529 -25.226 1.00 53.14 26 ALA F N 1
ATOM 4969 C CA . ALA F 1 26 ? 49.211 10.775 -24.773 1.00 57.18 26 ALA F CA 1
ATOM 4970 C C . ALA F 1 26 ? 50.289 11.245 -25.748 1.00 53.50 26 ALA F C 1
ATOM 4971 O O . ALA F 1 26 ? 50.346 12.428 -26.121 1.00 55.04 26 ALA F O 1
ATOM 4973 N N . LYS F 1 27 ? 51.151 10.320 -26.181 1.00 62.51 27 LYS F N 1
ATOM 4974 C CA . LYS F 1 27 ? 52.139 10.684 -27.195 1.00 59.69 27 LYS F CA 1
ATOM 4975 C C . LYS F 1 27 ? 51.462 11.136 -28.484 1.00 60.19 27 LYS F C 1
ATOM 4976 O O . LYS F 1 27 ? 51.912 12.089 -29.134 1.00 51.13 27 LYS F O 1
ATOM 4982 N N . ALA F 1 28 ? 50.369 10.469 -28.863 1.00 55.32 28 ALA F N 1
ATOM 4983 C CA . ALA F 1 28 ? 49.643 10.851 -30.068 1.00 51.76 28 ALA F CA 1
ATOM 4984 C C . ALA F 1 28 ? 49.068 12.255 -29.946 1.00 67.68 28 ALA F C 1
ATOM 4985 O O . ALA F 1 28 ? 49.041 13.010 -30.923 1.00 57.62 28 ALA F O 1
ATOM 4987 N N . ALA F 1 29 ? 48.606 12.625 -28.749 1.00 67.00 29 ALA F N 1
ATOM 4988 C CA . ALA F 1 29 ? 48.092 13.976 -28.549 1.00 58.88 29 ALA F CA 1
ATOM 4989 C C . ALA F 1 29 ? 49.208 15.007 -28.650 1.00 63.70 29 ALA F C 1
ATOM 4990 O O . ALA F 1 29 ? 49.033 16.064 -29.275 1.00 51.88 29 ALA F O 1
ATOM 4992 N N . GLU F 1 30 ? 50.359 14.719 -28.035 1.00 60.57 30 GLU F N 1
ATOM 4993 C CA . GLU F 1 30 ? 51.505 15.614 -28.178 1.00 53.63 30 GLU F CA 1
ATOM 4994 C C . GLU F 1 30 ? 51.878 15.798 -29.645 1.00 58.23 30 GLU F C 1
ATOM 4995 O O . GLU F 1 30 ? 52.229 16.906 -30.069 1.00 63.63 30 GLU F O 1
ATOM 5001 N N . ILE F 1 31 ? 51.812 14.724 -30.434 1.00 67.20 31 ILE F N 1
ATOM 5002 C CA . ILE F 1 31 ? 52.135 14.836 -31.855 1.00 64.54 31 ILE F CA 1
ATOM 5003 C C . ILE F 1 31 ? 51.073 15.651 -32.586 1.00 70.48 31 ILE F C 1
ATOM 5004 O O . ILE F 1 31 ? 51.392 16.514 -33.413 1.00 77.77 31 ILE F O 1
ATOM 5009 N N . ALA F 1 32 ? 49.795 15.396 -32.291 1.00 67.89 32 ALA F N 1
ATOM 5010 C CA . ALA F 1 32 ? 48.709 16.059 -33.004 1.00 73.54 32 ALA F CA 1
ATOM 5011 C C . ALA F 1 32 ? 48.664 17.551 -32.705 1.00 77.84 32 ALA F C 1
ATOM 5012 O O . ALA F 1 32 ? 48.138 18.325 -33.514 1.00 75.82 32 ALA F O 1
ATOM 5014 N N . ALA F 1 33 ? 49.189 17.971 -31.551 1.00 81.27 33 ALA F N 1
ATOM 5015 C CA . ALA F 1 33 ? 49.207 19.395 -31.232 1.00 83.51 33 ALA F CA 1
ATOM 5016 C C . ALA F 1 33 ? 50.025 20.203 -32.234 1.00 87.35 33 ALA F C 1
ATOM 5017 O O . ALA F 1 33 ? 49.834 21.419 -32.337 1.00 88.03 33 ALA F O 1
ATOM 5019 N N . THR F 1 34 ? 50.918 19.556 -32.986 1.00 93.17 34 THR F N 1
ATOM 5020 C CA . THR F 1 34 ? 51.749 20.227 -33.978 1.00 90.87 34 THR F CA 1
ATOM 5021 C C . THR F 1 34 ? 51.239 20.006 -35.400 1.00 95.52 34 THR F C 1
ATOM 5022 O O . THR F 1 34 ? 52.026 20.058 -36.350 1.00 95.20 34 THR F O 1
ATOM 5026 N N . LYS F 1 35 ? 49.936 19.761 -35.569 1.00 97.33 35 LYS F N 1
ATOM 5027 C CA . LYS F 1 35 ? 49.386 19.392 -36.868 1.00 99.14 35 LYS F CA 1
ATOM 5028 C C . LYS F 1 35 ? 47.992 19.986 -37.072 1.00 97.52 35 LYS F C 1
ATOM 5029 O O . LYS F 1 35 ? 47.365 20.495 -36.138 1.00 82.00 35 LYS F O 1
ATOM 5035 N N . THR F 1 36 ? 47.510 19.943 -38.325 1.00 102.73 36 THR F N 1
ATOM 5036 C CA . THR F 1 36 ? 46.151 20.397 -38.600 1.00 94.04 36 THR F CA 1
ATOM 5037 C C . THR F 1 36 ? 45.182 19.282 -38.207 1.00 96.27 36 THR F C 1
ATOM 5038 O O . THR F 1 36 ? 45.599 18.140 -37.997 1.00 100.08 36 THR F O 1
ATOM 5042 N N . PRO F 1 37 ? 43.888 19.589 -38.053 1.00 98.10 37 PRO F N 1
ATOM 5043 C CA . PRO F 1 37 ? 42.945 18.531 -37.633 1.00 98.66 37 PRO F CA 1
ATOM 5044 C C . PRO F 1 37 ? 42.910 17.301 -38.538 1.00 99.88 37 PRO F C 1
ATOM 5045 O O . PRO F 1 37 ? 42.766 16.185 -38.019 1.00 96.17 37 PRO F O 1
ATOM 5049 N N . GLU F 1 38 ? 43.073 17.451 -39.858 1.00 108.57 38 GLU F N 1
ATOM 5050 C CA . GLU F 1 38 ? 43.215 16.271 -40.720 1.00 114.07 38 GLU F CA 1
ATOM 5051 C C . GLU F 1 38 ? 44.545 15.587 -40.579 1.00 110.95 38 GLU F C 1
ATOM 5052 O O . GLU F 1 38 ? 44.665 14.395 -40.880 1.00 104.12 38 GLU F O 1
ATOM 5058 N N . GLU F 1 39 ? 45.538 16.309 -40.131 1.00 106.85 39 GLU F N 1
ATOM 5059 C CA . GLU F 1 39 ? 46.767 15.643 -39.785 1.00 107.65 39 GLU F CA 1
ATOM 5060 C C . GLU F 1 39 ? 46.538 14.828 -38.512 1.00 100.18 39 GLU F C 1
ATOM 5061 O O . GLU F 1 39 ? 47.031 13.693 -38.382 1.00 97.60 39 GLU F O 1
ATOM 5067 N N . ALA F 1 40 ? 45.622 15.324 -37.661 1.00 94.35 40 ALA F N 1
ATOM 5068 C CA . ALA F 1 40 ? 45.358 14.721 -36.354 1.00 92.43 40 ALA F CA 1
ATOM 5069 C C . ALA F 1 40 ? 44.515 13.441 -36.405 1.00 85.94 40 ALA F C 1
ATOM 5070 O O . ALA F 1 40 ? 44.799 12.492 -35.658 1.00 75.76 40 ALA F O 1
ATOM 5072 N N . LYS F 1 41 ? 43.471 13.376 -37.245 1.00 90.63 41 LYS F N 1
ATOM 5073 C CA . LYS F 1 41 ? 42.708 12.121 -37.293 1.00 95.35 41 LYS F CA 1
ATOM 5074 C C . LYS F 1 41 ? 43.594 10.975 -37.817 1.00 95.37 41 LYS F C 1
ATOM 5075 O O . LYS F 1 41 ? 43.557 9.859 -37.264 1.00 85.69 41 LYS F O 1
ATOM 5081 N N . LYS F 1 42 ? 44.432 11.243 -38.842 1.00 94.78 42 LYS F N 1
ATOM 5082 C CA . LYS F 1 42 ? 45.362 10.210 -39.319 1.00 89.32 42 LYS F CA 1
ATOM 5083 C C . LYS F 1 42 ? 46.353 9.837 -38.233 1.00 70.29 42 LYS F C 1
ATOM 5084 O O . LYS F 1 42 ? 46.686 8.653 -38.073 1.00 70.41 42 LYS F O 1
ATOM 5090 N N . VAL F 1 43 ? 46.863 10.841 -37.496 1.00 80.44 43 VAL F N 1
ATOM 5091 C CA . VAL F 1 43 ? 47.794 10.517 -36.420 1.00 80.12 43 VAL F CA 1
ATOM 5092 C C . VAL F 1 43 ? 47.122 9.584 -35.410 1.00 69.90 43 VAL F C 1
ATOM 5093 O O . VAL F 1 43 ? 47.747 8.666 -34.859 1.00 68.49 43 VAL F O 1
ATOM 5097 N N . ALA F 1 44 ? 45.830 9.804 -35.151 1.00 62.61 44 ALA F N 1
ATOM 5098 C CA . ALA F 1 44 ? 45.111 8.937 -34.221 1.00 59.65 44 ALA F CA 1
ATOM 5099 C C . ALA F 1 44 ? 45.048 7.512 -34.746 1.00 70.18 44 ALA F C 1
ATOM 5100 O O . ALA F 1 44 ? 45.134 6.551 -33.964 1.00 61.70 44 ALA F O 1
ATOM 5102 N N . GLU F 1 45 ? 44.893 7.346 -36.066 1.00 64.82 45 GLU F N 1
ATOM 5103 C CA . GLU F 1 45 ? 44.822 5.970 -36.557 1.00 71.04 45 GLU F CA 1
ATOM 5104 C C . GLU F 1 45 ? 46.170 5.292 -36.356 1.00 57.51 45 GLU F C 1
ATOM 5105 O O . GLU F 1 45 ? 46.240 4.120 -35.957 1.00 54.75 45 GLU F O 1
ATOM 5111 N N . ILE F 1 46 ? 47.251 6.036 -36.616 1.00 50.58 46 ILE F N 1
ATOM 5112 C CA . ILE F 1 46 ? 48.592 5.490 -36.422 1.00 53.73 46 ILE F CA 1
ATOM 5113 C C . ILE F 1 46 ? 48.797 5.115 -34.959 1.00 56.90 46 ILE F C 1
ATOM 5114 O O . ILE F 1 46 ? 49.449 4.109 -34.647 1.00 50.95 46 ILE F O 1
ATOM 5119 N N . ALA F 1 47 ? 48.225 5.896 -34.039 1.00 54.62 47 ALA F N 1
ATOM 5120 C CA . ALA F 1 47 ? 48.325 5.552 -32.624 1.00 61.15 47 ALA F CA 1
ATOM 5121 C C . ALA F 1 47 ? 47.575 4.260 -32.320 1.00 51.59 47 ALA F C 1
ATOM 5122 O O . ALA F 1 47 ? 48.030 3.450 -31.506 1.00 42.42 47 ALA F O 1
ATOM 5124 N N . GLU F 1 48 ? 46.415 4.059 -32.953 1.00 50.45 48 GLU F N 1
ATOM 5125 C CA . GLU F 1 48 ? 45.674 2.811 -32.767 1.00 57.31 48 GLU F CA 1
ATOM 5126 C C . GLU F 1 48 ? 46.492 1.608 -33.229 1.00 61.15 48 GLU F C 1
ATOM 5127 O O . GLU F 1 48 ? 46.569 0.579 -32.539 1.00 54.35 48 GLU F O 1
ATOM 5133 N N . LYS F 1 49 ? 47.115 1.721 -34.404 1.00 49.28 49 LYS F N 1
ATOM 5134 C CA . LYS F 1 49 ? 47.923 0.613 -34.911 1.00 58.95 49 LYS F CA 1
ATOM 5135 C C . LYS F 1 49 ? 49.161 0.380 -34.050 1.00 52.37 49 LYS F C 1
ATOM 5136 O O . LYS F 1 49 ? 49.595 -0.768 -33.875 1.00 56.24 49 LYS F O 1
ATOM 5142 N N . ALA F 1 50 ? 49.726 1.447 -33.480 1.00 59.22 50 ALA F N 1
ATOM 5143 C CA . ALA F 1 50 ? 50.848 1.286 -32.560 1.00 54.14 50 ALA F CA 1
ATOM 5144 C C . ALA F 1 50 ? 50.408 0.594 -31.275 1.00 54.50 50 ALA F C 1
ATOM 5145 O O . ALA F 1 50 ? 51.152 -0.217 -30.712 1.00 50.02 50 ALA F O 1
ATOM 5147 N N . ILE F 1 51 ? 49.211 0.925 -30.783 1.00 56.20 51 ILE F N 1
ATOM 5148 C CA . ILE F 1 51 ? 48.635 0.203 -29.650 1.00 54.52 51 ILE F CA 1
ATOM 5149 C C . ILE F 1 51 ? 48.520 -1.281 -29.963 1.00 54.14 51 ILE F C 1
ATOM 5150 O O . ILE F 1 51 ? 48.830 -2.135 -29.122 1.00 46.08 51 ILE F O 1
ATOM 5155 N N . GLU F 1 52 ? 48.058 -1.614 -31.171 1.00 57.91 52 GLU F N 1
ATOM 5156 C CA . GLU F 1 52 ? 47.969 -3.026 -31.538 1.00 63.57 52 GLU F CA 1
ATOM 5157 C C . GLU F 1 52 ? 49.348 -3.679 -31.542 1.00 52.17 52 GLU F C 1
ATOM 5158 O O . GLU F 1 52 ? 49.508 -4.815 -31.072 1.00 43.40 52 GLU F O 1
ATOM 5164 N N . ILE F 1 53 ? 50.352 -2.982 -32.084 1.00 55.98 53 ILE F N 1
ATOM 5165 C CA . ILE F 1 53 ? 51.721 -3.503 -32.071 1.00 58.66 53 ILE F CA 1
ATOM 5166 C C . ILE F 1 53 ? 52.176 -3.790 -30.643 1.00 51.87 53 ILE F C 1
ATOM 5167 O O . ILE F 1 53 ? 52.747 -4.850 -30.354 1.00 44.07 53 ILE F O 1
ATOM 5172 N N . GLY F 1 54 ? 51.939 -2.841 -29.734 1.00 57.23 54 GLY F N 1
ATOM 5173 C CA . GLY F 1 54 ? 52.339 -3.034 -28.347 1.00 47.83 54 GLY F CA 1
ATOM 5174 C C . GLY F 1 54 ? 51.636 -4.211 -27.695 1.00 39.78 54 GLY F C 1
ATOM 5175 O O . GLY F 1 54 ? 52.255 -4.994 -26.967 1.00 41.90 54 GLY F O 1
ATOM 5176 N N . LYS F 1 55 ? 50.329 -4.333 -27.933 1.00 43.80 55 LYS F N 1
ATOM 5177 C CA . LYS F 1 55 ? 49.554 -5.452 -27.405 1.00 37.50 55 LYS F CA 1
ATOM 5178 C C . LYS F 1 55 ? 50.132 -6.784 -27.877 1.00 49.68 55 LYS F C 1
ATOM 5179 O O . LYS F 1 55 ? 50.357 -7.709 -27.077 1.00 48.89 55 LYS F O 1
ATOM 5185 N N . LEU F 1 56 ? 50.387 -6.890 -29.185 1.00 51.68 56 LEU F N 1
ATOM 5186 C CA . LEU F 1 56 ? 50.955 -8.109 -29.752 1.00 46.44 56 LEU F CA 1
ATOM 5187 C C . LEU F 1 56 ? 52.318 -8.418 -29.146 1.00 38.36 56 LEU F C 1
ATOM 5188 O O . LEU F 1 56 ? 52.612 -9.571 -28.807 1.00 42.09 56 LEU F O 1
ATOM 5193 N N . ALA F 1 57 ? 53.169 -7.397 -29.012 1.00 46.48 57 ALA F N 1
ATOM 5194 C CA . ALA F 1 57 ? 54.509 -7.618 -28.479 1.00 44.23 57 ALA F CA 1
ATOM 5195 C C . ALA F 1 57 ? 54.458 -8.083 -27.030 1.00 47.76 57 ALA F C 1
ATOM 5196 O O . ALA F 1 57 ? 55.235 -8.956 -26.625 1.00 45.16 57 ALA F O 1
ATOM 5198 N N . ALA F 1 58 ? 53.541 -7.522 -26.239 1.00 52.58 58 ALA F N 1
ATOM 5199 C CA . ALA F 1 58 ? 53.398 -7.951 -24.852 1.00 47.71 58 ALA F CA 1
ATOM 5200 C C . ALA F 1 58 ? 52.974 -9.413 -24.776 1.00 38.60 58 ALA F C 1
ATOM 5201 O O . ALA F 1 58 ? 53.560 -10.206 -24.023 1.00 37.07 58 ALA F O 1
ATOM 5203 N N . ASP F 1 59 ? 51.943 -9.788 -25.543 1.00 52.24 59 ASP F N 1
ATOM 5204 C CA . ASP F 1 59 ? 51.500 -11.182 -25.533 1.00 44.19 59 ASP F CA 1
ATOM 5205 C C . ASP F 1 59 ? 52.616 -12.126 -25.975 1.00 48.51 59 ASP F C 1
ATOM 5206 O O . ASP F 1 59 ? 52.811 -13.198 -25.382 1.00 40.86 59 ASP F O 1
ATOM 5211 N N . ALA F 1 60 ? 53.380 -11.731 -26.999 1.00 44.60 60 ALA F N 1
ATOM 5212 C CA . ALA F 1 60 ? 54.457 -12.584 -27.493 1.00 46.13 60 ALA F CA 1
ATOM 5213 C C . ALA F 1 60 ? 55.561 -12.740 -26.456 1.00 47.43 60 ALA F C 1
ATOM 5214 O O . ALA F 1 60 ? 56.099 -13.841 -26.275 1.00 43.08 60 ALA F O 1
ATOM 5216 N N . ALA F 1 61 ? 55.928 -11.647 -25.782 1.00 53.49 61 ALA F N 1
ATOM 5217 C CA . ALA F 1 61 ? 56.949 -11.729 -24.743 1.00 56.78 61 ALA F CA 1
ATOM 5218 C C . ALA F 1 61 ? 56.499 -12.639 -23.609 1.00 45.90 61 ALA F C 1
ATOM 5219 O O . ALA F 1 61 ? 57.288 -13.446 -23.100 1.00 34.47 61 ALA F O 1
ATOM 5221 N N . LEU F 1 62 ? 55.226 -12.539 -23.213 1.00 40.80 62 LEU F N 1
ATOM 5222 C CA . LEU F 1 62 ? 54.723 -13.414 -22.157 1.00 44.00 62 LEU F CA 1
ATOM 5223 C C . LEU F 1 62 ? 54.778 -14.878 -22.579 1.00 50.85 62 LEU F C 1
ATOM 5224 O O . LEU F 1 62 ? 55.183 -15.746 -21.791 1.00 36.06 62 LEU F O 1
ATOM 5229 N N . GLY F 1 63 ? 54.395 -15.173 -23.824 1.00 56.01 63 GLY F N 1
ATOM 5230 C CA . GLY F 1 63 ? 54.437 -16.553 -24.282 1.00 40.92 63 GLY F CA 1
ATOM 5231 C C . GLY F 1 63 ? 55.849 -17.108 -24.352 1.00 41.45 63 GLY F C 1
ATOM 5232 O O . GLY F 1 63 ? 56.103 -18.244 -23.932 1.00 40.67 63 GLY F O 1
ATOM 5233 N N . ILE F 1 64 ? 56.790 -16.309 -24.862 1.00 50.60 64 ILE F N 1
ATOM 5234 C CA . ILE F 1 64 ? 58.183 -16.747 -24.932 1.00 52.38 64 ILE F CA 1
ATOM 5235 C C . ILE F 1 64 ? 58.744 -16.980 -23.535 1.00 47.19 64 ILE F C 1
ATOM 5236 O O . ILE F 1 64 ? 59.470 -17.954 -23.296 1.00 43.41 64 ILE F O 1
ATOM 5241 N N . ALA F 1 65 ? 58.408 -16.102 -22.585 1.00 56.27 65 ALA F N 1
ATOM 5242 C CA . ALA F 1 65 ? 58.916 -16.269 -21.228 1.00 46.98 65 ALA F CA 1
ATOM 5243 C C . ALA F 1 65 ? 58.348 -17.524 -20.578 1.00 44.93 65 ALA F C 1
ATOM 5244 O O . ALA F 1 65 ? 59.075 -18.261 -19.899 1.00 36.95 65 ALA F O 1
ATOM 5246 N N . ALA F 1 66 ? 57.054 -17.791 -20.781 1.00 42.88 66 ALA F N 1
ATOM 5247 C CA . ALA F 1 66 ? 56.462 -19.007 -20.231 1.00 42.24 66 ALA F CA 1
ATOM 5248 C C . ALA F 1 66 ? 57.099 -20.257 -20.832 1.00 50.01 66 ALA F C 1
ATOM 5249 O O . ALA F 1 66 ? 57.369 -21.232 -20.118 1.00 50.54 66 ALA F O 1
ATOM 5251 N N . ALA F 1 67 ? 57.360 -20.243 -22.144 1.00 51.29 67 ALA F N 1
ATOM 5252 C CA . ALA F 1 67 ? 57.996 -21.397 -22.778 1.00 48.11 67 ALA F CA 1
ATOM 5253 C C . ALA F 1 67 ? 59.414 -21.609 -22.255 1.00 46.08 67 ALA F C 1
ATOM 5254 O O . ALA F 1 67 ? 59.827 -22.749 -21.997 1.00 51.88 67 ALA F O 1
ATOM 5256 N N . ALA F 1 68 ? 60.178 -20.523 -22.102 1.00 48.98 68 ALA F N 1
ATOM 5257 C CA . ALA F 1 68 ? 61.526 -20.635 -21.552 1.00 51.28 68 ALA F CA 1
ATOM 5258 C C . ALA F 1 68 ? 61.491 -21.176 -20.128 1.00 53.39 68 ALA F C 1
ATOM 5259 O O . ALA F 1 68 ? 62.344 -21.987 -19.738 1.00 51.01 68 ALA F O 1
ATOM 5261 N N . GLY F 1 69 ? 60.516 -20.730 -19.332 1.00 57.61 69 GLY F N 1
ATOM 5262 C CA . GLY F 1 69 ? 60.375 -21.260 -17.987 1.00 51.82 69 GLY F CA 1
ATOM 5263 C C . GLY F 1 69 ? 60.075 -22.746 -17.992 1.00 56.69 69 GLY F C 1
ATOM 5264 O O . GLY F 1 69 ? 60.608 -23.500 -17.174 1.00 54.26 69 GLY F O 1
ATOM 5265 N N . GLY F 1 70 ? 59.201 -23.181 -18.903 1.00 51.19 70 GLY F N 1
ATOM 5266 C CA . GLY F 1 70 ? 58.949 -24.607 -19.043 1.00 57.78 70 GLY F CA 1
ATOM 5267 C C . GLY F 1 70 ? 60.206 -25.387 -19.390 1.00 60.45 70 GLY F C 1
ATOM 5268 O O . GLY F 1 70 ? 60.447 -26.473 -18.849 1.00 53.44 70 GLY F O 1
ATOM 5269 N N . LYS F 1 71 ? 61.035 -24.833 -20.282 1.00 58.05 71 LYS F N 1
ATOM 5270 C CA . LYS F 1 71 ? 62.292 -25.506 -20.611 1.00 66.05 71 LYS F CA 1
ATOM 5271 C C . LYS F 1 71 ? 63.199 -25.611 -19.396 1.00 58.75 71 LYS F C 1
ATOM 5272 O O . LYS F 1 71 ? 63.829 -26.650 -19.174 1.00 57.16 71 LYS F O 1
ATOM 5278 N N . ALA F 1 72 ? 63.301 -24.535 -18.615 1.00 67.80 72 ALA F N 1
ATOM 5279 C CA . ALA F 1 72 ? 64.127 -24.584 -17.411 1.00 73.75 72 ALA F CA 1
ATOM 5280 C C . ALA F 1 72 ? 63.616 -25.643 -16.439 1.00 65.44 72 ALA F C 1
ATOM 5281 O O . ALA F 1 72 ? 64.400 -26.436 -15.896 1.00 61.14 72 ALA F O 1
ATOM 5283 N N . VAL F 1 73 ? 62.307 -25.696 -16.232 1.00 58.24 73 VAL F N 1
ATOM 5284 C CA . VAL F 1 73 ? 61.738 -26.685 -15.324 1.00 62.23 73 VAL F CA 1
ATOM 5285 C C . VAL F 1 73 ? 62.136 -28.107 -15.708 1.00 67.77 73 VAL F C 1
ATOM 5286 O O . VAL F 1 73 ? 62.556 -28.896 -14.852 1.00 61.15 73 VAL F O 1
ATOM 5290 N N . ILE F 1 74 ? 62.009 -28.438 -16.989 1.00 73.36 74 ILE F N 1
ATOM 5291 C CA . ILE F 1 74 ? 62.345 -29.780 -17.455 1.00 54.82 74 ILE F CA 1
ATOM 5292 C C . ILE F 1 74 ? 63.822 -30.074 -17.260 1.00 57.64 74 ILE F C 1
ATOM 5293 O O . ILE F 1 74 ? 64.191 -31.157 -16.811 1.00 58.76 74 ILE F O 1
ATOM 5298 N N . ALA F 1 75 ? 64.669 -29.110 -17.588 1.00 64.82 75 ALA F N 1
ATOM 5299 C CA . ALA F 1 75 ? 66.104 -29.295 -17.431 1.00 63.22 75 ALA F CA 1
ATOM 5300 C C . ALA F 1 75 ? 66.440 -29.720 -16.017 1.00 78.39 75 ALA F C 1
ATOM 5301 O O . ALA F 1 75 ? 67.352 -30.515 -15.804 1.00 80.23 75 ALA F O 1
ATOM 5303 N N . LYS F 1 76 ? 65.710 -29.190 -15.046 1.00 97.10 76 LYS F N 1
ATOM 5304 C CA . LYS F 1 76 ? 65.932 -29.561 -13.657 1.00 95.82 76 LYS F CA 1
ATOM 5305 C C . LYS F 1 76 ? 65.451 -30.974 -13.381 1.00 93.71 76 LYS F C 1
ATOM 5306 O O . LYS F 1 76 ? 66.208 -31.797 -12.900 1.00 94.12 76 LYS F O 1
ATOM 5312 N N . MET F 1 77 ? 64.192 -31.258 -13.681 1.00 80.14 77 MET F N 1
ATOM 5313 C CA . MET F 1 77 ? 63.638 -32.577 -13.417 1.00 66.36 77 MET F CA 1
ATOM 5314 C C . MET F 1 77 ? 64.202 -33.606 -14.371 1.00 68.67 77 MET F C 1
ATOM 5315 O O . MET F 1 77 ? 63.590 -34.647 -14.589 1.00 68.67 77 MET F O 1
ATOM 5320 N N . ALA F 1 78 ? 65.376 -33.339 -14.927 1.00 77.71 78 ALA F N 1
ATOM 5321 C CA . ALA F 1 78 ? 65.933 -34.243 -15.934 1.00 75.82 78 ALA F CA 1
ATOM 5322 C C . ALA F 1 78 ? 65.876 -35.706 -15.500 1.00 75.05 78 ALA F C 1
ATOM 5323 O O . ALA F 1 78 ? 65.314 -36.555 -16.202 1.00 75.82 78 ALA F O 1
ATOM 5325 N N . ASP F 1 79 ? 66.456 -36.018 -14.339 1.00 82.49 79 ASP F N 1
ATOM 5326 C CA . ASP F 1 79 ? 66.571 -37.414 -13.926 1.00 82.53 79 ASP F CA 1
ATOM 5327 C C . ASP F 1 79 ? 65.211 -38.008 -13.578 1.00 75.65 79 ASP F C 1
ATOM 5328 O O . ASP F 1 79 ? 64.949 -39.183 -13.861 1.00 73.52 79 ASP F O 1
ATOM 5333 N N . GLY F 1 80 ? 64.335 -37.213 -12.970 1.00 72.86 80 GLY F N 1
ATOM 5334 C CA . GLY F 1 80 ? 63.057 -37.706 -12.499 1.00 68.75 80 GLY F CA 1
ATOM 5335 C C . GLY F 1 80 ? 61.925 -37.598 -13.499 1.00 76.24 80 GLY F C 1
ATOM 5336 O O . GLY F 1 80 ? 60.762 -37.492 -13.105 1.00 73.57 80 GLY F O 1
ATOM 5337 N N . ILE F 1 81 ? 62.251 -37.593 -14.789 1.00 73.99 81 ILE F N 1
ATOM 5338 C CA . ILE F 1 81 ? 61.276 -37.774 -15.861 1.00 66.52 81 ILE F CA 1
ATOM 5339 C C . ILE F 1 81 ? 61.939 -38.571 -16.971 1.00 68.09 81 ILE F C 1
ATOM 5340 O O . ILE F 1 81 ? 63.137 -38.413 -17.233 1.00 62.05 81 ILE F O 1
ATOM 5345 N N . SER F 1 82 ? 61.162 -39.437 -17.610 1.00 81.98 82 SER F N 1
ATOM 5346 C CA . SER F 1 82 ? 61.699 -40.246 -18.690 1.00 68.96 82 SER F CA 1
ATOM 5347 C C . SER F 1 82 ? 62.154 -39.340 -19.831 1.00 64.90 82 SER F C 1
ATOM 5348 O O . SER F 1 82 ? 61.529 -38.304 -20.089 1.00 55.49 82 SER F O 1
ATOM 5351 N N . PRO F 1 83 ? 63.240 -39.688 -20.520 1.00 72.92 83 PRO F N 1
ATOM 5352 C CA . PRO F 1 83 ? 63.713 -38.833 -21.621 1.00 81.65 83 PRO F CA 1
ATOM 5353 C C . PRO F 1 83 ? 62.685 -38.642 -22.723 1.00 65.77 83 PRO F C 1
ATOM 5354 O O . PRO F 1 83 ? 62.679 -37.591 -23.379 1.00 60.96 83 PRO F O 1
ATOM 5358 N N . GLU F 1 84 ? 61.800 -39.618 -22.936 1.00 71.72 84 GLU F N 1
ATOM 5359 C CA . GLU F 1 84 ? 60.758 -39.451 -23.945 1.00 70.36 84 GLU F CA 1
ATOM 5360 C C . GLU F 1 84 ? 59.737 -38.402 -23.516 1.00 65.62 84 GLU F C 1
ATOM 5361 O O . GLU F 1 84 ? 59.254 -37.624 -24.346 1.00 64.34 84 GLU F O 1
ATOM 5367 N N . LYS F 1 85 ? 59.422 -38.337 -22.221 1.00 63.58 85 LYS F N 1
ATOM 5368 C CA . LYS F 1 85 ? 58.564 -37.264 -21.727 1.00 69.30 85 LYS F CA 1
ATOM 5369 C C . LYS F 1 85 ? 59.292 -35.924 -21.735 1.00 65.40 85 LYS F C 1
ATOM 5370 O O . LYS F 1 85 ? 58.675 -34.881 -22.009 1.00 58.17 85 LYS F O 1
ATOM 5376 N N . GLN F 1 86 ? 60.597 -35.937 -21.444 1.00 66.05 86 GLN F N 1
ATOM 5377 C CA . GLN F 1 86 ? 61.425 -34.750 -21.636 1.00 54.77 86 GLN F CA 1
ATOM 5378 C C . GLN F 1 86 ? 61.239 -34.196 -23.041 1.00 65.86 86 GLN F C 1
ATOM 5379 O O . GLN F 1 86 ? 60.980 -33.002 -23.225 1.00 58.50 86 GLN F O 1
ATOM 5385 N N . ALA F 1 87 ? 61.364 -35.066 -24.047 1.00 49.22 87 ALA F N 1
ATOM 5386 C CA . ALA F 1 87 ? 61.218 -34.635 -25.434 1.00 56.37 87 ALA F CA 1
ATOM 5387 C C . ALA F 1 87 ? 59.799 -34.159 -25.723 1.00 58.34 87 ALA F C 1
ATOM 5388 O O . ALA F 1 87 ? 59.609 -33.123 -26.372 1.00 54.53 87 ALA F O 1
ATOM 5390 N N . LYS F 1 88 ? 58.797 -34.907 -25.255 1.00 39.79 88 LYS F N 1
ATOM 5391 C CA . LYS F 1 88 ? 57.399 -34.539 -25.465 1.00 50.36 88 LYS F CA 1
ATOM 5392 C C . LYS F 1 88 ? 57.136 -33.103 -25.019 1.00 53.23 88 LYS F C 1
ATOM 5393 O O . LYS F 1 88 ? 56.611 -32.276 -25.784 1.00 57.68 88 LYS F O 1
ATOM 5399 N N . TYR F 1 89 ? 57.592 -32.755 -23.814 1.00 58.75 89 TYR F N 1
ATOM 5400 C CA . TYR F 1 89 ? 57.246 -31.437 -23.292 1.00 58.56 89 TYR F CA 1
ATOM 5401 C C . TYR F 1 89 ? 58.194 -30.338 -23.775 1.00 48.19 89 TYR F C 1
ATOM 5402 O O . TYR F 1 89 ? 57.750 -29.200 -23.972 1.00 46.99 89 TYR F O 1
ATOM 5411 N N . LEU F 1 90 ? 59.474 -30.648 -24.028 1.00 49.85 90 LEU F N 1
ATOM 5412 C CA . LEU F 1 90 ? 60.349 -29.659 -24.657 1.00 48.89 90 LEU F CA 1
ATOM 5413 C C . LEU F 1 90 ? 59.870 -29.300 -26.056 1.00 58.45 90 LEU F C 1
ATOM 5414 O O . LEU F 1 90 ? 59.955 -28.134 -26.468 1.00 48.89 90 LEU F O 1
ATOM 5419 N N . ALA F 1 91 ? 59.276 -30.260 -26.764 1.00 55.98 91 ALA F N 1
ATOM 5420 C CA . ALA F 1 91 ? 58.733 -29.958 -28.079 1.00 49.59 91 ALA F CA 1
ATOM 5421 C C . ALA F 1 91 ? 57.488 -29.097 -27.953 1.00 45.52 91 ALA F C 1
ATOM 5422 O O . ALA F 1 91 ? 57.366 -28.079 -28.647 1.00 50.68 91 ALA F O 1
ATOM 5424 N N . LYS F 1 92 ? 56.503 -29.558 -27.175 1.00 40.46 92 LYS F N 1
ATOM 5425 C CA . LYS F 1 92 ? 55.335 -28.726 -26.885 1.00 60.19 92 LYS F CA 1
ATOM 5426 C C . LYS F 1 92 ? 55.720 -27.276 -26.566 1.00 52.54 92 LYS F C 1
ATOM 5427 O O . LYS F 1 92 ? 55.108 -26.328 -27.083 1.00 51.42 92 LYS F O 1
ATOM 5433 N N . PHE F 1 93 ? 56.770 -27.081 -25.760 1.00 50.23 93 PHE F N 1
ATOM 5434 C CA . PHE F 1 93 ? 57.168 -25.724 -25.387 1.00 59.43 93 PHE F CA 1
ATOM 5435 C C . PHE F 1 93 ? 57.836 -24.966 -26.535 1.00 50.54 93 PHE F C 1
ATOM 5436 O O . PHE F 1 93 ? 57.635 -23.749 -26.670 1.00 49.09 93 PHE F O 1
ATOM 5444 N N . ASP F 1 94 ? 58.612 -25.651 -27.381 1.00 40.63 94 ASP F N 1
ATOM 5445 C CA . ASP F 1 94 ? 59.134 -24.982 -28.571 1.00 48.78 94 ASP F CA 1
ATOM 5446 C C . ASP F 1 94 ? 58.002 -24.542 -29.492 1.00 50.45 94 ASP F C 1
ATOM 5447 O O . ASP F 1 94 ? 58.069 -23.474 -30.118 1.00 41.00 94 ASP F O 1
ATOM 5452 N N . ALA F 1 95 ? 56.938 -25.344 -29.563 1.00 49.46 95 ALA F N 1
ATOM 5453 C CA . ALA F 1 95 ? 55.781 -24.966 -30.368 1.00 58.38 95 ALA F CA 1
ATOM 5454 C C . ALA F 1 95 ? 55.092 -23.735 -29.793 1.00 51.51 95 ALA F C 1
ATOM 5455 O O . ALA F 1 95 ? 54.656 -22.848 -30.541 1.00 49.12 95 ALA F O 1
ATOM 5457 N N . GLU F 1 96 ? 54.989 -23.664 -28.463 1.00 65.47 96 GLU F N 1
ATOM 5458 C CA . GLU F 1 96 ? 54.442 -22.466 -27.828 1.00 63.65 96 GLU F CA 1
ATOM 5459 C C . GLU F 1 96 ? 55.269 -21.233 -28.183 1.00 52.02 96 GLU F C 1
ATOM 5460 O O . GLU F 1 96 ? 54.725 -20.172 -28.537 1.00 45.09 96 GLU F O 1
ATOM 5466 N N . ALA F 1 97 ? 56.596 -21.359 -28.106 1.00 45.88 97 ALA F N 1
ATOM 5467 C CA . ALA F 1 97 ? 57.450 -20.227 -28.448 1.00 43.84 97 ALA F CA 1
ATOM 5468 C C . ALA F 1 97 ? 57.241 -19.792 -29.898 1.00 52.41 97 ALA F C 1
ATOM 5469 O O . ALA F 1 97 ? 57.101 -18.593 -30.177 1.00 49.11 97 ALA F O 1
ATOM 5471 N N . ALA F 1 98 ? 57.141 -20.756 -30.821 1.00 58.77 98 ALA F N 1
ATOM 5472 C CA . ALA F 1 98 ? 56.928 -20.410 -32.227 1.00 53.86 98 ALA F CA 1
ATOM 5473 C C . ALA F 1 98 ? 55.603 -19.681 -32.419 1.00 56.00 98 ALA F C 1
ATOM 5474 O O . ALA F 1 98 ? 55.517 -18.703 -33.181 1.00 46.64 98 ALA F O 1
ATOM 5476 N N . ALA F 1 99 ? 54.561 -20.132 -31.717 1.00 47.43 99 ALA F N 1
ATOM 5477 C CA . ALA F 1 99 ? 53.275 -19.451 -31.806 1.00 53.65 99 ALA F CA 1
ATOM 5478 C C . ALA F 1 99 ? 53.376 -18.004 -31.333 1.00 57.20 99 ALA F C 1
ATOM 5479 O O . ALA F 1 99 ? 52.719 -17.117 -31.890 1.00 50.12 99 ALA F O 1
ATOM 5481 N N . ALA F 1 100 ? 54.180 -17.746 -30.294 1.00 63.30 100 ALA F N 1
ATOM 5482 C CA . ALA F 1 100 ? 54.375 -16.365 -29.835 1.00 55.34 100 ALA F CA 1
ATOM 5483 C C . ALA F 1 100 ? 55.090 -15.512 -30.883 1.00 51.69 100 ALA F C 1
ATOM 5484 O O . ALA F 1 100 ? 54.708 -14.354 -31.144 1.00 59.19 100 ALA F O 1
ATOM 5486 N N . LYS F 1 101 ? 56.127 -16.086 -31.497 1.00 57.06 101 LYS F N 1
ATOM 5487 C CA . LYS F 1 101 ? 56.911 -15.382 -32.505 1.00 63.43 101 LYS F CA 1
ATOM 5488 C C . LYS F 1 101 ? 56.053 -15.021 -33.713 1.00 63.29 101 LYS F C 1
ATOM 5489 O O . LYS F 1 101 ? 56.291 -14.000 -34.372 1.00 59.44 101 LYS F O 1
ATOM 5495 N N . GLU F 1 102 ? 55.016 -15.823 -33.980 1.00 66.23 102 GLU F N 1
ATOM 5496 C CA . GLU F 1 102 ? 54.048 -15.477 -35.024 1.00 69.44 102 GLU F CA 1
ATOM 5497 C C . GLU F 1 102 ? 53.311 -14.164 -34.733 1.00 58.23 102 GLU F C 1
ATOM 5498 O O . GLU F 1 102 ? 53.144 -13.323 -35.630 1.00 58.11 102 GLU F O 1
ATOM 5504 N N . GLY F 1 103 ? 52.847 -13.973 -33.495 1.00 65.93 103 GLY F N 1
ATOM 5505 C CA . GLY F 1 103 ? 52.222 -12.703 -33.148 1.00 51.16 103 GLY F CA 1
ATOM 5506 C C . GLY F 1 103 ? 53.201 -11.557 -33.243 1.00 48.92 103 GLY F C 1
ATOM 5507 O O . GLY F 1 103 ? 52.848 -10.438 -33.656 1.00 54.08 103 GLY F O 1
ATOM 5508 N N . LEU F 1 104 ? 54.460 -11.819 -32.886 1.00 47.52 104 LEU F N 1
ATOM 5509 C CA . LEU F 1 104 ? 55.484 -10.794 -33.039 1.00 58.44 104 LEU F CA 1
ATOM 5510 C C . LEU F 1 104 ? 55.624 -10.400 -34.512 1.00 60.33 104 LEU F C 1
ATOM 5511 O O . LEU F 1 104 ? 55.771 -9.216 -34.845 1.00 62.69 104 LEU F O 1
ATOM 5516 N N . ALA F 1 105 ? 55.543 -11.389 -35.408 1.00 62.76 105 ALA F N 1
ATOM 5517 C CA . ALA F 1 105 ? 55.587 -11.127 -36.846 1.00 60.73 105 ALA F CA 1
ATOM 5518 C C . ALA F 1 105 ? 54.404 -10.278 -37.302 1.00 53.32 105 ALA F C 1
ATOM 5519 O O . ALA F 1 105 ? 54.547 -9.424 -38.185 1.00 52.84 105 ALA F O 1
ATOM 5521 N N . GLU F 1 106 ? 53.208 -10.547 -36.770 1.00 56.65 106 GLU F N 1
ATOM 5522 C CA . GLU F 1 106 ? 52.056 -9.717 -37.135 1.00 54.50 106 GLU F CA 1
ATOM 5523 C C . GLU F 1 106 ? 52.266 -8.260 -36.723 1.00 59.66 106 GLU F C 1
ATOM 5524 O O . GLU F 1 106 ? 51.958 -7.327 -37.489 1.00 53.10 106 GLU F O 1
ATOM 5530 N N . ALA F 1 107 ? 52.820 -8.045 -35.527 1.00 67.83 107 ALA F N 1
ATOM 5531 C CA . ALA F 1 107 ? 53.170 -6.683 -35.126 1.00 63.84 107 ALA F CA 1
ATOM 5532 C C . ALA F 1 107 ? 54.167 -6.081 -36.108 1.00 54.56 107 ALA F C 1
ATOM 5533 O O . ALA F 1 107 ? 54.104 -4.889 -36.444 1.00 51.71 107 ALA F O 1
ATOM 5535 N N . GLU F 1 108 ? 55.106 -6.906 -36.563 1.00 61.29 108 GLU F N 1
ATOM 5536 C CA . GLU F 1 108 ? 56.111 -6.471 -37.524 1.00 61.68 108 GLU F CA 1
ATOM 5537 C C . GLU F 1 108 ? 55.456 -6.034 -38.837 1.00 61.54 108 GLU F C 1
ATOM 5538 O O . GLU F 1 108 ? 55.892 -5.061 -39.469 1.00 55.88 108 GLU F O 1
ATOM 5544 N N . LYS F 1 109 ? 54.392 -6.726 -39.244 1.00 61.55 109 LYS F N 1
ATOM 5545 C CA . LYS F 1 109 ? 53.650 -6.307 -40.432 1.00 62.91 109 LYS F CA 1
ATOM 5546 C C . LYS F 1 109 ? 53.004 -4.945 -40.242 1.00 64.37 109 LYS F C 1
ATOM 5547 O O . LYS F 1 109 ? 53.041 -4.082 -41.137 1.00 57.45 109 LYS F O 1
ATOM 5553 N N . ILE F 1 110 ? 52.358 -4.759 -39.089 1.00 63.02 110 ILE F N 1
ATOM 5554 C CA . ILE F 1 110 ? 51.725 -3.476 -38.817 1.00 58.54 110 ILE F CA 1
ATOM 5555 C C . ILE F 1 110 ? 52.760 -2.354 -38.883 1.00 50.75 110 ILE F C 1
ATOM 5556 O O . ILE F 1 110 ? 52.486 -1.262 -39.398 1.00 53.18 110 ILE F O 1
ATOM 5561 N N . LEU F 1 111 ? 53.958 -2.598 -38.345 1.00 52.03 111 LEU F N 1
ATOM 5562 C CA . LEU F 1 111 ? 54.991 -1.564 -38.383 1.00 49.66 111 LEU F CA 1
ATOM 5563 C C . LEU F 1 111 ? 55.442 -1.314 -39.822 1.00 51.13 111 LEU F C 1
ATOM 5564 O O . LEU F 1 111 ? 55.732 -0.172 -40.210 1.00 52.71 111 LEU F O 1
ATOM 5569 N N . LYS F 1 112 ? 55.459 -2.361 -40.641 1.00 52.55 112 LYS F N 1
ATOM 5570 C CA . LYS F 1 112 ? 55.852 -2.187 -42.034 1.00 55.86 112 LYS F CA 1
ATOM 5571 C C . LYS F 1 112 ? 54.891 -1.261 -42.755 1.00 60.56 112 LYS F C 1
ATOM 5572 O O . LYS F 1 112 ? 55.304 -0.379 -43.517 1.00 50.23 112 LYS F O 1
ATOM 5578 N N . GLU F 1 113 ? 53.598 -1.468 -42.538 1.00 62.49 113 GLU F N 1
ATOM 5579 C CA . GLU F 1 113 ? 52.618 -0.596 -43.173 1.00 57.30 113 GLU F CA 1
ATOM 5580 C C . GLU F 1 113 ? 52.588 0.804 -42.567 1.00 62.97 113 GLU F C 1
ATOM 5581 O O . GLU F 1 113 ? 52.292 1.772 -43.278 1.00 52.38 113 GLU F O 1
ATOM 5587 N N . LEU F 1 114 ? 52.858 0.939 -41.263 1.00 71.28 114 LEU F N 1
ATOM 5588 C CA . LEU F 1 114 ? 52.850 2.271 -40.653 1.00 60.29 114 LEU F CA 1
ATOM 5589 C C . LEU F 1 114 ? 54.042 3.118 -41.073 1.00 58.73 114 LEU F C 1
ATOM 5590 O O . LEU F 1 114 ? 53.917 4.343 -41.180 1.00 63.03 114 LEU F O 1
ATOM 5595 N N . LEU F 1 115 ? 55.195 2.497 -41.314 1.00 66.22 115 LEU F N 1
ATOM 5596 C CA . LEU F 1 115 ? 56.373 3.247 -41.733 1.00 57.15 115 LEU F CA 1
ATOM 5597 C C . LEU F 1 115 ? 56.243 3.829 -43.130 1.00 62.06 115 LEU F C 1
ATOM 5598 O O . LEU F 1 115 ? 57.087 4.643 -43.521 1.00 60.76 115 LEU F O 1
ATOM 5603 N N . LYS F 1 116 ? 55.218 3.442 -43.887 1.00 75.28 116 LYS F N 1
ATOM 5604 C CA . LYS F 1 116 ? 55.065 3.979 -45.232 1.00 80.64 116 LYS F CA 1
ATOM 5605 C C . LYS F 1 116 ? 54.585 5.427 -45.203 1.00 84.43 116 LYS F C 1
ATOM 5606 O O . LYS F 1 116 ? 55.196 6.298 -45.830 1.00 77.23 116 LYS F O 1
ATOM 5612 N N . GLU F 1 117 ? 53.491 5.709 -44.501 1.00 107.01 117 GLU F N 1
ATOM 5613 C CA . GLU F 1 117 ? 53.020 7.081 -44.378 1.00 97.64 117 GLU F CA 1
ATOM 5614 C C . GLU F 1 117 ? 53.234 7.571 -42.948 1.00 101.06 117 GLU F C 1
ATOM 5615 O O . GLU F 1 117 ? 52.759 6.955 -41.987 1.00 103.49 117 GLU F O 1
ATOM 5621 N N . ASP F 1 118 ? 53.928 8.698 -42.832 1.00 83.92 118 ASP F N 1
ATOM 5622 C CA . ASP F 1 118 ? 54.321 9.396 -41.616 1.00 88.36 118 ASP F CA 1
ATOM 5623 C C . ASP F 1 118 ? 55.242 8.482 -40.818 1.00 67.63 118 ASP F C 1
ATOM 5624 O O . ASP F 1 118 ? 54.832 7.925 -39.792 1.00 63.58 118 ASP F O 1
ATOM 5629 N N . PRO F 1 119 ? 56.488 8.289 -41.262 1.00 76.28 119 PRO F N 1
ATOM 5630 C CA . PRO F 1 119 ? 57.363 7.338 -40.564 1.00 72.12 119 PRO F CA 1
ATOM 5631 C C . PRO F 1 119 ? 57.736 7.812 -39.177 1.00 62.75 119 PRO F C 1
ATOM 5632 O O . PRO F 1 119 ? 57.985 6.986 -38.289 1.00 67.08 119 PRO F O 1
ATOM 5636 N N . GLU F 1 120 ? 57.818 9.127 -38.980 1.00 71.92 120 GLU F N 1
ATOM 5637 C CA . GLU F 1 120 ? 58.302 9.661 -37.716 1.00 73.67 120 GLU F CA 1
ATOM 5638 C C . GLU F 1 120 ? 57.266 9.477 -36.610 1.00 66.50 120 GLU F C 1
ATOM 5639 O O . GLU F 1 120 ? 57.602 9.053 -35.499 1.00 63.92 120 GLU F O 1
ATOM 5645 N N . ALA F 1 121 ? 55.986 9.717 -36.913 1.00 58.10 121 ALA F N 1
ATOM 5646 C CA . ALA F 1 121 ? 54.956 9.465 -35.912 1.00 70.68 121 ALA F CA 1
ATOM 5647 C C . ALA F 1 121 ? 54.810 7.971 -35.661 1.00 65.80 121 ALA F C 1
ATOM 5648 O O . ALA F 1 121 ? 54.614 7.545 -34.519 1.00 66.51 121 ALA F O 1
ATOM 5650 N N . ALA F 1 122 ? 54.931 7.159 -36.714 1.00 56.16 122 ALA F N 1
ATOM 5651 C CA . ALA F 1 122 ? 54.871 5.712 -36.539 1.00 63.67 122 ALA F CA 1
ATOM 5652 C C . ALA F 1 122 ? 55.980 5.226 -35.612 1.00 59.37 122 ALA F C 1
ATOM 5653 O O . ALA F 1 122 ? 55.729 4.463 -34.673 1.00 49.79 122 ALA F O 1
ATOM 5655 N N . LYS F 1 123 ? 57.211 5.691 -35.834 1.00 56.86 123 LYS F N 1
ATOM 5656 C CA . LYS F 1 123 ? 58.317 5.251 -34.989 1.00 55.04 123 LYS F CA 1
ATOM 5657 C C . LYS F 1 123 ? 58.164 5.758 -33.561 1.00 54.97 123 LYS F C 1
ATOM 5658 O O . LYS F 1 123 ? 58.392 5.005 -32.610 1.00 57.53 123 LYS F O 1
ATOM 5664 N N . ALA F 1 124 ? 57.768 7.022 -33.383 1.00 55.88 124 ALA F N 1
ATOM 5665 C CA . ALA F 1 124 ? 57.629 7.553 -32.029 1.00 45.08 124 ALA F CA 1
ATOM 5666 C C . ALA F 1 124 ? 56.521 6.834 -31.265 1.00 56.14 124 ALA F C 1
ATOM 5667 O O . ALA F 1 124 ? 56.710 6.435 -30.106 1.00 41.06 124 ALA F O 1
ATOM 5669 N N . LEU F 1 125 ? 55.367 6.634 -31.908 1.00 54.56 125 LEU F N 1
ATOM 5670 C CA . LEU F 1 125 ? 54.249 5.966 -31.255 1.00 53.09 125 LEU F CA 1
ATOM 5671 C C . LEU F 1 125 ? 54.564 4.501 -30.984 1.00 50.22 125 LEU F C 1
ATOM 5672 O O . LEU F 1 125 ? 54.176 3.965 -29.941 1.00 47.06 125 LEU F O 1
ATOM 5677 N N . THR F 1 126 ? 55.280 3.839 -31.896 1.00 45.99 126 THR F N 1
ATOM 5678 C CA . THR F 1 126 ? 55.644 2.445 -31.671 1.00 41.62 126 THR F CA 1
ATOM 5679 C C . THR F 1 126 ? 56.680 2.319 -30.562 1.00 50.49 126 THR F C 1
ATOM 5680 O O . THR F 1 126 ? 56.646 1.360 -29.786 1.00 37.49 126 THR F O 1
ATOM 5684 N N . ALA F 1 127 ? 57.595 3.285 -30.452 1.00 44.53 127 ALA F N 1
ATOM 5685 C CA . ALA F 1 127 ? 58.539 3.272 -29.340 1.00 39.54 127 ALA F CA 1
ATOM 5686 C C . ALA F 1 127 ? 57.818 3.459 -28.012 1.00 44.63 127 ALA F C 1
ATOM 5687 O O . ALA F 1 127 ? 58.109 2.758 -27.034 1.00 46.07 127 ALA F O 1
ATOM 5689 N N . THR F 1 128 ? 56.868 4.397 -27.961 1.00 52.73 128 THR F N 1
ATOM 5690 C CA . THR F 1 128 ? 56.066 4.565 -26.751 1.00 45.26 128 THR F CA 1
ATOM 5691 C C . THR F 1 128 ? 55.290 3.294 -26.422 1.00 40.57 128 THR F C 1
ATOM 5692 O O . THR F 1 128 ? 55.231 2.876 -25.258 1.00 42.73 128 THR F O 1
ATOM 5696 N N . ALA F 1 129 ? 54.700 2.659 -27.439 1.00 52.99 129 ALA F N 1
ATOM 5697 C CA . ALA F 1 129 ? 53.945 1.429 -27.224 1.00 39.26 129 ALA F CA 1
ATOM 5698 C C . ALA F 1 129 ? 54.838 0.315 -26.697 1.00 35.13 129 ALA F C 1
ATOM 5699 O O . ALA F 1 129 ? 54.460 -0.406 -25.766 1.00 49.80 129 ALA F O 1
ATOM 5701 N N . LEU F 1 130 ? 56.030 0.160 -27.277 1.00 43.66 130 LEU F N 1
ATOM 5702 C CA . LEU F 1 130 ? 56.927 -0.907 -26.851 1.00 49.28 130 LEU F CA 1
ATOM 5703 C C . LEU F 1 130 ? 57.455 -0.654 -25.447 1.00 45.99 130 LEU F C 1
ATOM 5704 O O . LEU F 1 130 ? 57.627 -1.596 -24.669 1.00 34.71 130 LEU F O 1
ATOM 5709 N N . ALA F 1 131 ? 57.699 0.610 -25.092 1.00 45.33 131 ALA F N 1
ATOM 5710 C CA . ALA F 1 131 ? 58.129 0.909 -23.729 1.00 51.44 131 ALA F CA 1
ATOM 5711 C C . ALA F 1 131 ? 57.016 0.633 -22.723 1.00 44.87 131 ALA F C 1
ATOM 5712 O O . ALA F 1 131 ? 57.258 0.033 -21.666 1.00 41.90 131 ALA F O 1
ATOM 5714 N N . ALA F 1 132 ? 55.786 1.052 -23.040 1.00 58.64 132 ALA F N 1
ATOM 5715 C CA . ALA F 1 132 ? 54.658 0.771 -22.158 1.00 56.64 132 ALA F CA 1
ATOM 5716 C C . ALA F 1 132 ? 54.433 -0.728 -22.009 1.00 54.18 132 ALA F C 1
ATOM 5717 O O . ALA F 1 132 ? 54.092 -1.208 -20.922 1.00 53.69 132 ALA F O 1
ATOM 5719 N N . ALA F 1 133 ? 54.611 -1.484 -23.096 1.00 49.85 133 ALA F N 1
ATOM 5720 C CA . ALA F 1 133 ? 54.502 -2.938 -23.021 1.00 50.86 133 ALA F CA 1
ATOM 5721 C C . ALA F 1 133 ? 55.621 -3.530 -22.173 1.00 47.17 133 ALA F C 1
ATOM 5722 O O . ALA F 1 133 ? 55.392 -4.462 -21.394 1.00 51.05 133 ALA F O 1
ATOM 5724 N N . ALA F 1 134 ? 56.838 -3.000 -22.319 1.00 48.84 134 ALA F N 1
ATOM 5725 C CA . ALA F 1 134 ? 57.968 -3.461 -21.522 1.00 51.29 134 ALA F CA 1
ATOM 5726 C C . ALA F 1 134 ? 57.706 -3.264 -20.037 1.00 61.43 134 ALA F C 1
ATOM 5727 O O . ALA F 1 134 ? 58.089 -4.105 -19.216 1.00 61.06 134 ALA F O 1
ATOM 5729 N N . ALA F 1 135 ? 57.069 -2.149 -19.671 1.00 71.62 135 ALA F N 1
ATOM 5730 C CA . ALA F 1 135 ? 56.752 -1.931 -18.263 1.00 71.08 135 ALA F CA 1
ATOM 5731 C C . ALA F 1 135 ? 55.810 -3.011 -17.742 1.00 84.98 135 ALA F C 1
ATOM 5732 O O . ALA F 1 135 ? 55.979 -3.504 -16.621 1.00 74.95 135 ALA F O 1
ATOM 5734 N N . ALA F 1 136 ? 54.822 -3.398 -18.543 1.00 79.65 136 ALA F N 1
ATOM 5735 C CA . ALA F 1 136 ? 53.890 -4.454 -18.159 1.00 61.62 136 ALA F CA 1
ATOM 5736 C C . ALA F 1 136 ? 54.592 -5.808 -18.125 1.00 48.81 136 ALA F C 1
ATOM 5737 O O . ALA F 1 136 ? 54.693 -6.443 -17.075 1.00 60.12 136 ALA F O 1
ATOM 5739 N N . ILE G 1 5 ? 48.041 17.036 -25.012 1.00 76.82 5 ILE G N 1
ATOM 5740 C CA . ILE G 1 5 ? 47.007 17.551 -24.124 1.00 73.19 5 ILE G CA 1
ATOM 5741 C C . ILE G 1 5 ? 47.188 16.961 -22.727 1.00 84.49 5 ILE G C 1
ATOM 5742 O O . ILE G 1 5 ? 47.487 15.776 -22.581 1.00 61.81 5 ILE G O 1
ATOM 5747 N N . SER G 1 6 ? 47.012 17.798 -21.700 1.00 94.51 6 SER G N 1
ATOM 5748 C CA . SER G 1 6 ? 47.146 17.324 -20.325 1.00 82.78 6 SER G CA 1
ATOM 5749 C C . SER G 1 6 ? 46.059 16.317 -19.965 1.00 78.85 6 SER G C 1
ATOM 5750 O O . SER G 1 6 ? 46.240 15.507 -19.045 1.00 71.34 6 SER G O 1
ATOM 5753 N N . SER G 1 7 ? 44.927 16.356 -20.672 1.00 68.70 7 SER G N 1
ATOM 5754 C CA . SER G 1 7 ? 43.873 15.371 -20.455 1.00 62.59 7 SER G CA 1
ATOM 5755 C C . SER G 1 7 ? 44.401 13.955 -20.650 1.00 62.14 7 SER G C 1
ATOM 5756 O O . SER G 1 7 ? 44.140 13.067 -19.832 1.00 53.02 7 SER G O 1
ATOM 5759 N N . ALA G 1 8 ? 45.110 13.717 -21.758 1.00 64.25 8 ALA G N 1
ATOM 5760 C CA . ALA G 1 8 ? 45.615 12.378 -22.051 1.00 50.69 8 ALA G CA 1
ATOM 5761 C C . ALA G 1 8 ? 46.640 11.917 -21.018 1.00 49.30 8 ALA G C 1
ATOM 5762 O O . ALA G 1 8 ? 46.661 10.742 -20.641 1.00 41.40 8 ALA G O 1
ATOM 5764 N N . LEU G 1 9 ? 47.483 12.828 -20.528 1.00 51.45 9 LEU G N 1
ATOM 5765 C CA . LEU G 1 9 ? 48.442 12.452 -19.491 1.00 55.62 9 LEU G CA 1
ATOM 5766 C C . LEU G 1 9 ? 47.742 12.097 -18.185 1.00 60.42 9 LEU G C 1
ATOM 5767 O O . LEU G 1 9 ? 48.133 11.145 -17.495 1.00 51.47 9 LEU G O 1
ATOM 5772 N N . GLN G 1 10 ? 46.700 12.851 -17.835 1.00 60.57 10 GLN G N 1
ATOM 5773 C CA . GLN G 1 10 ? 45.939 12.534 -16.630 1.00 62.42 10 GLN G CA 1
ATOM 5774 C C . GLN G 1 10 ? 45.218 11.203 -16.776 1.00 65.84 10 GLN G C 1
ATOM 5775 O O . GLN G 1 10 ? 45.114 10.428 -15.817 1.00 56.72 10 GLN G O 1
ATOM 5781 N N . ASN G 1 11 ? 44.689 10.929 -17.967 1.00 58.16 11 ASN G N 1
ATOM 5782 C CA . ASN G 1 11 ? 44.098 9.621 -18.227 1.00 60.30 11 ASN G CA 1
ATOM 5783 C C . ASN G 1 11 ? 45.141 8.508 -18.112 1.00 55.73 11 ASN G C 1
ATOM 5784 O O . ASN G 1 11 ? 44.854 7.425 -17.586 1.00 40.72 11 ASN G O 1
ATOM 5789 N N . LEU G 1 12 ? 46.357 8.760 -18.605 1.00 55.68 12 LEU G N 1
ATOM 5790 C CA . LEU G 1 12 ? 47.448 7.797 -18.475 1.00 48.13 12 LEU G CA 1
ATOM 5791 C C . LEU G 1 12 ? 47.741 7.493 -17.015 1.00 54.31 12 LEU G C 1
ATOM 5792 O O . LEU G 1 12 ? 47.883 6.328 -16.623 1.00 41.60 12 LEU G O 1
ATOM 5797 N N . TRP G 1 13 ? 47.854 8.534 -16.197 1.00 45.17 13 TRP G N 1
ATOM 5798 C CA . TRP G 1 13 ? 48.140 8.308 -14.786 1.00 48.62 13 TRP G CA 1
ATOM 5799 C C . TRP G 1 13 ? 46.980 7.586 -14.108 1.00 50.35 13 TRP G C 1
ATOM 5800 O O . TRP G 1 13 ? 47.196 6.719 -13.252 1.00 43.28 13 TRP G O 1
ATOM 5811 N N . THR G 1 14 ? 45.744 7.912 -14.496 1.00 44.42 14 THR G N 1
ATOM 5812 C CA . THR G 1 14 ? 44.590 7.197 -13.959 1.00 47.44 14 THR G CA 1
ATOM 5813 C C . THR G 1 14 ? 44.646 5.711 -14.303 1.00 49.67 14 THR G C 1
ATOM 5814 O O . THR G 1 14 ? 44.415 4.854 -13.439 1.00 42.08 14 THR G O 1
ATOM 5818 N N . ALA G 1 15 ? 44.972 5.382 -15.555 1.00 49.86 15 ALA G N 1
ATOM 5819 C CA . ALA G 1 15 ? 45.029 3.979 -15.955 1.00 46.39 15 ALA G CA 1
ATOM 5820 C C . ALA G 1 15 ? 46.182 3.252 -15.275 1.00 41.67 15 ALA G C 1
ATOM 5821 O O . ALA G 1 15 ? 46.057 2.067 -14.941 1.00 46.88 15 ALA G O 1
ATOM 5823 N N . ALA G 1 16 ? 47.299 3.945 -15.046 1.00 44.75 16 ALA G N 1
ATOM 5824 C CA . ALA G 1 16 ? 48.409 3.328 -14.327 1.00 44.02 16 ALA G CA 1
ATOM 5825 C C . ALA G 1 16 ? 48.026 3.038 -12.880 1.00 45.43 16 ALA G C 1
ATOM 5826 O O . ALA G 1 16 ? 48.355 1.972 -12.343 1.00 39.24 16 ALA G O 1
ATOM 5828 N N . GLN G 1 17 ? 47.316 3.971 -12.237 1.00 49.43 17 GLN G N 1
ATOM 5829 C CA . GLN G 1 17 ? 46.835 3.727 -10.880 1.00 46.19 17 GLN G CA 1
ATOM 5830 C C . GLN G 1 17 ? 45.842 2.571 -10.849 1.00 47.51 17 GLN G C 1
ATOM 5831 O O . GLN G 1 17 ? 45.819 1.782 -9.894 1.00 44.40 17 GLN G O 1
ATOM 5837 N N . ALA G 1 18 ? 45.026 2.443 -11.898 1.00 39.91 18 ALA G N 1
ATOM 5838 C CA . ALA G 1 18 ? 44.087 1.327 -11.965 1.00 37.30 18 ALA G CA 1
ATOM 5839 C C . ALA G 1 18 ? 44.821 -0.001 -12.104 1.00 40.15 18 ALA G C 1
ATOM 5840 O O . ALA G 1 18 ? 44.436 -0.998 -11.481 1.00 38.93 18 ALA G O 1
ATOM 5842 N N . ALA G 1 19 ? 45.886 -0.031 -12.909 1.00 41.84 19 ALA G N 1
ATOM 5843 C CA . ALA G 1 19 ? 46.699 -1.240 -13.014 1.00 48.47 19 ALA G CA 1
ATOM 5844 C C . ALA G 1 19 ? 47.355 -1.577 -11.679 1.00 41.78 19 ALA G C 1
ATOM 5845 O O . ALA G 1 19 ? 47.450 -2.753 -11.301 1.00 38.26 19 ALA G O 1
ATOM 5847 N N . MET G 1 20 ? 47.810 -0.554 -10.952 1.00 45.12 20 MET G N 1
ATOM 5848 C CA . MET G 1 20 ? 48.374 -0.772 -9.621 1.00 45.46 20 MET G CA 1
ATOM 5849 C C . MET G 1 20 ? 47.356 -1.424 -8.694 1.00 45.17 20 MET G C 1
ATOM 5850 O O . MET G 1 20 ? 47.653 -2.418 -8.014 1.00 40.59 20 MET G O 1
ATOM 5855 N N . ALA G 1 21 ? 46.146 -0.861 -8.648 1.00 40.78 21 ALA G N 1
ATOM 5856 C CA . ALA G 1 21 ? 45.109 -1.405 -7.780 1.00 43.89 21 ALA G CA 1
ATOM 5857 C C . ALA G 1 21 ? 44.736 -2.823 -8.192 1.00 44.28 21 ALA G C 1
ATOM 5858 O O . ALA G 1 21 ? 44.468 -3.675 -7.337 1.00 43.71 21 ALA G O 1
ATOM 5860 N N . ALA G 1 22 ? 44.733 -3.100 -9.498 1.00 47.43 22 ALA G N 1
ATOM 5861 C CA . ALA G 1 22 ? 44.399 -4.443 -9.959 1.00 39.12 22 ALA G CA 1
ATOM 5862 C C . ALA G 1 22 ? 45.468 -5.449 -9.552 1.00 47.03 22 ALA G C 1
ATOM 5863 O O . ALA G 1 22 ? 45.148 -6.577 -9.162 1.00 47.35 22 ALA G O 1
ATOM 5865 N N . ALA G 1 23 ? 46.743 -5.056 -9.617 1.00 48.51 23 ALA G N 1
ATOM 5866 C CA . ALA G 1 23 ? 47.807 -5.942 -9.149 1.00 50.81 23 ALA G CA 1
ATOM 5867 C C . ALA G 1 23 ? 47.685 -6.212 -7.654 1.00 42.36 23 ALA G C 1
ATOM 5868 O O . ALA G 1 23 ? 47.822 -7.361 -7.202 1.00 32.97 23 ALA G O 1
ATOM 5870 N N . VAL G 1 24 ? 47.422 -5.163 -6.868 1.00 49.06 24 VAL G N 1
ATOM 5871 C CA . VAL G 1 24 ? 47.288 -5.349 -5.425 1.00 42.39 24 VAL G CA 1
ATOM 5872 C C . VAL G 1 24 ? 46.109 -6.262 -5.111 1.00 47.46 24 VAL G C 1
ATOM 5873 O O . VAL G 1 24 ? 46.195 -7.131 -4.236 1.00 49.66 24 VAL G O 1
ATOM 5877 N N . LYS G 1 25 ? 44.996 -6.097 -5.830 1.00 52.41 25 LYS G N 1
ATOM 5878 C CA . LYS G 1 25 ? 43.833 -6.942 -5.575 1.00 47.73 25 LYS G CA 1
ATOM 5879 C C . LYS G 1 25 ? 44.051 -8.373 -6.054 1.00 48.85 25 LYS G C 1
ATOM 5880 O O . LYS G 1 25 ? 43.485 -9.306 -5.477 1.00 55.32 25 LYS G O 1
ATOM 5886 N N . ALA G 1 26 ? 44.858 -8.574 -7.098 1.00 54.96 26 ALA G N 1
ATOM 5887 C CA . ALA G 1 26 ? 45.214 -9.934 -7.490 1.00 50.21 26 ALA G CA 1
ATOM 5888 C C . ALA G 1 26 ? 46.023 -10.618 -6.395 1.00 52.78 26 ALA G C 1
ATOM 5889 O O . ALA G 1 26 ? 45.780 -11.789 -6.062 1.00 48.01 26 ALA G O 1
ATOM 5891 N N . LYS G 1 27 ? 46.997 -9.902 -5.826 1.00 52.62 27 LYS G N 1
ATOM 5892 C CA . LYS G 1 27 ? 47.729 -10.450 -4.687 1.00 49.86 27 LYS G CA 1
ATOM 5893 C C . LYS G 1 27 ? 46.785 -10.725 -3.521 1.00 62.60 27 LYS G C 1
ATOM 5894 O O . LYS G 1 27 ? 46.920 -11.738 -2.819 1.00 50.29 27 LYS G O 1
ATOM 5900 N N . ALA G 1 28 ? 45.815 -9.832 -3.307 1.00 62.44 28 ALA G N 1
ATOM 5901 C CA . ALA G 1 28 ? 44.842 -10.024 -2.239 1.00 64.11 28 ALA G CA 1
ATOM 5902 C C . ALA G 1 28 ? 44.005 -11.275 -2.472 1.00 63.72 28 ALA G C 1
ATOM 5903 O O . ALA G 1 28 ? 43.664 -11.986 -1.523 1.00 71.16 28 ALA G O 1
ATOM 5905 N N . ALA G 1 29 ? 43.667 -11.561 -3.730 1.00 53.24 29 ALA G N 1
ATOM 5906 C CA . ALA G 1 29 ? 42.909 -12.771 -4.036 1.00 63.39 29 ALA G CA 1
ATOM 5907 C C . ALA G 1 29 ? 43.743 -14.021 -3.788 1.00 59.11 29 ALA G C 1
ATOM 5908 O O . ALA G 1 29 ? 43.244 -15.009 -3.230 1.00 64.18 29 ALA G O 1
ATOM 5910 N N . GLU G 1 30 ? 45.012 -14.003 -4.210 1.00 59.28 30 GLU G N 1
ATOM 5911 C CA . GLU G 1 30 ? 45.890 -15.132 -3.909 1.00 57.98 30 GLU G CA 1
ATOM 5912 C C . GLU G 1 30 ? 45.990 -15.366 -2.405 1.00 61.01 30 GLU G C 1
ATOM 5913 O O . GLU G 1 30 ? 45.990 -16.515 -1.948 1.00 63.53 30 GLU G O 1
ATOM 5919 N N . ILE G 1 31 ? 46.075 -14.290 -1.620 1.00 69.51 31 ILE G N 1
ATOM 5920 C CA . ILE G 1 31 ? 46.156 -14.446 -0.169 1.00 64.54 31 ILE G CA 1
ATOM 5921 C C . ILE G 1 31 ? 44.836 -14.969 0.387 1.00 74.75 31 ILE G C 1
ATOM 5922 O O . ILE G 1 31 ? 44.817 -15.834 1.269 1.00 80.51 31 ILE G O 1
ATOM 5927 N N . ALA G 1 32 ? 43.712 -14.445 -0.103 1.00 74.41 32 ALA G N 1
ATOM 5928 C CA . ALA G 1 32 ? 42.408 -14.842 0.409 1.00 67.63 32 ALA G CA 1
ATOM 5929 C C . ALA G 1 32 ? 42.067 -16.286 0.071 1.00 73.32 32 ALA G C 1
ATOM 5930 O O . ALA G 1 32 ? 41.252 -16.894 0.774 1.00 81.55 32 ALA G O 1
ATOM 5932 N N . ALA G 1 33 ? 42.660 -16.845 -0.989 1.00 71.27 33 ALA G N 1
ATOM 5933 C CA . ALA G 1 33 ? 42.368 -18.233 -1.336 1.00 73.52 33 ALA G CA 1
ATOM 5934 C C . ALA G 1 33 ? 42.753 -19.205 -0.226 1.00 86.25 33 ALA G C 1
ATOM 5935 O O . ALA G 1 33 ? 42.218 -20.317 -0.179 1.00 72.85 33 ALA G O 1
ATOM 5937 N N . THR G 1 34 ? 43.661 -18.815 0.667 1.00 86.69 34 THR G N 1
ATOM 5938 C CA . THR G 1 34 ? 44.073 -19.634 1.801 1.00 82.70 34 THR G CA 1
ATOM 5939 C C . THR G 1 34 ? 43.479 -19.135 3.118 1.00 92.08 34 THR G C 1
ATOM 5940 O O . THR G 1 34 ? 44.115 -19.253 4.170 1.00 83.68 34 THR G O 1
ATOM 5944 N N . LYS G 1 35 ? 42.265 -18.579 3.084 1.00 100.83 35 LYS G N 1
ATOM 5945 C CA . LYS G 1 35 ? 41.670 -17.958 4.261 1.00 91.56 35 LYS G CA 1
ATOM 5946 C C . LYS G 1 35 ? 40.196 -18.332 4.392 1.00 98.01 35 LYS G C 1
ATOM 5947 O O . LYS G 1 35 ? 39.569 -18.854 3.466 1.00 92.98 35 LYS G O 1
ATOM 5953 N N . THR G 1 36 ? 39.660 -18.053 5.579 1.00 94.51 36 THR G N 1
ATOM 5954 C CA . THR G 1 36 ? 38.256 -18.247 5.925 1.00 86.61 36 THR G CA 1
ATOM 5955 C C . THR G 1 36 ? 37.430 -17.087 5.370 1.00 88.55 36 THR G C 1
ATOM 5956 O O . THR G 1 36 ? 37.984 -16.066 4.959 1.00 93.39 36 THR G O 1
ATOM 5960 N N . PRO G 1 37 ? 36.094 -17.217 5.313 1.00 90.34 37 PRO G N 1
ATOM 5961 C CA . PRO G 1 37 ? 35.301 -16.158 4.649 1.00 88.26 37 PRO G CA 1
ATOM 5962 C C . PRO G 1 37 ? 35.490 -14.743 5.189 1.00 88.03 37 PRO G C 1
ATOM 5963 O O . PRO G 1 37 ? 35.576 -13.800 4.388 1.00 83.70 37 PRO G O 1
ATOM 5967 N N . GLU G 1 38 ? 35.583 -14.554 6.508 1.00 94.11 38 GLU G N 1
ATOM 5968 C CA . GLU G 1 38 ? 35.754 -13.199 7.029 1.00 94.31 38 GLU G CA 1
ATOM 5969 C C . GLU G 1 38 ? 37.193 -12.704 6.923 1.00 97.66 38 GLU G C 1
ATOM 5970 O O . GLU G 1 38 ? 37.419 -11.498 6.776 1.00 100.21 38 GLU G O 1
ATOM 5976 N N . GLU G 1 39 ? 38.174 -13.609 6.975 1.00 97.96 39 GLU G N 1
ATOM 5977 C CA . GLU G 1 39 ? 39.565 -13.194 6.822 1.00 94.94 39 GLU G CA 1
ATOM 5978 C C . GLU G 1 39 ? 39.805 -12.591 5.443 1.00 89.88 39 GLU G C 1
ATOM 5979 O O . GLU G 1 39 ? 40.714 -11.759 5.277 1.00 92.96 39 GLU G O 1
ATOM 5985 N N . ALA G 1 40 ? 38.946 -12.923 4.475 1.00 85.22 40 ALA G N 1
ATOM 5986 C CA . ALA G 1 40 ? 39.039 -12.283 3.170 1.00 87.56 40 ALA G CA 1
ATOM 5987 C C . ALA G 1 40 ? 38.680 -10.798 3.261 1.00 77.77 40 ALA G C 1
ATOM 5988 O O . ALA G 1 40 ? 39.225 -9.988 2.503 1.00 80.41 40 ALA G O 1
ATOM 5990 N N . LYS G 1 41 ? 37.782 -10.431 4.187 1.00 80.49 41 LYS G N 1
ATOM 5991 C CA . LYS G 1 41 ? 37.469 -9.026 4.461 1.00 96.92 41 LYS G CA 1
ATOM 5992 C C . LYS G 1 41 ? 38.700 -8.289 4.977 1.00 95.76 41 LYS G C 1
ATOM 5993 O O . LYS G 1 41 ? 38.937 -7.118 4.637 1.00 92.42 41 LYS G O 1
ATOM 5999 N N . LYS G 1 42 ? 39.458 -8.951 5.848 1.00 99.69 42 LYS G N 1
ATOM 6000 C CA . LYS G 1 42 ? 40.687 -8.380 6.373 1.00 108.89 42 LYS G CA 1
ATOM 6001 C C . LYS G 1 42 ? 41.687 -8.153 5.241 1.00 108.44 42 LYS G C 1
ATOM 6002 O O . LYS G 1 42 ? 42.339 -7.100 5.161 1.00 95.64 42 LYS G O 1
ATOM 6008 N N . VAL G 1 43 ? 41.789 -9.143 4.335 1.00 87.12 43 VAL G N 1
ATOM 6009 C CA . VAL G 1 43 ? 42.674 -9.008 3.186 1.00 76.99 43 VAL G CA 1
ATOM 6010 C C . VAL G 1 43 ? 42.218 -7.847 2.298 1.00 70.82 43 VAL G C 1
ATOM 6011 O O . VAL G 1 43 ? 43.042 -7.090 1.778 1.00 67.00 43 VAL G O 1
ATOM 6015 N N . ALA G 1 44 ? 40.899 -7.682 2.112 1.00 72.04 44 ALA G N 1
ATOM 6016 C CA . ALA G 1 44 ? 40.395 -6.615 1.240 1.00 67.58 44 ALA G CA 1
ATOM 6017 C C . ALA G 1 44 ? 40.667 -5.229 1.821 1.00 67.38 44 ALA G C 1
ATOM 6018 O O . ALA G 1 44 ? 41.091 -4.319 1.093 1.00 69.68 44 ALA G O 1
ATOM 6020 N N . GLU G 1 45 ? 40.492 -5.059 3.141 1.00 78.00 45 GLU G N 1
ATOM 6021 C CA . GLU G 1 45 ? 40.707 -3.741 3.753 1.00 80.91 45 GLU G CA 1
ATOM 6022 C C . GLU G 1 45 ? 42.185 -3.377 3.781 1.00 70.97 45 GLU G C 1
ATOM 6023 O O . GLU G 1 45 ? 42.583 -2.237 3.471 1.00 68.88 45 GLU G O 1
ATOM 6029 N N . ILE G 1 46 ? 43.027 -4.352 4.126 1.00 64.33 46 ILE G N 1
ATOM 6030 C CA . ILE G 1 46 ? 44.456 -4.090 4.099 1.00 63.42 46 ILE G CA 1
ATOM 6031 C C . ILE G 1 46 ? 44.915 -3.823 2.671 1.00 61.60 46 ILE G C 1
ATOM 6032 O O . ILE G 1 46 ? 45.800 -2.989 2.437 1.00 52.82 46 ILE G O 1
ATOM 6037 N N . ALA G 1 47 ? 44.309 -4.500 1.693 1.00 62.26 47 ALA G N 1
ATOM 6038 C CA . ALA G 1 47 ? 44.675 -4.278 0.299 1.00 52.68 47 ALA G CA 1
ATOM 6039 C C . ALA G 1 47 ? 44.295 -2.878 -0.168 1.00 51.10 47 ALA G C 1
ATOM 6040 O O . ALA G 1 47 ? 45.032 -2.255 -0.940 1.00 46.72 47 ALA G O 1
ATOM 6042 N N . GLU G 1 48 ? 43.133 -2.381 0.255 1.00 50.82 48 GLU G N 1
ATOM 6043 C CA . GLU G 1 48 ? 42.760 -1.015 -0.100 1.00 60.48 48 GLU G CA 1
ATOM 6044 C C . GLU G 1 48 ? 43.758 -0.020 0.477 1.00 57.70 48 GLU G C 1
ATOM 6045 O O . GLU G 1 48 ? 44.211 0.907 -0.216 1.00 55.70 48 GLU G O 1
ATOM 6051 N N . LYS G 1 49 ? 44.134 -0.206 1.750 1.00 54.69 49 LYS G N 1
ATOM 6052 C CA . LYS G 1 49 ? 45.127 0.716 2.296 1.00 57.19 49 LYS G CA 1
ATOM 6053 C C . LYS G 1 49 ? 46.475 0.580 1.610 1.00 50.31 49 LYS G C 1
ATOM 6054 O O . LYS G 1 49 ? 47.193 1.573 1.467 1.00 52.59 49 LYS G O 1
ATOM 6060 N N . ALA G 1 50 ? 46.832 -0.631 1.183 1.00 47.10 50 ALA G N 1
ATOM 6061 C CA . ALA G 1 50 ? 48.080 -0.839 0.457 1.00 55.79 50 ALA G CA 1
ATOM 6062 C C . ALA G 1 50 ? 48.055 -0.160 -0.911 1.00 49.11 50 ALA G C 1
ATOM 6063 O O . ALA G 1 50 ? 49.068 0.393 -1.355 1.00 46.20 50 ALA G O 1
ATOM 6065 N N . ILE G 1 51 ? 46.915 -0.207 -1.603 1.00 54.76 51 ILE G N 1
ATOM 6066 C CA . ILE G 1 51 ? 46.746 0.571 -2.829 1.00 48.60 51 ILE G CA 1
ATOM 6067 C C . ILE G 1 51 ? 46.976 2.048 -2.545 1.00 48.58 51 ILE G C 1
ATOM 6068 O O . ILE G 1 51 ? 47.619 2.761 -3.328 1.00 45.16 51 ILE G O 1
ATOM 6073 N N . GLU G 1 52 ? 46.441 2.529 -1.420 1.00 47.56 52 GLU G N 1
ATOM 6074 C CA . GLU G 1 52 ? 46.645 3.924 -1.037 1.00 51.37 52 GLU G CA 1
ATOM 6075 C C . GLU G 1 52 ? 48.128 4.227 -0.827 1.00 49.79 52 GLU G C 1
ATOM 6076 O O . GLU G 1 52 ? 48.630 5.270 -1.269 1.00 53.60 52 GLU G O 1
ATOM 6082 N N . ILE G 1 53 ? 48.837 3.321 -0.148 1.00 62.16 53 ILE G N 1
ATOM 6083 C CA . ILE G 1 53 ? 50.283 3.454 0.036 1.00 56.40 53 ILE G CA 1
ATOM 6084 C C . ILE G 1 53 ? 50.986 3.547 -1.311 1.00 46.38 53 ILE G C 1
ATOM 6085 O O . ILE G 1 53 ? 51.888 4.372 -1.503 1.00 40.58 53 ILE G O 1
ATOM 6090 N N . GLY G 1 54 ? 50.605 2.681 -2.251 1.00 52.03 54 GLY G N 1
ATOM 6091 C CA . GLY G 1 54 ? 51.230 2.702 -3.565 1.00 52.21 54 GLY G CA 1
ATOM 6092 C C . GLY G 1 54 ? 51.009 4.014 -4.292 1.00 45.88 54 GLY G C 1
ATOM 6093 O O . GLY G 1 54 ? 51.933 4.571 -4.892 1.00 42.70 54 GLY G O 1
ATOM 6094 N N . LYS G 1 55 ? 49.771 4.518 -4.262 1.00 54.45 55 LYS G N 1
ATOM 6095 C CA . LYS G 1 55 ? 49.475 5.804 -4.892 1.00 51.77 55 LYS G CA 1
ATOM 6096 C C . LYS G 1 55 ? 50.319 6.916 -4.279 1.00 47.22 55 LYS G C 1
ATOM 6097 O O . LYS G 1 55 ? 50.912 7.739 -4.995 1.00 40.06 55 LYS G O 1
ATOM 6103 N N . LEU G 1 56 ? 50.361 6.965 -2.945 1.00 56.16 56 LEU G N 1
ATOM 6104 C CA . LEU G 1 56 ? 51.144 7.986 -2.257 1.00 44.32 56 LEU G CA 1
ATOM 6105 C C . LEU G 1 56 ? 52.617 7.894 -2.631 1.00 48.66 56 LEU G C 1
ATOM 6106 O O . LEU G 1 56 ? 53.259 8.915 -2.903 1.00 42.03 56 LEU G O 1
ATOM 6111 N N . ALA G 1 57 ? 53.166 6.677 -2.662 1.00 48.69 57 ALA G N 1
ATOM 6112 C CA . ALA G 1 57 ? 54.578 6.506 -2.986 1.00 45.35 57 ALA G CA 1
ATOM 6113 C C . ALA G 1 57 ? 54.871 6.920 -4.422 1.00 43.13 57 ALA G C 1
ATOM 6114 O O . ALA G 1 57 ? 55.908 7.532 -4.694 1.00 37.61 57 ALA G O 1
ATOM 6116 N N . ALA G 1 58 ? 53.966 6.605 -5.352 1.00 44.13 58 ALA G N 1
ATOM 6117 C CA . ALA G 1 58 ? 54.169 7.000 -6.743 1.00 43.82 58 ALA G CA 1
ATOM 6118 C C . ALA G 1 58 ? 54.178 8.518 -6.888 1.00 45.48 58 ALA G C 1
ATOM 6119 O O . ALA G 1 58 ? 55.088 9.091 -7.506 1.00 44.66 58 ALA G O 1
ATOM 6121 N N . ASP G 1 59 ? 53.164 9.189 -6.330 1.00 43.93 59 ASP G N 1
ATOM 6122 C CA . ASP G 1 59 ? 53.122 10.648 -6.413 1.00 46.30 59 ASP G CA 1
ATOM 6123 C C . ASP G 1 59 ? 54.339 11.278 -5.742 1.00 34.31 59 ASP G C 1
ATOM 6124 O O . ASP G 1 59 ? 54.914 12.246 -6.259 1.00 39.80 59 ASP G O 1
ATOM 6129 N N . ALA G 1 60 ? 54.756 10.730 -4.598 1.00 47.31 60 ALA G N 1
ATOM 6130 C CA . ALA G 1 60 ? 55.904 11.280 -3.888 1.00 40.03 60 ALA G CA 1
ATOM 6131 C C . ALA G 1 60 ? 57.185 11.103 -4.689 1.00 51.71 60 ALA G C 1
ATOM 6132 O O . ALA G 1 60 ? 58.013 12.018 -4.750 1.00 50.67 60 ALA G O 1
ATOM 6134 N N . ALA G 1 61 ? 57.375 9.929 -5.296 1.00 47.23 61 ALA G N 1
ATOM 6135 C CA . ALA G 1 61 ? 58.556 9.706 -6.120 1.00 50.52 61 ALA G CA 1
ATOM 6136 C C . ALA G 1 61 ? 58.578 10.656 -7.308 1.00 41.88 61 ALA G C 1
ATOM 6137 O O . ALA G 1 61 ? 59.632 11.201 -7.655 1.00 35.02 61 ALA G O 1
ATOM 6139 N N . LEU G 1 62 ? 57.419 10.879 -7.937 1.00 46.29 62 LEU G N 1
ATOM 6140 C CA . LEU G 1 62 ? 57.368 11.813 -9.060 1.00 42.54 62 LEU G CA 1
ATOM 6141 C C . LEU G 1 62 ? 57.724 13.230 -8.622 1.00 43.08 62 LEU G C 1
ATOM 6142 O O . LEU G 1 62 ? 58.492 13.924 -9.302 1.00 39.22 62 LEU G O 1
ATOM 6147 N N . GLY G 1 63 ? 57.193 13.671 -7.479 1.00 52.41 63 GLY G N 1
ATOM 6148 C CA . GLY G 1 63 ? 57.511 15.009 -7.003 1.00 44.70 63 GLY G CA 1
ATOM 6149 C C . GLY G 1 63 ? 58.973 15.163 -6.625 1.00 48.97 63 GLY G C 1
ATOM 6150 O O . GLY G 1 63 ? 59.607 16.173 -6.953 1.00 42.58 63 GLY G O 1
ATOM 6151 N N . ILE G 1 64 ? 59.533 14.157 -5.947 1.00 52.83 64 ILE G N 1
ATOM 6152 C CA . ILE G 1 64 ? 60.944 14.187 -5.574 1.00 42.65 64 ILE G CA 1
ATOM 6153 C C . ILE G 1 64 ? 61.824 14.208 -6.816 1.00 46.21 64 ILE G C 1
ATOM 6154 O O . ILE G 1 64 ? 62.829 14.928 -6.868 1.00 52.28 64 ILE G O 1
ATOM 6159 N N . ALA G 1 65 ? 61.461 13.427 -7.837 1.00 53.62 65 ALA G N 1
ATOM 6160 C CA . ALA G 1 65 ? 62.255 13.395 -9.059 1.00 42.11 65 ALA G CA 1
ATOM 6161 C C . ALA G 1 65 ? 62.189 14.725 -9.794 1.00 42.66 65 ALA G C 1
ATOM 6162 O O . ALA G 1 65 ? 63.205 15.202 -10.312 1.00 41.03 65 ALA G O 1
ATOM 6164 N N . ALA G 1 66 ? 61.004 15.337 -9.857 1.00 47.50 66 ALA G N 1
ATOM 6165 C CA . ALA G 1 66 ? 60.896 16.642 -10.501 1.00 45.90 66 ALA G CA 1
ATOM 6166 C C . ALA G 1 66 ? 61.722 17.684 -9.759 1.00 49.54 66 ALA G C 1
ATOM 6167 O O . ALA G 1 66 ? 62.427 18.489 -10.382 1.00 37.87 66 ALA G O 1
ATOM 6169 N N . ALA G 1 67 ? 61.682 17.654 -8.424 1.00 51.05 67 ALA G N 1
ATOM 6170 C CA . ALA G 1 67 ? 62.464 18.609 -7.646 1.00 49.76 67 ALA G CA 1
ATOM 6171 C C . ALA G 1 67 ? 63.960 18.396 -7.841 1.00 46.63 67 ALA G C 1
ATOM 6172 O O . ALA G 1 67 ? 64.707 19.362 -8.021 1.00 42.87 67 ALA G O 1
ATOM 6174 N N . ALA G 1 68 ? 64.416 17.140 -7.820 1.00 47.53 68 ALA G N 1
ATOM 6175 C CA . ALA G 1 68 ? 65.834 16.852 -8.023 1.00 43.26 68 ALA G CA 1
ATOM 6176 C C . ALA G 1 68 ? 66.305 17.241 -9.422 1.00 52.03 68 ALA G C 1
ATOM 6177 O O . ALA G 1 68 ? 67.403 17.791 -9.582 1.00 45.32 68 ALA G O 1
ATOM 6179 N N . GLY G 1 69 ? 65.502 16.953 -10.451 1.00 52.90 69 GLY G N 1
ATOM 6180 C CA . GLY G 1 69 ? 65.889 17.340 -11.799 1.00 45.66 69 GLY G CA 1
ATOM 6181 C C . GLY G 1 69 ? 65.963 18.844 -11.965 1.00 52.51 69 GLY G C 1
ATOM 6182 O O . GLY G 1 69 ? 66.929 19.378 -12.522 1.00 46.49 69 GLY G O 1
ATOM 6183 N N . GLY G 1 70 ? 64.951 19.552 -11.456 1.00 49.46 70 GLY G N 1
ATOM 6184 C CA . GLY G 1 70 ? 65.001 21.003 -11.458 1.00 58.95 70 GLY G CA 1
ATOM 6185 C C . GLY G 1 70 ? 66.205 21.525 -10.697 1.00 65.83 70 GLY G C 1
ATOM 6186 O O . GLY G 1 70 ? 66.799 22.538 -11.070 1.00 64.94 70 GLY G O 1
ATOM 6187 N N . LYS G 1 71 ? 66.559 20.844 -9.607 1.00 65.45 71 LYS G N 1
ATOM 6188 C CA . LYS G 1 71 ? 67.710 21.237 -8.806 1.00 55.42 71 LYS G CA 1
ATOM 6189 C C . LYS G 1 71 ? 68.991 21.124 -9.622 1.00 59.24 71 LYS G C 1
ATOM 6190 O O . LYS G 1 71 ? 69.845 22.017 -9.592 1.00 52.20 71 LYS G O 1
ATOM 6196 N N . ALA G 1 72 ? 69.140 20.019 -10.357 1.00 56.33 72 ALA G N 1
ATOM 6197 C CA . ALA G 1 72 ? 70.338 19.825 -11.170 1.00 63.81 72 ALA G CA 1
ATOM 6198 C C . ALA G 1 72 ? 70.389 20.798 -12.342 1.00 54.49 72 ALA G C 1
ATOM 6199 O O . ALA G 1 72 ? 71.481 21.162 -12.794 1.00 42.38 72 ALA G O 1
ATOM 6201 N N . VAL G 1 73 ? 69.227 21.216 -12.852 1.00 60.95 73 VAL G N 1
ATOM 6202 C CA . VAL G 1 73 ? 69.186 22.224 -13.913 1.00 56.02 73 VAL G CA 1
ATOM 6203 C C . VAL G 1 73 ? 69.898 23.502 -13.477 1.00 55.24 73 VAL G C 1
ATOM 6204 O O . VAL G 1 73 ? 70.565 24.165 -14.281 1.00 54.12 73 VAL G O 1
ATOM 6208 N N . ILE G 1 74 ? 69.789 23.853 -12.194 1.00 68.27 74 ILE G N 1
ATOM 6209 C CA . ILE G 1 74 ? 70.357 25.082 -11.653 1.00 57.10 74 ILE G CA 1
ATOM 6210 C C . ILE G 1 74 ? 71.878 25.149 -11.779 1.00 63.46 74 ILE G C 1
ATOM 6211 O O . ILE G 1 74 ? 72.463 26.220 -11.586 1.00 64.72 74 ILE G O 1
ATOM 6216 N N . ALA G 1 75 ? 72.507 24.038 -12.136 1.00 87.36 75 ALA G N 1
ATOM 6217 C CA . ALA G 1 75 ? 73.948 24.040 -12.344 1.00 85.69 75 ALA G CA 1
ATOM 6218 C C . ALA G 1 75 ? 74.330 25.070 -13.392 1.00 89.16 75 ALA G C 1
ATOM 6219 O O . ALA G 1 75 ? 75.450 25.056 -13.895 1.00 83.93 75 ALA G O 1
ATOM 6221 N N . LYS G 1 76 ? 73.404 25.958 -13.735 1.00 84.27 76 LYS G N 1
ATOM 6222 C CA . LYS G 1 76 ? 73.708 27.023 -14.675 1.00 75.07 76 LYS G CA 1
ATOM 6223 C C . LYS G 1 76 ? 74.531 28.097 -13.971 1.00 85.59 76 LYS G C 1
ATOM 6224 O O . LYS G 1 76 ? 75.041 27.867 -12.875 1.00 87.43 76 LYS G O 1
ATOM 6230 N N . MET G 1 77 ? 74.666 29.266 -14.590 1.00 77.65 77 MET G N 1
ATOM 6231 C CA . MET G 1 77 ? 75.438 30.357 -13.992 1.00 70.06 77 MET G CA 1
ATOM 6232 C C . MET G 1 77 ? 74.715 31.695 -14.121 1.00 74.66 77 MET G C 1
ATOM 6233 O O . MET G 1 77 ? 75.087 32.539 -14.936 1.00 47.86 77 MET G O 1
ATOM 6238 N N . GLN G 1 86 ? 69.531 31.968 -7.652 1.00 62.48 86 GLN G N 1
ATOM 6239 C CA . GLN G 1 86 ? 70.224 30.685 -7.645 1.00 49.48 86 GLN G CA 1
ATOM 6240 C C . GLN G 1 86 ? 69.899 29.900 -6.376 1.00 72.50 86 GLN G C 1
ATOM 6241 O O . GLN G 1 86 ? 69.157 28.918 -6.421 1.00 65.17 86 GLN G O 1
ATOM 6247 N N . ALA G 1 87 ? 70.459 30.333 -5.243 1.00 79.34 87 ALA G N 1
ATOM 6248 C CA . ALA G 1 87 ? 70.073 29.749 -3.963 1.00 73.34 87 ALA G CA 1
ATOM 6249 C C . ALA G 1 87 ? 68.606 30.000 -3.652 1.00 66.84 87 ALA G C 1
ATOM 6250 O O . ALA G 1 87 ? 68.008 29.247 -2.873 1.00 62.79 87 ALA G O 1
ATOM 6252 N N . LYS G 1 88 ? 68.023 31.050 -4.235 1.00 58.08 88 LYS G N 1
ATOM 6253 C CA . LYS G 1 88 ? 66.580 31.250 -4.162 1.00 51.69 88 LYS G CA 1
ATOM 6254 C C . LYS G 1 88 ? 65.831 30.025 -4.674 1.00 69.00 88 LYS G C 1
ATOM 6255 O O . LYS G 1 88 ? 64.855 29.582 -4.059 1.00 64.09 88 LYS G O 1
ATOM 6261 N N . TYR G 1 89 ? 66.269 29.469 -5.805 1.00 59.13 89 TYR G N 1
ATOM 6262 C CA . TYR G 1 89 ? 65.542 28.368 -6.425 1.00 67.26 89 TYR G CA 1
ATOM 6263 C C . TYR G 1 89 ? 65.935 27.025 -5.819 1.00 61.24 89 TYR G C 1
ATOM 6264 O O . TYR G 1 89 ? 65.096 26.114 -5.734 1.00 58.40 89 TYR G O 1
ATOM 6273 N N . LEU G 1 90 ? 67.188 26.896 -5.366 1.00 59.77 90 LEU G N 1
ATOM 6274 C CA . LEU G 1 90 ? 67.652 25.729 -4.618 1.00 59.02 90 LEU G CA 1
ATOM 6275 C C . LEU G 1 90 ? 66.943 25.609 -3.272 1.00 62.74 90 LEU G C 1
ATOM 6276 O O . LEU G 1 90 ? 67.323 24.791 -2.427 1.00 76.57 90 LEU G O 1
ATOM 6281 N N . ALA G 1 91 ? 65.945 26.461 -3.058 1.00 63.48 91 ALA G N 1
ATOM 6282 C CA . ALA G 1 91 ? 65.038 26.431 -1.922 1.00 54.55 91 ALA G CA 1
ATOM 6283 C C . ALA G 1 91 ? 63.633 26.081 -2.379 1.00 53.66 91 ALA G C 1
ATOM 6284 O O . ALA G 1 91 ? 62.979 25.229 -1.773 1.00 60.85 91 ALA G O 1
ATOM 6286 N N . LYS G 1 92 ? 63.122 26.852 -3.335 1.00 59.95 92 LYS G N 1
ATOM 6287 C CA . LYS G 1 92 ? 61.863 26.566 -4.016 1.00 58.48 92 LYS G CA 1
ATOM 6288 C C . LYS G 1 92 ? 61.716 25.076 -4.328 1.00 52.85 92 LYS G C 1
ATOM 6289 O O . LYS G 1 92 ? 60.698 24.446 -3.990 1.00 56.46 92 LYS G O 1
ATOM 6295 N N . PHE G 1 93 ? 62.775 24.466 -4.871 1.00 44.04 93 PHE G N 1
ATOM 6296 C CA . PHE G 1 93 ? 62.719 23.040 -5.184 1.00 60.39 93 PHE G CA 1
ATOM 6297 C C . PHE G 1 93 ? 62.816 22.148 -3.945 1.00 60.99 93 PHE G C 1
ATOM 6298 O O . PHE G 1 93 ? 62.203 21.075 -3.920 1.00 55.44 93 PHE G O 1
ATOM 6306 N N . ASP G 1 94 ? 63.573 22.549 -2.918 1.00 60.91 94 ASP G N 1
ATOM 6307 C CA . ASP G 1 94 ? 63.575 21.777 -1.674 1.00 62.40 94 ASP G CA 1
ATOM 6308 C C . ASP G 1 94 ? 62.194 21.764 -1.033 1.00 55.55 94 ASP G C 1
ATOM 6309 O O . ASP G 1 94 ? 61.764 20.746 -0.475 1.00 50.74 94 ASP G O 1
ATOM 6314 N N . ALA G 1 95 ? 61.477 22.883 -1.124 1.00 59.79 95 ALA G N 1
ATOM 6315 C CA . ALA G 1 95 ? 60.118 22.941 -0.599 1.00 58.09 95 ALA G CA 1
ATOM 6316 C C . ALA G 1 95 ? 59.188 22.042 -1.400 1.00 60.61 95 ALA G C 1
ATOM 6317 O O . ALA G 1 95 ? 58.331 21.351 -0.828 1.00 59.53 95 ALA G O 1
ATOM 6319 N N . GLU G 1 96 ? 59.351 22.026 -2.726 1.00 61.31 96 GLU G N 1
ATOM 6320 C CA . GLU G 1 96 ? 58.572 21.099 -3.544 1.00 65.28 96 GLU G CA 1
ATOM 6321 C C . GLU G 1 96 ? 58.840 19.650 -3.139 1.00 59.51 96 GLU G C 1
ATOM 6322 O O . GLU G 1 96 ? 57.909 18.843 -2.998 1.00 60.22 96 GLU G O 1
ATOM 6328 N N . ALA G 1 97 ? 60.117 19.303 -2.953 1.00 59.71 97 ALA G N 1
ATOM 6329 C CA . ALA G 1 97 ? 60.474 17.945 -2.553 1.00 54.71 97 ALA G CA 1
ATOM 6330 C C . ALA G 1 97 ? 59.879 17.580 -1.197 1.00 69.85 97 ALA G C 1
ATOM 6331 O O . ALA G 1 97 ? 59.403 16.456 -1.006 1.00 59.84 97 ALA G O 1
ATOM 6333 N N . ALA G 1 98 ? 59.904 18.511 -0.240 1.00 78.98 98 ALA G N 1
ATOM 6334 C CA . ALA G 1 98 ? 59.322 18.233 1.072 1.00 70.98 98 ALA G CA 1
ATOM 6335 C C . ALA G 1 98 ? 57.813 18.023 0.980 1.00 71.38 98 ALA G C 1
ATOM 6336 O O . ALA G 1 98 ? 57.258 17.112 1.618 1.00 78.97 98 ALA G O 1
ATOM 6338 N N . ALA G 1 99 ? 57.131 18.852 0.185 1.00 65.39 99 ALA G N 1
ATOM 6339 C CA . ALA G 1 99 ? 55.692 18.681 0.017 1.00 64.25 99 ALA G CA 1
ATOM 6340 C C . ALA G 1 99 ? 55.369 17.333 -0.613 1.00 66.30 99 ALA G C 1
ATOM 6341 O O . ALA G 1 99 ? 54.378 16.689 -0.247 1.00 63.90 99 ALA G O 1
ATOM 6343 N N . ALA G 1 100 ? 56.191 16.890 -1.568 1.00 67.23 100 ALA G N 1
ATOM 6344 C CA . ALA G 1 100 ? 55.993 15.563 -2.150 1.00 72.62 100 ALA G CA 1
ATOM 6345 C C . ALA G 1 100 ? 56.241 14.459 -1.123 1.00 66.97 100 ALA G C 1
ATOM 6346 O O . ALA G 1 100 ? 55.492 13.478 -1.059 1.00 54.52 100 ALA G O 1
ATOM 6348 N N . LYS G 1 101 ? 57.294 14.612 -0.316 1.00 80.87 101 LYS G N 1
ATOM 6349 C CA . LYS G 1 101 ? 57.691 13.647 0.708 1.00 71.37 101 LYS G CA 1
ATOM 6350 C C . LYS G 1 101 ? 56.642 13.498 1.815 1.00 66.65 101 LYS G C 1
ATOM 6351 O O . LYS G 1 101 ? 56.621 12.474 2.523 1.00 68.36 101 LYS G O 1
ATOM 6357 N N . GLU G 1 102 ? 55.787 14.511 1.993 1.00 56.20 102 GLU G N 1
ATOM 6358 C CA . GLU G 1 102 ? 54.673 14.379 2.934 1.00 62.07 102 GLU G CA 1
ATOM 6359 C C . GLU G 1 102 ? 53.834 13.135 2.641 1.00 59.03 102 GLU G C 1
ATOM 6360 O O . GLU G 1 102 ? 53.349 12.467 3.566 1.00 54.29 102 GLU G O 1
ATOM 6366 N N . GLY G 1 103 ? 53.620 12.831 1.359 1.00 65.87 103 GLY G N 1
ATOM 6367 C CA . GLY G 1 103 ? 52.884 11.627 1.009 1.00 64.38 103 GLY G CA 1
ATOM 6368 C C . GLY G 1 103 ? 53.570 10.362 1.492 1.00 49.39 103 GLY G C 1
ATOM 6369 O O . GLY G 1 103 ? 52.909 9.413 1.917 1.00 41.66 103 GLY G O 1
ATOM 6370 N N . LEU G 1 104 ? 54.904 10.338 1.445 1.00 55.12 104 LEU G N 1
ATOM 6371 C CA . LEU G 1 104 ? 55.635 9.206 2.009 1.00 45.19 104 LEU G CA 1
ATOM 6372 C C . LEU G 1 104 ? 55.391 9.103 3.505 1.00 49.63 104 LEU G C 1
ATOM 6373 O O . LEU G 1 104 ? 55.257 8.000 4.048 1.00 55.66 104 LEU G O 1
ATOM 6378 N N . ALA G 1 105 ? 55.343 10.247 4.190 1.00 66.92 105 ALA G N 1
ATOM 6379 C CA . ALA G 1 105 ? 55.062 10.215 5.626 1.00 58.81 105 ALA G CA 1
ATOM 6380 C C . ALA G 1 105 ? 53.681 9.622 5.905 1.00 49.25 105 ALA G C 1
ATOM 6381 O O . ALA G 1 105 ? 53.522 8.775 6.796 1.00 56.64 105 ALA G O 1
ATOM 6383 N N . GLU G 1 106 ? 52.675 10.041 5.133 1.00 53.87 106 GLU G N 1
ATOM 6384 C CA . GLU G 1 106 ? 51.332 9.478 5.284 1.00 57.22 106 GLU G CA 1
ATOM 6385 C C . GLU G 1 106 ? 51.322 7.980 4.984 1.00 60.82 106 GLU G C 1
ATOM 6386 O O . GLU G 1 106 ? 50.606 7.206 5.635 1.00 51.57 106 GLU G O 1
ATOM 6392 N N . ALA G 1 107 ? 52.091 7.557 3.980 1.00 52.79 107 ALA G N 1
ATOM 6393 C CA . ALA G 1 107 ? 52.201 6.136 3.667 1.00 48.59 107 ALA G CA 1
ATOM 6394 C C . ALA G 1 107 ? 52.800 5.353 4.827 1.00 53.55 107 ALA G C 1
ATOM 6395 O O . ALA G 1 107 ? 52.342 4.250 5.140 1.00 51.50 107 ALA G O 1
ATOM 6397 N N . GLU G 1 108 ? 53.838 5.899 5.464 1.00 57.08 108 GLU G N 1
ATOM 6398 C CA . GLU G 1 108 ? 54.412 5.235 6.634 1.00 59.59 108 GLU G CA 1
ATOM 6399 C C . GLU G 1 108 ? 53.380 5.154 7.744 1.00 63.47 108 GLU G C 1
ATOM 6400 O O . GLU G 1 108 ? 53.297 4.162 8.477 1.00 64.41 108 GLU G O 1
ATOM 6406 N N . LYS G 1 109 ? 52.573 6.201 7.860 1.00 75.02 109 LYS G N 1
ATOM 6407 C CA . LYS G 1 109 ? 51.490 6.245 8.836 1.00 73.94 109 LYS G CA 1
ATOM 6408 C C . LYS G 1 109 ? 50.523 5.089 8.657 1.00 70.46 109 LYS G C 1
ATOM 6409 O O . LYS G 1 109 ? 50.153 4.405 9.618 1.00 65.61 109 LYS G O 1
ATOM 6415 N N . ILE G 1 110 ? 50.105 4.872 7.417 1.00 64.72 110 ILE G N 1
ATOM 6416 C CA . ILE G 1 110 ? 49.202 3.772 7.101 1.00 58.29 110 ILE G CA 1
ATOM 6417 C C . ILE G 1 110 ? 49.884 2.420 7.282 1.00 55.51 110 ILE G C 1
ATOM 6418 O O . ILE G 1 110 ? 49.311 1.484 7.858 1.00 49.22 110 ILE G O 1
ATOM 6423 N N . LEU G 1 111 ? 51.114 2.289 6.782 1.00 57.57 111 LEU G N 1
ATOM 6424 C CA . LEU G 1 111 ? 51.792 0.996 6.760 1.00 56.41 111 LEU G CA 1
ATOM 6425 C C . LEU G 1 111 ? 52.160 0.504 8.153 1.00 67.19 111 LEU G C 1
ATOM 6426 O O . LEU G 1 111 ? 52.149 -0.704 8.407 1.00 67.21 111 LEU G O 1
ATOM 6431 N N . LYS G 1 112 ? 52.542 1.406 9.055 1.00 90.56 112 LYS G N 1
ATOM 6432 C CA . LYS G 1 112 ? 52.936 0.957 10.384 1.00 89.71 112 LYS G CA 1
ATOM 6433 C C . LYS G 1 112 ? 51.723 0.374 11.112 1.00 93.42 112 LYS G C 1
ATOM 6434 O O . LYS G 1 112 ? 51.802 -0.705 11.724 1.00 89.27 112 LYS G O 1
ATOM 6440 N N . GLU G 1 113 ? 50.567 1.028 10.962 1.00 80.98 113 GLU G N 1
ATOM 6441 C CA . GLU G 1 113 ? 49.313 0.487 11.475 1.00 70.27 113 GLU G CA 1
ATOM 6442 C C . GLU G 1 113 ? 48.935 -0.819 10.789 1.00 77.38 113 GLU G C 1
ATOM 6443 O O . GLU G 1 113 ? 48.309 -1.681 11.416 1.00 76.47 113 GLU G O 1
ATOM 6449 N N . LEU G 1 114 ? 49.283 -0.981 9.504 1.00 71.00 114 LEU G N 1
ATOM 6450 C CA . LEU G 1 114 ? 48.997 -2.248 8.829 1.00 69.01 114 LEU G CA 1
ATOM 6451 C C . LEU G 1 114 ? 49.890 -3.374 9.338 1.00 78.98 114 LEU G C 1
ATOM 6452 O O . LEU G 1 114 ? 49.434 -4.512 9.502 1.00 74.16 114 LEU G O 1
ATOM 6457 N N . LEU G 1 115 ? 51.152 -3.066 9.633 1.00 79.91 115 LEU G N 1
ATOM 6458 C CA . LEU G 1 115 ? 52.056 -4.076 10.163 1.00 77.37 115 LEU G CA 1
ATOM 6459 C C . LEU G 1 115 ? 51.705 -4.479 11.580 1.00 88.53 115 LEU G C 1
ATOM 6460 O O . LEU G 1 115 ? 52.005 -5.609 11.980 1.00 84.38 115 LEU G O 1
ATOM 6465 N N . LYS G 1 116 ? 51.081 -3.582 12.341 1.00 96.16 116 LYS G N 1
ATOM 6466 C CA . LYS G 1 116 ? 50.710 -3.854 13.721 1.00 121.12 116 LYS G CA 1
ATOM 6467 C C . LYS G 1 116 ? 49.389 -4.658 13.810 1.00 113.25 116 LYS G C 1
ATOM 6468 O O . LYS G 1 116 ? 48.927 -4.964 14.914 1.00 112.53 116 LYS G O 1
ATOM 6474 N N . GLU G 1 117 ? 48.760 -4.972 12.661 1.00 91.25 117 GLU G N 1
ATOM 6475 C CA . GLU G 1 117 ? 47.480 -5.699 12.558 1.00 85.78 117 GLU G CA 1
ATOM 6476 C C . GLU G 1 117 ? 47.592 -7.127 12.042 1.00 87.60 117 GLU G C 1
ATOM 6477 O O . GLU G 1 117 ? 46.948 -8.042 12.573 1.00 83.07 117 GLU G O 1
ATOM 6483 N N . ASP G 1 118 ? 48.417 -7.346 11.021 1.00 83.73 118 ASP G N 1
ATOM 6484 C CA . ASP G 1 118 ? 48.669 -8.617 10.348 1.00 73.93 118 ASP G CA 1
ATOM 6485 C C . ASP G 1 118 ? 49.920 -8.429 9.504 1.00 73.63 118 ASP G C 1
ATOM 6486 O O . ASP G 1 118 ? 49.847 -7.941 8.367 1.00 67.23 118 ASP G O 1
ATOM 6491 N N . PRO G 1 119 ? 51.086 -8.802 10.036 1.00 82.30 119 PRO G N 1
ATOM 6492 C CA . PRO G 1 119 ? 52.337 -8.440 9.357 1.00 71.76 119 PRO G CA 1
ATOM 6493 C C . PRO G 1 119 ? 52.498 -9.085 7.994 1.00 58.48 119 PRO G C 1
ATOM 6494 O O . PRO G 1 119 ? 52.981 -8.421 7.073 1.00 62.07 119 PRO G O 1
ATOM 6498 N N . GLU G 1 120 ? 52.047 -10.325 7.799 1.00 62.03 120 GLU G N 1
ATOM 6499 C CA . GLU G 1 120 ? 52.286 -10.955 6.502 1.00 68.02 120 GLU G CA 1
ATOM 6500 C C . GLU G 1 120 ? 51.400 -10.382 5.404 1.00 54.74 120 GLU G C 1
ATOM 6501 O O . GLU G 1 120 ? 51.879 -10.129 4.293 1.00 58.81 120 GLU G O 1
ATOM 6507 N N . ALA G 1 121 ? 50.124 -10.131 5.697 1.00 62.09 121 ALA G N 1
ATOM 6508 C CA . ALA G 1 121 ? 49.258 -9.565 4.670 1.00 59.37 121 ALA G CA 1
ATOM 6509 C C . ALA G 1 121 ? 49.670 -8.139 4.344 1.00 62.15 121 ALA G C 1
ATOM 6510 O O . ALA G 1 121 ? 49.722 -7.753 3.169 1.00 55.12 121 ALA G O 1
ATOM 6512 N N . ALA G 1 122 ? 50.023 -7.362 5.370 1.00 54.65 122 ALA G N 1
ATOM 6513 C CA . ALA G 1 122 ? 50.502 -6.004 5.145 1.00 58.45 122 ALA G CA 1
ATOM 6514 C C . ALA G 1 122 ? 51.777 -6.005 4.311 1.00 60.62 122 ALA G C 1
ATOM 6515 O O . ALA G 1 122 ? 51.893 -5.253 3.339 1.00 57.92 122 ALA G O 1
ATOM 6517 N N . LYS G 1 123 ? 52.728 -6.878 4.650 1.00 69.90 123 LYS G N 1
ATOM 6518 C CA . LYS G 1 123 ? 54.001 -6.907 3.937 1.00 59.43 123 LYS G CA 1
ATOM 6519 C C . LYS G 1 123 ? 53.813 -7.337 2.488 1.00 58.06 123 LYS G C 1
ATOM 6520 O O . LYS G 1 123 ? 54.345 -6.701 1.573 1.00 53.50 123 LYS G O 1
ATOM 6526 N N . ALA G 1 124 ? 53.030 -8.393 2.253 1.00 53.38 124 ALA G N 1
ATOM 6527 C CA . ALA G 1 124 ? 52.848 -8.880 0.890 1.00 62.77 124 ALA G CA 1
ATOM 6528 C C . ALA G 1 124 ? 52.093 -7.867 0.036 1.00 53.16 124 ALA G C 1
ATOM 6529 O O . ALA G 1 124 ? 52.511 -7.550 -1.087 1.00 47.15 124 ALA G O 1
ATOM 6531 N N . LEU G 1 125 ? 50.993 -7.321 0.564 1.00 51.89 125 LEU G N 1
ATOM 6532 C CA . LEU G 1 125 ? 50.199 -6.380 -0.214 1.00 52.39 125 LEU G CA 1
ATOM 6533 C C . LEU G 1 125 ? 50.950 -5.075 -0.445 1.00 52.88 125 LEU G C 1
ATOM 6534 O O . LEU G 1 125 ? 50.866 -4.495 -1.531 1.00 43.04 125 LEU G O 1
ATOM 6539 N N . THR G 1 126 ? 51.712 -4.605 0.548 1.00 63.79 126 THR G N 1
ATOM 6540 C CA . THR G 1 126 ? 52.480 -3.379 0.367 1.00 56.59 126 THR G CA 1
ATOM 6541 C C . THR G 1 126 ? 53.657 -3.581 -0.580 1.00 49.42 126 THR G C 1
ATOM 6542 O O . THR G 1 126 ? 53.994 -2.669 -1.342 1.00 45.74 126 THR G O 1
ATOM 6546 N N . ALA G 1 127 ? 54.287 -4.760 -0.566 1.00 46.34 127 ALA G N 1
ATOM 6547 C CA . ALA G 1 127 ? 55.338 -5.033 -1.539 1.00 40.33 127 ALA G CA 1
ATOM 6548 C C . ALA G 1 127 ? 54.773 -5.061 -2.952 1.00 48.24 127 ALA G C 1
ATOM 6549 O O . ALA G 1 127 ? 55.362 -4.487 -3.879 1.00 52.57 127 ALA G O 1
ATOM 6551 N N . THR G 1 128 ? 53.620 -5.714 -3.131 1.00 53.87 128 THR G N 1
ATOM 6552 C CA . THR G 1 128 ? 52.957 -5.690 -4.430 1.00 53.09 128 THR G CA 1
ATOM 6553 C C . THR G 1 128 ? 52.606 -4.264 -4.836 1.00 43.23 128 THR G C 1
ATOM 6554 O O . THR G 1 128 ? 52.773 -3.883 -6.000 1.00 42.20 128 THR G O 1
ATOM 6558 N N . ALA G 1 129 ? 52.122 -3.462 -3.885 1.00 43.65 129 ALA G N 1
ATOM 6559 C CA . ALA G 1 129 ? 51.765 -2.077 -4.173 1.00 53.73 129 ALA G CA 1
ATOM 6560 C C . ALA G 1 129 ? 52.976 -1.262 -4.611 1.00 53.75 129 ALA G C 1
ATOM 6561 O O . ALA G 1 129 ? 52.890 -0.477 -5.558 1.00 44.60 129 ALA G O 1
ATOM 6563 N N . LEU G 1 130 ? 54.110 -1.420 -3.925 1.00 58.46 130 LEU G N 1
ATOM 6564 C CA . LEU G 1 130 ? 55.296 -0.644 -4.280 1.00 42.51 130 LEU G CA 1
ATOM 6565 C C . LEU G 1 130 ? 55.870 -1.088 -5.623 1.00 48.36 130 LEU G C 1
ATOM 6566 O O . LEU G 1 130 ? 56.328 -0.255 -6.419 1.00 45.79 130 LEU G O 1
ATOM 6571 N N . ALA G 1 131 ? 55.817 -2.392 -5.914 1.00 52.07 131 ALA G N 1
ATOM 6572 C CA . ALA G 1 131 ? 56.265 -2.862 -7.223 1.00 60.20 131 ALA G CA 1
ATOM 6573 C C . ALA G 1 131 ? 55.351 -2.344 -8.326 1.00 45.47 131 ALA G C 1
ATOM 6574 O O . ALA G 1 131 ? 55.823 -1.915 -9.388 1.00 40.61 131 ALA G O 1
ATOM 6576 N N . ALA G 1 132 ? 54.037 -2.381 -8.091 1.00 57.18 132 ALA G N 1
ATOM 6577 C CA . ALA G 1 132 ? 53.086 -1.813 -9.036 1.00 55.99 132 ALA G CA 1
ATOM 6578 C C . ALA G 1 132 ? 53.305 -0.318 -9.210 1.00 52.27 132 ALA G C 1
ATOM 6579 O O . ALA G 1 132 ? 53.101 0.210 -10.304 1.00 53.30 132 ALA G O 1
ATOM 6581 N N . ALA G 1 133 ? 53.690 0.384 -8.142 1.00 48.54 133 ALA G N 1
ATOM 6582 C CA . ALA G 1 133 ? 53.986 1.809 -8.256 1.00 41.19 133 ALA G CA 1
ATOM 6583 C C . ALA G 1 133 ? 55.198 2.045 -9.144 1.00 42.26 133 ALA G C 1
ATOM 6584 O O . ALA G 1 133 ? 55.203 2.970 -9.966 1.00 43.85 133 ALA G O 1
ATOM 6586 N N . ALA G 1 134 ? 56.238 1.223 -8.988 1.00 56.75 134 ALA G N 1
ATOM 6587 C CA . ALA G 1 134 ? 57.391 1.336 -9.878 1.00 55.57 134 ALA G CA 1
ATOM 6588 C C . ALA G 1 134 ? 56.984 1.073 -11.324 1.00 41.63 134 ALA G C 1
ATOM 6589 O O . ALA G 1 134 ? 57.401 1.792 -12.241 1.00 40.79 134 ALA G O 1
ATOM 6591 N N . ALA G 1 135 ? 56.138 0.062 -11.538 1.00 49.57 135 ALA G N 1
ATOM 6592 C CA . ALA G 1 135 ? 55.661 -0.243 -12.885 1.00 47.07 135 ALA G CA 1
ATOM 6593 C C . ALA G 1 135 ? 54.827 0.900 -13.455 1.00 51.91 135 ALA G C 1
ATOM 6594 O O . ALA G 1 135 ? 54.909 1.204 -14.649 1.00 42.02 135 ALA G O 1
ATOM 6596 N N . ALA G 1 136 ? 53.998 1.529 -12.620 1.00 49.68 136 ALA G N 1
ATOM 6597 C CA . ALA G 1 136 ? 53.166 2.637 -13.077 1.00 51.82 136 ALA G CA 1
ATOM 6598 C C . ALA G 1 136 ? 54.007 3.857 -13.422 1.00 59.95 136 ALA G C 1
ATOM 6599 O O . ALA G 1 136 ? 53.720 4.558 -14.400 1.00 51.08 136 ALA G O 1
ATOM 6601 N N . ILE G 1 137 ? 55.039 4.139 -12.623 1.00 61.03 137 ILE G N 1
ATOM 6602 C CA . ILE G 1 137 ? 55.961 5.215 -12.972 1.00 45.38 137 ILE G CA 1
ATOM 6603 C C . ILE G 1 137 ? 56.677 4.891 -14.276 1.00 54.90 137 ILE G C 1
ATOM 6604 O O . ILE G 1 137 ? 56.942 5.786 -15.089 1.00 54.03 137 ILE G O 1
ATOM 6609 N N . ALA G 1 138 ? 56.981 3.611 -14.511 1.00 56.13 138 ALA G N 1
ATOM 6610 C CA . ALA G 1 138 ? 57.572 3.218 -15.787 1.00 65.24 138 ALA G CA 1
ATOM 6611 C C . ALA G 1 138 ? 56.606 3.455 -16.944 1.00 50.40 138 ALA G C 1
ATOM 6612 O O . ALA G 1 138 ? 57.005 3.941 -18.008 1.00 52.00 138 ALA G O 1
ATOM 6614 N N . ALA G 1 139 ? 55.330 3.112 -16.752 1.00 59.57 139 ALA G N 1
ATOM 6615 C CA . ALA G 1 139 ? 54.334 3.311 -17.802 1.00 67.75 139 ALA G CA 1
ATOM 6616 C C . ALA G 1 139 ? 54.079 4.790 -18.063 1.00 59.95 139 ALA G C 1
ATOM 6617 O O . ALA G 1 139 ? 53.751 5.172 -19.192 1.00 47.00 139 ALA G O 1
ATOM 6619 N N . LEU G 1 140 ? 54.217 5.630 -17.035 1.00 73.09 140 LEU G N 1
ATOM 6620 C CA . LEU G 1 140 ? 54.068 7.070 -17.222 1.00 64.46 140 LEU G CA 1
ATOM 6621 C C . LEU G 1 140 ? 55.179 7.634 -18.098 1.00 66.65 140 LEU G C 1
ATOM 6622 O O . LEU G 1 140 ? 54.932 8.498 -18.947 1.00 50.10 140 LEU G O 1
ATOM 6627 N N . LEU G 1 141 ? 56.404 7.154 -17.911 1.00 61.33 141 LEU G N 1
ATOM 6628 C CA . LEU G 1 141 ? 57.562 7.702 -18.604 1.00 54.43 141 LEU G CA 1
ATOM 6629 C C . LEU G 1 141 ? 57.650 7.191 -20.039 1.00 55.73 141 LEU G C 1
ATOM 6630 O O . LEU G 1 141 ? 56.985 6.223 -20.406 1.00 64.03 141 LEU G O 1
ATOM 6635 N N . ARG H 1 4 ? 1.949 19.138 -26.866 1.00 109.37 4 ARG H N 1
ATOM 6636 C CA . ARG H 1 4 ? 1.412 17.878 -27.364 1.00 109.39 4 ARG H CA 1
ATOM 6637 C C . ARG H 1 4 ? 2.506 16.820 -27.305 1.00 103.29 4 ARG H C 1
ATOM 6638 O O . ARG H 1 4 ? 2.236 15.619 -27.341 1.00 100.92 4 ARG H O 1
ATOM 6646 N N . ILE H 1 5 ? 3.750 17.290 -27.217 1.00 95.13 5 ILE H N 1
ATOM 6647 C CA . ILE H 1 5 ? 4.865 16.399 -26.926 1.00 98.24 5 ILE H CA 1
ATOM 6648 C C . ILE H 1 5 ? 4.904 16.078 -25.437 1.00 80.13 5 ILE H C 1
ATOM 6649 O O . ILE H 1 5 ? 5.323 14.983 -25.042 1.00 79.68 5 ILE H O 1
ATOM 6654 N N . SER H 1 6 ? 4.460 17.013 -24.592 1.00 94.64 6 SER H N 1
ATOM 6655 C CA . SER H 1 6 ? 4.366 16.742 -23.161 1.00 90.44 6 SER H CA 1
ATOM 6656 C C . SER H 1 6 ? 3.245 15.756 -22.860 1.00 89.19 6 SER H C 1
ATOM 6657 O O . SER H 1 6 ? 3.406 14.862 -22.022 1.00 77.55 6 SER H O 1
ATOM 6660 N N . SER H 1 7 ? 2.095 15.924 -23.518 1.00 79.45 7 SER H N 1
ATOM 6661 C CA . SER H 1 7 ? 1.024 14.934 -23.469 1.00 68.98 7 SER H CA 1
ATOM 6662 C C . SER H 1 7 ? 1.571 13.524 -23.677 1.00 68.96 7 SER H C 1
ATOM 6663 O O . SER H 1 7 ? 1.453 12.660 -22.801 1.00 63.35 7 SER H O 1
ATOM 6666 N N . ALA H 1 8 ? 2.144 13.270 -24.861 1.00 78.02 8 ALA H N 1
ATOM 6667 C CA . ALA H 1 8 ? 2.635 11.935 -25.200 1.00 63.48 8 ALA H CA 1
ATOM 6668 C C . ALA H 1 8 ? 3.725 11.472 -24.239 1.00 61.45 8 ALA H C 1
ATOM 6669 O O . ALA H 1 8 ? 3.791 10.288 -23.892 1.00 54.59 8 ALA H O 1
ATOM 6671 N N . LEU H 1 9 ? 4.586 12.386 -23.786 1.00 56.29 9 LEU H N 1
ATOM 6672 C CA . LEU H 1 9 ? 5.572 12.000 -22.777 1.00 65.66 9 LEU H CA 1
ATOM 6673 C C . LEU H 1 9 ? 4.901 11.648 -21.453 1.00 65.55 9 LEU H C 1
ATOM 6674 O O . LEU H 1 9 ? 5.332 10.721 -20.753 1.00 61.59 9 LEU H O 1
ATOM 6679 N N . GLN H 1 10 ? 3.851 12.381 -21.083 1.00 63.24 10 GLN H N 1
ATOM 6680 C CA . GLN H 1 10 ? 3.122 12.018 -19.873 1.00 69.40 10 GLN H CA 1
ATOM 6681 C C . GLN H 1 10 ? 2.422 10.675 -20.041 1.00 69.28 10 GLN H C 1
ATOM 6682 O O . GLN H 1 10 ? 2.411 9.864 -19.109 1.00 59.55 10 GLN H O 1
ATOM 6688 N N . ASN H 1 11 ? 1.850 10.411 -21.220 1.00 65.98 11 ASN H N 1
ATOM 6689 C CA . ASN H 1 11 ? 1.253 9.100 -21.463 1.00 62.91 11 ASN H CA 1
ATOM 6690 C C . ASN H 1 11 ? 2.305 8.002 -21.358 1.00 51.51 11 ASN H C 1
ATOM 6691 O O . ASN H 1 11 ? 2.039 6.921 -20.819 1.00 51.43 11 ASN H O 1
ATOM 6696 N N . LEU H 1 12 ? 3.510 8.276 -21.862 1.00 49.59 12 LEU H N 1
ATOM 6697 C CA . LEU H 1 12 ? 4.626 7.347 -21.731 1.00 56.37 12 LEU H CA 1
ATOM 6698 C C . LEU H 1 12 ? 4.939 7.059 -20.273 1.00 55.00 12 LEU H C 1
ATOM 6699 O O . LEU H 1 12 ? 5.111 5.900 -19.881 1.00 44.24 12 LEU H O 1
ATOM 6704 N N . TRP H 1 13 ? 5.034 8.106 -19.456 1.00 51.16 13 TRP H N 1
ATOM 6705 C CA . TRP H 1 13 ? 5.353 7.897 -18.049 1.00 58.88 13 TRP H CA 1
ATOM 6706 C C . TRP H 1 13 ? 4.239 7.135 -17.340 1.00 53.27 13 TRP H C 1
ATOM 6707 O O . TRP H 1 13 ? 4.510 6.269 -16.500 1.00 45.10 13 TRP H O 1
ATOM 6718 N N . THR H 1 14 ? 2.983 7.426 -17.685 1.00 48.18 14 THR H N 1
ATOM 6719 C CA . THR H 1 14 ? 1.861 6.685 -17.112 1.00 51.37 14 THR H CA 1
ATOM 6720 C C . THR H 1 14 ? 1.942 5.205 -17.464 1.00 53.46 14 THR H C 1
ATOM 6721 O O . THR H 1 14 ? 1.756 4.338 -16.600 1.00 48.91 14 THR H O 1
ATOM 6725 N N . ALA H 1 15 ? 2.244 4.896 -18.728 1.00 57.19 15 ALA H N 1
ATOM 6726 C CA . ALA H 1 15 ? 2.337 3.501 -19.142 1.00 44.13 15 ALA H CA 1
ATOM 6727 C C . ALA H 1 15 ? 3.524 2.808 -18.487 1.00 51.12 15 ALA H C 1
ATOM 6728 O O . ALA H 1 15 ? 3.444 1.619 -18.154 1.00 53.19 15 ALA H O 1
ATOM 6730 N N . ALA H 1 16 ? 4.620 3.538 -18.274 1.00 49.90 16 ALA H N 1
ATOM 6731 C CA . ALA H 1 16 ? 5.773 2.960 -17.594 1.00 46.93 16 ALA H CA 1
ATOM 6732 C C . ALA H 1 16 ? 5.453 2.646 -16.136 1.00 53.95 16 ALA H C 1
ATOM 6733 O O . ALA H 1 16 ? 5.818 1.576 -15.629 1.00 44.08 16 ALA H O 1
ATOM 6735 N N . GLN H 1 17 ? 4.753 3.557 -15.449 1.00 57.63 17 GLN H N 1
ATOM 6736 C CA . GLN H 1 17 ? 4.355 3.270 -14.075 1.00 49.68 17 GLN H CA 1
ATOM 6737 C C . GLN H 1 17 ? 3.380 2.103 -14.025 1.00 59.09 17 GLN H C 1
ATOM 6738 O O . GLN H 1 17 ? 3.398 1.316 -13.071 1.00 55.60 17 GLN H O 1
ATOM 6744 N N . ALA H 1 18 ? 2.518 1.983 -15.038 1.00 53.59 18 ALA H N 1
ATOM 6745 C CA . ALA H 1 18 ? 1.585 0.863 -15.085 1.00 42.40 18 ALA H CA 1
ATOM 6746 C C . ALA H 1 18 ? 2.322 -0.458 -15.267 1.00 47.37 18 ALA H C 1
ATOM 6747 O O . ALA H 1 18 ? 1.967 -1.464 -14.642 1.00 46.19 18 ALA H O 1
ATOM 6749 N N . ALA H 1 19 ? 3.356 -0.474 -16.112 1.00 50.85 19 ALA H N 1
ATOM 6750 C CA . ALA H 1 19 ? 4.177 -1.675 -16.247 1.00 51.64 19 ALA H CA 1
ATOM 6751 C C . ALA H 1 19 ? 4.880 -2.000 -14.935 1.00 45.57 19 ALA H C 1
ATOM 6752 O O . ALA H 1 19 ? 5.012 -3.173 -14.557 1.00 45.81 19 ALA H O 1
ATOM 6754 N N . MET H 1 20 ? 5.329 -0.963 -14.225 1.00 49.78 20 MET H N 1
ATOM 6755 C CA . MET H 1 20 ? 5.936 -1.147 -12.910 1.00 55.65 20 MET H CA 1
ATOM 6756 C C . MET H 1 20 ? 4.966 -1.836 -11.956 1.00 54.05 20 MET H C 1
ATOM 6757 O O . MET H 1 20 ? 5.307 -2.829 -11.295 1.00 53.98 20 MET H O 1
ATOM 6762 N N . ALA H 1 21 ? 3.738 -1.316 -11.886 1.00 44.50 21 ALA H N 1
ATOM 6763 C CA . ALA H 1 21 ? 2.726 -1.885 -11.002 1.00 47.09 21 ALA H CA 1
ATOM 6764 C C . ALA H 1 21 ? 2.377 -3.310 -11.408 1.00 56.39 21 ALA H C 1
ATOM 6765 O O . ALA H 1 21 ? 2.125 -4.163 -10.550 1.00 59.56 21 ALA H O 1
ATOM 6767 N N . ALA H 1 22 ? 2.362 -3.590 -12.713 1.00 52.79 22 ALA H N 1
ATOM 6768 C CA . ALA H 1 22 ? 2.046 -4.940 -13.166 1.00 52.78 22 ALA H CA 1
ATOM 6769 C C . ALA H 1 22 ? 3.139 -5.924 -12.767 1.00 52.29 22 ALA H C 1
ATOM 6770 O O . ALA H 1 22 ? 2.846 -7.057 -12.367 1.00 50.31 22 ALA H O 1
ATOM 6772 N N . ALA H 1 23 ? 4.404 -5.503 -12.848 1.00 56.33 23 ALA H N 1
ATOM 6773 C CA . ALA H 1 23 ? 5.492 -6.360 -12.380 1.00 60.93 23 ALA H CA 1
ATOM 6774 C C . ALA H 1 23 ? 5.376 -6.623 -10.883 1.00 48.17 23 ALA H C 1
ATOM 6775 O O . ALA H 1 23 ? 5.538 -7.766 -10.422 1.00 43.69 23 ALA H O 1
ATOM 6777 N N . VAL H 1 24 ? 5.084 -5.574 -10.109 1.00 46.69 24 VAL H N 1
ATOM 6778 C CA . VAL H 1 24 ? 4.953 -5.742 -8.664 1.00 56.38 24 VAL H CA 1
ATOM 6779 C C . VAL H 1 24 ? 3.806 -6.691 -8.337 1.00 54.70 24 VAL H C 1
ATOM 6780 O O . VAL H 1 24 ? 3.922 -7.546 -7.450 1.00 57.77 24 VAL H O 1
ATOM 6784 N N . LYS H 1 25 ? 2.689 -6.574 -9.058 1.00 55.41 25 LYS H N 1
ATOM 6785 C CA . LYS H 1 25 ? 1.548 -7.443 -8.784 1.00 56.80 25 LYS H CA 1
ATOM 6786 C C . LYS H 1 25 ? 1.799 -8.878 -9.237 1.00 59.47 25 LYS H C 1
ATOM 6787 O O . LYS H 1 25 ? 1.276 -9.815 -8.624 1.00 59.37 25 LYS H O 1
ATOM 6793 N N . ALA H 1 26 ? 2.595 -9.080 -10.289 1.00 60.17 26 ALA H N 1
ATOM 6794 C CA . ALA H 1 26 ? 2.979 -10.440 -10.657 1.00 55.04 26 ALA H CA 1
ATOM 6795 C C . ALA H 1 26 ? 3.822 -11.082 -9.561 1.00 59.92 26 ALA H C 1
ATOM 6796 O O . ALA H 1 26 ? 3.610 -12.251 -9.195 1.00 58.69 26 ALA H O 1
ATOM 6798 N N . LYS H 1 27 ? 4.785 -10.328 -9.024 1.00 64.69 27 LYS H N 1
ATOM 6799 C CA . LYS H 1 27 ? 5.556 -10.830 -7.891 1.00 61.79 27 LYS H CA 1
ATOM 6800 C C . LYS H 1 27 ? 4.647 -11.118 -6.699 1.00 67.91 27 LYS H C 1
ATOM 6801 O O . LYS H 1 27 ? 4.816 -12.128 -6.000 1.00 55.14 27 LYS H O 1
ATOM 6807 N N . ALA H 1 28 ? 3.664 -10.245 -6.466 1.00 64.38 28 ALA H N 1
ATOM 6808 C CA . ALA H 1 28 ? 2.726 -10.447 -5.368 1.00 59.60 28 ALA H CA 1
ATOM 6809 C C . ALA H 1 28 ? 1.906 -11.715 -5.566 1.00 71.10 28 ALA H C 1
ATOM 6810 O O . ALA H 1 28 ? 1.584 -12.407 -4.598 1.00 77.01 28 ALA H O 1
ATOM 6812 N N . ALA H 1 29 ? 1.550 -12.030 -6.812 1.00 75.44 29 ALA H N 1
ATOM 6813 C CA . ALA H 1 29 ? 0.803 -13.257 -7.077 1.00 70.52 29 ALA H CA 1
ATOM 6814 C C . ALA H 1 29 ? 1.659 -14.491 -6.816 1.00 68.50 29 ALA H C 1
ATOM 6815 O O . ALA H 1 29 ? 1.191 -15.465 -6.203 1.00 71.19 29 ALA H O 1
ATOM 6817 N N . GLU H 1 30 ? 2.918 -14.468 -7.272 1.00 67.38 30 GLU H N 1
ATOM 6818 C CA . GLU H 1 30 ? 3.815 -15.578 -6.959 1.00 65.11 30 GLU H CA 1
ATOM 6819 C C . GLU H 1 30 ? 3.941 -15.771 -5.452 1.00 85.10 30 GLU H C 1
ATOM 6820 O O . GLU H 1 30 ? 3.961 -16.907 -4.964 1.00 80.34 30 GLU H O 1
ATOM 6826 N N . ILE H 1 31 ? 4.021 -14.671 -4.698 1.00 84.91 31 ILE H N 1
ATOM 6827 C CA . ILE H 1 31 ? 4.139 -14.784 -3.245 1.00 78.94 31 ILE H CA 1
ATOM 6828 C C . ILE H 1 31 ? 2.843 -15.309 -2.635 1.00 87.01 31 ILE H C 1
ATOM 6829 O O . ILE H 1 31 ? 2.861 -16.172 -1.751 1.00 90.64 31 ILE H O 1
ATOM 6834 N N . ALA H 1 32 ? 1.700 -14.799 -3.092 1.00 90.37 32 ALA H N 1
ATOM 6835 C CA . ALA H 1 32 ? 0.413 -15.162 -2.517 1.00 86.35 32 ALA H CA 1
ATOM 6836 C C . ALA H 1 32 ? 0.026 -16.610 -2.786 1.00 82.40 32 ALA H C 1
ATOM 6837 O O . ALA H 1 32 ? -0.791 -17.162 -2.040 1.00 93.03 32 ALA H O 1
ATOM 6839 N N . ALA H 1 33 ? 0.631 -17.218 -3.808 1.00 71.26 33 ALA H N 1
ATOM 6840 C CA . ALA H 1 33 ? 0.292 -18.613 -4.175 1.00 85.46 33 ALA H CA 1
ATOM 6841 C C . ALA H 1 33 ? 0.640 -19.568 -3.031 1.00 98.38 33 ALA H C 1
ATOM 6842 O O . ALA H 1 33 ? 0.023 -20.653 -2.954 1.00 83.34 33 ALA H O 1
ATOM 6844 N N . THR H 1 34 ? 1.591 -19.189 -2.172 1.00 111.07 34 THR H N 1
ATOM 6845 C CA . THR H 1 34 ? 2.033 -20.085 -1.078 1.00 103.07 34 THR H CA 1
ATOM 6846 C C . THR H 1 34 ? 1.581 -19.519 0.252 1.00 98.17 34 THR H C 1
ATOM 6847 O O . THR H 1 34 ? 2.249 -19.793 1.272 1.00 102.81 34 THR H O 1
ATOM 6851 N N . LYS H 1 35 ? 0.483 -18.759 0.255 1.00 91.49 35 LYS H N 1
ATOM 6852 C CA . LYS H 1 35 ? -0.000 -18.113 1.502 1.00 94.04 35 LYS H CA 1
ATOM 6853 C C . LYS H 1 35 ? -1.463 -18.504 1.759 1.00 96.57 35 LYS H C 1
ATOM 6854 O O . LYS H 1 35 ? -2.147 -18.900 0.792 1.00 91.31 35 LYS H O 1
ATOM 6860 N N . THR H 1 36 ? -1.918 -18.397 3.012 1.00 107.48 36 THR H N 1
ATOM 6861 C CA . THR H 1 36 ? -3.335 -18.681 3.333 1.00 105.62 36 THR H CA 1
ATOM 6862 C C . THR H 1 36 ? -4.181 -17.563 2.759 1.00 103.03 36 THR H C 1
ATOM 6863 O O . THR H 1 36 ? -3.641 -16.449 2.580 1.00 99.00 36 THR H O 1
ATOM 6867 N N . PRO H 1 37 ? -5.476 -17.776 2.439 1.00 110.27 37 PRO H N 1
ATOM 6868 C CA . PRO H 1 37 ? -6.270 -16.736 1.801 1.00 104.40 37 PRO H CA 1
ATOM 6869 C C . PRO H 1 37 ? -6.176 -15.417 2.558 1.00 108.26 37 PRO H C 1
ATOM 6870 O O . PRO H 1 37 ? -6.010 -14.355 1.922 1.00 103.86 37 PRO H O 1
ATOM 6874 N N . GLU H 1 38 ? -6.270 -15.477 3.888 1.00 113.31 38 GLU H N 1
ATOM 6875 C CA . GLU H 1 38 ? -6.207 -14.248 4.722 1.00 119.18 38 GLU H CA 1
ATOM 6876 C C . GLU H 1 38 ? -4.833 -13.583 4.545 1.00 110.51 38 GLU H C 1
ATOM 6877 O O . GLU H 1 38 ? -4.780 -12.338 4.486 1.00 106.99 38 GLU H O 1
ATOM 6883 N N . GLU H 1 39 ? -3.768 -14.385 4.477 1.00 117.25 39 GLU H N 1
ATOM 6884 C CA . GLU H 1 39 ? -2.400 -13.837 4.285 1.00 119.03 39 GLU H CA 1
ATOM 6885 C C . GLU H 1 39 ? -2.320 -13.160 2.910 1.00 114.10 39 GLU H C 1
ATOM 6886 O O . GLU H 1 39 ? -1.716 -12.073 2.819 1.00 110.81 39 GLU H O 1
ATOM 6892 N N . ALA H 1 40 ? -2.924 -13.774 1.890 1.00 109.16 40 ALA H N 1
ATOM 6893 C CA . ALA H 1 40 ? -2.885 -13.205 0.522 1.00 99.85 40 ALA H CA 1
ATOM 6894 C C . ALA H 1 40 ? -3.461 -11.787 0.540 1.00 97.63 40 ALA H C 1
ATOM 6895 O O . ALA H 1 40 ? -2.982 -10.934 -0.236 1.00 96.81 40 ALA H O 1
ATOM 6897 N N . LYS H 1 41 ? -4.459 -11.545 1.394 1.00 96.50 41 LYS H N 1
ATOM 6898 C CA . LYS H 1 41 ? -5.063 -10.192 1.505 1.00 94.98 41 LYS H CA 1
ATOM 6899 C C . LYS H 1 41 ? -3.964 -9.165 1.810 1.00 97.22 41 LYS H C 1
ATOM 6900 O O . LYS H 1 41 ? -3.818 -8.203 1.029 1.00 98.78 41 LYS H O 1
ATOM 6906 N N . LYS H 1 42 ? -3.230 -9.359 2.908 1.00 98.04 42 LYS H N 1
ATOM 6907 C CA . LYS H 1 42 ? -2.166 -8.428 3.274 1.00 110.37 42 LYS H CA 1
ATOM 6908 C C . LYS H 1 42 ? -1.115 -8.322 2.174 1.00 114.81 42 LYS H C 1
ATOM 6909 O O . LYS H 1 42 ? -0.475 -7.274 2.029 1.00 104.30 42 LYS H O 1
ATOM 6915 N N . VAL H 1 43 ? -0.856 -9.412 1.446 1.00 92.73 43 VAL H N 1
ATOM 6916 C CA . VAL H 1 43 ? 0.110 -9.313 0.353 1.00 93.82 43 VAL H CA 1
ATOM 6917 C C . VAL H 1 43 ? -0.329 -8.250 -0.646 1.00 90.44 43 VAL H C 1
ATOM 6918 O O . VAL H 1 43 ? 0.502 -7.499 -1.168 1.00 87.05 43 VAL H O 1
ATOM 6922 N N . ALA H 1 44 ? -1.637 -8.132 -0.888 1.00 80.89 44 ALA H N 1
ATOM 6923 C CA . ALA H 1 44 ? -2.122 -7.135 -1.845 1.00 74.81 44 ALA H CA 1
ATOM 6924 C C . ALA H 1 44 ? -1.842 -5.706 -1.366 1.00 90.13 44 ALA H C 1
ATOM 6925 O O . ALA H 1 44 ? -1.381 -4.859 -2.150 1.00 82.40 44 ALA H O 1
ATOM 6927 N N . GLU H 1 45 ? -2.035 -5.440 -0.064 1.00 91.80 45 GLU H N 1
ATOM 6928 C CA . GLU H 1 45 ? -1.808 -4.093 0.475 1.00 94.32 45 GLU H CA 1
ATOM 6929 C C . GLU H 1 45 ? -0.326 -3.761 0.487 1.00 81.15 45 GLU H C 1
ATOM 6930 O O . GLU H 1 45 ? 0.087 -2.621 0.205 1.00 71.67 45 GLU H O 1
ATOM 6936 N N . ILE H 1 46 ? 0.500 -4.753 0.815 1.00 86.72 46 ILE H N 1
ATOM 6937 C CA . ILE H 1 46 ? 1.940 -4.541 0.774 1.00 79.95 46 ILE H CA 1
ATOM 6938 C C . ILE H 1 46 ? 2.399 -4.274 -0.658 1.00 77.78 46 ILE H C 1
ATOM 6939 O O . ILE H 1 46 ? 3.302 -3.458 -0.901 1.00 72.61 46 ILE H O 1
ATOM 6944 N N . ALA H 1 47 ? 1.769 -4.934 -1.632 1.00 77.87 47 ALA H N 1
ATOM 6945 C CA . ALA H 1 47 ? 2.128 -4.699 -3.026 1.00 72.02 47 ALA H CA 1
ATOM 6946 C C . ALA H 1 47 ? 1.776 -3.279 -3.445 1.00 60.80 47 ALA H C 1
ATOM 6947 O O . ALA H 1 47 ? 2.532 -2.633 -4.184 1.00 60.58 47 ALA H O 1
ATOM 6949 N N . GLU H 1 48 ? 0.627 -2.779 -2.987 1.00 67.54 48 GLU H N 1
ATOM 6950 C CA . GLU H 1 48 ? 0.274 -1.390 -3.271 1.00 61.37 48 GLU H CA 1
ATOM 6951 C C . GLU H 1 48 ? 1.304 -0.431 -2.671 1.00 63.28 48 GLU H C 1
ATOM 6952 O O . GLU H 1 48 ? 1.740 0.530 -3.330 1.00 63.46 48 GLU H O 1
ATOM 6958 N N . LYS H 1 49 ? 1.730 -0.693 -1.430 1.00 66.94 49 LYS H N 1
ATOM 6959 C CA . LYS H 1 49 ? 2.730 0.178 -0.812 1.00 67.02 49 LYS H CA 1
ATOM 6960 C C . LYS H 1 49 ? 4.058 0.117 -1.566 1.00 58.12 49 LYS H C 1
ATOM 6961 O O . LYS H 1 49 ? 4.757 1.132 -1.702 1.00 62.30 49 LYS H O 1
ATOM 6967 N N . ALA H 1 50 ? 4.409 -1.058 -2.092 1.00 55.16 50 ALA H N 1
ATOM 6968 C CA . ALA H 1 50 ? 5.646 -1.182 -2.859 1.00 62.47 50 ALA H CA 1
ATOM 6969 C C . ALA H 1 50 ? 5.567 -0.437 -4.186 1.00 64.82 50 ALA H C 1
ATOM 6970 O O . ALA H 1 50 ? 6.552 0.170 -4.622 1.00 60.58 50 ALA H O 1
ATOM 6972 N N . ILE H 1 51 ? 4.415 -0.498 -4.856 1.00 59.23 51 ILE H N 1
ATOM 6973 C CA . ILE H 1 51 ? 4.216 0.305 -6.060 1.00 62.11 51 ILE H CA 1
ATOM 6974 C C . ILE H 1 51 ? 4.426 1.781 -5.754 1.00 65.18 51 ILE H C 1
ATOM 6975 O O . ILE H 1 51 ? 5.034 2.519 -6.543 1.00 67.19 51 ILE H O 1
ATOM 6980 N N . GLU H 1 52 ? 3.895 2.248 -4.620 1.00 70.75 52 GLU H N 1
ATOM 6981 C CA . GLU H 1 52 ? 4.096 3.651 -4.253 1.00 65.03 52 GLU H CA 1
ATOM 6982 C C . GLU H 1 52 ? 5.582 3.961 -4.036 1.00 59.30 52 GLU H C 1
ATOM 6983 O O . GLU H 1 52 ? 6.085 5.013 -4.460 1.00 57.51 52 GLU H O 1
ATOM 6989 N N . ILE H 1 53 ? 6.298 3.051 -3.365 1.00 68.10 53 ILE H N 1
ATOM 6990 C CA . ILE H 1 53 ? 7.745 3.236 -3.195 1.00 68.89 53 ILE H CA 1
ATOM 6991 C C . ILE H 1 53 ? 8.433 3.355 -4.549 1.00 56.31 53 ILE H C 1
ATOM 6992 O O . ILE H 1 53 ? 9.301 4.217 -4.754 1.00 48.00 53 ILE H O 1
ATOM 6997 N N . GLY H 1 54 ? 8.074 2.480 -5.490 1.00 53.44 54 GLY H N 1
ATOM 6998 C CA . GLY H 1 54 ? 8.700 2.511 -6.804 1.00 56.89 54 GLY H CA 1
ATOM 6999 C C . GLY H 1 54 ? 8.455 3.808 -7.550 1.00 55.40 54 GLY H C 1
ATOM 7000 O O . GLY H 1 54 ? 9.373 4.383 -8.149 1.00 51.72 54 GLY H O 1
ATOM 7001 N N . LYS H 1 55 ? 7.206 4.284 -7.539 1.00 63.06 55 LYS H N 1
ATOM 7002 C CA . LYS H 1 55 ? 6.895 5.555 -8.187 1.00 65.59 55 LYS H CA 1
ATOM 7003 C C . LYS H 1 55 ? 7.711 6.692 -7.579 1.00 54.10 55 LYS H C 1
ATOM 7004 O O . LYS H 1 55 ? 8.301 7.514 -8.300 1.00 47.61 55 LYS H O 1
ATOM 7010 N N . LEU H 1 56 ? 7.742 6.757 -6.244 1.00 58.62 56 LEU H N 1
ATOM 7011 C CA . LEU H 1 56 ? 8.491 7.812 -5.569 1.00 56.73 56 LEU H CA 1
ATOM 7012 C C . LEU H 1 56 ? 9.968 7.764 -5.940 1.00 55.71 56 LEU H C 1
ATOM 7013 O O . LEU H 1 56 ? 10.580 8.798 -6.235 1.00 52.15 56 LEU H O 1
ATOM 7018 N N . ALA H 1 57 ? 10.556 6.564 -5.942 1.00 56.18 57 ALA H N 1
ATOM 7019 C CA . ALA H 1 57 ? 11.976 6.438 -6.252 1.00 54.73 57 ALA H CA 1
ATOM 7020 C C . ALA H 1 57 ? 12.271 6.842 -7.690 1.00 45.78 57 ALA H C 1
ATOM 7021 O O . ALA H 1 57 ? 13.293 7.482 -7.960 1.00 41.91 57 ALA H O 1
ATOM 7023 N N . ALA H 1 58 ? 11.388 6.486 -8.626 1.00 57.18 58 ALA H N 1
ATOM 7024 C CA . ALA H 1 58 ? 11.601 6.870 -10.018 1.00 49.57 58 ALA H CA 1
ATOM 7025 C C . ALA H 1 58 ? 11.577 8.386 -10.184 1.00 50.11 58 ALA H C 1
ATOM 7026 O O . ALA H 1 58 ? 12.484 8.973 -10.796 1.00 49.37 58 ALA H O 1
ATOM 7028 N N . ASP H 1 59 ? 10.540 9.040 -9.647 1.00 52.25 59 ASP H N 1
ATOM 7029 C CA . ASP H 1 59 ? 10.465 10.497 -9.757 1.00 41.69 59 ASP H CA 1
ATOM 7030 C C . ASP H 1 59 ? 11.663 11.167 -9.091 1.00 45.75 59 ASP H C 1
ATOM 7031 O O . ASP H 1 59 ? 12.233 12.130 -9.630 1.00 48.84 59 ASP H O 1
ATOM 7036 N N . ALA H 1 60 ? 12.079 10.651 -7.931 1.00 49.89 60 ALA H N 1
ATOM 7037 C CA . ALA H 1 60 ? 13.207 11.240 -7.220 1.00 42.82 60 ALA H CA 1
ATOM 7038 C C . ALA H 1 60 ? 14.501 11.080 -8.006 1.00 46.41 60 ALA H C 1
ATOM 7039 O O . ALA H 1 60 ? 15.315 12.007 -8.059 1.00 48.98 60 ALA H O 1
ATOM 7041 N N . ALA H 1 61 ? 14.719 9.905 -8.601 1.00 51.01 61 ALA H N 1
ATOM 7042 C CA . ALA H 1 61 ? 15.916 9.695 -9.406 1.00 57.63 61 ALA H CA 1
ATOM 7043 C C . ALA H 1 61 ? 15.939 10.636 -10.602 1.00 48.54 61 ALA H C 1
ATOM 7044 O O . ALA H 1 61 ? 16.989 11.199 -10.938 1.00 44.66 61 ALA H O 1
ATOM 7046 N N . LEU H 1 62 ? 14.785 10.835 -11.248 1.00 53.43 62 LEU H N 1
ATOM 7047 C CA . LEU H 1 62 ? 14.737 11.756 -12.381 1.00 43.88 62 LEU H CA 1
ATOM 7048 C C . LEU H 1 62 ? 15.087 13.177 -11.950 1.00 47.17 62 LEU H C 1
ATOM 7049 O O . LEU H 1 62 ? 15.881 13.863 -12.613 1.00 43.50 62 LEU H O 1
ATOM 7054 N N . GLY H 1 63 ? 14.535 13.622 -10.818 1.00 50.02 63 GLY H N 1
ATOM 7055 C CA . GLY H 1 63 ? 14.837 14.965 -10.343 1.00 44.78 63 GLY H CA 1
ATOM 7056 C C . GLY H 1 63 ? 16.291 15.136 -9.937 1.00 48.83 63 GLY H C 1
ATOM 7057 O O . GLY H 1 63 ? 16.919 16.154 -10.249 1.00 46.83 63 GLY H O 1
ATOM 7058 N N . ILE H 1 64 ? 16.848 14.138 -9.245 1.00 50.06 64 ILE H N 1
ATOM 7059 C CA . ILE H 1 64 ? 18.249 14.191 -8.835 1.00 45.39 64 ILE H CA 1
ATOM 7060 C C . ILE H 1 64 ? 19.161 14.230 -10.052 1.00 51.10 64 ILE H C 1
ATOM 7061 O O . ILE H 1 64 ? 20.158 14.963 -10.075 1.00 47.86 64 ILE H O 1
ATOM 7066 N N . ALA H 1 65 ? 18.836 13.450 -11.087 1.00 53.80 65 ALA H N 1
ATOM 7067 C CA . ALA H 1 65 ? 19.664 13.447 -12.287 1.00 47.98 65 ALA H CA 1
ATOM 7068 C C . ALA H 1 65 ? 19.596 14.790 -13.000 1.00 40.23 65 ALA H C 1
ATOM 7069 O O . ALA H 1 65 ? 20.621 15.299 -13.473 1.00 44.50 65 ALA H O 1
ATOM 7071 N N . ALA H 1 66 ? 18.402 15.385 -13.078 1.00 40.48 66 ALA H N 1
ATOM 7072 C CA . ALA H 1 66 ? 18.289 16.701 -13.702 1.00 49.96 66 ALA H CA 1
ATOM 7073 C C . ALA H 1 66 ? 19.087 17.747 -12.930 1.00 54.58 66 ALA H C 1
ATOM 7074 O O . ALA H 1 66 ? 19.777 18.582 -13.531 1.00 41.72 66 ALA H O 1
ATOM 7076 N N . ALA H 1 67 ? 19.031 17.698 -11.595 1.00 56.99 67 ALA H N 1
ATOM 7077 C CA . ALA H 1 67 ? 19.786 18.653 -10.787 1.00 46.36 67 ALA H CA 1
ATOM 7078 C C . ALA H 1 67 ? 21.291 18.463 -10.955 1.00 43.94 67 ALA H C 1
ATOM 7079 O O . ALA H 1 67 ? 22.038 19.444 -11.062 1.00 40.75 67 ALA H O 1
ATOM 7081 N N . ALA H 1 68 ? 21.755 17.211 -10.964 1.00 44.70 68 ALA H N 1
ATOM 7082 C CA . ALA H 1 68 ? 23.178 16.947 -11.157 1.00 39.54 68 ALA H CA 1
ATOM 7083 C C . ALA H 1 68 ? 23.648 17.427 -12.523 1.00 49.56 68 ALA H C 1
ATOM 7084 O O . ALA H 1 68 ? 24.733 18.010 -12.646 1.00 52.42 68 ALA H O 1
ATOM 7086 N N . GLY H 1 69 ? 22.842 17.196 -13.563 1.00 55.87 69 GLY H N 1
ATOM 7087 C CA . GLY H 1 69 ? 23.201 17.687 -14.883 1.00 52.38 69 GLY H CA 1
ATOM 7088 C C . GLY H 1 69 ? 23.266 19.201 -14.927 1.00 46.05 69 GLY H C 1
ATOM 7089 O O . GLY H 1 69 ? 24.176 19.779 -15.529 1.00 51.99 69 GLY H O 1
ATOM 7090 N N . GLY H 1 70 ? 22.299 19.863 -14.287 1.00 48.03 70 GLY H N 1
ATOM 7091 C CA . GLY H 1 70 ? 22.349 21.310 -14.199 1.00 52.90 70 GLY H CA 1
ATOM 7092 C C . GLY H 1 70 ? 23.599 21.810 -13.496 1.00 62.08 70 GLY H C 1
ATOM 7093 O O . GLY H 1 70 ? 24.207 22.794 -13.922 1.00 54.64 70 GLY H O 1
ATOM 7094 N N . LYS H 1 71 ? 24.012 21.138 -12.432 1.00 57.46 71 LYS H N 1
ATOM 7095 C CA . LYS H 1 71 ? 25.218 21.549 -11.730 1.00 60.37 71 LYS H CA 1
ATOM 7096 C C . LYS H 1 71 ? 26.426 21.575 -12.666 1.00 59.20 71 LYS H C 1
ATOM 7097 O O . LYS H 1 71 ? 27.225 22.498 -12.614 1.00 57.70 71 LYS H O 1
ATOM 7103 N N . ALA H 1 72 ? 26.552 20.572 -13.526 1.00 57.09 72 ALA H N 1
ATOM 7104 C CA . ALA H 1 72 ? 27.682 20.507 -14.453 1.00 68.62 72 ALA H CA 1
ATOM 7105 C C . ALA H 1 72 ? 27.606 21.580 -15.531 1.00 63.60 72 ALA H C 1
ATOM 7106 O O . ALA H 1 72 ? 28.630 22.144 -15.954 1.00 66.55 72 ALA H O 1
ATOM 7108 N N . VAL H 1 73 ? 26.397 21.853 -15.998 1.00 70.60 73 VAL H N 1
ATOM 7109 C CA . VAL H 1 73 ? 26.229 22.897 -16.991 1.00 65.82 73 VAL H CA 1
ATOM 7110 C C . VAL H 1 73 ? 26.483 24.245 -16.339 1.00 71.49 73 VAL H C 1
ATOM 7111 O O . VAL H 1 73 ? 26.943 25.164 -16.993 1.00 83.75 73 VAL H O 1
ATOM 7115 N N . ILE H 1 74 ? 26.168 24.382 -15.056 1.00 84.00 74 ILE H N 1
ATOM 7116 C CA . ILE H 1 74 ? 26.474 25.633 -14.371 1.00 81.25 74 ILE H CA 1
ATOM 7117 C C . ILE H 1 74 ? 27.970 25.763 -14.270 1.00 85.17 74 ILE H C 1
ATOM 7118 O O . ILE H 1 74 ? 28.519 26.853 -14.419 1.00 82.97 74 ILE H O 1
ATOM 7123 N N . ALA H 1 75 ? 28.639 24.652 -14.016 1.00 71.02 75 ALA H N 1
ATOM 7124 C CA . ALA H 1 75 ? 30.083 24.675 -13.983 1.00 86.45 75 ALA H CA 1
ATOM 7125 C C . ALA H 1 75 ? 30.565 25.222 -15.303 1.00 88.95 75 ALA H C 1
ATOM 7126 O O . ALA H 1 75 ? 31.398 26.127 -15.327 1.00 89.72 75 ALA H O 1
ATOM 7128 N N . LYS H 1 76 ? 30.034 24.690 -16.402 1.00 88.74 76 LYS H N 1
ATOM 7129 C CA . LYS H 1 76 ? 30.400 25.203 -17.732 1.00 72.63 76 LYS H CA 1
ATOM 7130 C C . LYS H 1 76 ? 31.493 26.267 -17.689 1.00 72.82 76 LYS H C 1
ATOM 7131 O O . LYS H 1 76 ? 31.209 27.467 -17.691 1.00 73.10 76 LYS H O 1
ATOM 7137 N N . ALA H 1 87 ? 27.428 30.339 -8.975 1.00 74.75 87 ALA H N 1
ATOM 7138 C CA . ALA H 1 87 ? 27.272 29.892 -7.596 1.00 64.65 87 ALA H CA 1
ATOM 7139 C C . ALA H 1 87 ? 25.836 30.100 -7.130 1.00 61.37 87 ALA H C 1
ATOM 7140 O O . ALA H 1 87 ? 25.298 29.292 -6.370 1.00 68.70 87 ALA H O 1
ATOM 7142 N N . LYS H 1 88 ? 25.228 31.204 -7.573 1.00 62.79 88 LYS H N 1
ATOM 7143 C CA . LYS H 1 88 ? 23.784 31.360 -7.441 1.00 64.59 88 LYS H CA 1
ATOM 7144 C C . LYS H 1 88 ? 23.061 30.154 -8.025 1.00 77.58 88 LYS H C 1
ATOM 7145 O O . LYS H 1 88 ? 22.133 29.610 -7.415 1.00 69.74 88 LYS H O 1
ATOM 7151 N N . TYR H 1 89 ? 23.476 29.732 -9.220 1.00 74.74 89 TYR H N 1
ATOM 7152 C CA . TYR H 1 89 ? 22.826 28.648 -9.944 1.00 70.81 89 TYR H CA 1
ATOM 7153 C C . TYR H 1 89 ? 23.341 27.266 -9.553 1.00 70.23 89 TYR H C 1
ATOM 7154 O O . TYR H 1 89 ? 22.628 26.279 -9.768 1.00 67.44 89 TYR H O 1
ATOM 7163 N N . LEU H 1 90 ? 24.570 27.142 -9.034 1.00 62.28 90 LEU H N 1
ATOM 7164 C CA . LEU H 1 90 ? 24.949 25.864 -8.432 1.00 70.21 90 LEU H CA 1
ATOM 7165 C C . LEU H 1 90 ? 24.044 25.556 -7.246 1.00 70.64 90 LEU H C 1
ATOM 7166 O O . LEU H 1 90 ? 23.696 24.395 -7.003 1.00 75.54 90 LEU H O 1
ATOM 7171 N N . ALA H 1 91 ? 23.648 26.587 -6.502 1.00 77.24 91 ALA H N 1
ATOM 7172 C CA . ALA H 1 91 ? 22.531 26.450 -5.587 1.00 62.19 91 ALA H CA 1
ATOM 7173 C C . ALA H 1 91 ? 21.265 26.584 -6.425 1.00 68.08 91 ALA H C 1
ATOM 7174 O O . ALA H 1 91 ? 21.337 26.933 -7.602 1.00 76.92 91 ALA H O 1
ATOM 7176 N N . LYS H 1 92 ? 20.103 26.302 -5.827 1.00 75.12 92 LYS H N 1
ATOM 7177 C CA . LYS H 1 92 ? 18.831 26.279 -6.558 1.00 78.94 92 LYS H CA 1
ATOM 7178 C C . LYS H 1 92 ? 18.759 24.930 -7.268 1.00 74.24 92 LYS H C 1
ATOM 7179 O O . LYS H 1 92 ? 17.702 24.292 -7.299 1.00 76.66 92 LYS H O 1
ATOM 7185 N N . PHE H 1 93 ? 19.882 24.496 -7.853 1.00 68.84 93 PHE H N 1
ATOM 7186 C CA . PHE H 1 93 ? 19.991 23.120 -8.325 1.00 68.94 93 PHE H CA 1
ATOM 7187 C C . PHE H 1 93 ? 20.142 22.176 -7.143 1.00 67.74 93 PHE H C 1
ATOM 7188 O O . PHE H 1 93 ? 19.628 21.052 -7.172 1.00 60.24 93 PHE H O 1
ATOM 7196 N N . ASP H 1 94 ? 20.841 22.622 -6.097 1.00 69.18 94 ASP H N 1
ATOM 7197 C CA . ASP H 1 94 ? 20.892 21.864 -4.854 1.00 60.62 94 ASP H CA 1
ATOM 7198 C C . ASP H 1 94 ? 19.515 21.779 -4.210 1.00 56.81 94 ASP H C 1
ATOM 7199 O O . ASP H 1 94 ? 19.158 20.749 -3.629 1.00 54.80 94 ASP H O 1
ATOM 7204 N N . ALA H 1 95 ? 18.731 22.858 -4.297 1.00 63.65 95 ALA H N 1
ATOM 7205 C CA . ALA H 1 95 ? 17.377 22.847 -3.748 1.00 62.31 95 ALA H CA 1
ATOM 7206 C C . ALA H 1 95 ? 16.455 21.927 -4.535 1.00 57.61 95 ALA H C 1
ATOM 7207 O O . ALA H 1 95 ? 15.602 21.248 -3.947 1.00 65.85 95 ALA H O 1
ATOM 7209 N N . GLU H 1 96 ? 16.581 21.928 -5.866 1.00 65.02 96 GLU H N 1
ATOM 7210 C CA . GLU H 1 96 ? 15.795 21.010 -6.682 1.00 71.03 96 GLU H CA 1
ATOM 7211 C C . GLU H 1 96 ? 16.105 19.558 -6.319 1.00 60.01 96 GLU H C 1
ATOM 7212 O O . GLU H 1 96 ? 15.193 18.739 -6.160 1.00 61.17 96 GLU H O 1
ATOM 7218 N N . ALA H 1 97 ? 17.393 19.227 -6.163 1.00 63.92 97 ALA H N 1
ATOM 7219 C CA . ALA H 1 97 ? 17.769 17.878 -5.740 1.00 61.49 97 ALA H CA 1
ATOM 7220 C C . ALA H 1 97 ? 17.166 17.543 -4.381 1.00 65.90 97 ALA H C 1
ATOM 7221 O O . ALA H 1 97 ? 16.689 16.422 -4.161 1.00 64.80 97 ALA H O 1
ATOM 7223 N N . ALA H 1 98 ? 17.145 18.517 -3.469 1.00 73.89 98 ALA H N 1
ATOM 7224 C CA . ALA H 1 98 ? 16.559 18.298 -2.152 1.00 68.18 98 ALA H CA 1
ATOM 7225 C C . ALA H 1 98 ? 15.064 18.002 -2.242 1.00 69.86 98 ALA H C 1
ATOM 7226 O O . ALA H 1 98 ? 14.549 17.152 -1.505 1.00 73.02 98 ALA H O 1
ATOM 7228 N N . ALA H 1 99 ? 14.347 18.715 -3.118 1.00 62.66 99 ALA H N 1
ATOM 7229 C CA . ALA H 1 99 ? 12.913 18.474 -3.284 1.00 69.37 99 ALA H CA 1
ATOM 7230 C C . ALA H 1 99 ? 12.630 17.076 -3.824 1.00 70.16 99 ALA H C 1
ATOM 7231 O O . ALA H 1 99 ? 11.671 16.421 -3.399 1.00 75.71 99 ALA H O 1
ATOM 7233 N N . ALA H 1 100 ? 13.456 16.596 -4.754 1.00 72.89 100 ALA H N 1
ATOM 7234 C CA . ALA H 1 100 ? 13.286 15.232 -5.237 1.00 67.34 100 ALA H CA 1
ATOM 7235 C C . ALA H 1 100 ? 13.510 14.231 -4.108 1.00 67.77 100 ALA H C 1
ATOM 7236 O O . ALA H 1 100 ? 12.781 13.238 -3.998 1.00 70.34 100 ALA H O 1
ATOM 7238 N N . LYS H 1 101 ? 14.506 14.485 -3.251 1.00 77.20 101 LYS H N 1
ATOM 7239 C CA . LYS H 1 101 ? 14.794 13.597 -2.125 1.00 72.43 101 LYS H CA 1
ATOM 7240 C C . LYS H 1 101 ? 13.658 13.529 -1.110 1.00 67.41 101 LYS H C 1
ATOM 7241 O O . LYS H 1 101 ? 13.597 12.567 -0.338 1.00 68.38 101 LYS H O 1
ATOM 7247 N N . GLU H 1 102 ? 12.783 14.534 -1.058 1.00 71.84 102 GLU H N 1
ATOM 7248 C CA . GLU H 1 102 ? 11.606 14.410 -0.206 1.00 71.75 102 GLU H CA 1
ATOM 7249 C C . GLU H 1 102 ? 10.806 13.169 -0.578 1.00 71.95 102 GLU H C 1
ATOM 7250 O O . GLU H 1 102 ? 10.280 12.472 0.297 1.00 71.77 102 GLU H O 1
ATOM 7256 N N . GLY H 1 103 ? 10.700 12.881 -1.877 1.00 73.37 103 GLY H N 1
ATOM 7257 C CA . GLY H 1 103 ? 10.038 11.660 -2.301 1.00 62.52 103 GLY H CA 1
ATOM 7258 C C . GLY H 1 103 ? 10.747 10.407 -1.819 1.00 64.56 103 GLY H C 1
ATOM 7259 O O . GLY H 1 103 ? 10.103 9.414 -1.474 1.00 59.34 103 GLY H O 1
ATOM 7260 N N . LEU H 1 104 ? 12.085 10.434 -1.793 1.00 70.32 104 LEU H N 1
ATOM 7261 C CA . LEU H 1 104 ? 12.836 9.299 -1.258 1.00 67.03 104 LEU H CA 1
ATOM 7262 C C . LEU H 1 104 ? 12.554 9.097 0.224 1.00 58.25 104 LEU H C 1
ATOM 7263 O O . LEU H 1 104 ? 12.421 7.958 0.687 1.00 65.54 104 LEU H O 1
ATOM 7268 N N . ALA H 1 105 ? 12.470 10.189 0.986 1.00 69.77 105 ALA H N 1
ATOM 7269 C CA . ALA H 1 105 ? 12.153 10.075 2.405 1.00 64.22 105 ALA H CA 1
ATOM 7270 C C . ALA H 1 105 ? 10.771 9.468 2.602 1.00 59.90 105 ALA H C 1
ATOM 7271 O O . ALA H 1 105 ? 10.573 8.620 3.481 1.00 67.03 105 ALA H O 1
ATOM 7273 N N . GLU H 1 106 ? 9.800 9.907 1.799 1.00 59.23 106 GLU H N 1
ATOM 7274 C CA . GLU H 1 106 ? 8.455 9.348 1.866 1.00 58.71 106 GLU H CA 1
ATOM 7275 C C . GLU H 1 106 ? 8.442 7.871 1.494 1.00 56.88 106 GLU H C 1
ATOM 7276 O O . GLU H 1 106 ? 7.724 7.076 2.112 1.00 55.61 106 GLU H O 1
ATOM 7282 N N . ALA H 1 107 ? 9.226 7.480 0.485 1.00 63.14 107 ALA H N 1
ATOM 7283 C CA . ALA H 1 107 ? 9.287 6.070 0.115 1.00 61.25 107 ALA H CA 1
ATOM 7284 C C . ALA H 1 107 ? 9.802 5.214 1.267 1.00 63.85 107 ALA H C 1
ATOM 7285 O O . ALA H 1 107 ? 9.243 4.153 1.560 1.00 55.08 107 ALA H O 1
ATOM 7287 N N . GLU H 1 108 ? 10.880 5.648 1.929 1.00 67.29 108 GLU H N 1
ATOM 7288 C CA . GLU H 1 108 ? 11.372 4.879 3.073 1.00 69.22 108 GLU H CA 1
ATOM 7289 C C . GLU H 1 108 ? 10.415 4.931 4.261 1.00 70.86 108 GLU H C 1
ATOM 7290 O O . GLU H 1 108 ? 10.372 3.974 5.045 1.00 69.80 108 GLU H O 1
ATOM 7296 N N . LYS H 1 109 ? 9.671 6.037 4.434 1.00 72.41 109 LYS H N 1
ATOM 7297 C CA . LYS H 1 109 ? 8.611 6.049 5.444 1.00 71.96 109 LYS H CA 1
ATOM 7298 C C . LYS H 1 109 ? 7.615 4.925 5.193 1.00 73.28 109 LYS H C 1
ATOM 7299 O O . LYS H 1 109 ? 7.244 4.197 6.118 1.00 71.21 109 LYS H O 1
ATOM 7305 N N . ILE H 1 110 ? 7.218 4.724 3.939 1.00 74.75 110 ILE H N 1
ATOM 7306 C CA . ILE H 1 110 ? 6.373 3.577 3.619 1.00 70.41 110 ILE H CA 1
ATOM 7307 C C . ILE H 1 110 ? 7.082 2.273 3.977 1.00 59.48 110 ILE H C 1
ATOM 7308 O O . ILE H 1 110 ? 6.484 1.368 4.575 1.00 60.20 110 ILE H O 1
ATOM 7313 N N . LEU H 1 111 ? 8.384 2.195 3.708 1.00 64.92 111 LEU H N 1
ATOM 7314 C CA . LEU H 1 111 ? 9.131 0.960 3.915 1.00 58.30 111 LEU H CA 1
ATOM 7315 C C . LEU H 1 111 ? 9.205 0.536 5.380 1.00 73.06 111 LEU H C 1
ATOM 7316 O O . LEU H 1 111 ? 9.482 -0.640 5.652 1.00 71.98 111 LEU H O 1
ATOM 7321 N N . LYS H 1 112 ? 9.013 1.459 6.332 1.00 76.88 112 LYS H N 1
ATOM 7322 C CA . LYS H 1 112 ? 9.201 1.099 7.734 1.00 76.61 112 LYS H CA 1
ATOM 7323 C C . LYS H 1 112 ? 8.190 0.050 8.188 1.00 79.91 112 LYS H C 1
ATOM 7324 O O . LYS H 1 112 ? 8.548 -1.017 8.697 1.00 75.35 112 LYS H O 1
ATOM 7330 N N . GLU H 1 113 ? 6.915 0.345 7.963 1.00 77.28 113 GLU H N 1
ATOM 7331 C CA . GLU H 1 113 ? 5.822 -0.533 8.335 1.00 78.73 113 GLU H CA 1
ATOM 7332 C C . GLU H 1 113 ? 5.815 -1.811 7.506 1.00 81.64 113 GLU H C 1
ATOM 7333 O O . GLU H 1 113 ? 5.400 -2.873 7.989 1.00 88.35 113 GLU H O 1
ATOM 7339 N N . LEU H 1 114 ? 6.332 -1.743 6.281 1.00 80.90 114 LEU H N 1
ATOM 7340 C CA . LEU H 1 114 ? 6.389 -2.944 5.465 1.00 80.27 114 LEU H CA 1
ATOM 7341 C C . LEU H 1 114 ? 7.364 -3.966 6.036 1.00 85.02 114 LEU H C 1
ATOM 7342 O O . LEU H 1 114 ? 7.064 -5.164 6.018 1.00 91.78 114 LEU H O 1
ATOM 7347 N N . LEU H 1 115 ? 8.496 -3.529 6.596 1.00 77.89 115 LEU H N 1
ATOM 7348 C CA . LEU H 1 115 ? 9.418 -4.485 7.197 1.00 85.16 115 LEU H CA 1
ATOM 7349 C C . LEU H 1 115 ? 8.984 -5.001 8.567 1.00 83.51 115 LEU H C 1
ATOM 7350 O O . LEU H 1 115 ? 9.377 -6.113 8.933 1.00 87.95 115 LEU H O 1
ATOM 7355 N N . LYS H 1 116 ? 8.201 -4.246 9.341 1.00 80.45 116 LYS H N 1
ATOM 7356 C CA . LYS H 1 116 ? 7.757 -4.769 10.630 1.00 91.71 116 LYS H CA 1
ATOM 7357 C C . LYS H 1 116 ? 6.489 -5.612 10.555 1.00 96.13 116 LYS H C 1
ATOM 7358 O O . LYS H 1 116 ? 6.098 -6.192 11.573 1.00 98.04 116 LYS H O 1
ATOM 7364 N N . GLU H 1 117 ? 5.826 -5.694 9.403 1.00 92.09 117 GLU H N 1
ATOM 7365 C CA . GLU H 1 117 ? 4.574 -6.438 9.327 1.00 94.38 117 GLU H CA 1
ATOM 7366 C C . GLU H 1 117 ? 4.678 -7.736 8.537 1.00 92.21 117 GLU H C 1
ATOM 7367 O O . GLU H 1 117 ? 3.837 -8.620 8.712 1.00 84.84 117 GLU H O 1
ATOM 7373 N N . ASP H 1 118 ? 5.685 -7.865 7.675 1.00 89.78 118 ASP H N 1
ATOM 7374 C CA . ASP H 1 118 ? 6.016 -9.057 6.903 1.00 85.38 118 ASP H CA 1
ATOM 7375 C C . ASP H 1 118 ? 7.324 -8.757 6.186 1.00 79.72 118 ASP H C 1
ATOM 7376 O O . ASP H 1 118 ? 7.304 -8.182 5.091 1.00 79.74 118 ASP H O 1
ATOM 7381 N N . PRO H 1 119 ? 8.474 -9.127 6.757 1.00 82.66 119 PRO H N 1
ATOM 7382 C CA . PRO H 1 119 ? 9.738 -8.638 6.183 1.00 70.39 119 PRO H CA 1
ATOM 7383 C C . PRO H 1 119 ? 10.032 -9.176 4.796 1.00 69.94 119 PRO H C 1
ATOM 7384 O O . PRO H 1 119 ? 10.481 -8.409 3.938 1.00 75.54 119 PRO H O 1
ATOM 7388 N N . GLU H 1 120 ? 9.731 -10.446 4.514 1.00 63.72 120 GLU H N 1
ATOM 7389 C CA . GLU H 1 120 ? 10.099 -10.983 3.205 1.00 78.02 120 GLU H CA 1
ATOM 7390 C C . GLU H 1 120 ? 9.194 -10.474 2.095 1.00 71.04 120 GLU H C 1
ATOM 7391 O O . GLU H 1 120 ? 9.672 -10.191 0.991 1.00 74.75 120 GLU H O 1
ATOM 7397 N N . ALA H 1 121 ? 7.895 -10.334 2.359 1.00 73.34 121 ALA H N 1
ATOM 7398 C CA . ALA H 1 121 ? 7.019 -9.811 1.320 1.00 79.31 121 ALA H CA 1
ATOM 7399 C C . ALA H 1 121 ? 7.367 -8.364 1.014 1.00 77.24 121 ALA H C 1
ATOM 7400 O O . ALA H 1 121 ? 7.415 -7.963 -0.155 1.00 69.12 121 ALA H O 1
ATOM 7402 N N . ALA H 1 122 ? 7.675 -7.587 2.051 1.00 70.71 122 ALA H N 1
ATOM 7403 C CA . ALA H 1 122 ? 8.108 -6.210 1.850 1.00 73.86 122 ALA H CA 1
ATOM 7404 C C . ALA H 1 122 ? 9.399 -6.149 1.046 1.00 72.23 122 ALA H C 1
ATOM 7405 O O . ALA H 1 122 ? 9.507 -5.381 0.086 1.00 63.31 122 ALA H O 1
ATOM 7407 N N . LYS H 1 123 ? 10.379 -6.982 1.405 1.00 75.41 123 LYS H N 1
ATOM 7408 C CA . LYS H 1 123 ? 11.671 -6.940 0.728 1.00 65.71 123 LYS H CA 1
ATOM 7409 C C . LYS H 1 123 ? 11.536 -7.345 -0.733 1.00 67.13 123 LYS H C 1
ATOM 7410 O O . LYS H 1 123 ? 12.048 -6.662 -1.626 1.00 66.97 123 LYS H O 1
ATOM 7416 N N . ALA H 1 124 ? 10.810 -8.433 -1.000 1.00 67.91 124 ALA H N 1
ATOM 7417 C CA . ALA H 1 124 ? 10.668 -8.915 -2.369 1.00 69.64 124 ALA H CA 1
ATOM 7418 C C . ALA H 1 124 ? 9.870 -7.935 -3.220 1.00 66.81 124 ALA H C 1
ATOM 7419 O O . ALA H 1 124 ? 10.270 -7.607 -4.345 1.00 62.01 124 ALA H O 1
ATOM 7421 N N . LEU H 1 125 ? 8.742 -7.442 -2.697 1.00 64.56 125 LEU H N 1
ATOM 7422 C CA . LEU H 1 125 ? 7.910 -6.536 -3.478 1.00 62.62 125 LEU H CA 1
ATOM 7423 C C . LEU H 1 125 ? 8.600 -5.196 -3.699 1.00 64.81 125 LEU H C 1
ATOM 7424 O O . LEU H 1 125 ? 8.502 -4.622 -4.788 1.00 47.17 125 LEU H O 1
ATOM 7429 N N . THR H 1 126 ? 9.326 -4.689 -2.698 1.00 68.51 126 THR H N 1
ATOM 7430 C CA . THR H 1 126 ? 10.034 -3.428 -2.879 1.00 64.71 126 THR H CA 1
ATOM 7431 C C . THR H 1 126 ? 11.228 -3.582 -3.815 1.00 61.51 126 THR H C 1
ATOM 7432 O O . THR H 1 126 ? 11.527 -2.664 -4.586 1.00 60.43 126 THR H O 1
ATOM 7436 N N . ALA H 1 127 ? 11.913 -4.731 -3.782 1.00 53.30 127 ALA H N 1
ATOM 7437 C CA . ALA H 1 127 ? 12.987 -4.966 -4.741 1.00 46.98 127 ALA H CA 1
ATOM 7438 C C . ALA H 1 127 ? 12.443 -5.043 -6.161 1.00 56.41 127 ALA H C 1
ATOM 7439 O O . ALA H 1 127 ? 13.024 -4.464 -7.089 1.00 56.80 127 ALA H O 1
ATOM 7441 N N . THR H 1 128 ? 11.326 -5.752 -6.347 1.00 60.25 128 THR H N 1
ATOM 7442 C CA . THR H 1 128 ? 10.679 -5.784 -7.654 1.00 55.65 128 THR H CA 1
ATOM 7443 C C . THR H 1 128 ? 10.267 -4.383 -8.088 1.00 56.74 128 THR H C 1
ATOM 7444 O O . THR H 1 128 ? 10.431 -4.013 -9.255 1.00 53.13 128 THR H O 1
ATOM 7448 N N . ALA H 1 129 ? 9.733 -3.591 -7.155 1.00 45.05 129 ALA H N 1
ATOM 7449 C CA . ALA H 1 129 ? 9.320 -2.229 -7.470 1.00 56.72 129 ALA H CA 1
ATOM 7450 C C . ALA H 1 129 ? 10.502 -1.374 -7.906 1.00 62.30 129 ALA H C 1
ATOM 7451 O O . ALA H 1 129 ? 10.398 -0.613 -8.870 1.00 54.37 129 ALA H O 1
ATOM 7453 N N . LEU H 1 130 ? 11.633 -1.477 -7.205 1.00 60.89 130 LEU H N 1
ATOM 7454 C CA . LEU H 1 130 ? 12.791 -0.657 -7.554 1.00 55.51 130 LEU H CA 1
ATOM 7455 C C . LEU H 1 130 ? 13.408 -1.095 -8.880 1.00 50.29 130 LEU H C 1
ATOM 7456 O O . LEU H 1 130 ? 13.838 -0.253 -9.681 1.00 47.98 130 LEU H O 1
ATOM 7461 N N . ALA H 1 131 ? 13.427 -2.404 -9.153 1.00 47.98 131 ALA H N 1
ATOM 7462 C CA . ALA H 1 131 ? 13.930 -2.868 -10.443 1.00 61.34 131 ALA H CA 1
ATOM 7463 C C . ALA H 1 131 ? 13.014 -2.425 -11.578 1.00 55.67 131 ALA H C 1
ATOM 7464 O O . ALA H 1 131 ? 13.484 -1.963 -12.627 1.00 47.91 131 ALA H O 1
ATOM 7466 N N . ALA H 1 132 ? 11.700 -2.555 -11.381 1.00 59.58 132 ALA H N 1
ATOM 7467 C CA . ALA H 1 132 ? 10.740 -2.066 -12.360 1.00 50.02 132 ALA H CA 1
ATOM 7468 C C . ALA H 1 132 ? 10.855 -0.560 -12.541 1.00 54.92 132 ALA H C 1
ATOM 7469 O O . ALA H 1 132 ? 10.636 -0.054 -13.643 1.00 48.40 132 ALA H O 1
ATOM 7471 N N . ALA H 1 133 ? 11.164 0.175 -11.469 1.00 49.41 133 ALA H N 1
ATOM 7472 C CA . ALA H 1 133 ? 11.362 1.615 -11.584 1.00 49.35 133 ALA H CA 1
ATOM 7473 C C . ALA H 1 133 ? 12.578 1.935 -12.439 1.00 51.39 133 ALA H C 1
ATOM 7474 O O . ALA H 1 133 ? 12.543 2.861 -13.258 1.00 43.98 133 ALA H O 1
ATOM 7476 N N . ALA H 1 134 ? 13.669 1.189 -12.254 1.00 53.17 134 ALA H N 1
ATOM 7477 C CA . ALA H 1 134 ? 14.831 1.378 -13.118 1.00 59.58 134 ALA H CA 1
ATOM 7478 C C . ALA H 1 134 ? 14.472 1.082 -14.570 1.00 49.08 134 ALA H C 1
ATOM 7479 O O . ALA H 1 134 ? 14.865 1.818 -15.485 1.00 54.28 134 ALA H O 1
ATOM 7481 N N . ALA H 1 135 ? 13.693 0.020 -14.792 1.00 55.30 135 ALA H N 1
ATOM 7482 C CA . ALA H 1 135 ? 13.259 -0.320 -16.145 1.00 52.54 135 ALA H CA 1
ATOM 7483 C C . ALA H 1 135 ? 12.374 0.772 -16.737 1.00 53.62 135 ALA H C 1
ATOM 7484 O O . ALA H 1 135 ? 12.451 1.065 -17.935 1.00 47.52 135 ALA H O 1
ATOM 7486 N N . ALA H 1 136 ? 11.502 1.363 -15.918 1.00 59.03 136 ALA H N 1
ATOM 7487 C CA . ALA H 1 136 ? 10.626 2.429 -16.392 1.00 55.84 136 ALA H CA 1
ATOM 7488 C C . ALA H 1 136 ? 11.417 3.687 -16.727 1.00 59.43 136 ALA H C 1
ATOM 7489 O O . ALA H 1 136 ? 11.112 4.375 -17.708 1.00 60.91 136 ALA H O 1
ATOM 7491 N N . ILE H 1 137 ? 12.429 4.008 -15.919 1.00 60.79 137 ILE H N 1
ATOM 7492 C CA . ILE H 1 137 ? 13.318 5.118 -16.253 1.00 50.71 137 ILE H CA 1
ATOM 7493 C C . ILE H 1 137 ? 14.027 4.842 -17.573 1.00 54.12 137 ILE H C 1
ATOM 7494 O O . ILE H 1 137 ? 14.209 5.744 -18.400 1.00 54.13 137 ILE H O 1
ATOM 7499 N N . ALA H 1 138 ? 14.426 3.586 -17.796 1.00 52.81 138 ALA H N 1
ATOM 7500 C CA . ALA H 1 138 ? 15.061 3.223 -19.061 1.00 64.08 138 ALA H CA 1
ATOM 7501 C C . ALA H 1 138 ? 14.100 3.405 -20.232 1.00 48.40 138 ALA H C 1
ATOM 7502 O O . ALA H 1 138 ? 14.458 3.991 -21.260 1.00 49.18 138 ALA H O 1
ATOM 7504 N N . ALA H 1 139 ? 12.873 2.898 -20.094 1.00 66.30 139 ALA H N 1
ATOM 7505 C CA . ALA H 1 139 ? 11.863 3.063 -21.134 1.00 59.24 139 ALA H CA 1
ATOM 7506 C C . ALA H 1 139 ? 11.511 4.526 -21.360 1.00 66.41 139 ALA H C 1
ATOM 7507 O O . ALA H 1 139 ? 11.042 4.882 -22.447 1.00 48.87 139 ALA H O 1
ATOM 7509 N N . LEU H 1 140 ? 11.717 5.378 -20.354 1.00 69.53 140 LEU H N 1
ATOM 7510 C CA . LEU H 1 140 ? 11.579 6.815 -20.554 1.00 54.26 140 LEU H CA 1
ATOM 7511 C C . LEU H 1 140 ? 12.765 7.369 -21.334 1.00 55.75 140 LEU H C 1
ATOM 7512 O O . LEU H 1 140 ? 12.592 8.054 -22.348 1.00 42.44 140 LEU H O 1
ATOM 7517 N N . LEU H 1 141 ? 13.978 7.071 -20.877 1.00 49.01 141 LEU H N 1
ATOM 7518 C CA . LEU H 1 141 ? 15.187 7.642 -21.456 1.00 49.56 141 LEU H CA 1
ATOM 7519 C C . LEU H 1 141 ? 15.578 6.920 -22.741 1.00 58.16 141 LEU H C 1
ATOM 7520 O O . LEU H 1 141 ? 14.913 7.054 -23.768 1.00 55.73 141 LEU H O 1
#

Secondary structure (DSSP, 8-state):
-HHHHHHHHHHHHHHHHHHHHHHHHHHHTTS-HHHHHHHHHHHHHHHHHHHHHHHHHHHHHHHHHHHHHHTTSSTTS-HHHHHHHHHHHHHHHHHHHHHHHHHHHHHHHHHHH-HHHHHHHHHHHHHHHHHHHHHH-/-HHHHHHHHHHHHHHHHHHHHHHHHHHHTTS-HHHHHHHHHHHHHHHHHHHHHHHHHHHHHHHHHHHHHHTTTTTTS-HHHHHHHHHHHHHHHHHHHHHHHHHHHHHHHHHHH-HHHHHHHHHHHHHHHHHHHHT-/-HHHHHHHHHHHHHHHHHHHHHHHHHHHHHTTS-TTTHHHHHHHHHHHHHHHHHHHHHHHHHHHHHHHHHHHHHHGGGS-HHHHHHHHHHHHHHHHHHHHHHHHHHHHHHHHHTT-HHHHHHHHHHHHHHHHHHHHHHHTTT---/-HHHHHHHHHHHHHHHHHHHHHHHHHHHHHTTS-HHHHHHHHHHHHHHHHHHHHHHHHHHHHHHHHHHHHHHHHHGGGS-HHHHHHHHHHHHHHHHHHHHHHHHHHHHHHHHHTT-HHHHHHHHHHHHHHHHHHHHHHHHTTTT-/-HHHHHHHHHHHHHHHHHHHHHHHHHHTS-HHHHHHHHHHHHHHHHHHHHHHHHHHHHHHHHHHHHHHHHSTTTS-HHHHHHHHHHHHHHHHHHHHHHHHHHHHHHHHHTT-HHHHHHHHHHHHHHHHH-/-HHHHHHHHHHHHHHHHHHHHHHHHHHHTTS-HHHHHHHHHHHHHHHHHHHHHHHHHHHHHHHHHHHHHHHHTTTTS-HHHHHHHHHHHHHHHHHHHHHHHHHHHHHHHHTTS-HHHHHHHHHHHHHHHHH-/-HHHHHHHHHHHHHHHHHHHHHHHHHHHTTS-TTHHHHHHHHHHHHHHHHHHHHHHHHHHHHHHHHHHHT----TTHHHHHHHHHHHHHHHHHHHHHHHHHHHTT-HHHHHHHHHHHHHHHHHHHHHH-/-HHHHHHHHHHHHHHHHHHHHHHHHHHHHTTS-HHHHHHHHHHHHHHHHHHHHHHHHHHHHHHHHHHHHHHH--TTHHHHHHHHHHHHHHHHHHHHHHHHHHHH-HHHHHHHHHHHHHHHHHHHHHH-

B-factor: mean 63.73, std 18.39, range [30.0, 166.05]

Radius of gyration: 35.42 Å; Cα contacts (8 Å, |Δi|>4): 1311; chains: 8; bounding box: 82×116×80 Å

Nearest PDB structures (foldseek):
  5f4y-assembly1_A  TM=3.939E-01  e=8.442E-01  Homo sapiens
  4mu6-assembly1_A  TM=4.897E-01  e=6.444E+00  Legionella pneumophila subsp. pneumophila str. Philadelphia 1
  7aal-assembly1_B  TM=5.030E-01  e=8.481E+00  Homo sapiens
  3sog-assembly1_A-2  TM=3.161E-01  e=3.007E+00  Homo sapiens
  7a0g-assembly1_JJJ  TM=2.566E-01  e=1.867E+00  Serratia marcescens

Solvent-accessible surface area: 57183 Å² total; per-residue (Å²): 165,83,63,13,111,81,46,17,30,12,11,6,30,26,17,4,15,12,17,0,68,8,54,10,17,86,24,26,66,103,95,64,115,130,74,21,93,71,3,50,68,6,2,50,67,0,14,74,6,0,57,34,17,0,69,2,39,41,20,57,47,60,2,59,32,0,81,59,10,6,81,85,2,53,142,24,11,52,102,97,37,40,52,71,5,60,31,90,5,69,47,62,21,25,59,10,131,101,15,75,52,76,8,44,141,24,51,103,118,2,65,164,104,35,64,136,7,0,88,30,0,7,61,31,0,71,53,13,2,34,20,10,31,68,33,58,141,166,83,90,64,111,95,102,95,109,79,54,22,41,57,65,6,18,61,38,1,113,67,64,7,62,112,25,23,87,113,70,72,108,117,64,28,125,44,0,52,91,5,0,88,81,0,11,79,5,0,59,28,19,10,58,2,42,62,19,69,64,58,2,59,36,13,81,66,60,6,79,143,94,48,143,78,40,30,79,53,92,49,48,107,84,52,36,99,38,70,45,69,28,23,55,8,123,106,10,72,39,68,8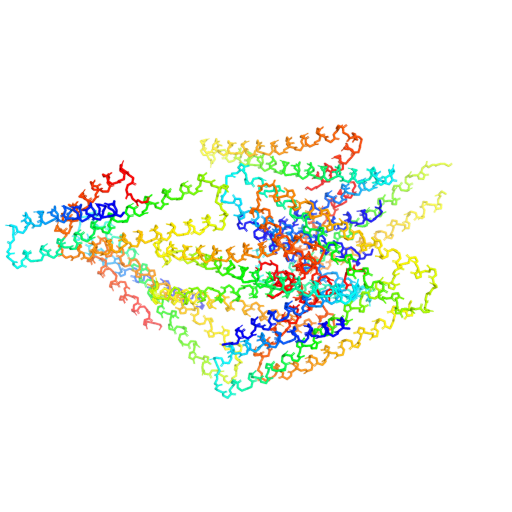,95,115,17,54,126,85,0,60,149,93,9,60,113,2,0,128,31,0,6,59,30,0,78,65,19,3,60,70,21,46,86,85,132,101,190,55,70,22,13,48,57,48,10,90,54,13,10,35,29,15,17,16,11,8,0,101,10,61,10,29,114,23,20,88,111,88,68,98,127,82,11,122,59,2,39,94,0,2,94,112,0,25,65,7,2,74,20,20,4,47,2,39,14,10,70,29,4,2,59,28,0,81,60,12,3,83,84,7,47,146,43,42,33,108,123,97,45,63,130,44,56,60,104,18,72,62,60,22,56,58,8,133,120,13,75,59,77,5,57,144,33,49,114,109,3,64,168,81,27,59,85,3,0,85,31,0,7,61,30,0,72,44,8,3,40,15,17,15,30,33,22,30,32,49,6,49,28,116,114,217,125,62,61,57,60,99,98,74,113,81,62,22,51,60,63,17,19,56,37,0,109,66,65,9,63,113,25,25,88,106,78,67,97,136,60,18,144,74,1,41,87,1,2,81,89,0,22,62,8,3,80,36,20,8,74,2,38,20,11,73,29,8,2,52,32,14,72,58,82,16,83,172,78,48,148,66,47,38,59,32,99,31,25,99,89,62,3,119,42,46,50,62,20,4,56,7,87,71,15,81,40,89,6,91,140,26,46,93,93,10,60,150,74,26,64,141,2,0,126,27,0,5,60,32,2,75,64,21,4,54,68,18,31,56,66,23,64,99,71,44,60,35,163,124,33,122,116,87,46,109,67,13,21,47,47,6,10,15,9,7,0,102,5,68,10,18,78,29,10,48,100,78,64,129,133,65,32,146,122,4,48,110,18,3,96,102,0,13,78,5,1,75,30,16,13,74,2,61,90,24,59,55,60,1,55,34,0,66,50,15,4,73,130,2,40,148,16,5,42,93,29,50,36,24,83,13,64,3,99,0,43,48,57,17,3,58,11,86,81,17,68,26,68,7,70,128,27,48,129,116,16,68,144,135,46,70,143,3,0,86,34,0,6,61,27,0,78,50,5,11,63,26,72,104,83,39,18,97,50,46,44,109,46,15,20,24,28,4,4,13,8,6,0,102,11,65,10,19,114,24,25,81,106,73,74,116,119,80,27,133,79,3,52,91,8,3,102,97,0,18,62,6,0,76,31,15,16,75,3,60,115,25,61,65,70,5,58,34,12,96,52,83,11,73,178,82,39,150,69,41,43,100,110,105,40,60,117,93,61,60,114,40,71,63,73,19,51,63,12,118,124,20,80,47,87,4,109,138,26,50,124,113,17,66,149,110,38,60,139,5,0,123,36,0,6,60,25,0,81,54,7,12,87,27,82,135,90,66,16,92,91,41,3,25,5,14,1,34,32,18,3,16,14,19,0,72,9,66,10,26,103,26,26,72,105,92,76,126,140,71,37,113,62,4,53,66,0,1,45,47,0,8,61,6,0,54,28,14,0,70,1,43,48,23,54,63,68,1,59,36,15,58,72,93,22,89,112,218,135,77,146,96,67,55,112,40,73,64,81,16,56,62,21,111,120,15,60,59,72,6,101,146,26,40,112,129,4,58,160,80,29,68,144,5,0,121,30,0,11,60,30,0,86,65,12,4,63,42,5,36,46,10,45,154,181,47,85,66,16,69,108,79,3,36,68,16,2,36,49,17,2,18,9,18,0,102,14,65,10,52,122,25,27,92,109,66,59,110,132,80,30,146,51,2,58,82,4,2,88,84,0,11,72,7,0,61,31,15,0,70,2,33,46,26,44,11,70,1,36,7,2,67,43,10,29,75,72,106,145,28,60,50,87,4,78,63,70,20,57,60,18,108,124,16,69,50,72,6,67,130,40,51,126,99,9,62,151,112,14,38,75,3,0,56,30,0,8,60,30,0,74,60,14,4,41,43,6,14,28,12,45,97

Sequence (1082 aa):
ISSALQNLWTAAQAAMAAAVKAKAAEIAATKTPEEAKKVAEIAEKAIEIGKLAADAALGIAAAAGGKAVIAKMADGISPEKQAKYLAKFDAEAAAAKEGLAEAEKILKELLKEDPEAAKALTATALAAAAAAIAALLISSALQNLWTAAQAAMAAAVKAKAAEIAATKTPEEAKKVAEIAEKAIEIGKLAADAALGIAAAAGGKAVIAKMADGISPEKQAKYLAKFDAEAAAAKEGLAEAEKILKELLKEDPEAAKALTATALAAAAAAIAALSRISSALQNLWTAAQAAMAAAVKAKAAEIAATKTPEEAKKVAEIAEKAIEIGKLAADAALGIAAAAGGKAVIAKMADGISPEKQAKYLAKFDAEAAAAKEGLAEAEKILKELLKEDPEAAKALTATALAAAAAAIAALLAAGLEHSRISSALQNLWTAAQAAMAAAVKAKAAEIAATKTPEEAKKVAEIAEKAIEIGKLAADAALGIAAAAGGKAVIAKMADGISPEKQAKYLAKFDAEAAAAKEGLAEAEKILKELLKEDPEAAKALTATALAAAAAAIAALLAAGLEHSALQNLWTAAQAAMAAAVKAKAAEIAATKTPEEAKKVAEIAEKAIEIGKLAADAALGIAAAAGGKAVIAKMADGISPEKQAKYLAKFDAEAAAAKEGLAEAEKILKELLKEDPEAAKALTATALAAAAAAISSALQNLWTAAQAAMAAAVKAKAAEIAATKTPEEAKKVAEIAEKAIEIGKLAADAALGIAAAAGGKAVIAKMADGISPEKQAKYLAKFDAEAAAAKEGLAEAEKILKELLKEDPEAAKALTATALAAAAAAISSALQNLWTAAQAAMAAAVKAKAAEIAATKTPEEAKKVAEIAEKAIEIGKLAADAALGIAAAAGGKAVIAKMQAKYLAKFDAEAAAAKEGLAEAEKILKELLKEDPEAAKALTATALAAAAAAIAALLRISSALQNLWTAAQAAMAAAVKAKAAEIAATKTPEEAKKVAEIAEKAIEIGKLAADAALGIAAAAGGKAVIAKAKYLAKFDAEAAAAKEGLAEAEKILKELLKEDPEAAKALTATALAAAAAAIAALL